Protein AF-0000000086379339 (afdb_homodimer)

InterPro domains:
  IPR010945 Malate dehydrogenase, type 2 [PTHR23382] (2-360)
  IPR015955 Lactate dehydrogenase/glycoside hydrolase, family 4, C-terminal [G3DSA:3.90.110.10] (185-373)
  IPR015955 Lactate dehydrogenase/glycoside hydrolase, family 4, C-terminal [SSF56327] (192-362)
  IPR022383 Lactate/malate dehydrogenase, C-terminal [PF02866] (278-357)
  IPR036291 NAD(P)-binding domain superfamily [SSF51735] (4-183)

Secondary structure (DSSP, 8-state):
-HHHHHHHHHHHHHHHHHHHHHHHHHHHHHS-PEEEEESSTTSHHHHHHHHHHTSSTTT-TT--EEEEEE--GGGHHHHHHHHHHHHHT--TTEEEEEEE-SSTTTTTT-SEEEE------SS---HHHHHHHHHHHHHHHHHHHHHHS-TT-EEEE--SSSHHHHHHHHHHH-TTS-GGGEEEE-HHHHHHHHHHHHHHHTS-GGGEE--EEEE-TTS-EEEE-TT-EEES-TTS----TT-EEEHHHH---HHIIIIIHHHHHHHHHHHHTT--SHHHHHHHHHHHHHHHH-PPTT--EEEEEE-SSGGGPPSSSEEEEEEEEETTEEEE-------HHHHHHHHHHHHHHHHHHHHHHTS-S--------HHHHHHHHHHHHHHHTT-------------------------------------------/-HHHHHHHHHHHHHHHHHHHHHHHHHHHHHS-PEEEEESSTTSHHHHHHHHHHTSSTTT-TT--EEEEEE--GGGHHHHHHHHHHHHHT--TTEEEEEEE-SSTTTTTT-SEEEE------SS---HHHHHHHHHHHHHHHHHHHHHHS-TT-EEEE--SSSHHHHHHHHHHH-TTS-GGGEEEE-HHHHHHHHHHHHHHHTS-GGGEE--EEEE-TTS-EEEE-TT-EEES-TTS----TT-EEEHHHH---HHIIIIIHHHHHHHHHHHHTT--SHHHHHHHHHHHHHHHH-PPTT--EEEEEE-SSGGGPPSSSEEEEEEEEETTEEEE-------HHHHHHHHHHHHHHHHHHHHHHTS-S--------HHHHHHHHHHHHHHHHH-------------------------------------------

Radius of gyration: 36.95 Å; Cα contacts (8 Å, |Δi|>4): 1328; chains: 2; bounding box: 151×107×91 Å

Solvent-accessible surface area (backbone atoms only — not comparable to full-atom values): 48366 Å² total; per-residue (Å²): 114,69,69,60,49,52,50,47,49,51,47,49,50,46,47,51,40,40,49,48,43,47,47,45,46,52,42,53,71,61,50,74,54,48,26,38,33,31,42,50,38,80,38,51,28,42,59,51,26,50,61,60,73,37,66,27,80,51,77,32,73,83,45,36,30,30,41,37,34,27,38,59,58,92,46,47,68,61,45,50,43,52,45,53,42,54,51,40,62,30,40,86,22,50,72,43,69,46,80,41,54,59,77,75,72,44,46,56,59,16,45,31,38,41,40,50,66,75,79,76,68,91,59,92,66,54,70,60,55,49,42,48,51,48,45,52,49,23,61,57,47,11,50,40,40,59,71,30,26,42,78,79,35,36,35,40,39,46,63,66,67,51,35,38,56,44,49,43,41,30,38,66,43,16,68,80,41,58,54,87,34,40,34,28,69,33,48,67,60,43,29,49,50,32,35,52,52,14,58,77,69,71,50,62,31,60,27,48,42,38,51,33,40,34,29,32,72,48,62,63,59,46,79,42,58,86,62,16,30,33,34,82,52,74,92,49,78,60,50,61,91,82,39,63,42,51,40,70,79,72,54,75,61,58,62,44,63,60,44,54,47,49,54,48,50,55,50,42,52,62,50,52,69,59,54,75,20,57,55,59,21,49,50,52,49,50,49,50,24,20,35,66,69,28,41,62,90,92,49,42,44,24,32,25,30,69,32,84,35,64,95,78,38,68,62,83,38,42,37,22,38,44,27,33,34,49,91,62,37,72,44,75,60,71,94,60,90,74,51,71,67,57,47,54,51,53,50,52,34,46,49,53,53,51,46,53,50,32,40,59,73,65,76,37,88,68,76,70,75,73,74,64,66,61,73,53,56,59,55,55,58,61,59,53,62,58,57,67,67,57,70,65,70,80,76,78,81,80,70,74,84,87,79,83,89,82,92,83,88,88,92,85,91,86,84,89,88,83,79,86,84,89,92,86,92,76,90,85,89,93,81,88,132,114,69,68,58,51,52,50,47,51,49,47,48,51,45,46,49,36,34,49,48,40,47,49,45,48,53,42,53,70,61,50,74,56,48,27,37,33,31,41,50,37,80,38,50,29,43,59,52,26,51,61,60,72,35,66,28,77,49,76,32,73,83,46,36,30,31,40,38,34,26,38,61,60,92,45,46,68,62,44,49,45,51,45,51,39,56,52,39,62,32,41,85,21,50,72,44,68,45,81,41,54,58,77,76,72,44,47,56,59,15,45,32,37,40,39,51,67,74,79,78,67,91,58,90,66,55,71,60,54,48,41,49,50,46,44,54,50,23,62,57,48,12,52,40,41,60,70,31,25,42,77,78,34,36,33,40,37,46,61,66,68,52,34,39,55,42,47,44,41,30,39,66,44,16,66,82,43,58,54,87,35,41,36,28,69,34,47,67,60,43,29,48,51,31,34,52,52,15,59,76,69,70,49,63,31,61,27,49,41,38,50,34,39,35,28,32,72,47,61,63,60,47,80,42,59,85,63,17,31,33,34,81,50,74,91,48,79,70,52,61,91,83,42,64,42,51,40,70,80,70,55,76,61,57,63,46,62,59,43,53,48,48,53,48,50,55,49,42,52,62,49,51,69,59,55,75,18,57,54,60,21,50,51,53,49,50,51,50,24,19,36,66,68,29,39,63,89,91,50,43,45,24,31,25,32,68,32,84,36,66,98,77,39,68,62,84,38,41,36,23,38,43,26,34,33,51,91,62,37,74,43,75,59,72,92,60,92,74,50,70,69,58,47,54,52,53,48,54,35,48,49,54,54,50,44,52,50,32,38,58,74,67,76,38,88,67,74,69,74,75,72,64,64,62,74,53,55,59,57,53,58,61,59,53,62,58,54,69,63,56,73,60,70,80,77,77,74,88,73,78,74,88,84,80,83,80,86,78,88,78,80,77,89,80,82,84,86,86,83,89,82,91,80,80,88,80,77,82,68,92,81,83,127

pLDDT: mean 76.65, std 26.61, range [13.98, 98.69]

Organism: Laticauda laticaudata (NCBI:txid8630)

Structure (mmCIF, N/CA/C/O backbone):
data_AF-0000000086379339-model_v1
#
loop_
_entity.id
_entity.type
_entity.pdbx_description
1 polymer 'Putative malate dehydrogenase 1B'
#
loop_
_atom_site.group_PDB
_atom_site.id
_atom_site.type_symbol
_atom_site.label_atom_id
_atom_site.label_alt_id
_atom_site.label_comp_id
_atom_site.label_asym_id
_atom_site.label_entity_id
_atom_site.label_seq_id
_atom_site.pdbx_PDB_ins_code
_atom_site.Cartn_x
_atom_site.Cartn_y
_atom_site.Cartn_z
_atom_site.occupancy
_atom_site.B_iso_or_equiv
_atom_site.auth_seq_id
_atom_site.auth_comp_id
_atom_site.auth_asym_id
_atom_site.auth_atom_id
_atom_site.pdbx_PDB_model_num
ATOM 1 N N . MET A 1 1 ? 33 5.25 51.188 1 42.03 1 MET A N 1
ATOM 2 C CA . MET A 1 1 ? 33.219 3.914 50.656 1 42.03 1 MET A CA 1
ATOM 3 C C . MET A 1 1 ? 32 3.416 49.875 1 42.03 1 MET A C 1
ATOM 5 O O . MET A 1 1 ? 32.156 2.791 48.812 1 42.03 1 MET A O 1
ATOM 9 N N . MET A 1 2 ? 30.781 3.781 50.281 1 51.09 2 MET A N 1
ATOM 10 C CA . MET A 1 2 ? 29.547 3.312 49.688 1 51.09 2 MET A CA 1
ATOM 11 C C . MET A 1 2 ? 29.234 4.086 48.406 1 51.09 2 MET A C 1
ATOM 13 O O . MET A 1 2 ? 28.766 3.514 47.406 1 51.09 2 MET A O 1
ATOM 17 N N . THR A 1 3 ? 29.594 5.406 48.344 1 52.78 3 THR A N 1
ATOM 18 C CA . THR A 1 3 ? 29.297 6.207 47.156 1 52.78 3 THR A CA 1
ATOM 19 C C . THR A 1 3 ? 30.266 5.871 46.031 1 52.78 3 THR A C 1
ATOM 21 O O . THR A 1 3 ? 29.875 5.867 44.844 1 52.78 3 THR A O 1
ATOM 24 N N . GLU A 1 4 ? 31.484 5.543 46.344 1 51.53 4 GLU A N 1
ATOM 25 C CA . GLU A 1 4 ? 32.438 5.164 45.312 1 51.53 4 GLU A CA 1
ATOM 26 C C . GLU A 1 4 ? 32.125 3.789 44.719 1 51.53 4 GLU A C 1
ATOM 28 O O . GLU A 1 4 ? 32.25 3.576 43.5 1 51.53 4 GLU A O 1
ATOM 33 N N . GLU A 1 5 ? 31.688 2.887 45.531 1 51.03 5 GLU A N 1
ATOM 34 C CA . GLU A 1 5 ? 31.328 1.557 45.031 1 51.03 5 GLU A CA 1
ATOM 35 C C . GLU A 1 5 ? 30.062 1.607 44.156 1 51.03 5 GLU A C 1
ATOM 37 O O . GLU A 1 5 ? 29.984 0.915 43.156 1 51.03 5 GLU A O 1
ATOM 42 N N . MET A 1 6 ? 29.125 2.477 44.531 1 51.75 6 MET A N 1
ATOM 43 C CA . MET A 1 6 ? 27.922 2.604 43.688 1 51.75 6 MET A CA 1
ATOM 44 C C . MET A 1 6 ? 28.25 3.236 42.344 1 51.75 6 MET A C 1
ATOM 46 O O . MET A 1 6 ? 27.688 2.84 41.312 1 51.75 6 MET A O 1
ATOM 50 N N . LEU A 1 7 ? 29.266 4.117 42.344 1 51.59 7 LEU A N 1
ATOM 51 C CA . LEU A 1 7 ? 29.703 4.688 41.062 1 51.59 7 LEU A CA 1
ATOM 52 C C . LEU A 1 7 ? 30.469 3.652 40.25 1 51.59 7 LEU A C 1
ATOM 54 O O . LEU A 1 7 ? 30.328 3.596 39.031 1 51.59 7 LEU A O 1
ATOM 58 N N . LEU A 1 8 ? 31.234 2.842 40.906 1 52.47 8 LEU A N 1
ATOM 59 C CA . LEU A 1 8 ? 31.953 1.788 40.188 1 52.47 8 LEU A CA 1
ATOM 60 C C . LEU A 1 8 ? 30.984 0.751 39.625 1 52.47 8 LEU A C 1
ATOM 62 O O . LEU A 1 8 ? 31.125 0.295 38.5 1 52.47 8 LEU A O 1
ATOM 66 N N . ILE A 1 9 ? 30 0.346 40.375 1 50.97 9 ILE A N 1
ATOM 67 C CA . ILE A 1 9 ? 28.984 -0.596 39.875 1 50.97 9 ILE A CA 1
ATOM 68 C C . ILE A 1 9 ? 28.188 0.044 38.75 1 50.97 9 ILE A C 1
ATOM 70 O O . ILE A 1 9 ? 27.891 -0.604 37.75 1 50.97 9 ILE A O 1
ATOM 74 N N . ALA A 1 10 ? 27.906 1.306 38.906 1 49.38 10 ALA A N 1
ATOM 75 C CA . ALA A 1 10 ? 27.203 2 37.812 1 49.38 10 ALA A CA 1
ATOM 76 C C . ALA A 1 10 ? 28.094 2.098 36.562 1 49.38 10 ALA A C 1
ATOM 78 O O . ALA A 1 10 ? 27.625 1.912 35.438 1 49.38 10 ALA A O 1
ATOM 79 N N . ASN A 1 11 ? 29.344 2.297 36.75 1 48.34 11 ASN A N 1
ATOM 80 C CA . ASN A 1 11 ? 30.281 2.299 35.625 1 48.34 11 ASN A CA 1
ATOM 81 C C . ASN A 1 11 ? 30.453 0.897 35.031 1 48.34 11 ASN A C 1
ATOM 83 O O . ASN A 1 11 ? 30.531 0.731 33.812 1 48.34 11 ASN A O 1
ATOM 87 N N . GLU A 1 12 ? 30.641 -0.057 35.875 1 50.56 12 GLU A N 1
ATOM 88 C CA . GLU A 1 12 ? 30.734 -1.43 35.375 1 50.56 12 GLU A CA 1
ATOM 89 C C . GLU A 1 12 ? 29.453 -1.869 34.688 1 50.56 12 GLU A C 1
ATOM 91 O O . GLU A 1 12 ? 29.484 -2.545 33.656 1 50.56 12 GLU A O 1
ATOM 96 N N . ASN A 1 13 ? 28.297 -1.539 35.281 1 47.03 13 ASN A N 1
ATOM 97 C CA . ASN A 1 13 ? 27.031 -1.831 34.594 1 47.03 13 ASN A CA 1
ATOM 98 C C . ASN A 1 13 ? 26.891 -1.049 33.281 1 47.03 13 ASN A C 1
ATOM 100 O O . ASN A 1 13 ? 26.375 -1.57 32.312 1 47.03 13 ASN A O 1
ATOM 104 N N . LEU A 1 14 ? 27.438 0.121 33.375 1 46.12 14 LEU A N 1
ATOM 105 C CA . LEU A 1 14 ? 27.5 0.879 32.125 1 46.12 14 LEU A CA 1
ATOM 106 C C . LEU A 1 14 ? 28.484 0.24 31.141 1 46.12 14 LEU A C 1
ATOM 108 O O . LEU A 1 14 ? 28.188 0.129 29.953 1 46.12 14 LEU A O 1
ATOM 112 N N . GLN A 1 15 ? 29.625 -0.182 31.625 1 49.28 15 GLN A N 1
ATOM 113 C CA . GLN A 1 15 ? 30.562 -0.873 30.75 1 49.28 15 GLN A CA 1
ATOM 114 C C . GLN A 1 15 ? 29.984 -2.184 30.234 1 49.28 15 GLN A C 1
ATOM 116 O O . GLN A 1 15 ? 30.125 -2.518 29.062 1 49.28 15 GLN A O 1
ATOM 121 N N . THR A 1 16 ? 29.391 -2.982 31.031 1 51.22 16 THR A N 1
ATOM 122 C CA . THR A 1 16 ? 28.75 -4.211 30.594 1 51.22 16 THR A CA 1
ATOM 123 C C . THR A 1 16 ? 27.594 -3.9 29.641 1 51.22 16 THR A C 1
ATOM 125 O O . THR A 1 16 ? 27.391 -4.598 28.641 1 51.22 16 THR A O 1
ATOM 128 N N . CYS A 1 17 ? 26.859 -2.848 29.922 1 45.22 17 CYS A N 1
ATOM 129 C CA . CYS A 1 17 ? 25.797 -2.445 29 1 45.22 17 CYS A CA 1
ATOM 130 C C . CYS A 1 17 ? 26.375 -1.93 27.688 1 45.22 17 CYS A C 1
ATOM 132 O O . CYS A 1 17 ? 25.859 -2.227 26.625 1 45.22 17 CYS A O 1
ATOM 134 N N . ILE A 1 18 ? 27.516 -1.261 27.781 1 47.03 18 ILE A N 1
ATOM 135 C CA . ILE A 1 18 ? 28.219 -0.855 26.562 1 47.03 18 ILE A CA 1
ATOM 136 C C . ILE A 1 18 ? 28.766 -2.088 25.844 1 47.03 18 ILE A C 1
ATOM 138 O O . ILE A 1 18 ? 28.688 -2.184 24.625 1 47.03 18 ILE A O 1
ATOM 142 N N . GLU A 1 19 ? 29.344 -2.965 26.531 1 50.28 19 GLU A N 1
ATOM 143 C CA . GLU A 1 19 ? 29.828 -4.184 25.891 1 50.28 19 GLU A CA 1
ATOM 144 C C . GLU A 1 19 ? 28.672 -5.02 25.344 1 50.28 19 GLU A C 1
ATOM 146 O O . GLU A 1 19 ? 28.766 -5.582 24.25 1 50.28 19 GLU A O 1
ATOM 151 N N . ILE A 1 20 ? 27.562 -5.121 26.016 1 49.47 20 ILE A N 1
ATOM 152 C CA . ILE A 1 20 ? 26.406 -5.844 25.5 1 49.47 20 ILE A CA 1
ATOM 153 C C . ILE A 1 20 ? 25.797 -5.078 24.328 1 49.47 20 ILE A C 1
ATOM 155 O O . ILE A 1 20 ? 25.438 -5.672 23.312 1 49.47 20 ILE A O 1
ATOM 159 N N . GLU A 1 21 ? 25.688 -3.746 24.469 1 45.22 21 GLU A N 1
ATOM 160 C CA . GLU A 1 21 ? 25.188 -2.945 23.359 1 45.22 21 GLU A CA 1
ATOM 161 C C . GLU A 1 21 ? 26.172 -2.945 22.188 1 45.22 21 GLU A C 1
ATOM 163 O O . GLU A 1 21 ? 25.781 -2.998 21.031 1 45.22 21 GLU A O 1
ATOM 168 N N . ALA A 1 22 ? 27.5 -2.795 22.406 1 47.22 22 ALA A N 1
ATOM 169 C CA . ALA A 1 22 ? 28.516 -2.982 21.359 1 47.22 22 ALA A CA 1
ATOM 170 C C . ALA A 1 22 ? 28.438 -4.391 20.781 1 47.22 22 ALA A C 1
ATOM 172 O O . ALA A 1 22 ? 28.547 -4.578 19.562 1 47.22 22 ALA A O 1
ATOM 173 N N . GLU A 1 23 ? 28.375 -5.387 21.625 1 46.19 23 GLU A N 1
ATOM 174 C CA . GLU A 1 23 ? 28.156 -6.742 21.125 1 46.19 23 GLU A CA 1
ATOM 175 C C . GLU A 1 23 ? 26.828 -6.855 20.391 1 46.19 23 GLU A C 1
ATOM 177 O O . GLU A 1 23 ? 26.719 -7.539 19.375 1 46.19 23 GLU A O 1
ATOM 182 N N . GLU A 1 24 ? 25.734 -6.234 20.922 1 44.38 24 GLU A N 1
ATOM 183 C CA . GLU A 1 24 ? 24.469 -6.27 20.188 1 44.38 24 GLU A CA 1
ATOM 184 C C . GLU A 1 24 ? 24.562 -5.449 18.891 1 44.38 24 GLU A C 1
ATOM 186 O O . GLU A 1 24 ? 24.016 -5.84 17.859 1 44.38 24 GLU A O 1
ATOM 191 N N . LYS A 1 25 ? 25.172 -4.266 18.891 1 44.44 25 LYS A N 1
ATOM 192 C CA . LYS A 1 25 ? 25.469 -3.496 17.672 1 44.44 25 LYS A CA 1
ATOM 193 C C . LYS A 1 25 ? 26.422 -4.254 16.766 1 44.44 25 LYS A C 1
ATOM 195 O O . LYS A 1 25 ? 26.25 -4.258 15.539 1 44.44 25 LYS A O 1
ATOM 200 N N . GLU A 1 26 ? 27.547 -4.613 17.188 1 44.78 26 GLU A N 1
ATOM 201 C CA . GLU A 1 26 ? 28.375 -5.555 16.422 1 44.78 26 GLU A CA 1
ATOM 202 C C . GLU A 1 26 ? 27.562 -6.781 16.016 1 44.78 26 GLU A C 1
ATOM 204 O O . GLU A 1 26 ? 27.734 -7.297 14.906 1 44.78 26 GLU A O 1
ATOM 209 N N . LEU A 1 27 ? 26.719 -7.309 16.906 1 41.91 27 LEU A N 1
ATOM 210 C CA . LEU A 1 27 ? 25.875 -8.445 16.531 1 41.91 27 LEU A CA 1
ATOM 211 C C . LEU A 1 27 ? 24.781 -8.008 15.562 1 41.91 27 LEU A C 1
ATOM 213 O O . LEU A 1 27 ? 24.453 -8.727 14.609 1 41.91 27 LEU A O 1
ATOM 217 N N . LYS A 1 28 ? 24.109 -6.98 15.773 1 46.97 28 LYS A N 1
ATOM 218 C CA . LYS A 1 28 ? 23.188 -6.469 14.758 1 46.97 28 LYS A CA 1
ATOM 219 C C . LYS A 1 28 ? 23.938 -6.098 13.484 1 46.97 28 LYS A C 1
ATOM 221 O O . LYS A 1 28 ? 23.422 -6.293 12.375 1 46.97 28 LYS A O 1
ATOM 226 N N . SER A 1 29 ? 25.047 -5.363 13.547 1 46.34 29 SER A N 1
ATOM 227 C CA . SER A 1 29 ? 25.938 -5.223 12.406 1 46.34 29 SER A CA 1
ATOM 228 C C . SER A 1 29 ? 26.297 -6.582 11.812 1 46.34 29 SER A C 1
ATOM 230 O O . SER A 1 29 ? 26.594 -6.688 10.617 1 46.34 29 SER A O 1
ATOM 232 N N . LEU A 1 30 ? 26.422 -7.535 12.719 1 47.88 30 LEU A N 1
ATOM 233 C CA . LEU A 1 30 ? 26.766 -8.875 12.242 1 47.88 30 LEU A CA 1
ATOM 234 C C . LEU A 1 30 ? 25.562 -9.555 11.617 1 47.88 30 LEU A C 1
ATOM 236 O O . LEU A 1 30 ? 25.688 -10.609 11 1 47.88 30 LEU A O 1
ATOM 240 N N . VAL A 1 31 ? 24.406 -9.117 11.961 1 59.88 31 VAL A N 1
ATOM 241 C CA . VAL A 1 31 ? 23.25 -9.812 11.383 1 59.88 31 VAL A CA 1
ATOM 242 C C . VAL A 1 31 ? 23.047 -9.352 9.945 1 59.88 31 VAL A C 1
ATOM 244 O O . VAL A 1 31 ? 22.938 -8.148 9.68 1 59.88 31 VAL A O 1
ATOM 247 N N . ASN A 1 32 ? 23.359 -10.008 8.984 1 82.5 32 ASN A N 1
ATOM 248 C CA . ASN A 1 32 ? 23.25 -9.836 7.539 1 82.5 32 ASN A CA 1
ATOM 249 C C . ASN A 1 32 ? 21.812 -9.57 7.117 1 82.5 32 ASN A C 1
ATOM 251 O O . ASN A 1 32 ? 20.922 -10.391 7.375 1 82.5 32 ASN A O 1
ATOM 255 N N . PRO A 1 33 ? 21.531 -8.305 6.668 1 94.12 33 PRO A N 1
ATOM 256 C CA . PRO A 1 33 ? 20.172 -7.988 6.219 1 94.12 33 PRO A CA 1
ATOM 257 C C . PRO A 1 33 ? 19.688 -8.922 5.109 1 94.12 33 PRO A C 1
ATOM 259 O O . PRO A 1 33 ? 20.5 -9.562 4.438 1 94.12 33 PRO A O 1
ATOM 262 N N . LEU A 1 34 ? 18.453 -9.148 5.156 1 97.44 34 LEU A N 1
ATOM 263 C CA . LEU A 1 34 ? 17.828 -9.844 4.039 1 97.44 34 LEU A CA 1
ATOM 264 C C . LEU A 1 34 ? 17.812 -8.969 2.791 1 97.44 34 LEU A C 1
ATOM 266 O O . LEU A 1 34 ? 17.25 -7.867 2.809 1 97.44 34 LEU A O 1
ATOM 270 N N . HIS A 1 35 ? 18.469 -9.422 1.701 1 98.25 35 HIS A N 1
ATOM 271 C CA . HIS A 1 35 ? 18.531 -8.648 0.467 1 98.25 35 HIS A CA 1
ATOM 272 C C . HIS A 1 35 ? 17.391 -9.023 -0.478 1 98.25 35 HIS A C 1
ATOM 274 O O . HIS A 1 35 ? 17.312 -10.156 -0.948 1 98.25 35 HIS A O 1
ATOM 280 N N . ILE A 1 36 ? 16.5 -8.07 -0.776 1 98.69 36 ILE A N 1
ATOM 281 C CA . ILE A 1 36 ? 15.367 -8.281 -1.659 1 98.69 36 ILE A CA 1
ATOM 282 C C . ILE A 1 36 ? 15.523 -7.438 -2.92 1 98.69 36 ILE A C 1
ATOM 284 O O . ILE A 1 36 ? 15.68 -6.219 -2.84 1 98.69 36 ILE A O 1
ATOM 288 N N . TRP A 1 37 ? 15.492 -8.086 -4.082 1 98.56 37 TRP A N 1
ATOM 289 C CA . TRP A 1 37 ? 15.625 -7.402 -5.363 1 98.56 37 TRP A CA 1
ATOM 290 C C . TRP A 1 37 ? 14.289 -7.363 -6.102 1 98.56 37 TRP A C 1
ATOM 292 O O . TRP A 1 37 ? 13.586 -8.375 -6.188 1 98.56 37 TRP A O 1
ATOM 302 N N . LEU A 1 38 ? 13.93 -6.23 -6.555 1 97.75 38 LEU A N 1
ATOM 303 C CA . LEU A 1 38 ? 12.727 -6.031 -7.355 1 97.75 38 LEU A CA 1
ATOM 304 C C . LEU A 1 38 ? 13.07 -5.473 -8.734 1 97.75 38 LEU A C 1
ATOM 306 O O . LEU A 1 38 ? 13.75 -4.449 -8.836 1 97.75 38 LEU A O 1
ATOM 310 N N . ASN A 1 39 ? 12.625 -6.184 -9.75 1 95.19 39 ASN A N 1
ATOM 311 C CA . ASN A 1 39 ? 12.711 -5.555 -11.062 1 95.19 39 ASN A CA 1
ATOM 312 C C . ASN A 1 39 ? 11.477 -4.715 -11.359 1 95.19 39 ASN A C 1
ATOM 314 O O . ASN A 1 39 ? 10.492 -4.762 -10.625 1 95.19 39 ASN A O 1
ATOM 318 N N . ARG A 1 40 ? 11.539 -3.902 -12.367 1 92.94 40 ARG A N 1
ATOM 319 C CA . ARG A 1 40 ? 10.453 -2.988 -12.703 1 92.94 40 ARG A CA 1
ATOM 320 C C . ARG A 1 40 ? 9.945 -2.264 -11.461 1 92.94 40 ARG A C 1
ATOM 322 O O . ARG A 1 40 ? 8.742 -2.24 -11.195 1 92.94 40 ARG A O 1
ATOM 329 N N . ALA A 1 41 ? 10.867 -1.693 -10.805 1 94 41 ALA A N 1
ATOM 330 C CA . ALA A 1 41 ? 10.586 -1.136 -9.484 1 94 41 ALA A CA 1
ATOM 331 C C . ALA A 1 41 ? 9.633 0.055 -9.578 1 94 41 ALA A C 1
ATOM 333 O O . ALA A 1 41 ? 9.023 0.455 -8.586 1 94 41 ALA A O 1
ATOM 334 N N . CYS A 1 42 ? 9.469 0.625 -10.734 1 90.19 42 CYS A N 1
ATOM 335 C CA . CYS A 1 42 ? 8.594 1.778 -10.898 1 90.19 42 CYS A CA 1
ATOM 336 C C . CYS A 1 42 ? 7.16 1.337 -11.172 1 90.19 42 CYS A C 1
ATOM 338 O O . CYS A 1 42 ? 6.25 2.168 -11.227 1 90.19 42 CYS A O 1
ATOM 340 N N . SER A 1 43 ? 6.973 0.046 -11.273 1 89.31 43 SER A N 1
ATOM 341 C CA . SER A 1 43 ? 5.621 -0.451 -11.516 1 89.31 43 SER A CA 1
ATOM 342 C C . SER A 1 43 ? 4.727 -0.241 -10.297 1 89.31 43 SER A C 1
ATOM 344 O O . SER A 1 43 ? 5.203 -0.269 -9.164 1 89.31 43 SER A O 1
ATOM 346 N N . PRO A 1 44 ? 3.455 -0.108 -10.516 1 87.06 44 PRO A N 1
ATOM 347 C CA . PRO A 1 44 ? 2.527 0.088 -9.406 1 87.06 44 PRO A CA 1
ATOM 348 C C . PRO A 1 44 ? 2.551 -1.067 -8.406 1 87.06 44 PRO A C 1
ATOM 350 O O . PRO A 1 44 ? 2.459 -0.845 -7.195 1 87.06 44 PRO A O 1
ATOM 353 N N . ALA A 1 45 ? 2.674 -2.217 -8.922 1 90.69 45 ALA A N 1
ATOM 354 C CA . ALA A 1 45 ? 2.703 -3.375 -8.031 1 90.69 45 ALA A CA 1
ATOM 355 C C . ALA A 1 45 ? 3.883 -3.295 -7.07 1 90.69 45 ALA A C 1
ATOM 357 O O . ALA A 1 45 ? 3.74 -3.588 -5.879 1 90.69 45 ALA A O 1
ATOM 358 N N . CYS A 1 46 ? 4.969 -2.895 -7.578 1 92.44 46 CYS A N 1
ATOM 359 C CA . CYS A 1 46 ? 6.152 -2.766 -6.734 1 92.44 46 CYS A CA 1
ATOM 360 C C . CYS A 1 46 ? 5.961 -1.665 -5.695 1 92.44 46 CYS A C 1
ATOM 362 O O . CYS A 1 46 ? 6.371 -1.816 -4.543 1 92.44 46 CYS A O 1
ATOM 364 N N . TYR A 1 47 ? 5.398 -0.655 -6.188 1 91.38 47 TYR A N 1
ATOM 365 C CA . TYR A 1 47 ? 5.168 0.49 -5.312 1 91.38 47 TYR A CA 1
ATOM 366 C C . TYR A 1 47 ? 4.285 0.106 -4.133 1 91.38 47 TYR A C 1
ATOM 368 O O . TYR A 1 47 ? 4.516 0.556 -3.006 1 91.38 47 TYR A O 1
ATOM 376 N N . HIS A 1 48 ? 3.354 -0.737 -4.375 1 93.12 48 HIS A N 1
ATOM 377 C CA . HIS A 1 48 ? 2.475 -1.217 -3.314 1 93.12 48 HIS A CA 1
ATOM 378 C C . HIS A 1 48 ? 3.17 -2.266 -2.453 1 93.12 48 HIS A C 1
ATOM 380 O O . HIS A 1 48 ? 2.816 -2.451 -1.287 1 93.12 48 HIS A O 1
ATOM 386 N N . LEU A 1 49 ? 4.098 -2.865 -2.977 1 96.5 49 LEU A N 1
ATOM 387 C CA . LEU A 1 49 ? 4.75 -3.986 -2.311 1 96.5 49 LEU A CA 1
ATOM 388 C C . LEU A 1 49 ? 5.762 -3.492 -1.281 1 96.5 49 LEU A C 1
ATOM 390 O O . LEU A 1 49 ? 5.98 -4.145 -0.258 1 96.5 49 LEU A O 1
ATOM 394 N N . ILE A 1 50 ? 6.332 -2.379 -1.478 1 96.56 50 ILE A N 1
ATOM 395 C CA . ILE A 1 50 ? 7.445 -1.867 -0.686 1 96.56 50 ILE A CA 1
ATOM 396 C C . ILE A 1 50 ? 7.035 -1.773 0.782 1 96.56 50 ILE A C 1
ATOM 398 O O . ILE A 1 50 ? 7.691 -2.344 1.655 1 96.56 50 ILE A O 1
ATOM 402 N N . PRO A 1 51 ? 5.93 -1.137 1.1 1 95.88 51 PRO A N 1
ATOM 403 C CA . PRO A 1 51 ? 5.547 -1.059 2.512 1 95.88 51 PRO A CA 1
ATOM 404 C C . PRO A 1 51 ? 5.227 -2.426 3.113 1 95.88 51 PRO A C 1
ATOM 406 O O . PRO A 1 51 ? 5.441 -2.645 4.309 1 95.88 51 PRO A O 1
ATOM 409 N N . LEU A 1 52 ? 4.727 -3.297 2.32 1 96.75 52 LEU A N 1
ATOM 410 C CA . LEU A 1 52 ? 4.395 -4.633 2.803 1 96.75 52 LEU A CA 1
ATOM 411 C C . LEU A 1 52 ? 5.656 -5.41 3.168 1 96.75 52 LEU A C 1
ATOM 413 O O . LEU A 1 52 ? 5.66 -6.172 4.137 1 96.75 52 LEU A O 1
ATOM 417 N N . LEU A 1 53 ? 6.703 -5.164 2.43 1 97.75 53 LEU A N 1
ATOM 418 C CA . LEU A 1 53 ? 7.961 -5.867 2.666 1 97.75 53 LEU A CA 1
ATOM 419 C C . LEU A 1 53 ? 8.688 -5.289 3.875 1 97.75 53 LEU A C 1
ATOM 421 O O . LEU A 1 53 ? 9.555 -5.949 4.457 1 97.75 53 LEU A O 1
ATOM 425 N N . THR A 1 54 ? 8.336 -4.074 4.262 1 96 54 THR A N 1
ATOM 426 C CA . THR A 1 54 ? 9.156 -3.385 5.25 1 96 54 THR A CA 1
ATOM 427 C C . THR A 1 54 ? 8.367 -3.113 6.523 1 96 54 THR A C 1
ATOM 429 O O . THR A 1 54 ? 8.781 -2.312 7.363 1 96 54 THR A O 1
ATOM 432 N N . ASN A 1 55 ? 7.23 -3.68 6.648 1 93 55 ASN A N 1
ATOM 433 C CA . ASN A 1 55 ? 6.438 -3.414 7.848 1 93 55 ASN A CA 1
ATOM 434 C C . ASN A 1 55 ? 6.727 -4.434 8.945 1 93 55 ASN A C 1
ATOM 436 O O . ASN A 1 55 ? 6.18 -4.336 10.047 1 93 55 ASN A O 1
ATOM 440 N N . GLY A 1 56 ? 7.5 -5.484 8.695 1 93.94 56 GLY A N 1
ATOM 441 C CA . GLY A 1 56 ? 7.941 -6.441 9.695 1 93.94 56 GLY A CA 1
ATOM 442 C C . GLY A 1 56 ? 7 -7.621 9.852 1 93.94 56 GLY A C 1
ATOM 443 O O . GLY A 1 56 ? 7.273 -8.539 10.625 1 93.94 56 GLY A O 1
ATOM 444 N N . GLU A 1 57 ? 5.965 -7.668 9.156 1 92.94 57 GLU A N 1
ATOM 445 C CA . GLU A 1 57 ? 4.957 -8.711 9.32 1 92.94 57 GLU A CA 1
ATOM 446 C C . GLU A 1 57 ? 5.41 -10.016 8.672 1 92.94 57 GLU A C 1
ATOM 448 O O . GLU A 1 57 ? 5.094 -11.102 9.164 1 92.94 57 GLU A O 1
ATOM 453 N N . ILE A 1 58 ? 6.172 -9.898 7.617 1 96.25 58 ILE A N 1
ATOM 454 C CA . ILE A 1 58 ? 6.535 -11.078 6.844 1 96.25 58 ILE A CA 1
ATOM 455 C C . ILE A 1 58 ? 7.766 -11.742 7.457 1 96.25 58 ILE A C 1
ATOM 457 O O . ILE A 1 58 ? 7.75 -12.938 7.762 1 96.25 58 ILE A O 1
ATOM 461 N N . PHE A 1 59 ? 8.82 -11 7.734 1 96.38 59 PHE A N 1
ATOM 462 C CA . PHE A 1 59 ? 10.109 -11.57 8.094 1 96.38 59 PHE A CA 1
ATOM 463 C C . PHE A 1 59 ? 10.383 -11.383 9.586 1 96.38 59 PHE A C 1
ATOM 465 O O . PHE A 1 59 ? 11.367 -11.914 10.109 1 96.38 59 PHE A O 1
ATOM 472 N N . GLY A 1 60 ? 9.508 -10.648 10.273 1 93.88 60 GLY A N 1
ATOM 473 C CA . GLY A 1 60 ? 9.703 -10.359 11.68 1 93.88 60 GLY A CA 1
ATOM 474 C C . GLY A 1 60 ? 10.344 -9.008 11.93 1 93.88 60 GLY A C 1
ATOM 475 O O . GLY A 1 60 ? 11.094 -8.508 11.086 1 93.88 60 GLY A O 1
ATOM 476 N N . MET A 1 61 ? 10.156 -8.461 13.086 1 90.94 61 MET A N 1
ATOM 477 C CA . MET A 1 61 ? 10.641 -7.129 13.445 1 90.94 61 MET A CA 1
ATOM 478 C C . MET A 1 61 ? 12.141 -7.148 13.711 1 90.94 61 MET A C 1
ATOM 480 O O . MET A 1 61 ? 12.789 -6.102 13.734 1 90.94 61 MET A O 1
ATOM 484 N N . GLU A 1 62 ? 12.672 -8.234 13.812 1 91.06 62 GLU A N 1
ATOM 485 C CA . GLU A 1 62 ? 14.086 -8.367 14.133 1 91.06 62 GLU A CA 1
ATOM 486 C C . GLU A 1 62 ? 14.93 -8.508 12.867 1 91.06 62 GLU A C 1
ATOM 488 O O . GLU A 1 62 ? 16.156 -8.383 12.914 1 91.06 62 GLU A O 1
ATOM 493 N N . THR A 1 63 ? 14.305 -8.805 11.812 1 93.81 63 THR A N 1
ATOM 494 C CA . THR A 1 63 ? 15.016 -9 10.555 1 93.81 63 THR A CA 1
ATOM 495 C C . THR A 1 63 ? 15.133 -7.691 9.781 1 93.81 63 THR A C 1
ATOM 497 O O . THR A 1 63 ? 14.125 -7.086 9.422 1 93.81 63 THR A O 1
ATOM 500 N N . GLU A 1 64 ? 16.344 -7.246 9.539 1 94.5 64 GLU A N 1
ATOM 501 C CA . GLU A 1 64 ? 16.531 -6.043 8.742 1 94.5 64 GLU A CA 1
ATOM 502 C C . GLU A 1 64 ? 16.484 -6.355 7.25 1 94.5 64 GLU A C 1
ATOM 504 O O . GLU A 1 64 ? 16.906 -7.43 6.82 1 94.5 64 GLU A O 1
ATOM 509 N N . ILE A 1 65 ? 16.031 -5.379 6.535 1 96.94 65 ILE A N 1
ATOM 510 C CA . ILE A 1 65 ? 15.828 -5.594 5.105 1 96.94 65 ILE A CA 1
ATOM 511 C C . ILE A 1 65 ? 16.609 -4.551 4.309 1 96.94 65 ILE A C 1
ATOM 513 O O . ILE A 1 65 ? 16.625 -3.371 4.664 1 96.94 65 ILE A O 1
ATOM 517 N N . SER A 1 66 ? 17.359 -5.016 3.32 1 97.38 66 SER A N 1
ATOM 518 C CA . SER A 1 66 ? 17.922 -4.16 2.285 1 97.38 66 SER A CA 1
ATOM 519 C C . SER A 1 66 ? 17.188 -4.324 0.961 1 97.38 66 SER A C 1
ATOM 521 O O . SER A 1 66 ? 17.219 -5.402 0.359 1 97.38 66 SER A O 1
ATOM 523 N N . LEU A 1 67 ? 16.547 -3.283 0.545 1 97.88 67 LEU A N 1
ATOM 524 C CA . LEU A 1 67 ? 15.75 -3.312 -0.679 1 97.88 67 LEU A CA 1
ATOM 525 C C . LEU A 1 67 ? 16.562 -2.783 -1.861 1 97.88 67 LEU A C 1
ATOM 527 O O . LEU A 1 67 ? 17.203 -1.735 -1.761 1 97.88 67 LEU A O 1
ATOM 531 N N . HIS A 1 68 ? 16.578 -3.541 -2.941 1 98.06 68 HIS A N 1
ATOM 532 C CA . HIS A 1 68 ? 17.234 -3.148 -4.176 1 98.06 68 HIS A CA 1
ATOM 533 C C . HIS A 1 68 ? 16.234 -2.982 -5.312 1 98.06 68 HIS A C 1
ATOM 535 O O . HIS A 1 68 ? 15.633 -3.959 -5.762 1 98.06 68 HIS A O 1
ATOM 541 N N . LEU A 1 69 ? 16.109 -1.765 -5.723 1 97.44 69 LEU A N 1
ATOM 542 C CA . LEU A 1 69 ? 15.133 -1.432 -6.762 1 97.44 69 LEU A CA 1
ATOM 543 C C . LEU A 1 69 ? 15.812 -1.288 -8.117 1 97.44 69 LEU A C 1
ATOM 545 O O . LEU A 1 69 ? 16.656 -0.413 -8.305 1 97.44 69 LEU A O 1
ATOM 549 N N . PHE A 1 70 ? 15.398 -2.189 -9.078 1 97.06 70 PHE A N 1
ATOM 550 C CA . PHE A 1 70 ? 16 -2.186 -10.406 1 97.06 70 PHE A CA 1
ATOM 551 C C . PHE A 1 70 ? 14.977 -1.805 -11.469 1 97.06 70 PHE A C 1
ATOM 553 O O . PHE A 1 70 ? 13.844 -2.307 -11.453 1 97.06 70 PHE A O 1
ATOM 560 N N . ASP A 1 71 ? 15.352 -0.892 -12.289 1 94.69 71 ASP A N 1
ATOM 561 C CA . ASP A 1 71 ? 14.547 -0.513 -13.453 1 94.69 71 ASP A CA 1
ATOM 562 C C . ASP A 1 71 ? 15.422 0.088 -14.547 1 94.69 71 ASP A C 1
ATOM 564 O O . ASP A 1 71 ? 16.625 0.244 -14.375 1 94.69 71 ASP A O 1
ATOM 568 N N . ARG A 1 72 ? 14.812 0.282 -15.719 1 92.31 72 ARG A N 1
ATOM 569 C CA . ARG A 1 72 ? 15.523 0.883 -16.844 1 92.31 72 ARG A CA 1
ATOM 570 C C . ARG A 1 72 ? 15.992 2.293 -16.5 1 92.31 72 ARG A C 1
ATOM 572 O O . ARG A 1 72 ? 15.375 2.979 -15.688 1 92.31 72 ARG A O 1
ATOM 579 N N . SER A 1 73 ? 16.969 2.797 -17.188 1 92.38 73 SER A N 1
ATOM 580 C CA . SER A 1 73 ? 17.609 4.074 -16.906 1 92.38 73 SER A CA 1
ATOM 581 C C . SER A 1 73 ? 16.641 5.238 -17.141 1 92.38 73 SER A C 1
ATOM 583 O O . SER A 1 73 ? 16.75 6.277 -16.484 1 92.38 73 SER A O 1
ATOM 585 N N . ILE A 1 74 ? 15.766 5.098 -18.047 1 91.69 74 ILE A N 1
ATOM 586 C CA . ILE A 1 74 ? 14.828 6.164 -18.375 1 91.69 74 ILE A CA 1
ATOM 587 C C . ILE A 1 74 ? 13.961 6.477 -17.156 1 91.69 74 ILE A C 1
ATOM 589 O O . ILE A 1 74 ? 13.367 7.555 -17.062 1 91.69 74 ILE A O 1
ATOM 593 N N . PHE A 1 75 ? 13.906 5.508 -16.219 1 90.94 75 PHE A N 1
ATOM 594 C CA . PHE A 1 75 ? 13.047 5.68 -15.055 1 90.94 75 PHE A CA 1
ATOM 595 C C . PHE A 1 75 ? 13.852 6.109 -13.836 1 90.94 75 PHE A C 1
ATOM 597 O O . PHE A 1 75 ? 13.359 6.047 -12.703 1 90.94 75 PHE A O 1
ATOM 604 N N . LYS A 1 76 ? 14.977 6.57 -13.977 1 91.69 76 LYS A N 1
ATOM 605 C CA . LYS A 1 76 ? 15.883 6.863 -12.875 1 91.69 76 LYS A CA 1
ATOM 606 C C . LYS A 1 76 ? 15.289 7.902 -11.93 1 91.69 76 LYS A C 1
ATOM 608 O O . LYS A 1 76 ? 15.375 7.762 -10.711 1 91.69 76 LYS A O 1
ATOM 613 N N . ASP A 1 77 ? 14.695 8.953 -12.43 1 86.31 77 ASP A N 1
ATOM 614 C CA . ASP A 1 77 ? 14.141 10.023 -11.602 1 86.31 77 ASP A CA 1
ATOM 615 C C . ASP A 1 77 ? 12.984 9.508 -10.742 1 86.31 77 ASP A C 1
ATOM 617 O O . ASP A 1 77 ? 12.891 9.836 -9.562 1 86.31 77 ASP A O 1
ATOM 621 N N . ILE A 1 78 ? 12.125 8.742 -11.359 1 88.38 78 ILE A N 1
ATOM 622 C CA . ILE A 1 78 ? 11 8.18 -10.617 1 88.38 78 ILE A CA 1
ATOM 623 C C . ILE A 1 78 ? 11.523 7.234 -9.539 1 88.38 78 ILE A C 1
ATOM 625 O O . ILE A 1 78 ? 11.016 7.238 -8.414 1 88.38 78 ILE A O 1
ATOM 629 N N . LEU A 1 79 ? 12.531 6.473 -9.945 1 91.56 79 LEU A N 1
ATOM 630 C CA . LEU A 1 79 ? 13.141 5.551 -8.992 1 91.56 79 LEU A CA 1
ATOM 631 C C . LEU A 1 79 ? 13.703 6.305 -7.793 1 91.56 79 LEU A C 1
ATOM 633 O O . LEU A 1 79 ? 13.57 5.855 -6.652 1 91.56 79 LEU A O 1
ATOM 637 N N . TRP A 1 80 ? 14.312 7.344 -8.062 1 89.25 80 TRP A N 1
ATOM 638 C CA . TRP A 1 80 ? 14.852 8.18 -6.992 1 89.25 80 TRP A CA 1
ATOM 639 C C . TRP A 1 80 ? 13.742 8.656 -6.062 1 89.25 80 TRP A C 1
ATOM 641 O O . TRP A 1 80 ? 13.906 8.656 -4.84 1 89.25 80 TRP A O 1
ATOM 651 N N . GLY A 1 81 ? 12.633 9.07 -6.598 1 86.62 81 GLY A N 1
ATOM 652 C CA . GLY A 1 81 ? 11.477 9.453 -5.801 1 86.62 81 GLY A CA 1
ATOM 653 C C . GLY A 1 81 ? 10.969 8.336 -4.906 1 86.62 81 GLY A C 1
ATOM 654 O O . GLY A 1 81 ? 10.625 8.57 -3.746 1 86.62 81 GLY A O 1
ATOM 655 N N . ILE A 1 82 ? 10.969 7.152 -5.484 1 91.75 82 ILE A N 1
ATOM 656 C CA . ILE A 1 82 ? 10.508 5.996 -4.723 1 91.75 82 ILE A CA 1
ATOM 657 C C . ILE A 1 82 ? 11.461 5.727 -3.562 1 91.75 82 ILE A C 1
ATOM 659 O O . ILE A 1 82 ? 11.031 5.434 -2.447 1 91.75 82 ILE A O 1
ATOM 663 N N . VAL A 1 83 ? 12.727 5.848 -3.834 1 91.75 83 VAL A N 1
ATOM 664 C CA . VAL A 1 83 ? 13.727 5.629 -2.793 1 91.75 83 VAL A CA 1
ATOM 665 C C . VAL A 1 83 ? 13.531 6.645 -1.667 1 91.75 83 VAL A C 1
ATOM 667 O O . VAL A 1 83 ? 13.508 6.273 -0.491 1 91.75 83 VAL A O 1
ATOM 670 N N . MET A 1 84 ? 13.328 7.848 -1.986 1 86.38 84 MET A N 1
ATOM 671 C CA . MET A 1 84 ? 13.141 8.906 -0.996 1 86.38 84 MET A CA 1
ATOM 672 C C . MET A 1 84 ? 11.891 8.656 -0.165 1 86.38 84 MET A C 1
ATOM 674 O O . MET A 1 84 ? 11.914 8.766 1.062 1 86.38 84 MET A O 1
ATOM 678 N N . GLU A 1 85 ? 10.836 8.359 -0.81 1 88.5 85 GLU A N 1
ATOM 679 C CA . GLU A 1 85 ? 9.586 8.102 -0.106 1 88.5 85 GLU A CA 1
ATOM 680 C C . GLU A 1 85 ? 9.719 6.902 0.832 1 88.5 85 GLU A C 1
ATOM 682 O O . GLU A 1 85 ? 9.156 6.898 1.928 1 88.5 85 GLU A O 1
ATOM 687 N N . THR A 1 86 ? 10.398 5.934 0.291 1 92.62 86 THR A N 1
ATOM 688 C CA . THR A 1 86 ? 10.609 4.746 1.113 1 92.62 86 THR A CA 1
ATOM 689 C C . THR A 1 86 ? 11.375 5.098 2.385 1 92.62 86 THR A C 1
ATOM 691 O O . THR A 1 86 ? 11.047 4.609 3.469 1 92.62 86 THR A O 1
ATOM 694 N N . GLN A 1 87 ? 12.32 5.922 2.262 1 89.25 87 GLN A N 1
ATOM 695 C CA . GLN A 1 87 ? 13.094 6.363 3.42 1 89.25 87 GLN A CA 1
ATOM 696 C C . GLN A 1 87 ? 12.227 7.188 4.371 1 89.25 87 GLN A C 1
ATOM 698 O O . GLN A 1 87 ? 12.359 7.078 5.59 1 89.25 87 GLN A O 1
ATOM 703 N N . ASP A 1 88 ? 11.344 7.922 3.809 1 84.69 88 ASP A N 1
ATOM 704 C CA . ASP A 1 88 ? 10.469 8.781 4.598 1 84.69 88 ASP A CA 1
ATOM 705 C C . ASP A 1 88 ? 9.531 7.961 5.477 1 84.69 88 ASP A C 1
ATOM 707 O O . ASP A 1 88 ? 9.023 8.453 6.484 1 84.69 88 ASP A O 1
ATOM 711 N N . LEU A 1 89 ? 9.273 6.75 5.016 1 89.19 89 LEU A N 1
ATOM 712 C CA . LEU A 1 89 ? 8.398 5.895 5.812 1 89.19 89 LEU A CA 1
ATOM 713 C C . LEU A 1 89 ? 9.047 5.555 7.152 1 89.19 89 LEU A C 1
ATOM 715 O O . LEU A 1 89 ? 8.359 5.141 8.086 1 89.19 89 LEU A O 1
ATOM 719 N N . ALA A 1 90 ? 10.383 5.648 7.234 1 90.12 90 ALA A N 1
ATOM 720 C CA . ALA A 1 90 ? 11.148 5.414 8.461 1 90.12 90 ALA A CA 1
ATOM 721 C C . ALA A 1 90 ? 10.789 4.066 9.078 1 90.12 90 ALA A C 1
ATOM 723 O O . ALA A 1 90 ? 10.578 3.971 10.289 1 90.12 90 ALA A O 1
ATOM 724 N N . SER A 1 91 ? 10.688 3.047 8.219 1 91.94 91 SER A N 1
ATOM 725 C CA . SER A 1 91 ? 10.445 1.699 8.727 1 91.94 91 SER A CA 1
ATOM 726 C C . SER A 1 91 ? 11.617 1.21 9.578 1 91.94 91 SER A C 1
ATOM 728 O O . SER A 1 91 ? 12.773 1.301 9.156 1 91.94 91 SER A O 1
ATOM 730 N N . SER A 1 92 ? 11.32 0.64 10.695 1 88.81 92 SER A N 1
ATOM 731 C CA . SER A 1 92 ? 12.359 0.23 11.641 1 88.81 92 SER A CA 1
ATOM 732 C C . SER A 1 92 ? 13.141 -0.971 11.109 1 88.81 92 SER A C 1
ATOM 734 O O . SER A 1 92 ? 14.273 -1.215 11.531 1 88.81 92 SER A O 1
ATOM 736 N N . VAL A 1 93 ? 12.562 -1.647 10.195 1 93.38 93 VAL A N 1
ATOM 737 C CA . VAL A 1 93 ? 13.211 -2.871 9.734 1 93.38 93 VAL A CA 1
ATOM 738 C C . VAL A 1 93 ? 14 -2.586 8.461 1 93.38 93 VAL A C 1
ATOM 740 O O . VAL A 1 93 ? 14.742 -3.443 7.98 1 93.38 93 VAL A O 1
ATOM 743 N N . LEU A 1 94 ? 13.844 -1.435 7.918 1 94.62 94 LEU A N 1
ATOM 744 C CA . LEU A 1 94 ? 14.531 -1.104 6.676 1 94.62 94 LEU A CA 1
ATOM 745 C C . LEU A 1 94 ? 15.961 -0.651 6.945 1 94.62 94 LEU A C 1
ATOM 747 O O . LEU A 1 94 ? 16.172 0.397 7.559 1 94.62 94 LEU A O 1
ATOM 751 N N . ARG A 1 95 ? 16.891 -1.415 6.461 1 92.75 95 ARG A N 1
ATOM 752 C CA . ARG A 1 95 ? 18.297 -1.041 6.586 1 92.75 95 ARG A CA 1
ATOM 753 C C . ARG A 1 95 ? 18.703 -0.086 5.473 1 92.75 95 ARG A C 1
ATOM 755 O O . ARG A 1 95 ? 19.375 0.92 5.723 1 92.75 95 ARG A O 1
ATOM 762 N N . SER A 1 96 ? 18.344 -0.455 4.305 1 93.25 96 SER A N 1
ATOM 763 C CA . SER A 1 96 ? 18.719 0.375 3.166 1 93.25 96 SER A CA 1
ATOM 764 C C . SER A 1 96 ? 17.797 0.146 1.978 1 93.25 96 SER A C 1
ATOM 766 O O . SER A 1 96 ? 17.125 -0.891 1.891 1 93.25 96 SER A O 1
ATOM 768 N N . VAL A 1 97 ? 17.672 1.17 1.188 1 95.38 97 VAL A N 1
ATOM 769 C CA . VAL A 1 97 ? 16.984 1.103 -0.096 1 95.38 97 VAL A CA 1
ATOM 770 C C . VAL A 1 97 ? 17.859 1.729 -1.184 1 95.38 97 VAL A C 1
ATOM 772 O O . VAL A 1 97 ? 18.281 2.881 -1.06 1 95.38 97 VAL A O 1
ATOM 775 N N . THR A 1 98 ? 18.141 0.917 -2.207 1 95.69 98 THR A N 1
ATOM 776 C CA . THR A 1 98 ? 19.031 1.382 -3.266 1 95.69 98 THR A CA 1
ATOM 777 C C . THR A 1 98 ? 18.359 1.245 -4.629 1 95.69 98 THR A C 1
ATOM 779 O O . THR A 1 98 ? 17.484 0.406 -4.812 1 95.69 98 THR A O 1
ATOM 782 N N . LEU A 1 99 ? 18.75 2.143 -5.516 1 95.56 99 LEU A N 1
ATOM 783 C CA . LEU A 1 99 ? 18.25 2.064 -6.879 1 95.56 99 LEU A CA 1
ATOM 784 C C . LEU A 1 99 ? 19.344 1.592 -7.836 1 95.56 99 LEU A C 1
ATOM 786 O O . LEU A 1 99 ? 20.516 1.903 -7.645 1 95.56 99 LEU A O 1
ATOM 790 N N . HIS A 1 100 ? 18.938 0.773 -8.82 1 95.75 100 HIS A N 1
ATOM 791 C CA . HIS A 1 100 ? 19.812 0.238 -9.852 1 95.75 100 HIS A CA 1
ATOM 792 C C . HIS A 1 100 ? 19.219 0.428 -11.242 1 95.75 100 HIS A C 1
ATOM 794 O O . HIS A 1 100 ? 18.016 0.178 -11.445 1 95.75 100 HIS A O 1
ATOM 800 N N . THR A 1 101 ? 20.062 0.874 -12.211 1 94.31 101 THR A N 1
ATOM 801 C CA . THR A 1 101 ? 19.578 1.058 -13.578 1 94.31 101 THR A CA 1
ATOM 802 C C . THR A 1 101 ? 20.438 0.288 -14.57 1 94.31 101 THR A C 1
ATOM 804 O O . THR A 1 101 ? 20.125 0.238 -15.758 1 94.31 101 THR A O 1
ATOM 807 N N . GLU A 1 102 ? 21.516 -0.247 -14.055 1 92.81 102 GLU A N 1
ATOM 808 C CA . GLU A 1 102 ? 22.422 -1.024 -14.906 1 92.81 102 GLU A CA 1
ATOM 809 C C . GLU A 1 102 ? 22.406 -2.5 -14.516 1 92.81 102 GLU A C 1
ATOM 811 O O . GLU A 1 102 ? 22.062 -2.846 -13.383 1 92.81 102 GLU A O 1
ATOM 816 N N . LEU A 1 103 ? 22.766 -3.285 -15.484 1 91.94 103 LEU A N 1
ATOM 817 C CA . LEU A 1 103 ? 22.719 -4.73 -15.281 1 91.94 103 LEU A CA 1
ATOM 818 C C . LEU A 1 103 ? 23.922 -5.207 -14.469 1 91.94 103 LEU A C 1
ATOM 820 O O . LEU A 1 103 ? 23.906 -6.32 -13.938 1 91.94 103 LEU A O 1
ATOM 824 N N . GLU A 1 104 ? 24.828 -4.332 -14.328 1 85.25 104 GLU A N 1
ATOM 825 C CA . GLU A 1 104 ? 26.016 -4.73 -13.586 1 85.25 104 GLU A CA 1
ATOM 826 C C . GLU A 1 104 ? 25.703 -4.977 -12.117 1 85.25 104 GLU A C 1
ATOM 828 O O . GLU A 1 104 ? 25.094 -4.133 -11.461 1 85.25 104 GLU A O 1
ATOM 833 N N . ASP A 1 105 ? 25.969 -6.113 -11.625 1 86.75 105 ASP A N 1
ATOM 834 C CA . ASP A 1 105 ? 25.875 -6.512 -10.219 1 86.75 105 ASP A CA 1
ATOM 835 C C . ASP A 1 105 ? 24.422 -6.645 -9.781 1 86.75 105 ASP A C 1
ATOM 837 O O . ASP A 1 105 ? 24.109 -6.527 -8.594 1 86.75 105 ASP A O 1
ATOM 841 N N . ILE A 1 106 ? 23.562 -6.742 -10.703 1 94.88 106 ILE A N 1
ATOM 842 C CA . ILE A 1 106 ? 22.172 -6.934 -10.305 1 94.88 106 ILE A CA 1
ATOM 843 C C . ILE A 1 106 ? 22.016 -8.281 -9.609 1 94.88 106 ILE A C 1
ATOM 845 O O . ILE A 1 106 ? 22.797 -9.211 -9.859 1 94.88 106 ILE A O 1
ATOM 849 N N . PHE A 1 107 ? 21.203 -8.336 -8.633 1 97.75 107 PHE A N 1
ATOM 850 C CA . PHE A 1 107 ? 20.828 -9.516 -7.859 1 97.75 107 PHE A CA 1
ATOM 851 C C . PHE A 1 107 ? 21.969 -9.938 -6.938 1 97.75 107 PHE A C 1
ATOM 853 O O . PHE A 1 107 ? 22.016 -11.078 -6.477 1 97.75 107 PHE A O 1
ATOM 860 N N . LEU A 1 108 ? 22.938 -9.023 -6.652 1 96.94 108 LEU A N 1
ATOM 861 C CA . LEU A 1 108 ? 24.062 -9.32 -5.766 1 96.94 108 LEU A CA 1
ATOM 862 C C . LEU A 1 108 ? 23.562 -9.672 -4.367 1 96.94 108 LEU A C 1
ATOM 864 O O . LEU A 1 108 ? 22.797 -8.922 -3.764 1 96.94 108 LEU A O 1
ATOM 868 N N . ASP A 1 109 ? 23.938 -10.852 -3.877 1 96.56 109 ASP A N 1
ATOM 869 C CA . ASP A 1 109 ? 23.656 -11.344 -2.533 1 96.56 109 ASP A CA 1
ATOM 870 C C . ASP A 1 109 ? 22.156 -11.477 -2.303 1 96.56 109 ASP A C 1
ATOM 872 O O . ASP A 1 109 ? 21.688 -11.367 -1.168 1 96.56 109 ASP A O 1
ATOM 876 N N . ALA A 1 110 ? 21.422 -11.734 -3.35 1 98.31 110 ALA A N 1
ATOM 877 C CA . ALA A 1 110 ? 19.969 -11.75 -3.258 1 98.31 110 ALA A CA 1
ATOM 878 C C . ALA A 1 110 ? 19.484 -12.953 -2.453 1 98.31 110 ALA A C 1
ATOM 880 O O . ALA A 1 110 ? 19.906 -14.086 -2.703 1 98.31 110 ALA A O 1
ATOM 881 N N . ASP A 1 111 ? 18.688 -12.641 -1.437 1 98.38 111 ASP A N 1
ATOM 882 C CA . ASP A 1 111 ? 17.953 -13.68 -0.735 1 98.38 111 ASP A CA 1
ATOM 883 C C . ASP A 1 111 ? 16.594 -13.938 -1.401 1 98.38 111 ASP A C 1
ATOM 885 O O . ASP A 1 111 ? 16.109 -15.07 -1.402 1 98.38 111 ASP A O 1
ATOM 889 N N . ILE A 1 112 ? 16 -12.922 -1.888 1 98.69 112 ILE A N 1
ATOM 890 C CA . ILE A 1 112 ? 14.703 -12.961 -2.562 1 98.69 112 ILE A CA 1
ATOM 891 C C . ILE A 1 112 ? 14.75 -12.109 -3.828 1 98.69 112 ILE A C 1
ATOM 893 O O . ILE A 1 112 ? 15.305 -11.008 -3.818 1 98.69 112 ILE A O 1
ATOM 897 N N . ILE A 1 113 ? 14.227 -12.625 -4.883 1 98.69 113 ILE A N 1
ATOM 898 C CA . ILE A 1 113 ? 14.078 -11.883 -6.133 1 98.69 113 ILE A CA 1
ATOM 899 C C . ILE A 1 113 ? 12.617 -11.914 -6.582 1 98.69 113 ILE A C 1
ATOM 901 O O . ILE A 1 113 ? 12.016 -12.992 -6.676 1 98.69 113 ILE A O 1
ATOM 905 N N . ILE A 1 114 ? 12.055 -10.82 -6.734 1 98.38 114 ILE A N 1
ATOM 906 C CA . ILE A 1 114 ? 10.695 -10.711 -7.262 1 98.38 114 ILE A CA 1
ATOM 907 C C . ILE A 1 114 ? 10.734 -10.094 -8.656 1 98.38 114 ILE A C 1
ATOM 909 O O . ILE A 1 114 ? 11.172 -8.953 -8.82 1 98.38 114 ILE A O 1
ATOM 913 N N . LEU A 1 115 ? 10.242 -10.812 -9.641 1 96.81 115 LEU A N 1
ATOM 914 C CA . LEU A 1 115 ? 10.32 -10.391 -11.039 1 96.81 115 LEU A CA 1
ATOM 915 C C . LEU A 1 115 ? 8.938 -10.078 -11.594 1 96.81 115 LEU A C 1
ATOM 917 O O . LEU A 1 115 ? 8.062 -10.945 -11.609 1 96.81 115 LEU A O 1
ATOM 921 N N . PHE A 1 116 ? 8.773 -8.836 -12.047 1 93 116 PHE A N 1
ATOM 922 C CA . PHE A 1 116 ? 7.543 -8.398 -12.703 1 93 116 PHE A CA 1
ATOM 923 C C . PHE A 1 116 ? 7.711 -8.375 -14.211 1 93 116 PHE A C 1
ATOM 925 O O . PHE A 1 116 ? 8.828 -8.5 -14.727 1 93 116 PHE A O 1
ATOM 932 N N . ASP A 1 117 ? 6.508 -8.172 -14.883 1 82.75 117 ASP A N 1
ATOM 933 C CA . ASP A 1 117 ? 6.516 -8.164 -16.344 1 82.75 117 ASP A CA 1
ATOM 934 C C . ASP A 1 117 ? 7.305 -6.973 -16.891 1 82.75 117 ASP A C 1
ATOM 936 O O . ASP A 1 117 ? 7.082 -5.836 -16.469 1 82.75 117 ASP A O 1
ATOM 940 N N . ASP A 1 118 ? 8.172 -7.199 -17.656 1 66.06 118 ASP A N 1
ATOM 941 C CA . ASP A 1 118 ? 8.992 -6.141 -18.25 1 66.06 118 ASP A CA 1
ATOM 942 C C . ASP A 1 118 ? 8.711 -6.008 -19.75 1 66.06 118 ASP A C 1
ATOM 944 O O . ASP A 1 118 ? 9.523 -5.434 -20.484 1 66.06 118 ASP A O 1
ATOM 948 N N . ILE A 1 119 ? 7.672 -6.684 -20.125 1 62 119 ILE A N 1
ATOM 949 C CA . ILE A 1 119 ? 7.453 -6.578 -21.562 1 62 119 ILE A CA 1
ATOM 950 C C . ILE A 1 119 ? 6.824 -5.227 -21.891 1 62 119 ILE A C 1
ATOM 952 O O . ILE A 1 119 ? 5.754 -4.891 -21.375 1 62 119 ILE A O 1
ATOM 956 N N . LEU A 1 120 ? 7.555 -4.152 -22.266 1 52.69 120 LEU A N 1
ATOM 957 C CA . LEU A 1 120 ? 7.168 -2.795 -22.625 1 52.69 120 LEU A CA 1
ATOM 958 C C . LEU A 1 120 ? 6.406 -2.779 -23.953 1 52.69 120 LEU A C 1
ATOM 960 O O . LEU A 1 120 ? 6.965 -3.102 -25 1 52.69 120 LEU A O 1
ATOM 964 N N . GLN A 1 121 ? 5.328 -3.475 -24.156 1 50.72 121 GLN A N 1
ATOM 965 C CA . GLN A 1 121 ? 4.922 -3.598 -25.547 1 50.72 121 GLN A CA 1
ATOM 966 C C . GLN A 1 121 ? 4.363 -2.277 -26.078 1 50.72 121 GLN A C 1
ATOM 968 O O . GLN A 1 121 ? 3.354 -1.78 -25.578 1 50.72 12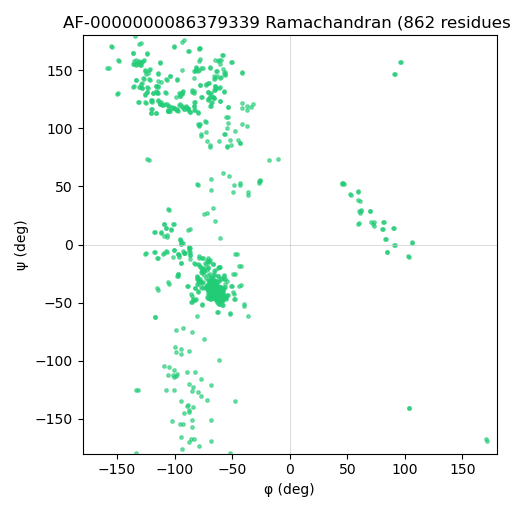1 GLN A O 1
ATOM 973 N N . GLU A 1 122 ? 5.176 -1.386 -26.625 1 48.09 122 GLU A N 1
ATOM 974 C CA . GLU A 1 122 ? 4.688 -0.289 -27.453 1 48.09 122 GLU A CA 1
ATOM 975 C C . GLU A 1 122 ? 3.703 -0.79 -28.516 1 48.09 122 GLU A C 1
ATOM 977 O O . GLU A 1 122 ? 2.791 -0.064 -28.906 1 48.09 122 GLU A O 1
ATOM 982 N N . THR A 1 123 ? 4.043 -1.92 -29.266 1 50.25 123 THR A N 1
ATOM 983 C CA . THR A 1 123 ? 3.229 -2.451 -30.359 1 50.25 123 THR A CA 1
ATOM 984 C C . THR A 1 123 ? 2.682 -3.83 -30 1 50.25 123 THR A C 1
ATOM 986 O O . THR A 1 123 ? 3.248 -4.527 -29.156 1 50.25 123 THR A O 1
ATOM 989 N N . ILE A 1 124 ? 1.474 -4.078 -30.359 1 54.78 124 ILE A N 1
ATOM 990 C CA . ILE A 1 124 ? 0.767 -5.328 -30.094 1 54.78 124 ILE A CA 1
ATOM 991 C C . ILE A 1 124 ? 1.584 -6.504 -30.625 1 54.78 124 ILE A C 1
ATOM 993 O O . ILE A 1 124 ? 1.546 -6.812 -31.812 1 54.78 124 ILE A O 1
ATOM 997 N N . PRO A 1 125 ? 2.555 -7.082 -29.953 1 66.12 125 PRO A N 1
ATOM 998 C CA . PRO A 1 125 ? 3.379 -8.188 -30.453 1 66.12 125 PRO A CA 1
ATOM 999 C C . PRO A 1 125 ? 2.609 -9.5 -30.547 1 66.12 125 PRO A C 1
ATOM 1001 O O . PRO A 1 125 ? 1.559 -9.656 -29.922 1 66.12 125 PRO A O 1
ATOM 1004 N N . THR A 1 126 ? 2.873 -10.25 -31.688 1 78.31 126 THR A N 1
ATOM 1005 C CA . THR A 1 126 ? 2.359 -11.609 -31.734 1 78.31 126 THR A CA 1
ATOM 1006 C C . THR A 1 126 ? 2.754 -12.383 -30.484 1 78.31 126 THR A C 1
ATOM 1008 O O . THR A 1 126 ? 3.648 -11.961 -29.75 1 78.31 126 THR A O 1
ATOM 1011 N N . LEU A 1 127 ? 2.053 -13.375 -30.172 1 83.12 127 LEU A N 1
ATOM 1012 C CA . LEU A 1 127 ? 2.352 -14.203 -29.016 1 83.12 127 LEU A CA 1
ATOM 1013 C C . LEU A 1 127 ? 3.77 -14.758 -29.094 1 83.12 127 LEU A C 1
ATOM 1015 O O . LEU A 1 127 ? 4.473 -14.812 -28.078 1 83.12 127 LEU A O 1
ATOM 1019 N N . GLU A 1 128 ? 4.141 -15.07 -30.266 1 86.25 128 GLU A N 1
ATOM 1020 C CA . GLU A 1 128 ? 5.484 -15.609 -30.453 1 86.25 128 GLU A CA 1
ATOM 1021 C C . GLU A 1 128 ? 6.551 -14.562 -30.141 1 86.25 128 GLU A C 1
ATOM 1023 O O . GLU A 1 128 ? 7.582 -14.883 -29.547 1 86.25 128 GLU A O 1
ATOM 1028 N N . HIS A 1 129 ? 6.262 -13.461 -30.562 1 85.69 129 HIS A N 1
ATOM 1029 C CA . HIS A 1 129 ? 7.191 -12.383 -30.25 1 85.69 129 HIS A CA 1
ATOM 1030 C C . HIS A 1 129 ? 7.309 -12.172 -28.75 1 85.69 129 HIS A C 1
ATOM 1032 O O . HIS A 1 129 ? 8.398 -11.914 -28.234 1 85.69 129 HIS A O 1
ATOM 1038 N N . CYS A 1 130 ? 6.223 -12.312 -28.047 1 87.62 130 CYS A N 1
ATOM 1039 C CA . CYS A 1 130 ? 6.227 -12.18 -26.594 1 87.62 130 CYS A CA 1
ATOM 1040 C C . CYS A 1 130 ? 7.047 -13.289 -25.953 1 87.62 130 CYS A C 1
ATOM 1042 O O . CYS A 1 130 ? 7.801 -13.047 -25.016 1 87.62 130 CYS A O 1
ATOM 1044 N N . ILE A 1 131 ? 6.902 -14.445 -26.5 1 90.94 131 ILE A N 1
ATOM 1045 C CA . ILE A 1 131 ? 7.645 -15.594 -25.984 1 90.94 131 ILE A CA 1
ATOM 1046 C C . ILE A 1 131 ? 9.141 -15.352 -26.141 1 90.94 131 ILE A C 1
ATOM 1048 O O . ILE A 1 131 ? 9.922 -15.609 -25.219 1 90.94 131 ILE A O 1
ATOM 1052 N N . HIS A 1 132 ? 9.484 -14.781 -27.25 1 89.81 132 HIS A N 1
ATOM 1053 C CA . HIS A 1 132 ? 10.898 -14.516 -27.5 1 89.81 132 HIS A CA 1
ATOM 1054 C C . HIS A 1 132 ? 11.43 -13.43 -26.578 1 89.81 132 HIS A C 1
ATOM 1056 O O . HIS A 1 132 ? 12.57 -13.508 -26.094 1 89.81 132 HIS A O 1
ATOM 1062 N N . GLN A 1 133 ? 10.617 -12.523 -26.344 1 89.19 133 GLN A N 1
ATOM 1063 C CA . GLN A 1 133 ? 11.039 -11.461 -25.453 1 89.19 133 GLN A CA 1
ATOM 1064 C C . GLN A 1 133 ? 11.258 -11.992 -24.031 1 89.19 133 GLN A C 1
ATOM 1066 O O . GLN A 1 133 ? 12.25 -11.656 -23.391 1 89.19 133 GLN A O 1
ATOM 1071 N N . VAL A 1 134 ? 10.344 -12.75 -23.625 1 91.5 134 VAL A N 1
ATOM 1072 C CA . VAL A 1 134 ? 10.438 -13.352 -22.297 1 91.5 134 VAL A CA 1
ATOM 1073 C C . VAL A 1 134 ? 11.695 -14.227 -22.219 1 91.5 134 VAL A C 1
ATOM 1075 O O . VAL A 1 134 ? 12.43 -14.164 -21.234 1 91.5 134 VAL A O 1
ATOM 1078 N N . THR A 1 135 ? 11.914 -14.961 -23.234 1 93.19 135 THR A N 1
ATOM 1079 C CA . THR A 1 135 ? 13.07 -15.852 -23.266 1 93.19 135 THR A CA 1
ATOM 1080 C C . THR A 1 135 ? 14.375 -15.055 -23.234 1 93.19 135 THR A C 1
ATOM 1082 O O . THR A 1 135 ? 15.305 -15.414 -22.516 1 93.19 135 THR A O 1
ATOM 1085 N N . ASN A 1 136 ? 14.398 -13.984 -24.016 1 92.31 136 ASN A N 1
ATOM 1086 C CA . ASN A 1 136 ? 15.586 -13.148 -24.047 1 92.31 136 ASN A CA 1
ATOM 1087 C C . ASN A 1 136 ? 15.875 -12.508 -22.703 1 92.31 136 ASN A C 1
ATOM 1089 O O . ASN A 1 136 ? 17.031 -12.375 -22.297 1 92.31 136 ASN A O 1
ATOM 1093 N N . GLN A 1 137 ? 14.859 -12.141 -22.078 1 92.31 137 GLN A N 1
ATOM 1094 C CA . GLN A 1 137 ? 15.016 -11.57 -20.734 1 92.31 137 GLN A CA 1
ATOM 1095 C C . GLN A 1 137 ? 15.602 -12.594 -19.766 1 92.31 137 GLN A C 1
ATOM 1097 O O . GLN A 1 137 ? 16.484 -12.273 -18.969 1 92.31 137 GLN A O 1
ATOM 1102 N N . CYS A 1 138 ? 15.148 -13.781 -19.844 1 95.56 138 CYS A N 1
ATOM 1103 C CA . CYS A 1 138 ? 15.617 -14.844 -18.953 1 95.56 138 CYS A CA 1
ATOM 1104 C C . CYS A 1 138 ? 17.047 -15.234 -19.297 1 95.56 138 CYS A C 1
ATOM 1106 O O . CYS A 1 138 ? 17.828 -15.586 -18.406 1 95.56 138 CYS A O 1
ATOM 1108 N N . LYS A 1 139 ? 17.375 -15.141 -20.578 1 95.31 139 LYS A N 1
ATOM 1109 C CA . LYS A 1 139 ? 18.75 -15.383 -20.984 1 95.31 139 LYS A CA 1
ATOM 1110 C C . LYS A 1 139 ? 19.703 -14.367 -20.344 1 95.31 139 LYS A C 1
ATOM 1112 O O . LYS A 1 139 ? 20.859 -14.68 -20.062 1 95.31 139 LYS A O 1
ATOM 1117 N N . THR A 1 140 ? 19.172 -13.242 -20.156 1 94.44 140 THR A N 1
ATOM 1118 C CA . THR A 1 140 ? 19.969 -12.18 -19.562 1 94.44 140 THR A CA 1
ATOM 1119 C C . THR A 1 140 ? 20 -12.328 -18.047 1 94.44 140 THR A C 1
ATOM 1121 O O . THR A 1 140 ? 21.078 -12.312 -17.438 1 94.44 140 THR A O 1
ATOM 1124 N N . TYR A 1 141 ? 18.891 -12.539 -17.391 1 96.19 141 TYR A N 1
ATOM 1125 C CA . TYR A 1 141 ? 18.766 -12.562 -15.93 1 96.19 141 TYR A CA 1
ATOM 1126 C C . TYR A 1 141 ? 19.312 -13.875 -15.367 1 96.19 141 TYR A C 1
ATOM 1128 O O . TYR A 1 141 ? 19.922 -13.891 -14.297 1 96.19 141 TYR A O 1
ATOM 1136 N N . GLY A 1 142 ? 19.094 -14.977 -16.062 1 96.81 142 GLY A N 1
ATOM 1137 C CA . GLY A 1 142 ? 19.453 -16.297 -15.57 1 96.81 142 GLY A CA 1
ATOM 1138 C C . GLY A 1 142 ? 20.906 -16.375 -15.117 1 96.81 142 GLY A C 1
ATOM 1139 O O . GLY A 1 142 ? 21.172 -16.625 -13.938 1 96.81 142 GLY A O 1
ATOM 1140 N N . PRO A 1 143 ? 21.812 -16.094 -15.992 1 96.75 143 PRO A N 1
ATOM 1141 C CA . PRO A 1 143 ? 23.234 -16.156 -15.633 1 96.75 143 PRO A CA 1
ATOM 1142 C C . PRO A 1 143 ? 23.594 -15.172 -14.523 1 96.75 143 PRO A C 1
ATOM 1144 O O . PRO A 1 143 ? 24.438 -15.477 -13.68 1 96.75 143 PRO A O 1
ATOM 1147 N N . LEU A 1 144 ? 22.984 -14.016 -14.555 1 97.12 144 LEU A N 1
ATOM 1148 C CA . LEU A 1 144 ? 23.266 -13.016 -13.531 1 97.12 144 LEU A CA 1
ATOM 1149 C C . LEU A 1 144 ? 22.797 -13.5 -12.164 1 97.12 144 LEU A C 1
ATOM 1151 O O . LEU A 1 144 ? 23.484 -13.289 -11.156 1 97.12 144 LEU A O 1
ATOM 1155 N N . ILE A 1 145 ? 21.703 -14.141 -12.109 1 97.81 145 ILE A N 1
ATOM 1156 C CA . ILE A 1 145 ? 21.188 -14.695 -10.867 1 97.81 145 ILE A CA 1
ATOM 1157 C C . ILE A 1 145 ? 22.109 -15.797 -10.367 1 97.81 145 ILE A C 1
ATOM 1159 O O . ILE A 1 145 ? 22.453 -15.844 -9.18 1 97.81 145 ILE A O 1
ATOM 1163 N N . GLU A 1 146 ? 22.484 -16.625 -11.227 1 95.62 146 GLU A N 1
ATOM 1164 C CA . GLU A 1 146 ? 23.359 -17.734 -10.875 1 95.62 146 GLU A CA 1
ATOM 1165 C C . GLU A 1 146 ? 24.688 -17.219 -10.297 1 95.62 146 GLU A C 1
ATOM 1167 O O . GLU A 1 146 ? 25.219 -17.797 -9.336 1 95.62 146 GLU A O 1
ATOM 1172 N N . GLN A 1 147 ? 25.141 -16.203 -10.828 1 95.69 147 GLN A N 1
ATOM 1173 C CA . GLN A 1 147 ? 26.438 -15.656 -10.461 1 95.69 147 GLN A CA 1
ATOM 1174 C C . GLN A 1 147 ? 26.359 -14.852 -9.164 1 95.69 147 GLN A C 1
ATOM 1176 O O . GLN A 1 147 ? 27.25 -14.93 -8.32 1 95.69 147 GLN A O 1
ATOM 1181 N N . ASN A 1 148 ? 25.297 -14.109 -9.039 1 97.56 148 ASN A N 1
ATOM 1182 C CA . ASN A 1 148 ? 25.312 -13.062 -8.031 1 97.56 148 ASN A CA 1
ATOM 1183 C C . ASN A 1 148 ? 24.453 -13.43 -6.824 1 97.56 148 ASN A C 1
ATOM 1185 O O . ASN A 1 148 ? 24.734 -13.023 -5.699 1 97.56 148 ASN A O 1
ATOM 1189 N N . ALA A 1 149 ? 23.391 -14.148 -6.961 1 98 149 ALA A N 1
ATOM 1190 C CA . ALA A 1 149 ? 22.438 -14.414 -5.891 1 98 149 ALA A CA 1
ATOM 1191 C C . ALA A 1 149 ? 22.953 -15.508 -4.953 1 98 149 ALA A C 1
ATOM 1193 O O . ALA A 1 149 ? 23.891 -16.234 -5.301 1 98 149 ALA A O 1
ATOM 1194 N N . LYS A 1 150 ? 22.469 -15.539 -3.771 1 97.38 150 LYS A N 1
ATOM 1195 C CA . LYS A 1 150 ? 22.75 -16.641 -2.854 1 97.38 150 LYS A CA 1
ATOM 1196 C C . LYS A 1 150 ? 22.219 -17.953 -3.395 1 97.38 150 LYS A C 1
ATOM 1198 O O . LYS A 1 150 ? 21.266 -17.984 -4.18 1 97.38 150 LYS A O 1
ATOM 1203 N N . SER A 1 151 ? 22.766 -19.062 -2.938 1 96.12 151 SER A N 1
ATOM 1204 C CA . SER A 1 151 ? 22.453 -20.391 -3.465 1 96.12 151 SER A CA 1
ATOM 1205 C C . SER A 1 151 ? 21 -20.766 -3.156 1 96.12 151 SER A C 1
ATOM 1207 O O . SER A 1 151 ? 20.359 -21.484 -3.926 1 96.12 151 SER A O 1
ATOM 1209 N N . ASN A 1 152 ? 20.484 -20.25 -2.092 1 96.62 152 ASN A N 1
ATOM 1210 C CA . ASN A 1 152 ? 19.125 -20.594 -1.691 1 96.62 152 ASN A CA 1
ATOM 1211 C C . ASN A 1 152 ? 18.141 -19.469 -1.979 1 96.62 152 ASN A C 1
ATOM 1213 O O . ASN A 1 152 ? 17.125 -19.328 -1.303 1 96.62 152 ASN A O 1
ATOM 1217 N N . VAL A 1 153 ? 18.438 -18.719 -2.982 1 98.25 153 VAL A N 1
ATOM 1218 C CA . VAL A 1 153 ? 17.609 -17.562 -3.332 1 98.25 153 VAL A CA 1
ATOM 1219 C C . VAL A 1 153 ? 16.188 -18.031 -3.672 1 98.25 153 VAL A C 1
ATOM 1221 O O . VAL A 1 153 ? 16 -19.062 -4.316 1 98.25 153 VAL A O 1
ATOM 1224 N N . LYS A 1 154 ? 15.242 -17.328 -3.145 1 98.31 154 LYS A N 1
ATOM 1225 C CA . LYS A 1 154 ? 13.844 -17.531 -3.508 1 98.31 154 LYS A CA 1
ATOM 1226 C C . LYS A 1 154 ? 13.406 -16.562 -4.602 1 98.31 154 LYS A C 1
ATOM 1228 O O . LYS A 1 154 ? 13.594 -15.352 -4.473 1 98.31 154 LYS A O 1
ATOM 1233 N N . ILE A 1 155 ? 12.828 -17.078 -5.688 1 98.5 155 ILE A N 1
ATOM 1234 C CA . ILE A 1 155 ? 12.461 -16.25 -6.832 1 98.5 155 ILE A CA 1
ATOM 1235 C C . ILE A 1 155 ? 10.953 -16.328 -7.074 1 98.5 155 ILE A C 1
ATOM 1237 O O . ILE A 1 155 ? 10.406 -17.438 -7.227 1 98.5 155 ILE A O 1
ATOM 1241 N N . ILE A 1 156 ? 10.328 -15.219 -7.059 1 98.38 156 ILE A N 1
ATOM 1242 C CA . ILE A 1 156 ? 8.898 -15.125 -7.348 1 98.38 156 ILE A CA 1
ATOM 1243 C C . ILE A 1 156 ? 8.688 -14.383 -8.664 1 98.38 156 ILE A C 1
ATOM 1245 O O . ILE A 1 156 ? 9.172 -13.258 -8.844 1 98.38 156 ILE A O 1
ATOM 1249 N N . VAL A 1 157 ? 8.039 -15.031 -9.57 1 97.12 157 VAL A N 1
ATOM 1250 C CA . VAL A 1 157 ? 7.711 -14.43 -10.859 1 97.12 157 VAL A CA 1
ATOM 1251 C C . VAL A 1 157 ? 6.242 -14.008 -10.875 1 97.12 157 VAL A C 1
ATOM 1253 O O . VAL A 1 157 ? 5.355 -14.828 -10.641 1 97.12 157 VAL A O 1
ATOM 1256 N N . MET A 1 158 ? 6.008 -12.727 -11.031 1 93 158 MET A N 1
ATOM 1257 C CA . MET A 1 158 ? 4.652 -12.18 -11.07 1 93 158 MET A CA 1
ATOM 1258 C C . MET A 1 158 ? 4.422 -11.391 -12.352 1 93 158 MET A C 1
ATOM 1260 O O . MET A 1 158 ? 5.301 -10.648 -12.797 1 93 158 MET A O 1
ATOM 1264 N N . GLY A 1 159 ? 3.27 -11.617 -12.961 1 85.62 159 GLY A N 1
ATOM 1265 C CA . GLY A 1 159 ? 2.941 -10.852 -14.148 1 85.62 159 GLY A CA 1
ATOM 1266 C C . GLY A 1 159 ? 1.712 -11.367 -14.875 1 85.62 159 GLY A C 1
ATOM 1267 O O . GLY A 1 159 ? 0.961 -12.18 -14.328 1 85.62 159 GLY A O 1
ATOM 1268 N N . LYS A 1 160 ? 1.604 -10.812 -16.078 1 79.12 160 LYS A N 1
ATOM 1269 C CA . LYS A 1 160 ? 0.436 -11.172 -16.875 1 79.12 160 LYS A CA 1
ATOM 1270 C C . LYS A 1 160 ? 0.846 -11.867 -18.172 1 79.12 160 LYS A C 1
ATOM 1272 O O . LYS A 1 160 ? 0.005 -12.43 -18.859 1 79.12 160 LYS A O 1
ATOM 1277 N N . THR A 1 161 ? 2.119 -11.875 -18.375 1 83.81 161 THR A N 1
ATOM 1278 C CA . THR A 1 161 ? 2.562 -12.398 -19.656 1 83.81 161 THR A CA 1
ATOM 1279 C C . THR A 1 161 ? 3.492 -13.594 -19.469 1 83.81 161 THR A C 1
ATOM 1281 O O . THR A 1 161 ? 4.617 -13.438 -18.984 1 83.81 161 THR A O 1
ATOM 1284 N N . PHE A 1 162 ? 3.025 -14.742 -19.875 1 91 162 PHE A N 1
ATOM 1285 C CA . PHE A 1 162 ? 3.781 -15.984 -19.938 1 91 162 PHE A CA 1
ATOM 1286 C C . PHE A 1 162 ? 4.586 -16.203 -18.672 1 91 162 PHE A C 1
ATOM 1288 O O . PHE A 1 162 ? 5.789 -16.469 -18.719 1 91 162 PHE A O 1
ATOM 1295 N N . THR A 1 163 ? 3.93 -16.125 -17.609 1 93.81 163 THR A N 1
ATOM 1296 C CA . THR A 1 163 ? 4.598 -16.234 -16.312 1 93.81 163 THR A CA 1
ATOM 1297 C C . THR A 1 163 ? 5.105 -17.656 -16.078 1 93.81 163 THR A C 1
ATOM 1299 O O . THR A 1 163 ? 6.188 -17.844 -15.516 1 93.81 163 THR A O 1
ATOM 1302 N N . ASN A 1 164 ? 4.309 -18.688 -16.516 1 96.75 164 ASN A N 1
ATOM 1303 C CA . ASN A 1 164 ? 4.773 -20.062 -16.406 1 96.75 164 ASN A CA 1
ATOM 1304 C C . ASN A 1 164 ? 6.051 -20.281 -17.203 1 96.75 164 ASN A C 1
ATOM 1306 O O . ASN A 1 164 ? 7.008 -20.875 -16.703 1 96.75 164 ASN A O 1
ATOM 1310 N N . LEU A 1 165 ? 5.988 -19.797 -18.375 1 95.81 165 LEU A N 1
ATOM 1311 C CA . LEU A 1 165 ? 7.141 -19.938 -19.25 1 95.81 165 LEU A CA 1
ATOM 1312 C C . LEU A 1 165 ? 8.352 -19.203 -18.688 1 95.81 165 LEU A C 1
ATOM 1314 O O . LEU A 1 165 ? 9.469 -19.719 -18.719 1 95.81 165 LEU A O 1
ATOM 1318 N N . LYS A 1 166 ? 8.109 -18.031 -18.234 1 96.31 166 LYS A N 1
ATOM 1319 C CA . LYS A 1 166 ? 9.195 -17.234 -17.656 1 96.31 166 LYS A CA 1
ATOM 1320 C C . LYS A 1 166 ? 9.883 -18 -16.531 1 96.31 166 LYS A C 1
ATOM 1322 O O . LYS A 1 166 ? 11.109 -18.016 -16.453 1 96.31 166 LYS A O 1
ATOM 1327 N N . SER A 1 167 ? 9.148 -18.547 -15.688 1 97.94 167 SER A N 1
ATOM 1328 C CA . SER A 1 167 ? 9.703 -19.328 -14.586 1 97.94 167 SER A CA 1
ATOM 1329 C C . SER A 1 167 ? 10.516 -20.5 -15.102 1 97.94 167 SER A C 1
ATOM 1331 O O . SER A 1 167 ? 11.617 -20.766 -14.602 1 97.94 167 SER A O 1
ATOM 1333 N N . LEU A 1 168 ? 9.969 -21.172 -16.062 1 98 168 LEU A N 1
ATOM 1334 C CA . LEU A 1 168 ? 10.664 -22.312 -16.641 1 98 168 LEU A CA 1
ATOM 1335 C C . LEU A 1 168 ? 11.969 -21.891 -17.297 1 98 168 LEU A C 1
ATOM 1337 O O . LEU A 1 168 ? 12.992 -22.562 -17.156 1 98 168 LEU A O 1
ATOM 1341 N N . MET A 1 169 ? 11.898 -20.812 -18.062 1 97.38 169 MET A N 1
ATOM 1342 C CA . MET A 1 169 ? 13.094 -20.344 -18.734 1 97.38 169 MET A CA 1
ATOM 1343 C C . MET A 1 169 ? 14.164 -19.906 -17.734 1 97.38 169 MET A C 1
ATOM 1345 O O . MET A 1 169 ? 15.359 -20.094 -17.984 1 97.38 169 MET A O 1
ATOM 1349 N N . LEU A 1 170 ? 13.75 -19.312 -16.625 1 97.69 170 LEU A N 1
ATOM 1350 C CA . LEU A 1 170 ? 14.711 -18.953 -15.594 1 97.69 170 LEU A CA 1
ATOM 1351 C C . LEU A 1 170 ? 15.406 -20.188 -15.047 1 97.69 170 LEU A C 1
ATOM 1353 O O . LEU A 1 170 ? 16.609 -20.172 -14.805 1 97.69 170 LEU A O 1
ATOM 1357 N N . MET A 1 171 ? 14.656 -21.297 -14.852 1 97.44 171 MET A N 1
ATOM 1358 C CA . MET A 1 171 ? 15.227 -22.562 -14.391 1 97.44 171 MET A CA 1
ATOM 1359 C C . MET A 1 171 ? 16.234 -23.094 -15.406 1 97.44 171 MET A C 1
ATOM 1361 O O . MET A 1 171 ? 17.25 -23.688 -15.023 1 97.44 171 MET A O 1
ATOM 1365 N N . THR A 1 172 ? 15.898 -22.859 -16.625 1 96.56 172 THR A N 1
ATOM 1366 C CA . THR A 1 172 ? 16.734 -23.359 -17.719 1 96.56 172 THR A CA 1
ATOM 1367 C C . THR A 1 172 ? 18.047 -22.594 -17.781 1 96.56 172 THR A C 1
ATOM 1369 O O . THR A 1 172 ? 19.109 -23.188 -17.984 1 96.56 172 THR A O 1
ATOM 1372 N N . TYR A 1 173 ? 18 -21.297 -17.578 1 97.06 173 TYR A N 1
ATOM 1373 C CA . TYR A 1 173 ? 19.172 -20.469 -17.797 1 97.06 173 TYR A CA 1
ATOM 1374 C C . TYR A 1 173 ? 19.922 -20.219 -16.484 1 97.06 173 TYR A C 1
ATOM 1376 O O . TYR A 1 173 ? 21 -19.641 -16.469 1 97.06 173 TYR A O 1
ATOM 1384 N N . ALA A 1 174 ? 19.328 -20.594 -15.414 1 97.25 174 ALA A N 1
ATOM 1385 C CA . ALA A 1 174 ? 20 -20.625 -14.117 1 97.25 174 ALA A CA 1
ATOM 1386 C C . ALA A 1 174 ? 19.922 -22.031 -13.5 1 97.25 174 ALA A C 1
ATOM 1388 O O . ALA A 1 174 ? 19.328 -22.219 -12.445 1 97.25 174 ALA A O 1
ATOM 1389 N N . PRO A 1 175 ? 20.641 -22.922 -14 1 96.25 175 PRO A N 1
ATOM 1390 C CA . PRO A 1 175 ? 20.5 -24.328 -13.617 1 96.25 175 PRO A CA 1
ATOM 1391 C C . PRO A 1 175 ? 21.031 -24.625 -12.219 1 96.25 175 PRO A C 1
ATOM 1393 O O . PRO A 1 175 ? 20.703 -25.656 -11.633 1 96.25 175 PRO A O 1
ATOM 1396 N N . SER A 1 176 ? 21.812 -23.766 -11.664 1 96.81 176 SER A N 1
ATOM 1397 C CA . SER A 1 176 ? 22.359 -24.016 -10.336 1 96.81 176 SER A CA 1
ATOM 1398 C C . SER A 1 176 ? 21.344 -23.703 -9.242 1 96.81 176 SER A C 1
ATOM 1400 O O . SER A 1 176 ? 21.5 -24.125 -8.094 1 96.81 176 SER A O 1
ATOM 1402 N N . ILE A 1 177 ? 20.391 -23 -9.609 1 97.38 177 ILE A N 1
ATOM 1403 C CA . ILE A 1 177 ? 19.359 -22.641 -8.648 1 97.38 177 ILE A CA 1
ATOM 1404 C C . ILE A 1 177 ? 18.344 -23.781 -8.531 1 97.38 177 ILE A C 1
ATOM 1406 O O . ILE A 1 177 ? 17.906 -24.328 -9.539 1 97.38 177 ILE A O 1
ATOM 1410 N N . ASN A 1 178 ? 18.078 -24.141 -7.32 1 97.44 178 ASN A N 1
ATOM 1411 C CA . ASN A 1 178 ? 17.047 -25.141 -7.102 1 97.44 178 ASN A CA 1
ATOM 1412 C C . ASN A 1 178 ? 15.734 -24.734 -7.781 1 97.44 178 ASN A C 1
ATOM 1414 O O . ASN A 1 178 ? 15.164 -23.688 -7.469 1 97.44 178 ASN A O 1
ATOM 1418 N N . PRO A 1 179 ? 15.242 -25.516 -8.727 1 97.12 179 PRO A N 1
ATOM 1419 C CA . PRO A 1 179 ? 14.016 -25.172 -9.438 1 97.12 179 PRO A CA 1
ATOM 1420 C C . PRO A 1 179 ? 12.82 -24.984 -8.5 1 97.12 179 PRO A C 1
ATOM 1422 O O . PRO A 1 179 ? 11.898 -24.219 -8.812 1 97.12 179 PRO A O 1
ATOM 1425 N N . ARG A 1 180 ? 12.844 -25.609 -7.371 1 96.62 180 ARG A N 1
ATOM 1426 C CA . ARG A 1 180 ? 11.75 -25.484 -6.418 1 96.62 180 ARG A CA 1
ATOM 1427 C C . ARG A 1 180 ? 11.719 -24.094 -5.789 1 96.62 180 ARG A C 1
ATOM 1429 O O . ARG A 1 180 ? 10.727 -23.719 -5.16 1 96.62 180 ARG A O 1
ATOM 1436 N N . ASN A 1 181 ? 12.812 -23.359 -5.957 1 98 181 ASN A N 1
ATOM 1437 C CA . ASN A 1 181 ? 12.891 -22.016 -5.398 1 98 181 ASN A CA 1
ATOM 1438 C C . ASN A 1 181 ? 12.32 -20.969 -6.359 1 98 181 ASN A C 1
ATOM 1440 O O . ASN A 1 181 ? 12.219 -19.797 -6.012 1 98 181 ASN A O 1
ATOM 1444 N N . ILE A 1 182 ? 11.961 -21.406 -7.559 1 98.25 182 ILE A N 1
ATOM 1445 C CA . ILE A 1 182 ? 11.367 -20.516 -8.547 1 98.25 182 ILE A CA 1
ATOM 1446 C C . ILE A 1 182 ? 9.875 -20.797 -8.672 1 98.25 182 ILE A C 1
ATOM 1448 O O . ILE A 1 182 ? 9.477 -21.891 -9.094 1 98.25 182 ILE A O 1
ATOM 1452 N N . ILE A 1 183 ? 9.078 -19.828 -8.297 1 98.06 183 ILE A N 1
ATOM 1453 C CA . ILE A 1 183 ? 7.641 -20.078 -8.305 1 98.06 183 ILE A CA 1
ATOM 1454 C C . ILE A 1 183 ? 6.914 -18.922 -8.977 1 98.06 183 ILE A C 1
ATOM 1456 O O . ILE A 1 183 ? 7.453 -17.812 -9.07 1 98.06 183 ILE A O 1
ATOM 1460 N N . THR A 1 184 ? 5.789 -19.156 -9.484 1 97.31 184 THR A N 1
ATOM 1461 C CA . THR A 1 184 ? 4.852 -18.141 -9.938 1 97.31 184 THR A CA 1
ATOM 1462 C C . THR A 1 184 ? 3.498 -18.312 -9.258 1 97.31 184 THR A C 1
ATOM 1464 O O . THR A 1 184 ? 3.254 -19.328 -8.594 1 97.31 184 THR A O 1
ATOM 1467 N N . LEU A 1 185 ? 2.643 -17.281 -9.32 1 94.81 185 LEU A N 1
ATOM 1468 C CA . LEU A 1 185 ? 1.473 -17.234 -8.453 1 94.81 185 LEU A CA 1
ATOM 1469 C C . LEU A 1 185 ? 0.186 -17.219 -9.273 1 94.81 185 LEU A C 1
ATOM 1471 O O . LEU A 1 185 ? 0.038 -16.391 -10.18 1 94.81 185 LEU A O 1
ATOM 1475 N N . ALA A 1 186 ? -0.692 -18.062 -8.93 1 93.94 186 ALA A N 1
ATOM 1476 C CA . ALA A 1 186 ? -2.023 -18.047 -9.531 1 93.94 186 ALA A CA 1
ATOM 1477 C C . ALA A 1 186 ? -3.045 -17.438 -8.57 1 93.94 186 ALA A C 1
ATOM 1479 O O . ALA A 1 186 ? -4.25 -17.5 -8.82 1 93.94 186 ALA A O 1
ATOM 1480 N N . MET A 1 187 ? -2.607 -16.844 -7.594 1 91 187 MET A N 1
ATOM 1481 C CA . MET A 1 187 ? -3.453 -16.422 -6.484 1 91 187 MET A CA 1
ATOM 1482 C C . MET A 1 187 ? -4.289 -15.203 -6.871 1 91 187 MET A C 1
ATOM 1484 O O . MET A 1 187 ? -5.293 -14.906 -6.23 1 91 187 MET A O 1
ATOM 1488 N N . LEU A 1 188 ? -3.855 -14.438 -7.879 1 88.19 188 LEU A N 1
ATOM 1489 C CA . LEU A 1 188 ? -4.703 -13.344 -8.336 1 88.19 188 LEU A CA 1
ATOM 1490 C C . LEU A 1 188 ? -6.031 -13.875 -8.867 1 88.19 188 LEU A C 1
ATOM 1492 O O . LEU A 1 188 ? -7.098 -13.391 -8.477 1 88.19 188 LEU A O 1
ATOM 1496 N N . LEU A 1 189 ? -5.875 -14.82 -9.734 1 88.94 189 LEU A N 1
ATOM 1497 C CA . LEU A 1 189 ? -7.07 -15.461 -10.266 1 88.94 189 LEU A CA 1
ATOM 1498 C C . LEU A 1 189 ? -7.863 -16.156 -9.164 1 88.94 189 LEU A C 1
ATOM 1500 O O . LEU A 1 189 ? -9.094 -16.125 -9.164 1 88.94 189 LEU A O 1
ATOM 1504 N N . GLU A 1 190 ? -7.137 -16.812 -8.312 1 92.19 190 GLU A N 1
ATOM 1505 C CA . GLU A 1 190 ? -7.762 -17.469 -7.172 1 92.19 190 GLU A CA 1
ATOM 1506 C C . GLU A 1 190 ? -8.594 -16.484 -6.352 1 92.19 190 GLU A C 1
ATOM 1508 O O . GLU A 1 190 ? -9.727 -16.781 -5.98 1 92.19 190 GLU A O 1
ATOM 1513 N N . SER A 1 191 ? -8.047 -15.344 -6.105 1 90.5 191 SER A N 1
ATOM 1514 C CA . SER A 1 191 ? -8.742 -14.328 -5.32 1 90.5 191 SER A CA 1
ATOM 1515 C C . SER A 1 191 ? -9.977 -13.812 -6.047 1 90.5 191 SER A C 1
ATOM 1517 O O . SER A 1 191 ? -11.023 -13.602 -5.426 1 90.5 191 SER A O 1
ATOM 1519 N N . GLU A 1 192 ? -9.844 -13.562 -7.262 1 88.62 192 GLU A N 1
ATOM 1520 C CA . GLU A 1 192 ? -10.992 -13.141 -8.062 1 88.62 192 GLU A CA 1
ATOM 1521 C C . GLU A 1 192 ? -12.109 -14.18 -8.023 1 88.62 192 GLU A C 1
ATOM 1523 O O . GLU A 1 192 ? -13.281 -13.836 -7.879 1 88.62 192 GLU A O 1
ATOM 1528 N N . ALA A 1 193 ? -11.742 -15.391 -8.211 1 92.12 193 ALA A N 1
ATOM 1529 C CA . ALA A 1 193 ? -12.711 -16.484 -8.18 1 92.12 193 ALA A CA 1
ATOM 1530 C C . ALA A 1 193 ? -13.391 -16.578 -6.816 1 92.12 193 ALA A C 1
ATOM 1532 O O . ALA A 1 193 ? -14.609 -16.766 -6.734 1 92.12 193 ALA A O 1
ATOM 1533 N N . LYS A 1 194 ? -12.617 -16.453 -5.762 1 92.44 194 LYS A N 1
ATOM 1534 C CA . LYS A 1 194 ? -13.172 -16.469 -4.41 1 92.44 194 LYS A CA 1
ATOM 1535 C C . LYS A 1 194 ? -14.203 -15.367 -4.219 1 92.44 194 LYS A C 1
ATOM 1537 O O . LYS A 1 194 ? -15.258 -15.594 -3.625 1 92.44 194 LYS A O 1
ATOM 1542 N N . THR A 1 195 ? -13.859 -14.242 -4.715 1 90.12 195 THR A N 1
ATOM 1543 C CA . THR A 1 195 ? -14.766 -13.109 -4.59 1 90.12 195 THR A CA 1
ATOM 1544 C C . THR A 1 195 ? -16.078 -13.383 -5.328 1 90.12 195 THR A C 1
ATOM 1546 O O . THR A 1 195 ? -17.156 -13.055 -4.836 1 90.12 195 THR A O 1
ATOM 1549 N N . MET A 1 196 ? -15.992 -13.914 -6.465 1 90.56 196 MET A N 1
ATOM 1550 C CA . MET A 1 196 ? -17.172 -14.234 -7.254 1 90.56 196 MET A CA 1
ATOM 1551 C C . MET A 1 196 ? -18.062 -15.25 -6.527 1 90.56 196 MET A C 1
ATOM 1553 O O . MET A 1 196 ? -19.281 -15.094 -6.477 1 90.56 196 MET A O 1
ATOM 1557 N N . VAL A 1 197 ? -17.422 -16.312 -6.039 1 93.12 197 VAL A N 1
ATOM 1558 C CA . VAL A 1 197 ? -18.172 -17.328 -5.297 1 93.12 197 VAL A CA 1
ATOM 1559 C C . VAL A 1 197 ? -18.812 -16.703 -4.066 1 93.12 197 VAL A C 1
ATOM 1561 O O . VAL A 1 197 ? -19.969 -16.984 -3.748 1 93.12 197 VAL A O 1
ATOM 1564 N N . ALA A 1 198 ? -18.062 -15.875 -3.408 1 91.88 198 ALA A N 1
ATOM 1565 C CA . ALA A 1 198 ? -18.578 -15.203 -2.213 1 91.88 198 ALA A CA 1
ATOM 1566 C C . ALA A 1 198 ? -19.828 -14.398 -2.531 1 91.88 198 ALA A C 1
ATOM 1568 O O . ALA A 1 198 ? -20.781 -14.398 -1.757 1 91.88 198 ALA A O 1
ATOM 1569 N N . ARG A 1 199 ? -19.766 -13.727 -3.617 1 88.06 199 ARG A N 1
ATOM 1570 C CA . ARG A 1 199 ? -20.922 -12.945 -4.039 1 88.06 199 ARG A CA 1
ATOM 1571 C C . ARG A 1 199 ? -22.125 -13.852 -4.281 1 88.06 199 ARG A C 1
ATOM 1573 O O . ARG A 1 199 ? -23.25 -13.523 -3.873 1 88.06 199 ARG A O 1
ATOM 1580 N N . LYS A 1 200 ? -21.953 -14.914 -4.977 1 89.88 200 LYS A N 1
ATOM 1581 C CA . LYS A 1 200 ? -23.016 -15.883 -5.258 1 89.88 200 LYS A CA 1
ATOM 1582 C C . LYS A 1 200 ? -23.609 -16.453 -3.963 1 89.88 200 LYS A C 1
ATOM 1584 O O . LYS A 1 200 ? -24.812 -16.625 -3.852 1 89.88 200 LYS A O 1
ATOM 1589 N N . MET A 1 201 ? -22.766 -16.688 -2.988 1 90.81 201 MET A N 1
ATOM 1590 C CA . MET A 1 201 ? -23.172 -17.312 -1.732 1 90.81 201 MET A CA 1
ATOM 1591 C C . MET A 1 201 ? -23.562 -16.266 -0.703 1 90.81 201 MET A C 1
ATOM 1593 O O . MET A 1 201 ? -23.953 -16.594 0.417 1 90.81 201 MET A O 1
ATOM 1597 N N . GLN A 1 202 ? -23.344 -14.945 -1.024 1 87.62 202 GLN A N 1
ATOM 1598 C CA . GLN A 1 202 ? -23.641 -13.82 -0.136 1 87.62 202 GLN A CA 1
ATOM 1599 C C . GLN A 1 202 ? -22.859 -13.938 1.169 1 87.62 202 GLN A C 1
ATOM 1601 O O . GLN A 1 202 ? -23.438 -13.852 2.256 1 87.62 202 GLN A O 1
ATOM 1606 N N . MET A 1 203 ? -21.703 -14.211 1.049 1 88.12 203 MET A N 1
ATOM 1607 C CA . MET A 1 203 ? -20.797 -14.281 2.197 1 88.12 203 MET A CA 1
ATOM 1608 C C . MET A 1 203 ? -19.531 -13.484 1.938 1 88.12 203 MET A C 1
ATOM 1610 O O . MET A 1 203 ? -19.312 -12.992 0.83 1 88.12 203 MET A O 1
ATOM 1614 N N . HIS A 1 204 ? -18.703 -13.359 2.998 1 87.19 204 HIS A N 1
ATOM 1615 C CA . HIS A 1 204 ? -17.438 -12.656 2.865 1 87.19 204 HIS A CA 1
ATOM 1616 C C . HIS A 1 204 ? -16.391 -13.523 2.172 1 87.19 204 HIS A C 1
ATOM 1618 O O . HIS A 1 204 ? -16.281 -14.711 2.461 1 87.19 204 HIS A O 1
ATOM 1624 N N . PRO A 1 205 ? -15.656 -12.922 1.262 1 90.06 205 PRO A N 1
ATOM 1625 C CA . PRO A 1 205 ? -14.688 -13.703 0.495 1 90.06 205 PRO A CA 1
ATOM 1626 C C . PRO A 1 205 ? -13.641 -14.375 1.38 1 90.06 205 PRO A C 1
ATOM 1628 O O . PRO A 1 205 ? -13.094 -15.414 1.012 1 90.06 205 PRO A O 1
ATOM 1631 N N . ALA A 1 206 ? -13.352 -13.773 2.484 1 86.81 206 ALA A N 1
ATOM 1632 C CA . ALA A 1 206 ? -12.352 -14.336 3.389 1 86.81 206 ALA A CA 1
ATOM 1633 C C . ALA A 1 206 ? -12.766 -15.719 3.877 1 86.81 206 ALA A C 1
ATOM 1635 O O . ALA A 1 206 ? -11.93 -16.5 4.32 1 86.81 206 ALA A O 1
ATOM 1636 N N . GLY A 1 207 ? -13.961 -16.031 3.783 1 88.88 207 GLY A N 1
ATOM 1637 C CA . GLY A 1 207 ? -14.469 -17.312 4.25 1 88.88 207 GLY A CA 1
ATOM 1638 C C . GLY A 1 207 ? -14.352 -18.406 3.209 1 88.88 207 GLY A C 1
ATOM 1639 O O . GLY A 1 207 ? -14.641 -19.562 3.496 1 88.88 207 GLY A O 1
ATOM 1640 N N . ILE A 1 208 ? -14 -18.094 2.006 1 92.81 208 ILE A N 1
ATOM 1641 C CA . ILE A 1 208 ? -13.867 -19.062 0.927 1 92.81 208 ILE A CA 1
ATOM 1642 C C . ILE A 1 208 ? -12.422 -19.547 0.844 1 92.81 208 ILE A C 1
ATOM 1644 O O . ILE A 1 208 ? -11.5 -18.734 0.671 1 92.81 208 ILE A O 1
ATOM 1648 N N . LYS A 1 209 ? -12.203 -20.828 1.036 1 92.56 209 LYS A N 1
ATOM 1649 C CA . LYS A 1 209 ? -10.844 -21.375 1.028 1 92.56 209 LYS A CA 1
ATOM 1650 C C . LYS A 1 209 ? -10.742 -22.578 0.093 1 92.56 209 LYS A C 1
ATOM 1652 O O . LYS A 1 209 ? -11.75 -23.172 -0.272 1 92.56 209 LYS A O 1
ATOM 1657 N N . ASN A 1 210 ? -9.531 -22.859 -0.374 1 94.56 210 ASN A N 1
ATOM 1658 C CA . ASN A 1 210 ? -9.117 -24.094 -1.043 1 94.56 210 ASN A CA 1
ATOM 1659 C C . ASN A 1 210 ? -9.75 -24.219 -2.426 1 94.56 210 ASN A C 1
ATOM 1661 O O . ASN A 1 210 ? -10.172 -25.297 -2.82 1 94.56 210 ASN A O 1
ATOM 1665 N N . LEU A 1 211 ? -9.992 -23.047 -2.955 1 94 211 LEU A N 1
ATOM 1666 C CA . LEU A 1 211 ? -10.219 -23.016 -4.395 1 94 211 LEU A CA 1
ATOM 1667 C C . LEU A 1 211 ? -8.922 -23.25 -5.156 1 94 211 LEU A C 1
ATOM 1669 O O . LEU A 1 211 ? -7.871 -22.719 -4.789 1 94 211 LEU A O 1
ATOM 1673 N N . ILE A 1 212 ? -8.977 -24.109 -6.273 1 95.19 212 ILE A N 1
ATOM 1674 C CA . ILE A 1 212 ? -7.734 -24.484 -6.938 1 95.19 212 ILE A CA 1
ATOM 1675 C C . ILE A 1 212 ? -7.727 -23.938 -8.367 1 95.19 212 ILE A C 1
ATOM 1677 O O . ILE A 1 212 ? -8.719 -24.062 -9.086 1 95.19 212 ILE A O 1
ATOM 1681 N N . VAL A 1 213 ? -6.699 -23.344 -8.727 1 95 213 VAL A N 1
ATOM 1682 C CA . VAL A 1 213 ? -6.473 -22.922 -10.109 1 95 213 VAL A CA 1
ATOM 1683 C C . VAL A 1 213 ? -5.445 -23.828 -10.773 1 95 213 VAL A C 1
ATOM 1685 O O . VAL A 1 213 ? -4.293 -23.906 -10.336 1 95 213 VAL A O 1
ATOM 1688 N N . TRP A 1 214 ? -5.844 -24.5 -11.836 1 95.5 214 TRP A N 1
ATOM 1689 C CA . TRP A 1 214 ? -4.973 -25.422 -12.562 1 95.5 214 TRP A CA 1
ATOM 1690 C C . TRP A 1 214 ? -4.492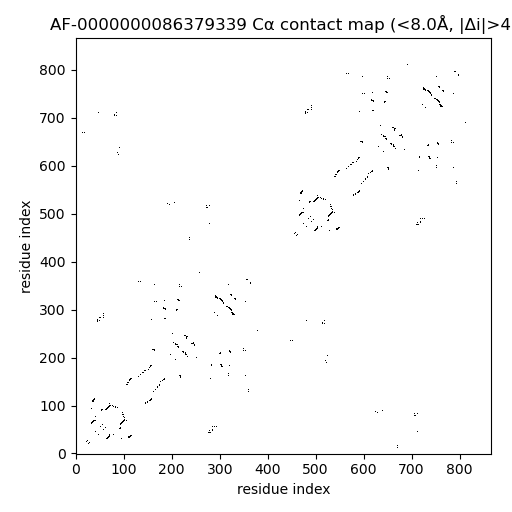 -24.797 -13.867 1 95.5 214 TRP A C 1
ATOM 1692 O O . TRP A 1 214 ? -5.227 -24.047 -14.508 1 95.5 214 TRP A O 1
ATOM 1702 N N . GLY A 1 215 ? -3.262 -25.125 -14.227 1 95.38 215 GLY A N 1
ATOM 1703 C CA . GLY A 1 215 ? -2.867 -24.906 -15.609 1 95.38 215 GLY A CA 1
ATOM 1704 C C . GLY A 1 215 ? -1.982 -23.688 -15.797 1 95.38 215 GLY A C 1
ATOM 1705 O O . GLY A 1 215 ? -1.042 -23.469 -15.023 1 95.38 215 GLY A O 1
ATOM 1706 N N . ASN A 1 216 ? -2.248 -23 -16.891 1 93.38 216 ASN A N 1
ATOM 1707 C CA . ASN A 1 216 ? -1.473 -21.828 -17.297 1 93.38 216 ASN A CA 1
ATOM 1708 C C . ASN A 1 216 ? -2 -20.547 -16.656 1 93.38 216 ASN A C 1
ATOM 1710 O O . ASN A 1 216 ? -3.088 -20.078 -17 1 93.38 216 ASN A O 1
ATOM 1714 N N . ILE A 1 217 ? -1.23 -19.938 -15.797 1 91.06 217 ILE A N 1
ATOM 1715 C CA . ILE A 1 217 ? -1.639 -18.781 -15.016 1 91.06 217 ILE A CA 1
ATOM 1716 C C . ILE A 1 217 ? -1.89 -17.594 -15.945 1 91.06 217 ILE A C 1
ATOM 1718 O O . ILE A 1 217 ? -2.836 -16.828 -15.742 1 91.06 217 ILE A O 1
ATOM 1722 N N . SER A 1 218 ? -1.042 -17.391 -16.922 1 86.31 218 SER A N 1
ATOM 1723 C CA . SER A 1 218 ? -1.15 -16.25 -17.828 1 86.31 218 SER A CA 1
ATOM 1724 C C . SER A 1 218 ? -1.928 -16.625 -19.094 1 86.31 218 SER A C 1
ATOM 1726 O O . SER A 1 218 ? -2.029 -15.828 -20.016 1 86.31 218 SER A O 1
ATOM 1728 N N . GLY A 1 219 ? -2.428 -17.812 -19.188 1 84.94 219 GLY A N 1
ATOM 1729 C CA . GLY A 1 219 ? -3.176 -18.297 -20.328 1 84.94 219 GLY A CA 1
ATOM 1730 C C . GLY A 1 219 ? -4.457 -19.016 -19.953 1 84.94 219 GLY A C 1
ATOM 1731 O O . GLY A 1 219 ? -5.273 -18.484 -19.203 1 84.94 219 GLY A O 1
ATOM 1732 N N . ASN A 1 220 ? -4.516 -20.219 -20.469 1 86.19 220 ASN A N 1
ATOM 1733 C CA . ASN A 1 220 ? -5.703 -21.016 -20.172 1 86.19 220 ASN A CA 1
ATOM 1734 C C . ASN A 1 220 ? -5.582 -21.703 -18.828 1 86.19 220 ASN A C 1
ATOM 1736 O O . ASN A 1 220 ? -4.621 -22.438 -18.578 1 86.19 220 ASN A O 1
ATOM 1740 N N . SER A 1 221 ? -6.496 -21.422 -18.031 1 90.5 221 SER A N 1
ATOM 1741 C CA . SER A 1 221 ? -6.523 -22.031 -16.703 1 90.5 221 SER A CA 1
ATOM 1742 C C . SER A 1 221 ? -7.902 -22.578 -16.375 1 90.5 221 SER A C 1
ATOM 1744 O O . SER A 1 221 ? -8.875 -22.281 -17.078 1 90.5 221 SER A O 1
ATOM 1746 N N . PHE A 1 222 ? -7.91 -23.516 -15.461 1 89.38 222 PHE A N 1
ATOM 1747 C CA . PHE A 1 222 ? -9.117 -24.172 -14.977 1 89.38 222 PHE A CA 1
ATOM 1748 C C . PHE A 1 222 ? -9.297 -23.953 -13.477 1 89.38 222 PHE A C 1
ATOM 1750 O O . PHE A 1 222 ? -8.422 -24.328 -12.688 1 89.38 222 PHE A O 1
ATOM 1757 N N . VAL A 1 223 ? -10.438 -23.234 -13.125 1 92.12 223 VAL A N 1
ATOM 1758 C CA . VAL A 1 223 ? -10.734 -23.047 -11.703 1 92.12 223 VAL A CA 1
ATOM 1759 C C . VAL A 1 223 ? -11.57 -24.219 -11.195 1 92.12 223 VAL A C 1
ATOM 1761 O O . VAL A 1 223 ? -12.695 -24.422 -11.641 1 92.12 223 VAL A O 1
ATOM 1764 N N . ASP A 1 224 ? -11.039 -24.953 -10.297 1 92.62 224 ASP A N 1
ATOM 1765 C CA . ASP A 1 224 ? -11.656 -26.141 -9.711 1 92.62 224 ASP A CA 1
ATOM 1766 C C . ASP A 1 224 ? -12.32 -25.812 -8.375 1 92.62 224 ASP A C 1
ATOM 1768 O O . ASP A 1 224 ? -11.641 -25.484 -7.402 1 92.62 224 ASP A O 1
ATOM 1772 N N . LEU A 1 225 ? -13.633 -25.953 -8.336 1 92.75 225 LEU A N 1
ATOM 1773 C CA . LEU A 1 225 ? -14.398 -25.625 -7.145 1 92.75 225 LEU A CA 1
ATOM 1774 C C . LEU A 1 225 ? -14.648 -26.859 -6.293 1 92.75 225 LEU A C 1
ATOM 1776 O O . LEU A 1 225 ? -15.297 -26.781 -5.242 1 92.75 225 LEU A O 1
ATOM 1780 N N . SER A 1 226 ? -14.125 -28 -6.633 1 89.31 226 SER A N 1
ATOM 1781 C CA . SER A 1 226 ? -14.461 -29.297 -6.027 1 89.31 226 SER A CA 1
ATOM 1782 C C . SER A 1 226 ? -14.023 -29.344 -4.566 1 89.31 226 SER A C 1
ATOM 1784 O O . SER A 1 226 ? -14.68 -29.984 -3.742 1 89.31 226 SER A O 1
ATOM 1786 N N . LYS A 1 227 ? -12.953 -28.656 -4.25 1 92.06 227 LYS A N 1
ATOM 1787 C CA . LYS A 1 227 ? -12.422 -28.734 -2.891 1 92.06 227 LYS A CA 1
ATOM 1788 C C . LYS A 1 227 ? -12.711 -27.453 -2.119 1 92.06 227 LYS A C 1
ATOM 1790 O O . LYS A 1 227 ? -12.234 -27.266 -0.997 1 92.06 227 LYS A O 1
ATOM 1795 N N . THR A 1 228 ? -13.445 -26.594 -2.67 1 94.5 228 THR A N 1
ATOM 1796 C CA . THR A 1 228 ? -13.711 -25.297 -2.068 1 94.5 228 THR A CA 1
ATOM 1797 C C . THR A 1 228 ? -14.484 -25.453 -0.761 1 94.5 228 THR A C 1
ATOM 1799 O O . THR A 1 228 ? -15.445 -26.219 -0.691 1 94.5 228 THR A O 1
ATOM 1802 N N . GLU A 1 229 ? -14.016 -24.766 0.239 1 93.06 229 GLU A N 1
ATOM 1803 C CA . GLU A 1 229 ? -14.594 -24.812 1.577 1 93.06 229 GLU A CA 1
ATOM 1804 C C . GLU A 1 229 ? -15.156 -23.453 1.988 1 93.06 229 GLU A C 1
ATOM 1806 O O . GLU A 1 229 ? -14.547 -22.422 1.723 1 93.06 229 GLU A O 1
ATOM 1811 N N . LEU A 1 230 ? -16.312 -23.438 2.572 1 92.25 230 LEU A N 1
ATOM 1812 C CA . LEU A 1 230 ? -16.969 -22.234 3.08 1 92.25 230 LEU A CA 1
ATOM 1813 C C . LEU A 1 230 ? -16.875 -22.172 4.602 1 92.25 230 LEU A C 1
ATOM 1815 O O . LEU A 1 230 ? -17.422 -23.031 5.301 1 92.25 230 LEU A O 1
ATOM 1819 N N . TYR A 1 231 ? -16.141 -21.156 5.031 1 87.06 231 TYR A N 1
ATOM 1820 C CA . TYR A 1 231 ? -16.031 -20.922 6.469 1 87.06 231 TYR A CA 1
ATOM 1821 C C . TYR A 1 231 ? -17 -19.844 6.918 1 87.06 231 TYR A C 1
ATOM 1823 O O . TYR A 1 231 ? -17.219 -18.859 6.207 1 87.06 231 TYR A O 1
ATOM 1831 N N . ARG A 1 232 ? -17.625 -19.969 8.094 1 76.94 232 ARG A N 1
ATOM 1832 C CA . ARG A 1 232 ? -18.516 -19 8.703 1 76.94 232 ARG A CA 1
ATOM 1833 C C . ARG A 1 232 ? -19.734 -18.75 7.82 1 76.94 232 ARG A C 1
ATOM 1835 O O . ARG A 1 232 ? -20.188 -17.609 7.664 1 76.94 232 ARG A O 1
ATOM 1842 N N . TYR A 1 233 ? -20.109 -19.688 7.047 1 68.44 233 TYR A N 1
ATOM 1843 C CA . TYR A 1 233 ? -21.312 -19.578 6.207 1 68.44 233 TYR A CA 1
ATOM 1844 C C . TYR A 1 233 ? -22.578 -19.672 7.047 1 68.44 233 TYR A C 1
ATOM 1846 O O . TYR A 1 233 ? -22.672 -20.531 7.938 1 68.44 233 TYR A O 1
ATOM 1854 N N . ASP A 1 234 ? -23.297 -18.547 7.293 1 60.12 234 ASP A N 1
ATOM 1855 C CA . ASP A 1 234 ? -24.484 -18.406 8.133 1 60.12 234 ASP A CA 1
ATOM 1856 C C . ASP A 1 234 ? -25.422 -19.594 7.965 1 60.12 234 ASP A C 1
ATOM 1858 O O . ASP A 1 234 ? -26.109 -19.984 8.906 1 60.12 234 ASP A O 1
ATOM 1862 N N . SER A 1 235 ? -25.797 -19.984 6.73 1 50.56 235 SER A N 1
ATOM 1863 C CA . SER A 1 235 ? -26.906 -20.922 6.789 1 50.56 235 SER A CA 1
ATOM 1864 C C . SER A 1 235 ? -26.547 -22.125 7.656 1 50.56 235 SER A C 1
ATOM 1866 O O . SER A 1 235 ? -27.422 -22.938 7.977 1 50.56 235 SER A O 1
ATOM 1868 N N . ALA A 1 236 ? -25.312 -22.562 7.672 1 43.31 236 ALA A N 1
ATOM 1869 C CA . ALA A 1 236 ? -25.047 -23.766 8.445 1 43.31 236 ALA A CA 1
ATOM 1870 C C . ALA A 1 236 ? -24.891 -23.453 9.93 1 43.31 236 ALA A C 1
ATOM 1872 O O . ALA A 1 236 ? -24.562 -22.328 10.297 1 43.31 236 ALA A O 1
ATOM 1873 N N . ILE A 1 237 ? -25.219 -24.312 10.883 1 43.44 237 ILE A N 1
ATOM 1874 C CA . ILE A 1 237 ? -25.094 -24.375 12.336 1 43.44 237 ILE A CA 1
ATOM 1875 C C . ILE A 1 237 ? -23.719 -23.859 12.758 1 43.44 237 ILE A C 1
ATOM 1877 O O . ILE A 1 237 ? -22.688 -24.297 12.25 1 43.44 237 ILE A O 1
ATOM 1881 N N . TRP A 1 238 ? -23.656 -22.578 13.297 1 46.19 238 TRP A N 1
ATOM 1882 C CA . TRP A 1 238 ? -22.516 -21.844 13.844 1 46.19 238 TRP A CA 1
ATOM 1883 C C . TRP A 1 238 ? -21.469 -22.812 14.383 1 46.19 238 TRP A C 1
ATOM 1885 O O . TRP A 1 238 ? -21.641 -23.406 15.453 1 46.19 238 TRP A O 1
ATOM 1895 N N . GLY A 1 239 ? -21.031 -23.641 13.734 1 50.56 239 GLY A N 1
ATOM 1896 C CA . GLY A 1 239 ? -19.969 -24.469 14.281 1 50.56 239 GLY A CA 1
ATOM 1897 C C . GLY A 1 239 ? -18.734 -23.672 14.695 1 50.56 239 GLY A C 1
ATOM 1898 O O . GLY A 1 239 ? -18.719 -22.453 14.586 1 50.56 239 GLY A O 1
ATOM 1899 N N . PRO A 1 240 ? -17.969 -24.266 15.438 1 61.66 240 PRO A N 1
ATOM 1900 C CA . PRO A 1 240 ? -16.672 -23.688 15.82 1 61.66 240 PRO A CA 1
ATOM 1901 C C . PRO A 1 240 ? -15.953 -23.016 14.648 1 61.66 240 PRO A C 1
ATOM 1903 O O . PRO A 1 240 ? -16.266 -23.297 13.492 1 61.66 240 PRO A O 1
ATOM 1906 N N . PRO A 1 241 ? -15.211 -22.016 14.883 1 63.38 241 PRO A N 1
ATOM 1907 C CA . PRO A 1 241 ? -14.461 -21.297 13.852 1 63.38 241 PRO A CA 1
ATOM 1908 C C . PRO A 1 241 ? -13.766 -22.234 12.867 1 63.38 241 PRO A C 1
ATOM 1910 O O . PRO A 1 241 ? -13.539 -21.859 11.711 1 63.38 241 PRO A O 1
ATOM 1913 N N . SER A 1 242 ? -13.633 -23.375 13.258 1 71.38 242 SER A N 1
ATOM 1914 C CA . SER A 1 242 ? -12.906 -24.312 12.406 1 71.38 242 SER A CA 1
ATOM 1915 C C . SER A 1 242 ? -13.859 -25.109 11.516 1 71.38 242 SER A C 1
ATOM 1917 O O . SER A 1 242 ? -13.422 -25.828 10.617 1 71.38 242 SER A O 1
ATOM 1919 N N . PHE A 1 243 ? -15.102 -24.812 11.672 1 82.19 243 PHE A N 1
ATOM 1920 C CA . PHE A 1 243 ? -16.078 -25.578 10.906 1 82.19 243 PHE A CA 1
ATOM 1921 C C . PHE A 1 243 ? -16.25 -24.984 9.508 1 82.19 243 PHE A C 1
ATOM 1923 O O . PHE A 1 243 ? -16.281 -23.766 9.344 1 82.19 243 PHE A O 1
ATOM 1930 N N . PHE A 1 244 ? -16.219 -25.953 8.523 1 87.19 244 PHE A N 1
ATOM 1931 C CA . PHE A 1 244 ? -16.453 -25.5 7.16 1 87.19 244 PHE A CA 1
ATOM 1932 C C . PHE A 1 244 ? -17.406 -26.438 6.434 1 87.19 244 PHE A C 1
ATOM 1934 O O . PHE A 1 244 ? -17.641 -27.562 6.891 1 87.19 244 PHE A O 1
ATOM 1941 N N . ARG A 1 245 ? -18.094 -25.938 5.414 1 89.25 245 ARG A N 1
ATOM 1942 C CA . ARG A 1 245 ? -18.922 -26.734 4.512 1 89.25 245 ARG A CA 1
ATOM 1943 C C . ARG A 1 245 ? -18.359 -26.719 3.096 1 89.25 245 ARG A C 1
ATOM 1945 O O . ARG A 1 245 ? -17.922 -25.672 2.605 1 89.25 245 ARG A O 1
ATOM 1952 N N . PRO A 1 246 ? -18.375 -27.891 2.562 1 91.81 246 PRO A N 1
ATOM 1953 C CA . PRO A 1 246 ? -17.969 -27.891 1.156 1 91.81 246 PRO A CA 1
ATOM 1954 C C . PRO A 1 246 ? -18.938 -27.125 0.262 1 91.81 246 PRO A C 1
ATOM 1956 O O . PRO A 1 246 ? -20.156 -27.219 0.429 1 91.81 246 PRO A O 1
ATOM 1959 N N . LEU A 1 247 ? -18.375 -26.359 -0.6 1 93.56 247 LEU A N 1
ATOM 1960 C CA . LEU A 1 247 ? -19.172 -25.516 -1.485 1 93.56 247 LEU A CA 1
ATOM 1961 C C . LEU A 1 247 ? -20.203 -26.344 -2.252 1 93.56 247 LEU A C 1
ATOM 1963 O O . LEU A 1 247 ? -21.359 -25.953 -2.367 1 93.56 247 LEU A O 1
ATOM 1967 N N . LEU A 1 248 ? -19.766 -27.531 -2.768 1 90.5 248 LEU A N 1
ATOM 1968 C CA . LEU A 1 248 ? -20.609 -28.344 -3.637 1 90.5 248 LEU A CA 1
ATOM 1969 C C . LEU A 1 248 ? -21.766 -28.953 -2.852 1 90.5 248 LEU A C 1
ATOM 1971 O O . LEU A 1 248 ? -22.719 -29.453 -3.439 1 90.5 248 LEU A O 1
ATOM 1975 N N . ASP A 1 249 ? -21.688 -28.891 -1.473 1 89.81 249 ASP A N 1
ATOM 1976 C CA . ASP A 1 249 ? -22.781 -29.359 -0.627 1 89.81 249 ASP A CA 1
ATOM 1977 C C . ASP A 1 249 ? -23.875 -28.297 -0.494 1 89.81 249 ASP A C 1
ATOM 1979 O O . ASP A 1 249 ? -25 -28.594 -0.078 1 89.81 249 ASP A O 1
ATOM 1983 N N . VAL A 1 250 ? -23.516 -27.125 -0.823 1 88.25 250 VAL A N 1
ATOM 1984 C CA . VAL A 1 250 ? -24.438 -26.016 -0.575 1 88.25 250 VAL A CA 1
ATOM 1985 C C . VAL A 1 250 ? -24.891 -25.422 -1.903 1 88.25 250 VAL A C 1
ATOM 1987 O O . VAL A 1 250 ? -26.047 -24.984 -2.031 1 88.25 250 VAL A O 1
ATOM 1990 N N . LEU A 1 251 ? -24 -25.344 -2.795 1 90.25 251 LEU A N 1
ATOM 1991 C CA . LEU A 1 251 ? -24.328 -24.766 -4.098 1 90.25 251 LEU A CA 1
ATOM 1992 C C . LEU A 1 251 ? -24.625 -25.859 -5.117 1 90.25 251 LEU A C 1
ATOM 1994 O O . LEU A 1 251 ? -23.719 -26.594 -5.523 1 90.25 251 LEU A O 1
ATOM 1998 N N . PHE A 1 252 ? -25.844 -25.906 -5.621 1 86.19 252 PHE A N 1
ATOM 1999 C CA . PHE A 1 252 ? -26.281 -26.969 -6.527 1 86.19 252 PHE A CA 1
ATOM 2000 C C . PHE A 1 252 ? -26.484 -26.422 -7.938 1 86.19 252 PHE A C 1
ATOM 2002 O O . PHE A 1 252 ? -26.734 -27.188 -8.875 1 86.19 252 PHE A O 1
ATOM 2009 N N . ASP A 1 253 ? -26.406 -25.141 -8.062 1 86.44 253 ASP A N 1
ATOM 2010 C CA . ASP A 1 253 ? -26.594 -24.484 -9.352 1 86.44 253 ASP A CA 1
ATOM 2011 C C . ASP A 1 253 ? -25.438 -24.781 -10.297 1 86.44 253 ASP A C 1
ATOM 2013 O O . ASP A 1 253 ? -24.531 -23.969 -10.461 1 86.44 253 ASP A O 1
ATOM 2017 N N . ARG A 1 254 ? -25.516 -25.906 -11 1 83.5 254 ARG A N 1
ATOM 2018 C CA . ARG A 1 254 ? -24.453 -26.359 -11.891 1 83.5 254 ARG A CA 1
ATOM 2019 C C . ARG A 1 254 ? -24.328 -25.438 -13.109 1 83.5 254 ARG A C 1
ATOM 2021 O O . ARG A 1 254 ? -23.234 -25.25 -13.641 1 83.5 254 ARG A O 1
ATOM 2028 N N . GLU A 1 255 ? -25.422 -24.953 -13.492 1 84.94 255 GLU A N 1
ATOM 2029 C CA . GLU A 1 255 ? -25.406 -24.016 -14.625 1 84.94 255 GLU A CA 1
ATOM 2030 C C . GLU A 1 255 ? -24.578 -22.781 -14.312 1 84.94 255 GLU A C 1
ATOM 2032 O O . GLU A 1 255 ? -23.797 -22.328 -15.148 1 84.94 255 GLU A O 1
ATOM 2037 N N . TRP A 1 256 ? -24.781 -22.312 -13.148 1 88.75 256 TRP A N 1
ATOM 2038 C CA . TRP A 1 256 ? -24 -21.141 -12.75 1 88.75 256 TRP A CA 1
ATOM 2039 C C . TRP A 1 256 ? -22.5 -21.484 -12.719 1 88.75 256 TRP A C 1
ATOM 2041 O O . TRP A 1 256 ? -21.688 -20.703 -13.211 1 88.75 256 TRP A O 1
ATOM 2051 N N . MET A 1 257 ? -22.172 -22.594 -12.195 1 86.19 257 MET A N 1
ATOM 2052 C CA . MET A 1 257 ? -20.781 -22.984 -12.023 1 86.19 257 MET A CA 1
ATOM 2053 C C . MET A 1 257 ? -20.094 -23.172 -13.375 1 86.19 257 MET A C 1
ATOM 2055 O O . MET A 1 257 ? -18.906 -22.844 -13.531 1 86.19 257 MET A O 1
ATOM 2059 N N . GLN A 1 258 ? -20.859 -23.578 -14.328 1 81.06 258 GLN A N 1
ATOM 2060 C CA . GLN A 1 258 ? -20.25 -23.984 -15.586 1 81.06 258 GLN A CA 1
ATOM 2061 C C . GLN A 1 258 ? -20.281 -22.844 -16.609 1 81.06 258 GLN A C 1
ATOM 2063 O O . GLN A 1 258 ? -19.422 -22.766 -17.5 1 81.06 258 GLN A O 1
ATOM 2068 N N . ILE A 1 259 ? -21.188 -21.984 -16.453 1 80.75 259 ILE A N 1
ATOM 2069 C CA . ILE A 1 259 ? -21.375 -20.984 -17.5 1 80.75 259 ILE A CA 1
ATOM 2070 C C . ILE A 1 259 ? -21.094 -19.594 -16.938 1 80.75 259 ILE A C 1
ATOM 2072 O O . ILE A 1 259 ? -20.094 -18.969 -17.281 1 80.75 259 ILE A O 1
ATOM 2076 N N . GLU A 1 260 ? -21.875 -19.234 -16 1 79.94 260 GLU A N 1
ATOM 2077 C CA . GLU A 1 260 ? -21.812 -17.859 -15.523 1 79.94 260 GLU A CA 1
ATOM 2078 C C . GLU A 1 260 ? -20.516 -17.594 -14.781 1 79.94 260 GLU A C 1
ATOM 2080 O O . GLU A 1 260 ? -19.875 -16.562 -14.977 1 79.94 260 GLU A O 1
ATOM 2085 N N . PHE A 1 261 ? -20.188 -18.484 -14.023 1 87.62 261 PHE A N 1
ATOM 2086 C CA . PHE A 1 261 ? -18.953 -18.344 -13.25 1 87.62 261 PHE A CA 1
ATOM 2087 C C . PHE A 1 261 ? -17.75 -18.219 -14.172 1 87.62 261 PHE A C 1
ATOM 2089 O O . PHE A 1 261 ? -16.938 -17.312 -14.023 1 87.62 261 PHE A O 1
ATOM 2096 N N . VAL A 1 262 ? -17.672 -19.078 -15.109 1 81.06 262 VAL A N 1
ATOM 2097 C CA . VAL A 1 262 ? -16.531 -19.125 -16.016 1 81.06 262 VAL A CA 1
ATOM 2098 C C . VAL A 1 262 ? -16.516 -17.875 -16.891 1 81.06 262 VAL A C 1
ATOM 2100 O O . VAL A 1 262 ? -15.461 -17.25 -17.062 1 81.06 262 VAL A O 1
ATOM 2103 N N . ALA A 1 263 ? -17.625 -17.5 -17.375 1 78 263 ALA A N 1
ATOM 2104 C CA . ALA A 1 263 ? -17.719 -16.312 -18.234 1 78 263 ALA A CA 1
ATOM 2105 C C . ALA A 1 263 ? -17.359 -15.055 -17.453 1 78 263 ALA A C 1
ATOM 2107 O O . ALA A 1 263 ? -16.609 -14.203 -17.953 1 78 263 ALA A O 1
ATOM 2108 N N . SER A 1 264 ? -17.828 -15.023 -16.297 1 77.38 264 SER A N 1
ATOM 2109 C CA . SER A 1 264 ? -17.578 -13.844 -15.469 1 77.38 264 SER A CA 1
ATOM 2110 C C . SER A 1 264 ? -16.109 -13.742 -15.086 1 77.38 264 SER A C 1
ATOM 2112 O O . SER A 1 264 ? -15.531 -12.648 -15.109 1 77.38 264 SER A O 1
ATOM 2114 N N . LEU A 1 265 ? -15.586 -14.836 -14.781 1 80.25 265 LEU A N 1
ATOM 2115 C CA . LEU A 1 265 ? -14.18 -14.852 -14.398 1 80.25 265 LEU A CA 1
ATOM 2116 C C . LEU A 1 265 ? -13.289 -14.43 -15.562 1 80.25 265 LEU A C 1
ATOM 2118 O O . LEU A 1 265 ? -12.328 -13.68 -15.367 1 80.25 265 LEU A O 1
ATOM 2122 N N . SER A 1 266 ? -13.656 -14.906 -16.703 1 76.12 266 SER A N 1
ATOM 2123 C CA . SER A 1 266 ? -12.891 -14.523 -17.875 1 76.12 266 SER A CA 1
ATOM 2124 C C . SER A 1 266 ? -12.984 -13.023 -18.141 1 76.12 266 SER A C 1
ATOM 2126 O O . SER A 1 266 ? -11.992 -12.391 -18.5 1 76.12 266 SER A O 1
ATOM 2128 N N . SER A 1 267 ? -14.117 -12.492 -17.906 1 69.56 267 SER A N 1
ATOM 2129 C CA . SER A 1 267 ? -14.344 -11.062 -18.094 1 69.56 267 SER A CA 1
ATOM 2130 C C . SER A 1 267 ? -13.578 -10.234 -17.078 1 69.56 267 SER A C 1
ATOM 2132 O O . SER A 1 267 ? -12.992 -9.203 -17.406 1 69.56 267 SER A O 1
ATOM 2134 N N . LEU A 1 268 ? -13.625 -10.727 -15.883 1 66 268 LEU A N 1
ATOM 2135 C CA . LEU A 1 268 ? -12.938 -10.016 -14.805 1 66 268 LEU A CA 1
ATOM 2136 C C . LEU A 1 268 ? -11.43 -10.016 -15.031 1 66 268 LEU A C 1
ATOM 2138 O O . LEU A 1 268 ? -10.758 -9.008 -14.781 1 66 268 LEU A O 1
ATOM 2142 N N . THR A 1 269 ? -11.055 -11.078 -15.469 1 63.88 269 THR A N 1
ATOM 2143 C CA . THR A 1 269 ? -9.617 -11.195 -15.711 1 63.88 269 THR A CA 1
ATOM 2144 C C . THR A 1 269 ? -9.18 -10.258 -16.828 1 63.88 269 THR A C 1
ATOM 2146 O O . THR A 1 269 ? -8.086 -9.688 -16.781 1 63.88 269 THR A O 1
ATOM 2149 N N . SER A 1 270 ? -10.109 -10.148 -17.703 1 59.59 270 SER A N 1
ATOM 2150 C CA . SER A 1 270 ? -9.812 -9.219 -18.781 1 59.59 270 SER A CA 1
ATOM 2151 C C . SER A 1 270 ? -9.812 -7.773 -18.297 1 59.59 270 SER A C 1
ATOM 2153 O O . SER A 1 270 ? -8.977 -6.973 -18.703 1 59.59 270 SER A O 1
ATOM 2155 N N . TRP A 1 271 ? -10.758 -7.621 -17.359 1 50.16 271 TRP A N 1
ATOM 2156 C CA . TRP A 1 271 ? -10.852 -6.305 -16.734 1 50.16 271 TRP A CA 1
ATOM 2157 C C . TRP A 1 271 ? -9.734 -6.094 -15.727 1 50.16 271 TRP A C 1
ATOM 2159 O O . TRP A 1 271 ? -9.203 -4.984 -15.602 1 50.16 271 TRP A O 1
ATOM 2169 N N . GLY A 1 272 ? -9.641 -7.117 -14.844 1 54.28 272 GLY A N 1
ATOM 2170 C CA . GLY A 1 272 ? -8.609 -7.098 -13.82 1 54.28 272 GLY A CA 1
ATOM 2171 C C . GLY A 1 272 ? -7.227 -6.785 -14.375 1 54.28 272 GLY A C 1
ATOM 2172 O O . GLY A 1 272 ? -6.34 -6.355 -13.633 1 54.28 272 GLY A O 1
ATOM 2173 N N . ALA A 1 273 ? -7.113 -7.133 -15.719 1 50.12 273 ALA A N 1
ATOM 2174 C CA . ALA A 1 273 ? -5.938 -6.637 -16.422 1 50.12 273 ALA A CA 1
ATOM 2175 C C . ALA A 1 273 ? -5.719 -5.152 -16.156 1 50.12 273 ALA A C 1
ATOM 2177 O O . ALA A 1 273 ? -4.594 -4.656 -16.266 1 50.12 273 ALA A O 1
ATOM 2178 N N . ARG A 1 274 ? -6.75 -4.703 -15.5 1 54.91 274 ARG A N 1
ATOM 2179 C CA . ARG A 1 274 ? -6.625 -3.26 -15.32 1 54.91 274 ARG A CA 1
ATOM 2180 C C . ARG A 1 274 ? -6.297 -2.918 -13.867 1 54.91 274 ARG A C 1
ATOM 2182 O O . ARG A 1 274 ? -6.414 -1.762 -13.453 1 54.91 274 ARG A O 1
ATOM 2189 N N . GLY A 1 275 ? -5.906 -4.004 -13.172 1 62.81 275 GLY A N 1
ATOM 2190 C CA . GLY A 1 275 ? -5.59 -3.691 -11.789 1 62.81 275 GLY A CA 1
ATOM 2191 C C . GLY A 1 275 ? -4.375 -2.793 -11.648 1 62.81 275 GLY A C 1
ATOM 2192 O O . GLY A 1 275 ? -3.521 -2.748 -12.539 1 62.81 275 GLY A O 1
ATOM 2193 N N . LEU A 1 276 ? -4.465 -1.874 -10.562 1 71.31 276 LEU A N 1
ATOM 2194 C CA . LEU A 1 276 ? -3.451 -0.853 -10.328 1 71.31 276 LEU A CA 1
ATOM 2195 C C . LEU A 1 276 ? -2.332 -1.392 -9.445 1 71.31 276 LEU A C 1
ATOM 2197 O O . LEU A 1 276 ? -1.547 -0.62 -8.891 1 71.31 276 LEU A O 1
ATOM 2201 N N . GLY A 1 277 ? -2.279 -2.777 -9.234 1 85.44 277 GLY A N 1
ATOM 2202 C CA . GLY A 1 277 ? -1.088 -3.344 -8.625 1 85.44 277 GLY A CA 1
ATOM 2203 C C . GLY A 1 277 ? -1.28 -3.703 -7.164 1 85.44 277 GLY A C 1
ATOM 2204 O O . GLY A 1 277 ? -0.483 -4.449 -6.594 1 85.44 277 GLY A O 1
ATOM 2205 N N . MET A 1 278 ? -2.352 -3.316 -6.52 1 90.88 278 MET A N 1
ATOM 2206 C CA . MET A 1 278 ? -2.582 -3.58 -5.102 1 90.88 278 MET A CA 1
ATOM 2207 C C . MET A 1 278 ? -2.779 -5.07 -4.852 1 90.88 278 MET A C 1
ATOM 2209 O O . MET A 1 278 ? -2.141 -5.648 -3.969 1 90.88 278 MET A O 1
ATOM 2213 N N . ALA A 1 279 ? -3.559 -5.688 -5.652 1 88.81 279 ALA A N 1
ATOM 2214 C CA . ALA A 1 279 ? -3.834 -7.113 -5.484 1 88.81 279 ALA A CA 1
ATOM 2215 C C . ALA A 1 279 ? -2.57 -7.945 -5.691 1 88.81 279 ALA A C 1
ATOM 2217 O O . ALA A 1 279 ? -2.283 -8.852 -4.906 1 88.81 279 ALA A O 1
ATOM 2218 N N . SER A 1 280 ? -1.842 -7.621 -6.719 1 91 280 SER A N 1
ATOM 2219 C CA . SER A 1 280 ? -0.599 -8.328 -7.008 1 91 280 SER A CA 1
ATOM 2220 C C . SER A 1 280 ? 0.379 -8.227 -5.84 1 91 280 SER A C 1
ATOM 2222 O O . SER A 1 280 ? 0.973 -9.227 -5.43 1 91 280 SER A O 1
ATOM 2224 N N . ALA A 1 281 ? 0.528 -7.031 -5.34 1 94.94 281 ALA A N 1
ATOM 2225 C CA . ALA A 1 281 ? 1.454 -6.797 -4.234 1 94.94 281 ALA A CA 1
ATOM 2226 C C . ALA A 1 281 ? 1.06 -7.609 -3.008 1 94.94 281 ALA A C 1
ATOM 2228 O O . ALA A 1 281 ? 1.909 -8.25 -2.379 1 94.94 281 ALA A O 1
ATOM 2229 N N . HIS A 1 282 ? -0.169 -7.625 -2.729 1 94.19 282 HIS A N 1
ATOM 2230 C CA . HIS A 1 282 ? -0.633 -8.32 -1.535 1 94.19 282 HIS A CA 1
ATOM 2231 C C . HIS A 1 282 ? -0.538 -9.836 -1.708 1 94.19 282 HIS A C 1
ATOM 2233 O O . HIS A 1 282 ? -0.278 -10.555 -0.744 1 94.19 282 HIS A O 1
ATOM 2239 N N . THR A 1 283 ? -0.77 -10.305 -2.893 1 93.56 283 THR A N 1
ATOM 2240 C CA . THR A 1 283 ? -0.605 -11.727 -3.168 1 93.56 283 THR A CA 1
ATOM 2241 C C . THR A 1 283 ? 0.845 -12.148 -2.957 1 93.56 283 THR A C 1
ATOM 2243 O O . THR A 1 283 ? 1.109 -13.18 -2.33 1 93.56 283 THR A O 1
ATOM 2246 N N . ILE A 1 284 ? 1.762 -11.367 -3.418 1 96.69 284 ILE A N 1
ATOM 2247 C CA . ILE A 1 284 ? 3.182 -11.648 -3.236 1 96.69 284 ILE A CA 1
ATOM 2248 C C . ILE A 1 284 ? 3.518 -11.664 -1.747 1 96.69 284 ILE A C 1
ATOM 2250 O O . ILE A 1 284 ? 4.203 -12.57 -1.269 1 96.69 284 ILE A O 1
ATOM 2254 N N . ALA A 1 285 ? 3.021 -10.664 -1.075 1 96.94 285 ALA A N 1
ATOM 2255 C CA . ALA A 1 285 ? 3.279 -10.578 0.36 1 96.94 285 ALA A CA 1
ATOM 2256 C C . ALA A 1 285 ? 2.746 -11.805 1.091 1 96.94 285 ALA A C 1
ATOM 2258 O O . ALA A 1 285 ? 3.406 -12.336 1.984 1 96.94 285 ALA A O 1
ATOM 2259 N N . THR A 1 286 ? 1.59 -12.25 0.723 1 95 286 THR A N 1
ATOM 2260 C CA . THR A 1 286 ? 0.984 -13.422 1.353 1 95 286 THR A CA 1
ATOM 2261 C C . THR A 1 286 ? 1.828 -14.672 1.104 1 95 286 THR A C 1
ATOM 2263 O O . THR A 1 286 ? 2.092 -15.438 2.027 1 95 286 THR A O 1
ATOM 2266 N N . VAL A 1 287 ? 2.242 -14.828 -0.067 1 96.56 287 VAL A N 1
ATOM 2267 C CA . VAL A 1 287 ? 3.037 -16 -0.413 1 96.56 287 VAL A CA 1
ATOM 2268 C C . VAL A 1 287 ? 4.352 -15.984 0.363 1 96.56 287 VAL A C 1
ATOM 2270 O O . VAL A 1 287 ? 4.793 -17.016 0.869 1 96.56 287 VAL A O 1
ATOM 2273 N N . LEU A 1 288 ? 4.984 -14.812 0.417 1 97.94 288 LEU A N 1
ATOM 2274 C CA . LEU A 1 288 ? 6.227 -14.695 1.171 1 97.94 288 LEU A CA 1
ATOM 2275 C C . LEU A 1 288 ? 6 -15 2.646 1 97.94 288 LEU A C 1
ATOM 2277 O O . LEU A 1 288 ? 6.82 -15.672 3.279 1 97.94 288 LEU A O 1
ATOM 2281 N N . ARG A 1 289 ? 4.953 -14.508 3.156 1 96.81 289 ARG A N 1
ATOM 2282 C CA . ARG A 1 289 ? 4.617 -14.812 4.543 1 96.81 289 ARG A CA 1
ATOM 2283 C C . ARG A 1 289 ? 4.469 -16.312 4.75 1 96.81 289 ARG A C 1
ATOM 2285 O O . ARG A 1 289 ? 5.004 -16.875 5.711 1 96.81 289 ARG A O 1
ATOM 2292 N N . TYR A 1 290 ? 3.689 -16.938 3.85 1 96.38 290 TYR A N 1
ATOM 2293 C CA . TYR A 1 290 ? 3.502 -18.391 3.938 1 96.38 290 TYR A CA 1
ATOM 2294 C C . TYR A 1 290 ? 4.832 -19.125 3.797 1 96.38 290 TYR A C 1
ATOM 2296 O O . TYR A 1 290 ? 5.078 -20.109 4.496 1 96.38 290 TYR A O 1
ATOM 2304 N N . TRP A 1 291 ? 5.648 -18.625 2.869 1 97.06 291 TRP A N 1
ATOM 2305 C CA . TRP A 1 291 ? 6.93 -19.266 2.609 1 97.06 291 TRP A CA 1
ATOM 2306 C C . TRP A 1 291 ? 7.832 -19.203 3.838 1 97.06 291 TRP A C 1
ATOM 2308 O O . TRP A 1 291 ? 8.547 -20.156 4.145 1 97.06 291 TRP A O 1
ATOM 2318 N N . TYR A 1 292 ? 7.797 -18.125 4.641 1 95.88 292 TYR A N 1
ATOM 2319 C CA . TYR A 1 292 ? 8.695 -17.922 5.77 1 95.88 292 TYR A CA 1
ATOM 2320 C C . TYR A 1 292 ? 8.047 -18.359 7.078 1 95.88 292 TYR A C 1
ATOM 2322 O O . TYR A 1 292 ? 8.742 -18.75 8.016 1 95.88 292 TYR A O 1
ATOM 2330 N N . GLN A 1 293 ? 6.691 -18.297 7.121 1 94.94 293 GLN A N 1
ATOM 2331 C CA . GLN A 1 293 ? 6.008 -18.578 8.375 1 94.94 293 GLN A CA 1
ATOM 2332 C C . GLN A 1 293 ? 5.156 -19.844 8.273 1 94.94 293 GLN A C 1
ATOM 2334 O O . GLN A 1 293 ? 4.668 -20.359 9.281 1 94.94 293 GLN A O 1
ATOM 2339 N N . GLY A 1 294 ? 4.965 -20.328 7.102 1 93.75 294 GLY A N 1
ATOM 2340 C CA . GLY A 1 294 ? 4.066 -21.453 6.887 1 93.75 294 GLY A CA 1
ATOM 2341 C C . GLY A 1 294 ? 2.645 -21.031 6.578 1 93.75 294 GLY A C 1
ATOM 2342 O O . GLY A 1 294 ? 2.199 -19.969 7.02 1 93.75 294 GLY A O 1
ATOM 2343 N N . SER A 1 295 ? 1.993 -21.781 5.777 1 92.62 295 SER A N 1
ATOM 2344 C CA . SER A 1 295 ? 0.581 -21.531 5.512 1 92.62 295 SER A CA 1
ATOM 2345 C C . SER A 1 295 ? -0.292 -21.984 6.676 1 92.62 295 SER A C 1
ATOM 2347 O O . SER A 1 295 ? 0.079 -22.891 7.418 1 92.62 295 SER A O 1
ATOM 2349 N N . PRO A 1 296 ? -1.44 -21.297 6.809 1 89.75 296 PRO A N 1
ATOM 2350 C CA . PRO A 1 296 ? -2.377 -21.781 7.828 1 89.75 296 PRO A CA 1
ATOM 2351 C C . PRO A 1 296 ? -2.771 -23.234 7.621 1 89.75 296 PRO A C 1
ATOM 2353 O O . PRO A 1 296 ? -2.85 -23.703 6.48 1 89.75 296 PRO A O 1
ATOM 2356 N N . PRO A 1 297 ? -3.014 -23.922 8.742 1 87.06 297 PRO A N 1
ATOM 2357 C CA . PRO A 1 297 ? -3.348 -25.344 8.617 1 87.06 297 PRO A CA 1
ATOM 2358 C C . PRO A 1 297 ? -4.562 -25.594 7.723 1 87.06 297 PRO A C 1
ATOM 2360 O O . PRO A 1 297 ? -5.578 -24.906 7.855 1 87.06 297 PRO A O 1
ATOM 2363 N N . GLY A 1 298 ? -4.387 -26.5 6.844 1 85.75 298 GLY A N 1
ATOM 2364 C CA . GLY A 1 298 ? -5.48 -26.922 5.977 1 85.75 298 GLY A CA 1
ATOM 2365 C C . GLY A 1 298 ? -5.652 -26.031 4.762 1 85.75 298 GLY A C 1
ATOM 2366 O O . GLY A 1 298 ? -6.441 -26.328 3.865 1 85.75 298 GLY A O 1
ATOM 2367 N N . GLU A 1 299 ? -4.957 -25.016 4.715 1 90.62 299 GLU A N 1
ATOM 2368 C CA . GLU A 1 299 ? -5.129 -24.078 3.609 1 90.62 299 GLU A CA 1
ATOM 2369 C C . GLU A 1 299 ? -4.152 -24.375 2.475 1 90.62 299 GLU A C 1
ATOM 2371 O O . GLU A 1 299 ? -2.967 -24.609 2.715 1 90.62 299 GLU A O 1
ATOM 2376 N N . ILE A 1 300 ? -4.711 -24.453 1.298 1 93.94 300 ILE A N 1
ATOM 2377 C CA . ILE A 1 300 ? -3.9 -24.656 0.106 1 93.94 300 ILE A CA 1
ATOM 2378 C C . ILE A 1 300 ? -3.979 -23.438 -0.8 1 93.94 300 ILE A C 1
ATOM 2380 O O . ILE A 1 300 ? -4.996 -22.734 -0.824 1 93.94 300 ILE A O 1
ATOM 2384 N N . ILE A 1 301 ? -2.93 -23.188 -1.456 1 95.06 301 ILE A N 1
ATOM 2385 C CA . ILE A 1 301 ? -2.912 -22.094 -2.424 1 95.06 301 ILE A CA 1
ATOM 2386 C C . ILE A 1 301 ? -2.416 -22.609 -3.773 1 95.06 301 ILE A C 1
ATOM 2388 O O . ILE A 1 301 ? -1.756 -23.656 -3.844 1 95.06 301 ILE A O 1
ATOM 2392 N N . SER A 1 302 ? -2.738 -21.922 -4.836 1 97.06 302 SER A N 1
ATOM 2393 C CA . SER A 1 302 ? -2.342 -22.344 -6.18 1 97.06 302 SER A CA 1
ATOM 2394 C C . SER A 1 302 ? -1.061 -21.641 -6.617 1 97.06 302 SER A C 1
ATOM 2396 O O . SER A 1 302 ? -1.021 -20.406 -6.711 1 97.06 302 SER A O 1
ATOM 2398 N N . LEU A 1 303 ? -0.066 -22.391 -6.902 1 97.19 303 LEU A N 1
ATOM 2399 C CA . LEU A 1 303 ? 1.231 -21.875 -7.328 1 97.19 303 LEU A CA 1
ATOM 2400 C C . LEU A 1 303 ? 1.674 -22.531 -8.633 1 97.19 303 LEU A C 1
ATOM 2402 O O . LEU A 1 303 ? 1.354 -23.688 -8.891 1 97.19 303 LEU A O 1
ATOM 2406 N N . GLY A 1 304 ? 2.303 -21.703 -9.445 1 97.81 304 GLY A N 1
ATOM 2407 C CA . GLY A 1 304 ? 3.031 -22.281 -10.562 1 97.81 304 GLY A CA 1
ATOM 2408 C C . GLY A 1 304 ? 4.383 -22.844 -10.164 1 97.81 304 GLY A C 1
ATOM 2409 O O . GLY A 1 304 ? 5.297 -22.094 -9.812 1 97.81 304 GLY A O 1
ATOM 2410 N N . VAL A 1 305 ? 4.504 -24.141 -10.258 1 97.81 305 VAL A N 1
ATOM 2411 C CA . VAL A 1 305 ? 5.723 -24.812 -9.836 1 97.81 305 VAL A CA 1
ATOM 2412 C C . VAL A 1 305 ? 6.121 -25.859 -10.867 1 97.81 305 VAL A C 1
ATOM 2414 O O . VAL A 1 305 ? 5.316 -26.234 -11.727 1 97.81 305 VAL A O 1
ATOM 2417 N N . ILE A 1 306 ? 7.332 -26.297 -10.773 1 97.56 306 ILE A N 1
ATOM 2418 C CA . ILE A 1 306 ? 7.828 -27.297 -11.695 1 97.56 306 ILE A CA 1
ATOM 2419 C C . ILE A 1 306 ? 7.094 -28.625 -11.469 1 97.56 306 ILE A C 1
ATOM 2421 O O . ILE A 1 306 ? 6.926 -29.047 -10.32 1 97.56 306 ILE A O 1
ATOM 2425 N N . SER A 1 307 ? 6.559 -29.156 -12.523 1 96.81 307 SER A N 1
ATOM 2426 C CA . SER A 1 307 ? 5.867 -30.438 -12.461 1 96.81 307 SER A CA 1
ATOM 2427 C C . SER A 1 307 ? 6.859 -31.594 -12.398 1 96.81 307 SER A C 1
ATOM 2429 O O . SER A 1 307 ? 7.77 -31.688 -13.227 1 96.81 307 SER A O 1
ATOM 2431 N N . GLU A 1 308 ? 6.734 -32.469 -11.422 1 93.56 308 GLU A N 1
ATOM 2432 C CA . GLU A 1 308 ? 7.562 -33.656 -11.273 1 93.56 308 GLU A CA 1
ATOM 2433 C C . GLU A 1 308 ? 6.762 -34.938 -11.562 1 93.56 308 GLU A C 1
ATOM 2435 O O . GLU A 1 308 ? 7.117 -36 -11.094 1 93.56 308 GLU A O 1
ATOM 2440 N N . GLY A 1 309 ? 5.672 -34.719 -12.203 1 93.06 309 GLY A N 1
ATOM 2441 C CA . GLY A 1 309 ? 4.875 -35.875 -12.594 1 93.06 309 GLY A CA 1
ATOM 2442 C C . GLY A 1 309 ? 3.617 -36.062 -11.758 1 93.06 309 GLY A C 1
ATOM 2443 O O . GLY A 1 309 ? 2.859 -37 -11.953 1 93.06 309 GLY A O 1
ATOM 2444 N N . GLN A 1 310 ? 3.436 -35.188 -10.898 1 91.69 310 GLN A N 1
ATOM 2445 C CA . GLN A 1 310 ? 2.24 -35.25 -10.07 1 91.69 310 GLN A CA 1
ATOM 2446 C C . GLN A 1 310 ? 0.973 -35.188 -10.914 1 91.69 310 GLN A C 1
ATOM 2448 O O . GLN A 1 310 ? 0.939 -34.469 -11.93 1 91.69 310 GLN A O 1
ATOM 2453 N N . PHE A 1 311 ? -0.096 -35.875 -10.57 1 93.5 311 PHE A N 1
ATOM 2454 C CA . PHE A 1 311 ? -1.409 -35.906 -11.203 1 93.5 311 PHE A CA 1
ATOM 2455 C C . PHE A 1 311 ? -1.309 -36.375 -12.648 1 93.5 311 PHE A C 1
ATOM 2457 O O . PHE A 1 311 ? -2.117 -36 -13.492 1 93.5 311 PHE A O 1
ATOM 2464 N N . GLY A 1 312 ? -0.236 -37 -13.008 1 92.56 312 GLY A N 1
ATOM 2465 C CA . GLY A 1 312 ? -0.062 -37.531 -14.359 1 92.56 312 GLY A CA 1
ATOM 2466 C C . GLY A 1 312 ? 0.369 -36.469 -15.352 1 92.56 312 GLY A C 1
ATOM 2467 O O . GLY A 1 312 ? 0.296 -36.656 -16.562 1 92.56 312 GLY A O 1
ATOM 2468 N N . LEU A 1 313 ? 0.759 -35.375 -14.867 1 95.56 313 LEU A N 1
ATOM 2469 C CA . LEU A 1 313 ? 1.204 -34.281 -15.719 1 95.56 313 LEU A CA 1
ATOM 2470 C C . LEU A 1 313 ? 2.631 -34.531 -16.203 1 95.56 313 LEU A C 1
ATOM 2472 O O . LEU A 1 313 ? 3.422 -35.188 -15.523 1 95.56 313 LEU A O 1
ATOM 2476 N N . PRO A 1 314 ? 2.904 -34 -17.391 1 95.62 314 PRO A N 1
ATOM 2477 C CA . PRO A 1 314 ? 4.281 -34.156 -17.875 1 95.62 314 PRO A CA 1
ATOM 2478 C C . PRO A 1 314 ? 5.293 -33.438 -17 1 95.62 314 PRO A C 1
ATOM 2480 O O . PRO A 1 314 ? 4.992 -32.375 -16.453 1 95.62 314 PRO A O 1
ATOM 2483 N N . GLU A 1 315 ? 6.473 -34 -16.969 1 95.62 315 GLU A N 1
ATOM 2484 C CA . GLU A 1 315 ? 7.555 -33.375 -16.219 1 95.62 315 GLU A CA 1
ATOM 2485 C C . GLU A 1 315 ? 8.211 -32.25 -17.016 1 95.62 315 GLU A C 1
ATOM 2487 O O . GLU A 1 315 ? 8.102 -32.219 -18.25 1 95.62 315 GLU A O 1
ATOM 2492 N N . GLY A 1 316 ? 8.75 -31.297 -16.281 1 94.62 316 GLY A N 1
ATOM 2493 C CA . GLY A 1 316 ? 9.578 -30.297 -16.938 1 94.62 316 GLY A CA 1
ATOM 2494 C C . GLY A 1 316 ? 8.789 -29.078 -17.406 1 94.62 316 GLY A C 1
ATOM 2495 O O . GLY A 1 316 ? 9.219 -28.375 -18.328 1 94.62 316 GLY A O 1
ATOM 2496 N N . ILE A 1 317 ? 7.633 -28.922 -16.969 1 96.44 317 ILE A N 1
ATOM 2497 C CA . ILE A 1 317 ? 6.855 -27.703 -17.219 1 96.44 317 ILE A CA 1
ATOM 2498 C C . ILE A 1 317 ? 6.453 -27.062 -15.898 1 96.44 317 ILE A C 1
ATOM 2500 O O . ILE A 1 317 ? 6.41 -27.75 -14.867 1 96.44 317 ILE A O 1
ATOM 2504 N N . VAL A 1 318 ? 6.324 -25.812 -15.93 1 98.12 318 VAL A N 1
ATOM 2505 C CA . VAL A 1 318 ? 5.793 -25.125 -14.758 1 98.12 318 VAL A CA 1
ATOM 2506 C C . VAL A 1 318 ? 4.27 -25.062 -14.844 1 98.12 318 VAL A C 1
ATOM 2508 O O . VAL A 1 318 ? 3.715 -24.531 -15.805 1 98.12 318 VAL A O 1
ATOM 2511 N N . TYR A 1 319 ? 3.635 -25.641 -13.953 1 97.94 319 TYR A N 1
ATOM 2512 C CA . TYR A 1 319 ? 2.191 -25.844 -13.961 1 97.94 319 TYR A CA 1
ATOM 2513 C C . TYR A 1 319 ? 1.569 -25.359 -12.648 1 97.94 319 TYR A C 1
ATOM 2515 O O . TYR A 1 319 ? 2.131 -25.578 -11.578 1 97.94 319 TYR A O 1
ATOM 2523 N N . SER A 1 320 ? 0.437 -24.609 -12.742 1 97.62 320 SER A N 1
ATOM 2524 C CA . SER A 1 320 ? -0.267 -24.188 -11.531 1 97.62 320 SER A CA 1
ATOM 2525 C C . SER A 1 320 ? -0.961 -25.375 -10.859 1 97.62 320 SER A C 1
ATOM 2527 O O . SER A 1 320 ? -1.727 -26.094 -11.5 1 97.62 320 SER A O 1
ATOM 2529 N N . MET A 1 321 ? -0.731 -25.641 -9.664 1 96.62 321 MET A N 1
ATOM 2530 C CA . MET A 1 321 ? -1.295 -26.75 -8.891 1 96.62 321 MET A CA 1
ATOM 2531 C C . MET A 1 321 ? -1.428 -26.375 -7.422 1 96.62 321 MET A C 1
ATOM 2533 O O . MET A 1 321 ? -0.833 -25.391 -6.973 1 96.62 321 MET A O 1
ATOM 2537 N N . PRO A 1 322 ? -2.262 -27.031 -6.656 1 96.44 322 PRO A N 1
ATOM 2538 C CA . PRO A 1 322 ? -2.432 -26.734 -5.234 1 96.44 322 PRO A CA 1
ATOM 2539 C C . PRO A 1 322 ? -1.206 -27.109 -4.402 1 96.44 322 PRO A C 1
ATOM 2541 O O . PRO A 1 322 ? -0.687 -28.219 -4.52 1 96.44 322 PRO A O 1
ATOM 2544 N N . VAL A 1 323 ? -0.756 -26.188 -3.611 1 96.62 323 VAL A N 1
ATOM 2545 C CA . VAL A 1 323 ? 0.439 -26.391 -2.797 1 96.62 323 VAL A CA 1
ATOM 2546 C C . VAL A 1 323 ? 0.177 -25.922 -1.371 1 96.62 323 VAL A C 1
ATOM 2548 O O . VAL A 1 323 ? -0.744 -25.125 -1.132 1 96.62 323 VAL A O 1
ATOM 2551 N N . ARG A 1 324 ? 0.929 -26.406 -0.49 1 95.56 324 ARG A N 1
ATOM 2552 C CA . ARG A 1 324 ? 0.959 -25.969 0.901 1 95.56 324 ARG A CA 1
ATOM 2553 C C . ARG A 1 324 ? 2.385 -25.656 1.349 1 95.56 324 ARG A C 1
ATOM 2555 O O . ARG A 1 324 ? 3.324 -26.375 0.969 1 95.56 324 ARG A O 1
ATOM 2562 N N . PHE A 1 325 ? 2.525 -24.578 2.092 1 95.94 325 PHE A N 1
ATOM 2563 C CA . PHE A 1 325 ? 3.836 -24.219 2.623 1 95.94 325 PHE A CA 1
ATOM 2564 C C . PHE A 1 325 ? 4.035 -24.797 4.016 1 95.94 325 PHE A C 1
ATOM 2566 O O . PHE A 1 325 ? 3.137 -24.734 4.859 1 95.94 325 PHE A O 1
ATOM 2573 N N . GLU A 1 326 ? 5.168 -25.406 4.211 1 92.38 326 GLU A N 1
ATOM 2574 C CA . GLU A 1 326 ? 5.531 -25.969 5.512 1 92.38 326 GLU A CA 1
ATOM 2575 C C . GLU A 1 326 ? 7.043 -25.953 5.715 1 92.38 326 GLU A C 1
ATOM 2577 O O . GLU A 1 326 ? 7.801 -26.328 4.816 1 92.38 326 GLU A O 1
ATOM 2582 N N . ASN A 1 327 ? 7.488 -25.422 6.867 1 90.06 327 ASN A N 1
ATOM 2583 C CA . ASN A 1 327 ? 8.883 -25.469 7.293 1 90.06 327 ASN A CA 1
ATOM 2584 C C . ASN A 1 327 ? 9.789 -24.75 6.297 1 90.06 327 ASN A C 1
ATOM 2586 O O . ASN A 1 327 ? 10.828 -25.297 5.898 1 90.06 327 ASN A O 1
ATOM 2590 N N . GLY A 1 328 ? 9.398 -23.688 5.723 1 90.94 328 GLY A N 1
ATOM 2591 C CA . GLY A 1 328 ? 10.227 -22.875 4.844 1 90.94 328 GLY A CA 1
ATOM 2592 C C . GLY A 1 328 ? 10.273 -23.391 3.418 1 90.94 328 GLY A C 1
ATOM 2593 O O . GLY A 1 328 ? 11.094 -22.938 2.615 1 90.94 328 GLY A O 1
ATOM 2594 N N . SER A 1 329 ? 9.5 -24.391 3.199 1 93.69 329 SER A N 1
ATOM 2595 C CA . SER A 1 329 ? 9.367 -24.984 1.872 1 93.69 329 SER A CA 1
ATOM 2596 C C . SER A 1 329 ? 7.91 -25.219 1.515 1 93.69 329 SER A C 1
ATOM 2598 O O . SER A 1 329 ? 7.008 -24.734 2.197 1 93.69 329 SER A O 1
ATOM 2600 N N . TRP A 1 330 ? 7.719 -25.781 0.292 1 95.25 330 TRP A N 1
ATOM 2601 C CA . TRP A 1 330 ? 6.348 -26.062 -0.115 1 95.25 330 TRP A CA 1
ATOM 2602 C C . TRP A 1 330 ? 6.215 -27.5 -0.619 1 95.25 330 TRP A C 1
ATOM 2604 O O . TRP A 1 330 ? 7.203 -28.125 -1.003 1 95.25 330 TRP A O 1
ATOM 2614 N N . GLU A 1 331 ? 4.996 -28 -0.508 1 95.06 331 GLU A N 1
ATOM 2615 C CA . GLU A 1 331 ? 4.66 -29.328 -1.007 1 95.06 331 GLU A CA 1
ATOM 2616 C C . GLU A 1 331 ? 3.359 -29.312 -1.803 1 95.06 331 GLU A C 1
ATOM 2618 O O . GLU A 1 331 ? 2.416 -28.609 -1.442 1 95.06 331 GLU A O 1
ATOM 2623 N N . ILE A 1 332 ? 3.393 -30.109 -2.879 1 95.5 332 ILE A N 1
ATOM 2624 C CA . ILE A 1 332 ? 2.184 -30.219 -3.689 1 95.5 332 ILE A CA 1
ATOM 2625 C C . ILE A 1 332 ? 1.124 -31.016 -2.93 1 95.5 332 ILE A C 1
ATOM 2627 O O . ILE A 1 332 ? 1.427 -32.031 -2.33 1 95.5 332 ILE A O 1
ATOM 2631 N N . TYR A 1 333 ? -0.053 -30.484 -2.898 1 94.5 333 TYR A N 1
ATOM 2632 C CA . TYR A 1 333 ? -1.17 -31.172 -2.258 1 94.5 333 TYR A CA 1
ATOM 2633 C C . TYR A 1 333 ? -1.75 -32.25 -3.176 1 94.5 333 TYR A C 1
ATOM 2635 O O . TYR A 1 333 ? -2.629 -31.969 -3.992 1 94.5 333 TYR A O 1
ATOM 2643 N N . THR A 1 334 ? -1.464 -33.5 -2.941 1 91.62 334 THR A N 1
ATOM 2644 C CA . THR A 1 334 ? -1.812 -34.562 -3.871 1 91.62 334 THR A CA 1
ATOM 2645 C C . THR A 1 334 ? -3.064 -35.281 -3.406 1 91.62 334 THR A C 1
ATOM 2647 O O . THR A 1 334 ? -3.566 -36.188 -4.105 1 91.62 334 THR A O 1
ATOM 2650 N N . GLU A 1 335 ? -3.553 -34.906 -2.227 1 88.25 335 GLU A N 1
ATOM 2651 C CA . GLU A 1 335 ? -4.734 -35.594 -1.692 1 88.25 335 GLU A CA 1
ATOM 2652 C C . GLU A 1 335 ? -6.012 -35.062 -2.33 1 88.25 335 GLU A C 1
ATOM 2654 O O . GLU A 1 335 ? -6.93 -34.625 -1.628 1 88.25 335 GLU A O 1
ATOM 2659 N N . ILE A 1 336 ? -6.004 -35.062 -3.594 1 89.19 336 ILE A N 1
ATOM 2660 C CA . ILE A 1 336 ? -7.16 -34.625 -4.371 1 89.19 336 ILE A CA 1
ATOM 2661 C C . ILE A 1 336 ? -7.559 -35.719 -5.359 1 89.19 336 ILE A C 1
ATOM 2663 O O . ILE A 1 336 ? -6.707 -36.25 -6.07 1 89.19 336 ILE A O 1
ATOM 2667 N N . GLU A 1 337 ? -8.781 -36.062 -5.363 1 87.19 337 GLU A N 1
ATOM 2668 C CA . GLU A 1 337 ? -9.297 -37.031 -6.332 1 87.19 337 GLU A CA 1
ATOM 2669 C C . GLU A 1 337 ? -9.633 -36.344 -7.66 1 87.19 337 GLU A C 1
ATOM 2671 O O . GLU A 1 337 ? -10.445 -35.406 -7.699 1 87.19 337 GLU A O 1
ATOM 2676 N N . ILE A 1 338 ? -8.984 -36.781 -8.641 1 89.94 338 ILE A N 1
ATOM 2677 C CA . ILE A 1 338 ? -9.203 -36.219 -9.977 1 89.94 338 ILE A CA 1
ATOM 2678 C C . ILE A 1 338 ? -9.945 -37.219 -10.836 1 89.94 338 ILE A C 1
ATOM 2680 O O . ILE A 1 338 ? -9.461 -38.344 -11.047 1 89.94 338 ILE A O 1
ATOM 2684 N N . ASN A 1 339 ? -11.086 -36.906 -11.344 1 88 339 ASN A N 1
ATOM 2685 C CA . ASN A 1 339 ? -11.805 -37.781 -12.242 1 88 339 ASN A CA 1
ATOM 2686 C C . ASN A 1 339 ? -11.234 -37.75 -13.664 1 88 339 ASN A C 1
ATOM 2688 O O . ASN A 1 339 ? -10.359 -36.938 -13.953 1 88 339 ASN A O 1
ATOM 2692 N N . GLU A 1 340 ? -11.688 -38.656 -14.422 1 89.12 340 GLU A N 1
ATOM 2693 C CA . GLU A 1 340 ? -11.133 -38.812 -15.766 1 89.12 340 GLU A CA 1
ATOM 2694 C C . GLU A 1 340 ? -11.352 -37.562 -16.594 1 89.12 340 GLU A C 1
ATOM 2696 O O . GLU A 1 340 ? -10.469 -37.156 -17.359 1 89.12 340 GLU A O 1
ATOM 2701 N N . LYS A 1 341 ? -12.461 -37 -16.484 1 86.56 341 LYS A N 1
ATOM 2702 C CA . LYS A 1 341 ? -12.773 -35.812 -17.234 1 86.56 341 LYS A CA 1
ATOM 2703 C C . LYS A 1 341 ? -11.828 -34.656 -16.859 1 86.56 341 LYS A C 1
ATOM 2705 O O . LYS A 1 341 ? -11.266 -34 -17.734 1 86.56 341 LYS A O 1
ATOM 2710 N N . THR A 1 342 ? -11.711 -34.438 -15.609 1 89.12 342 THR A N 1
ATOM 2711 C CA . THR A 1 342 ? -10.82 -33.406 -15.125 1 89.12 342 THR A CA 1
ATOM 2712 C C . THR A 1 342 ? -9.375 -33.688 -15.539 1 89.12 342 THR A C 1
ATOM 2714 O O . THR A 1 342 ? -8.641 -32.75 -15.898 1 89.12 342 THR A O 1
ATOM 2717 N N . GLN A 1 343 ? -9.031 -34.938 -15.539 1 91.69 343 GLN A N 1
ATOM 2718 C CA . GLN A 1 343 ? -7.684 -35.312 -15.938 1 91.69 343 GLN A CA 1
ATOM 2719 C C . GLN A 1 343 ? -7.402 -34.938 -17.391 1 91.69 343 GLN A C 1
ATOM 2721 O O . GLN A 1 343 ? -6.312 -34.438 -17.703 1 91.69 343 GLN A O 1
ATOM 2726 N N . SER A 1 344 ? -8.328 -35.219 -18.188 1 91.06 344 SER A N 1
ATOM 2727 C CA . SER A 1 344 ? -8.18 -34.875 -19.594 1 91.06 344 SER A CA 1
ATOM 2728 C C . SER A 1 344 ? -7.988 -33.375 -19.766 1 91.06 344 SER A C 1
ATOM 2730 O O . SER A 1 344 ? -7.18 -32.938 -20.594 1 91.06 344 SER A O 1
ATOM 2732 N N . TYR A 1 345 ? -8.711 -32.625 -18.969 1 89.19 345 TYR A N 1
ATOM 2733 C CA . TYR A 1 345 ? -8.594 -31.172 -19.016 1 89.19 345 TYR A CA 1
ATOM 2734 C C . TYR A 1 345 ? -7.207 -30.719 -18.562 1 89.19 345 TYR A C 1
ATOM 2736 O O . TYR A 1 345 ? -6.617 -29.828 -19.172 1 89.19 345 TYR A O 1
ATOM 2744 N N . LEU A 1 346 ? -6.777 -31.281 -17.531 1 94.62 346 LEU A N 1
ATOM 2745 C CA . LEU A 1 346 ? -5.465 -30.938 -17 1 94.62 346 LEU A CA 1
ATOM 2746 C C . LEU A 1 346 ? -4.375 -31.188 -18.047 1 94.62 346 LEU A C 1
ATOM 2748 O O . LEU A 1 346 ? -3.451 -30.391 -18.188 1 94.62 346 LEU A O 1
ATOM 2752 N N . LEU A 1 347 ? -4.531 -32.25 -18.766 1 94.25 347 LEU A N 1
ATOM 2753 C CA . LEU A 1 347 ? -3.531 -32.594 -19.766 1 94.25 347 LEU A CA 1
ATOM 2754 C C . LEU A 1 347 ? -3.57 -31.641 -20.953 1 94.25 347 LEU A C 1
ATOM 2756 O O . LEU A 1 347 ? -2.533 -31.344 -21.531 1 94.25 347 LEU A O 1
ATOM 2760 N N . ILE A 1 348 ? -4.723 -31.219 -21.312 1 92.94 348 ILE A N 1
ATOM 2761 C CA . ILE A 1 348 ? -4.859 -30.25 -22.391 1 92.94 348 ILE A CA 1
ATOM 2762 C C . ILE A 1 348 ? -4.137 -28.969 -22.031 1 92.94 348 ILE A C 1
ATOM 2764 O O . ILE A 1 348 ? -3.422 -28.391 -22.859 1 92.94 348 ILE A O 1
ATOM 2768 N N . LEU A 1 349 ? -4.344 -28.547 -20.828 1 93.81 349 LEU A N 1
ATOM 2769 C CA . LEU A 1 349 ? -3.678 -27.328 -20.359 1 93.81 349 LEU A CA 1
ATOM 2770 C C . LEU A 1 349 ? -2.162 -27.516 -20.359 1 93.81 349 LEU A C 1
ATOM 2772 O O . LEU A 1 349 ? -1.421 -26.578 -20.656 1 93.81 349 LEU A O 1
ATOM 2776 N N . ALA A 1 350 ? -1.744 -28.703 -20.016 1 95.81 350 ALA A N 1
ATOM 2777 C CA . ALA A 1 350 ? -0.314 -29.016 -20.031 1 95.81 350 ALA A CA 1
ATOM 2778 C C . ALA A 1 350 ? 0.258 -28.922 -21.438 1 95.81 350 ALA A C 1
ATOM 2780 O O . ALA A 1 350 ? 1.397 -28.5 -21.625 1 95.81 350 ALA A O 1
ATOM 2781 N N . CYS A 1 351 ? -0.505 -29.328 -22.406 1 93.31 351 CYS A N 1
ATOM 2782 C CA . CYS A 1 351 ? -0.064 -29.312 -23.797 1 93.31 351 CYS A CA 1
ATOM 2783 C C . CYS A 1 351 ? 0.228 -27.875 -24.25 1 93.31 351 CYS A C 1
ATOM 2785 O O . CYS A 1 351 ? 1.179 -27.641 -25 1 93.31 351 CYS A O 1
ATOM 2787 N N . ASP A 1 352 ? -0.579 -27.016 -23.797 1 91.56 352 ASP A N 1
ATOM 2788 C CA . ASP A 1 352 ? -0.359 -25.609 -24.109 1 91.56 352 ASP A CA 1
ATOM 2789 C C . ASP A 1 352 ? 0.997 -25.141 -23.594 1 91.56 352 ASP A C 1
ATOM 2791 O O . ASP A 1 352 ? 1.715 -24.406 -24.281 1 91.56 352 ASP A O 1
ATOM 2795 N N . LEU A 1 353 ? 1.297 -25.484 -22.422 1 95.31 353 LEU A N 1
ATOM 2796 C CA . LEU A 1 353 ? 2.543 -25.062 -21.781 1 95.31 353 LEU A CA 1
ATOM 2797 C C . LEU A 1 353 ? 3.742 -25.719 -22.469 1 95.31 353 LEU A C 1
ATOM 2799 O O . LEU A 1 353 ? 4.801 -25.109 -22.594 1 95.31 353 LEU A O 1
ATOM 2803 N N . ILE A 1 354 ? 3.559 -26.953 -22.875 1 95.06 354 ILE A N 1
ATOM 2804 C CA . ILE A 1 354 ? 4.617 -27.656 -23.594 1 95.06 354 ILE A CA 1
ATOM 2805 C C . ILE A 1 354 ? 4.902 -26.938 -24.922 1 95.06 354 ILE A C 1
ATOM 2807 O O . ILE A 1 354 ? 6.062 -26.781 -25.297 1 95.06 354 ILE A O 1
ATOM 2811 N N . ARG A 1 355 ? 3.863 -26.547 -25.562 1 92.38 355 ARG A N 1
ATOM 2812 C CA . ARG A 1 355 ? 4.012 -25.828 -26.828 1 92.38 355 ARG A CA 1
ATOM 2813 C C . ARG A 1 355 ? 4.746 -24.516 -26.625 1 92.38 355 ARG A C 1
ATOM 2815 O O . ARG A 1 355 ? 5.602 -24.141 -27.438 1 92.38 355 ARG A O 1
ATOM 2822 N N . GLU A 1 356 ? 4.371 -23.812 -25.594 1 93.75 356 GLU A N 1
ATOM 2823 C CA . GLU A 1 356 ? 5.074 -22.578 -25.281 1 93.75 356 GLU A CA 1
ATOM 2824 C C . GLU A 1 356 ? 6.562 -22.812 -25.062 1 93.75 356 GLU A C 1
ATOM 2826 O O . GLU A 1 356 ? 7.402 -22.047 -25.547 1 93.75 356 GLU A O 1
ATOM 2831 N N . LYS A 1 357 ? 6.824 -23.844 -24.375 1 95.19 357 LYS A N 1
ATOM 2832 C CA . LYS A 1 357 ? 8.211 -24.234 -24.125 1 95.19 357 LYS A CA 1
ATOM 2833 C C . LYS A 1 357 ? 8.945 -24.531 -25.422 1 95.19 357 LYS A C 1
ATOM 2835 O O . LYS A 1 357 ? 10.086 -24.109 -25.609 1 95.19 357 LYS A O 1
ATOM 2840 N N . GLN A 1 358 ? 8.305 -25.188 -26.297 1 94.94 358 GLN A N 1
ATOM 2841 C CA . GLN A 1 358 ? 8.914 -25.578 -27.562 1 94.94 358 GLN A CA 1
ATOM 2842 C C . GLN A 1 358 ? 9.195 -24.344 -28.438 1 94.94 358 GLN A C 1
ATOM 2844 O O . GLN A 1 358 ? 10.227 -24.281 -29.109 1 94.94 358 GLN A O 1
ATOM 2849 N N . VAL A 1 359 ? 8.281 -23.453 -28.438 1 93.56 359 VAL A N 1
ATOM 2850 C CA . VAL A 1 359 ? 8.492 -22.219 -29.188 1 93.56 359 VAL A CA 1
ATOM 2851 C C . VAL A 1 359 ? 9.664 -21.438 -28.594 1 93.56 359 VAL A C 1
ATOM 2853 O O . VAL A 1 359 ? 10.516 -20.938 -29.328 1 93.56 359 VAL A O 1
ATOM 2856 N N . ALA A 1 360 ? 9.719 -21.375 -27.328 1 94.56 360 ALA A N 1
ATOM 2857 C CA . ALA A 1 360 ? 10.766 -20.641 -26.625 1 94.56 360 ALA A CA 1
ATOM 2858 C C . ALA A 1 360 ? 12.141 -21.234 -26.906 1 94.56 360 ALA A C 1
ATOM 2860 O O . ALA A 1 360 ? 13.125 -20.5 -27.062 1 94.56 360 ALA A O 1
ATOM 2861 N N . LEU A 1 361 ? 12.195 -22.562 -27.016 1 93.88 361 LEU A N 1
ATOM 2862 C CA . LEU A 1 361 ? 13.461 -23.25 -27.219 1 93.88 361 LEU A CA 1
ATOM 2863 C C . LEU A 1 361 ? 13.789 -23.344 -28.703 1 93.88 361 LEU A C 1
ATOM 2865 O O . LEU A 1 361 ? 14.859 -23.828 -29.078 1 93.88 361 LEU A O 1
ATOM 2869 N N . GLY A 1 362 ? 12.93 -22.875 -29.562 1 90.19 362 GLY A N 1
ATOM 2870 C CA . GLY A 1 362 ? 13.156 -22.828 -31 1 90.19 362 GLY A CA 1
ATOM 2871 C C . GLY A 1 362 ? 12.867 -24.156 -31.688 1 90.19 362 GLY A C 1
ATOM 2872 O O . GLY A 1 362 ? 13.328 -24.406 -32.812 1 90.19 362 GLY A O 1
ATOM 2873 N N . GLU A 1 363 ? 12.102 -25.016 -31.047 1 89.69 363 GLU A N 1
ATOM 2874 C CA . GLU A 1 363 ? 11.773 -26.312 -31.609 1 89.69 363 GLU A CA 1
ATOM 2875 C C . GLU A 1 363 ? 10.609 -26.203 -32.594 1 89.69 363 GLU A C 1
ATOM 2877 O O . GLU A 1 363 ? 10.508 -27 -33.531 1 89.69 363 GLU A O 1
ATOM 2882 N N . VAL A 1 364 ? 9.641 -25.312 -32.25 1 87.56 364 VAL A N 1
ATOM 2883 C CA . VAL A 1 364 ? 8.477 -25.062 -33.094 1 87.56 364 VAL A CA 1
ATOM 2884 C C . VAL A 1 364 ? 8.383 -23.578 -33.406 1 87.56 364 VAL A C 1
ATOM 2886 O O . VAL A 1 364 ? 8.703 -22.734 -32.562 1 87.56 364 VAL A O 1
ATOM 2889 N N . ALA A 1 365 ? 7.914 -23.219 -34.562 1 80.12 365 ALA A N 1
ATOM 2890 C CA . ALA A 1 365 ? 7.895 -21.828 -35 1 80.12 365 ALA A CA 1
ATOM 2891 C C . ALA A 1 365 ? 6.652 -21.109 -34.5 1 80.12 365 ALA A C 1
ATOM 2893 O O . ALA A 1 365 ? 6.715 -19.922 -34.156 1 80.12 365 ALA A O 1
ATOM 2894 N N . GLU A 1 366 ? 5.492 -21.766 -34.562 1 81.5 366 GLU A N 1
ATOM 2895 C CA . GLU A 1 366 ? 4.246 -21.078 -34.219 1 81.5 366 GLU A CA 1
ATOM 2896 C C . GLU A 1 366 ? 3.52 -21.781 -33.094 1 81.5 366 GLU A C 1
ATOM 2898 O O . GLU A 1 366 ? 3.711 -22.984 -32.875 1 81.5 366 GLU A O 1
ATOM 2903 N N . LEU A 1 367 ? 2.914 -20.828 -32.219 1 79.75 367 LEU A N 1
ATOM 2904 C CA . LEU A 1 367 ? 2.076 -21.375 -31.156 1 79.75 367 LEU A CA 1
ATOM 2905 C C . LEU A 1 367 ? 0.824 -22.031 -31.719 1 79.75 367 LEU A C 1
ATOM 2907 O O . LEU A 1 367 ? 0.08 -21.406 -32.469 1 79.75 367 LEU A O 1
ATOM 2911 N N . ASN A 1 368 ? 0.554 -22.641 -32.781 1 61.5 368 ASN A N 1
ATOM 2912 C CA . ASN A 1 368 ? -0.724 -23.109 -33.312 1 61.5 368 ASN A CA 1
ATOM 2913 C C . ASN A 1 368 ? -1.789 -23.172 -32.219 1 61.5 368 ASN A C 1
ATOM 2915 O O . ASN A 1 368 ? -1.675 -23.953 -31.281 1 61.5 368 ASN A O 1
ATOM 2919 N N . PRO A 1 369 ? -2.256 -22.062 -31.797 1 51.16 369 PRO A N 1
ATOM 2920 C CA . PRO A 1 369 ? -3.193 -22.25 -30.688 1 51.16 369 PRO A CA 1
ATOM 2921 C C . PRO A 1 369 ? -4.168 -23.406 -30.922 1 51.16 369 PRO A C 1
ATOM 2923 O O . PRO A 1 369 ? -4.766 -23.5 -32 1 51.16 369 PRO A O 1
ATOM 2926 N N . GLN A 1 370 ? -3.861 -24.484 -30.609 1 42.28 370 GLN A N 1
ATOM 2927 C CA . GLN A 1 370 ? -4.98 -25.422 -30.5 1 42.28 370 GLN A CA 1
ATOM 2928 C C . GLN A 1 370 ? -6.168 -24.766 -29.797 1 42.28 370 GLN A C 1
ATOM 2930 O O . GLN A 1 370 ? -6.164 -24.609 -28.578 1 42.28 370 GLN A O 1
ATOM 2935 N N . ARG A 1 371 ? -6.645 -23.656 -30.141 1 40.72 371 ARG A N 1
ATOM 2936 C CA . ARG A 1 371 ? -7.895 -23.188 -29.562 1 40.72 371 ARG A CA 1
ATOM 2937 C C . ARG A 1 371 ? -8.859 -24.344 -29.328 1 40.72 371 ARG A C 1
ATOM 2939 O O . ARG A 1 371 ? -9.633 -24.703 -30.219 1 40.72 371 ARG A O 1
ATOM 2946 N N . ARG A 1 372 ? -8.5 -25.406 -28.812 1 37.38 372 ARG A N 1
ATOM 2947 C CA . ARG A 1 372 ? -9.602 -26.281 -28.438 1 37.38 372 ARG A CA 1
ATOM 2948 C C . ARG A 1 372 ? -10.586 -25.547 -27.531 1 37.38 372 ARG A C 1
ATOM 2950 O O . ARG A 1 372 ? -10.18 -24.828 -26.609 1 37.38 372 ARG A O 1
ATOM 2957 N N . ASP A 1 373 ? -11.672 -25.078 -28.062 1 36 373 ASP A N 1
ATOM 2958 C CA . ASP A 1 373 ? -12.844 -24.609 -27.312 1 36 373 ASP A CA 1
ATOM 2959 C C . ASP A 1 373 ? -12.93 -25.281 -25.953 1 36 373 ASP A C 1
ATOM 2961 O O . ASP A 1 373 ? -13.477 -26.375 -25.828 1 36 373 ASP A O 1
ATOM 2965 N N . ILE A 1 374 ? -12.078 -25.234 -25.25 1 39.5 374 ILE A N 1
ATOM 2966 C CA . ILE A 1 374 ? -12.133 -25.75 -23.891 1 39.5 374 ILE A CA 1
ATOM 2967 C C . ILE A 1 374 ? -13.469 -25.375 -23.25 1 39.5 374 ILE A C 1
ATOM 2969 O O . ILE A 1 374 ? -13.898 -26 -22.281 1 39.5 374 ILE A O 1
ATOM 2973 N N . HIS A 1 375 ? -13.992 -24.234 -23.562 1 39.22 375 HIS A N 1
ATOM 2974 C CA . HIS A 1 375 ? -15.336 -23.891 -23.094 1 39.22 375 HIS A CA 1
ATOM 2975 C C . HIS A 1 375 ? -16.344 -24.969 -23.5 1 39.22 375 HIS A C 1
ATOM 2977 O O . HIS A 1 375 ? -17.406 -25.078 -22.906 1 39.22 375 HIS A O 1
ATOM 2983 N N . ALA A 1 376 ? -16.203 -25.656 -24.578 1 35.06 376 ALA A N 1
ATOM 2984 C CA . ALA A 1 376 ? -17.141 -26.656 -25.078 1 35.06 376 ALA A CA 1
ATOM 2985 C C . ALA A 1 376 ? -17.141 -27.891 -24.188 1 35.06 376 ALA A C 1
ATOM 2987 O O . ALA A 1 376 ? -18.156 -28.594 -24.094 1 35.06 376 ALA A O 1
ATOM 2988 N N . ILE A 1 377 ? -16.094 -28.219 -23.641 1 37.06 377 ILE A N 1
ATOM 2989 C CA . ILE A 1 377 ? -16.078 -29.422 -22.812 1 37.06 377 ILE A CA 1
ATOM 2990 C C . ILE A 1 377 ? -16.922 -29.219 -21.562 1 37.06 377 ILE A C 1
ATOM 2992 O O . ILE A 1 377 ? -17.484 -30.156 -21.016 1 37.06 377 ILE A O 1
ATOM 2996 N N . TYR A 1 378 ? -17 -27.984 -21.016 1 39.72 378 TYR A N 1
ATOM 2997 C CA . TYR A 1 378 ? -17.906 -27.797 -19.891 1 39.72 378 TYR A CA 1
ATOM 2998 C C . TYR A 1 378 ? -19.344 -28.062 -20.297 1 39.72 378 TYR A C 1
ATOM 3000 O O . TYR A 1 378 ? -20.172 -28.406 -19.453 1 39.72 378 TYR A O 1
ATOM 3008 N N . ARG A 1 379 ? -19.703 -27.891 -21.531 1 38 379 ARG A N 1
ATOM 3009 C CA . ARG A 1 379 ? -21.062 -28.156 -22 1 38 379 ARG A CA 1
ATOM 3010 C C . ARG A 1 379 ? -21.359 -29.641 -21.984 1 38 379 ARG A C 1
ATOM 3012 O O . ARG A 1 379 ? -22.484 -30.047 -21.656 1 38 379 ARG A O 1
ATOM 3019 N N . ASP A 1 380 ? -20.438 -30.453 -22.422 1 37.38 380 ASP A N 1
ATOM 3020 C CA . ASP A 1 380 ? -20.766 -31.859 -22.641 1 37.38 380 ASP A CA 1
ATOM 3021 C C . ASP A 1 380 ? -20.844 -32.594 -21.312 1 37.38 380 ASP A C 1
ATOM 3023 O O . ASP A 1 380 ? -21.469 -33.656 -21.219 1 37.38 380 ASP A O 1
ATOM 3027 N N . VAL A 1 381 ? -20.234 -32.125 -20.266 1 38.47 381 VAL A N 1
ATOM 3028 C CA . VAL A 1 381 ? -20.328 -32.875 -19 1 38.47 381 VAL A CA 1
ATOM 3029 C C . VAL A 1 381 ? -21.75 -32.75 -18.453 1 38.47 381 VAL A C 1
ATOM 3031 O O . VAL A 1 381 ? -22.219 -33.656 -17.75 1 38.47 381 VAL A O 1
ATOM 3034 N N . ALA A 1 382 ? -22.484 -31.766 -18.719 1 36.81 382 ALA A N 1
ATOM 3035 C CA . ALA A 1 382 ? -23.891 -31.75 -18.328 1 36.81 382 ALA A CA 1
ATOM 3036 C C . ALA A 1 382 ? -24.688 -32.812 -19.094 1 36.81 382 ALA A C 1
ATOM 3038 O O . ALA A 1 382 ? -25.609 -33.406 -18.547 1 36.81 382 ALA A O 1
ATOM 3039 N N . GLU A 1 383 ? -24.391 -33.094 -20.297 1 36.28 383 GLU A N 1
ATOM 3040 C CA . GLU A 1 383 ? -25.25 -34.031 -21.016 1 36.28 383 GLU A CA 1
ATOM 3041 C C . GLU A 1 383 ? -25.094 -35.469 -20.469 1 36.28 383 GLU A C 1
ATOM 3043 O O . GLU A 1 383 ? -26.062 -36.219 -20.422 1 36.28 383 GLU A O 1
ATOM 3048 N N . GLU A 1 384 ? -23.875 -35.875 -20.109 1 35.62 384 GLU A N 1
ATOM 3049 C CA . GLU A 1 384 ? -23.781 -37.281 -19.797 1 35.62 384 GLU A CA 1
ATOM 3050 C C . GLU A 1 384 ? -24.266 -37.594 -18.391 1 35.62 384 GLU A C 1
ATOM 3052 O O . GLU A 1 384 ? -24.734 -38.688 -18.109 1 35.62 384 GLU A O 1
ATOM 3057 N N . GLU A 1 385 ? -24.188 -36.688 -17.422 1 36.06 385 GLU A N 1
ATOM 3058 C CA . GLU A 1 385 ? -24.719 -37.094 -16.125 1 36.06 385 GLU A CA 1
ATOM 3059 C C . GLU A 1 385 ? -26.234 -37.188 -16.156 1 36.06 385 GLU A C 1
ATOM 3061 O O . GLU A 1 385 ? -26.844 -37.75 -15.25 1 36.06 385 GLU A O 1
ATOM 3066 N N . GLU A 1 386 ? -26.891 -36.656 -17.141 1 34.47 386 GLU A N 1
ATOM 3067 C CA . GLU A 1 386 ? -28.312 -36.969 -17.234 1 34.47 386 GLU A CA 1
ATOM 3068 C C . GLU A 1 386 ? -28.547 -38.406 -17.594 1 34.47 386 GLU A C 1
ATOM 3070 O O . GLU A 1 386 ? -29.594 -38.969 -17.281 1 34.47 386 GLU A O 1
ATOM 3075 N N . GLU A 1 387 ? -27.562 -39.062 -18.344 1 33.78 387 GLU A N 1
ATOM 3076 C CA . GLU A 1 387 ? -27.922 -40.406 -18.766 1 33.78 387 GLU A CA 1
ATOM 3077 C C . GLU A 1 387 ? -27.734 -41.406 -17.641 1 33.78 387 GLU A C 1
ATOM 3079 O O . GLU A 1 387 ? -28.344 -42.5 -17.656 1 33.78 387 GLU A O 1
ATOM 3084 N N . PHE A 1 388 ? -26.734 -41.188 -16.688 1 33.19 388 PHE A N 1
ATOM 3085 C CA . PHE A 1 388 ? -26.594 -42.312 -15.75 1 33.19 388 PHE A CA 1
ATOM 3086 C C . PHE A 1 388 ? -27.781 -42.375 -14.812 1 33.19 388 PHE A C 1
ATOM 3088 O O . PHE A 1 388 ? -28 -43.406 -14.156 1 33.19 388 PHE A O 1
ATOM 3095 N N . GLU A 1 389 ? -28.406 -41.219 -14.492 1 30.88 389 GLU A N 1
ATOM 3096 C CA . GLU A 1 389 ? -29.484 -41.469 -13.523 1 30.88 389 GLU A CA 1
ATOM 3097 C C . GLU A 1 389 ? -30.656 -42.188 -14.18 1 30.88 389 GLU A C 1
ATOM 3099 O O . GLU A 1 389 ? -31.625 -42.531 -13.508 1 30.88 389 GLU A O 1
ATOM 3104 N N . VAL A 1 390 ? -30.688 -42.031 -15.508 1 30.86 390 VAL A N 1
ATOM 3105 C CA . VAL A 1 390 ? -32 -42.531 -15.93 1 30.86 390 VAL A CA 1
ATOM 3106 C C . VAL A 1 390 ? -32.031 -44.062 -15.883 1 30.86 390 VAL A C 1
ATOM 3108 O O . VAL A 1 390 ? -33.062 -44.656 -16.141 1 30.86 390 VAL A O 1
ATOM 3111 N N . ASN A 1 391 ? -30.891 -44.688 -16.016 1 26.12 391 ASN A N 1
ATOM 3112 C CA . ASN A 1 391 ? -31.109 -46.094 -16.25 1 26.12 391 ASN A CA 1
ATOM 3113 C C . ASN A 1 391 ? -31.547 -46.812 -14.977 1 26.12 391 ASN A C 1
ATOM 3115 O O . ASN A 1 391 ? -30.797 -47.594 -14.406 1 26.12 391 ASN A O 1
ATOM 3119 N N . ASN A 1 392 ? -32.188 -46.094 -14.023 1 26.17 392 ASN A N 1
ATOM 3120 C CA . ASN A 1 392 ? -32.875 -46.938 -13.055 1 26.17 392 ASN A CA 1
ATOM 3121 C C . ASN A 1 392 ? -33.875 -47.875 -13.734 1 26.17 392 ASN A C 1
ATOM 3123 O O . ASN A 1 392 ? -34.781 -47.406 -14.43 1 26.17 392 ASN A O 1
ATOM 3127 N N . GLU A 1 393 ? -33.562 -49.062 -14.039 1 25.45 393 GLU A N 1
ATOM 3128 C CA . GLU A 1 393 ? -34.469 -50.188 -14.344 1 25.45 393 GLU A CA 1
ATOM 3129 C C . GLU A 1 393 ? -35.656 -50.219 -13.398 1 25.45 393 GLU A C 1
ATOM 3131 O O . GLU A 1 393 ? -35.531 -49.969 -12.203 1 25.45 393 GLU A O 1
ATOM 3136 N N . PRO A 1 394 ? -36.875 -50.156 -13.938 1 23.78 394 PRO A N 1
ATOM 3137 C CA . PRO A 1 394 ? -38.094 -50.406 -13.156 1 23.78 394 PRO A CA 1
ATOM 3138 C C . PRO A 1 394 ? -37.969 -51.688 -12.305 1 23.78 394 PRO A C 1
ATOM 3140 O O . PRO A 1 394 ? -37.469 -52.719 -12.766 1 23.78 394 PRO A O 1
ATOM 3143 N N . ARG A 1 395 ? -37.625 -51.562 -11.047 1 21.7 395 ARG A N 1
ATOM 3144 C CA . ARG A 1 395 ? -37.969 -52.688 -10.188 1 21.7 395 ARG A CA 1
ATOM 3145 C C . ARG A 1 395 ? -39.312 -53.312 -10.562 1 21.7 395 ARG A C 1
ATOM 3147 O O . ARG A 1 395 ? -40.25 -52.594 -10.844 1 21.7 395 ARG A O 1
ATOM 3154 N N . ALA A 1 396 ? -39.281 -54.625 -10.945 1 19.98 396 ALA A N 1
ATOM 3155 C CA . ALA A 1 396 ? -40.312 -55.656 -11.125 1 19.98 396 ALA A CA 1
ATOM 3156 C C . ALA A 1 396 ? -41.406 -55.531 -10.062 1 19.98 396 ALA A C 1
ATOM 3158 O O . ALA A 1 396 ? -41.094 -55.375 -8.867 1 19.98 396 ALA A O 1
ATOM 3159 N N . SER A 1 397 ? -42.625 -55.219 -10.516 1 20.61 397 SER A N 1
ATOM 3160 C CA . SER A 1 397 ? -43.938 -55.406 -9.914 1 20.61 397 SER A CA 1
ATOM 3161 C C . SER A 1 397 ? -44.125 -56.812 -9.375 1 20.61 397 SER A C 1
ATOM 3163 O O . SER A 1 397 ? -44.375 -57.75 -10.141 1 20.61 397 SER A O 1
ATOM 3165 N N . LEU A 1 398 ? -43.156 -57.469 -8.469 1 18.38 398 LEU A N 1
ATOM 3166 C CA . LEU A 1 398 ? -43.719 -58.656 -7.859 1 18.38 398 LEU A CA 1
ATOM 3167 C C . LEU A 1 398 ? -45.062 -58.375 -7.215 1 18.38 398 LEU A C 1
ATOM 3169 O O . LEU A 1 398 ? -45.125 -57.719 -6.18 1 18.38 398 LEU A O 1
ATOM 3173 N N . ILE A 1 399 ? -46.125 -58.438 -7.969 1 19.7 399 ILE A N 1
ATOM 3174 C CA . ILE A 1 399 ? -47.562 -58.5 -7.699 1 19.7 399 ILE A CA 1
ATOM 3175 C C . ILE A 1 399 ? -47.875 -59.75 -6.895 1 19.7 399 ILE A C 1
ATOM 3177 O O . ILE A 1 399 ? -48.969 -60.312 -7.023 1 19.7 399 ILE A O 1
ATOM 3181 N N . ASP A 1 400 ? -46.812 -60.688 -6.363 1 16.77 400 ASP A N 1
ATOM 3182 C CA . ASP A 1 400 ? -47.656 -61.781 -5.895 1 16.77 400 ASP A CA 1
ATOM 3183 C C . ASP A 1 400 ? -48.812 -61.25 -5.062 1 16.77 400 ASP A C 1
ATOM 3185 O O . ASP A 1 400 ? -48.844 -60.094 -4.691 1 16.77 400 ASP A O 1
ATOM 3189 N N . GLN A 1 401 ? -48.875 -62.125 -3.898 1 15.73 401 GLN A N 1
ATOM 3190 C CA . GLN A 1 401 ? -49.906 -62.906 -3.229 1 15.73 401 GLN A CA 1
ATOM 3191 C C . GLN A 1 401 ? -50.812 -62 -2.4 1 15.73 401 GLN A C 1
ATOM 3193 O O . GLN A 1 401 ? -50.594 -60.781 -2.318 1 15.73 401 GLN A O 1
ATOM 3198 N N . ASP A 1 402 ? -50.938 -62.531 -1.112 1 17.14 402 ASP A N 1
ATOM 3199 C CA . ASP A 1 402 ? -52.219 -63 -0.598 1 17.14 402 ASP A CA 1
ATOM 3200 C C . ASP A 1 402 ? -53.125 -61.844 -0.237 1 17.14 402 ASP A C 1
ATOM 3202 O O . ASP A 1 402 ? -54.281 -61.812 -0.642 1 17.14 402 ASP A O 1
ATOM 3206 N N . ARG A 1 403 ? -52.75 -61.438 0.965 1 15.57 403 ARG A N 1
ATOM 3207 C CA . ARG A 1 403 ? -53.375 -61.688 2.262 1 15.57 403 ARG A CA 1
ATOM 3208 C C . ARG A 1 403 ? -54.438 -60.656 2.58 1 15.57 403 ARG A C 1
ATOM 3210 O O . ARG A 1 403 ? -54.469 -59.562 1.996 1 15.57 403 ARG A O 1
ATOM 3217 N N . ALA A 1 404 ? -54.281 -60.5 3.951 1 16.25 404 ALA A N 1
ATOM 3218 C CA . ALA A 1 404 ? -55.125 -60.625 5.125 1 16.25 404 ALA A CA 1
ATOM 3219 C C . ALA A 1 404 ? -56.125 -59.5 5.219 1 16.25 404 ALA A C 1
ATOM 3221 O O . ALA A 1 404 ? -55.938 -58.438 4.602 1 16.25 404 ALA A O 1
ATOM 3222 N N . LEU A 1 405 ? -56.188 -58.938 6.512 1 16.48 405 LEU A N 1
ATOM 3223 C CA . LEU A 1 405 ? -57.094 -59.031 7.664 1 16.48 405 LEU A CA 1
ATOM 3224 C C . LEU A 1 405 ? -58 -57.781 7.719 1 16.48 405 LEU A C 1
ATOM 3226 O O . LEU A 1 405 ? -57.719 -56.781 7.086 1 16.48 405 LEU A O 1
ATOM 3230 N N . GLU A 1 406 ? -58.406 -57.469 9.023 1 15.12 406 GLU A N 1
ATOM 3231 C CA . GLU A 1 406 ? -59.594 -57.375 9.883 1 15.12 406 GLU A CA 1
ATOM 3232 C C . GLU A 1 406 ? -60.125 -55.938 9.906 1 15.12 406 GLU A C 1
ATOM 3234 O O . GLU A 1 406 ? -61.312 -55.719 9.703 1 15.12 406 GLU A O 1
ATOM 3239 N N . SER A 1 407 ? -59.562 -55.125 10.93 1 15.91 407 SER A N 1
ATOM 3240 C CA . SER A 1 407 ? -60.312 -54.719 12.102 1 15.91 407 SER A CA 1
ATOM 3241 C C . SER A 1 407 ? -61.25 -53.562 11.781 1 15.91 407 SER A C 1
ATOM 3243 O O . SER A 1 407 ? -61.031 -52.812 10.82 1 15.91 407 SER A O 1
ATOM 3245 N N . GLU A 1 408 ? -62.25 -53.219 12.797 1 15.3 408 GLU A N 1
ATOM 3246 C CA . GLU A 1 408 ? -63.562 -52.875 13.305 1 15.3 408 GLU A CA 1
ATOM 3247 C C . GLU A 1 408 ? -63.781 -51.375 13.25 1 15.3 408 GLU A C 1
ATOM 3249 O O . GLU A 1 408 ? -64.812 -50.906 12.766 1 15.3 408 GLU A O 1
ATOM 3254 N N . ASP A 1 409 ? -63.438 -50.594 14.391 1 14.81 409 ASP A N 1
ATOM 3255 C CA . ASP A 1 409 ? -64.438 -50.062 15.297 1 14.81 409 ASP A CA 1
ATOM 3256 C C . ASP A 1 409 ? -65 -48.75 14.789 1 14.81 409 ASP A C 1
ATOM 3258 O O . ASP A 1 409 ? -66.25 -48.562 14.695 1 14.81 409 ASP A O 1
ATOM 3262 N N . GLN A 1 410 ? -64.875 -47.562 15.695 1 14.92 410 GLN A N 1
ATOM 3263 C CA . GLN A 1 410 ? -65.812 -46.812 16.562 1 14.92 410 GLN A CA 1
ATOM 3264 C C . GLN A 1 410 ? -66.375 -45.594 15.836 1 14.92 410 GLN A C 1
ATOM 3266 O O . GLN A 1 410 ? -65.812 -45.125 14.844 1 14.92 410 GLN A O 1
ATOM 3271 N N . THR A 1 411 ? -66.812 -44.469 16.781 1 15.21 411 THR A N 1
ATOM 3272 C CA . THR A 1 411 ? -68 -43.75 17.234 1 15.21 411 THR A CA 1
ATOM 3273 C C . THR A 1 411 ? -68.25 -42.562 16.344 1 15.21 411 THR A C 1
ATOM 3275 O O . THR A 1 411 ? -67.438 -42.125 15.562 1 15.21 411 THR A O 1
ATOM 3278 N N . VAL A 1 4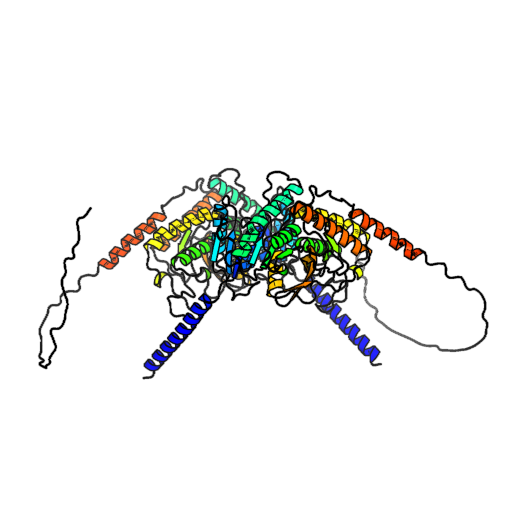12 ? -68.688 -41.281 17.078 1 14.87 412 VAL A N 1
ATOM 3279 C CA . VAL A 1 412 ? -69.938 -40.594 17.406 1 14.87 412 VAL A CA 1
ATOM 3280 C C . VAL A 1 412 ? -70.062 -39.312 16.562 1 14.87 412 VAL A C 1
ATOM 3282 O O . VAL A 1 412 ? -71.062 -39.094 15.93 1 14.87 412 VAL A O 1
ATOM 3285 N N . ALA A 1 413 ? -69.812 -38.031 17.234 1 14.66 413 ALA A N 1
ATOM 3286 C CA . ALA A 1 413 ? -70.75 -37 17.578 1 14.66 413 ALA A CA 1
ATOM 3287 C C . ALA A 1 413 ? -71 -36.062 16.422 1 14.66 413 ALA A C 1
ATOM 3289 O O . ALA A 1 413 ? -70.188 -35.938 15.516 1 14.66 413 ALA A O 1
ATOM 3290 N N . GLU A 1 414 ? -71.375 -34.625 16.828 1 14.84 414 GLU A N 1
ATOM 3291 C CA . GLU A 1 414 ? -72.562 -33.75 16.875 1 14.84 414 GLU A CA 1
ATOM 3292 C C . GLU A 1 414 ? -72.5 -32.719 15.773 1 14.84 414 GLU A C 1
ATOM 3294 O O . GLU A 1 414 ? -73.438 -32.594 14.984 1 14.84 414 GLU A O 1
ATOM 3299 N N . GLY A 1 415 ? -72.312 -31.344 16.219 1 14.52 415 GLY A N 1
ATOM 3300 C CA . GLY A 1 415 ? -73.375 -30.312 16.312 1 14.52 415 GLY A CA 1
ATOM 3301 C C . GLY A 1 415 ? -73.375 -29.375 15.109 1 14.52 415 GLY A C 1
ATOM 3302 O O . GLY A 1 415 ? -74.375 -29.234 14.438 1 14.52 415 GLY A O 1
ATOM 3303 N N . LYS A 1 416 ? -73 -27.984 15.414 1 16.12 416 LYS A N 1
ATOM 3304 C CA . LYS A 1 416 ? -73.875 -26.797 15.406 1 16.12 416 LYS A CA 1
ATOM 3305 C C . LYS A 1 416 ? -73.938 -26.172 14.016 1 16.12 416 LYS A C 1
ATOM 3307 O O . LYS A 1 416 ? -73 -26.375 13.203 1 16.12 416 LYS A O 1
ATOM 3312 N N . SER A 1 417 ? -74.625 -24.859 14.086 1 15.27 417 SER A N 1
ATOM 3313 C CA . SER A 1 417 ? -75.688 -24.062 13.562 1 15.27 417 SER A CA 1
ATOM 3314 C C . SER A 1 417 ? -75.25 -23.172 12.422 1 15.27 417 SER A C 1
ATOM 3316 O O . SER A 1 417 ? -74.062 -22.922 12.266 1 15.27 417 SER A O 1
ATOM 3318 N N . VAL A 1 418 ? -76.25 -22.297 11.93 1 16.55 418 VAL A N 1
ATOM 3319 C CA . VAL A 1 418 ? -76.938 -21.703 10.805 1 16.55 418 VAL A CA 1
ATOM 3320 C C . VAL A 1 418 ? -76.438 -20.281 10.555 1 16.55 418 VAL A C 1
ATOM 3322 O O . VAL A 1 418 ? -76.75 -19.688 9.523 1 16.55 418 VAL A O 1
ATOM 3325 N N . SER A 1 419 ? -75.562 -19.484 11.461 1 14.57 419 SER A N 1
ATOM 3326 C CA . SER A 1 419 ? -76.188 -18.172 11.57 1 14.57 419 SER A CA 1
ATOM 3327 C C . SER A 1 419 ? -76.125 -17.391 10.266 1 14.57 419 SER A C 1
ATOM 3329 O O . SER A 1 419 ? -77.125 -16.906 9.742 1 14.57 419 SER A O 1
ATOM 3331 N N . THR A 1 420 ? -75.438 -16.109 10.359 1 15.66 420 THR A N 1
ATOM 3332 C CA . THR A 1 420 ? -76.062 -14.789 10.383 1 15.66 420 THR A CA 1
ATOM 3333 C C . THR A 1 420 ? -76.188 -14.203 8.977 1 15.66 420 THR A C 1
ATOM 3335 O O . THR A 1 420 ? -75.5 -14.664 8.062 1 15.66 420 THR A O 1
ATOM 3338 N N . CYS A 1 421 ? -76 -12.695 8.922 1 15.57 421 CYS A N 1
ATOM 3339 C CA . CYS A 1 421 ? -76.875 -11.578 8.633 1 15.57 421 CYS A CA 1
ATOM 3340 C C . CYS A 1 421 ? -76.688 -11.078 7.207 1 15.57 421 CYS A C 1
ATOM 3342 O O . CYS A 1 421 ? -75.75 -11.461 6.543 1 15.57 421 CYS A O 1
ATOM 3344 N N . PHE A 1 422 ? -76.375 -9.594 7.156 1 16.17 422 PHE A N 1
ATOM 3345 C CA . PHE A 1 422 ? -77.312 -8.555 6.645 1 16.17 422 PHE A CA 1
ATOM 3346 C C . PHE A 1 422 ? -77 -8.297 5.168 1 16.17 422 PHE A C 1
ATOM 3348 O O . PHE A 1 422 ? -75.938 -8.617 4.66 1 16.17 422 PHE A O 1
ATOM 3355 N N . PRO A 1 423 ? -77.688 -7.047 4.77 1 17.19 423 PRO A N 1
ATOM 3356 C CA . PRO A 1 423 ? -78.625 -6.637 3.725 1 17.19 423 PRO A CA 1
ATOM 3357 C C . PRO A 1 423 ? -77.938 -6.086 2.482 1 17.19 423 PRO A C 1
ATOM 3359 O O . PRO A 1 423 ? -76.688 -5.836 2.51 1 17.19 423 PRO A O 1
ATOM 3362 N N . PRO A 1 424 ? -78.812 -5.184 1.776 1 18.23 424 PRO A N 1
ATOM 3363 C CA . PRO A 1 424 ? -79.25 -4.965 0.405 1 18.23 424 PRO A CA 1
ATOM 3364 C C .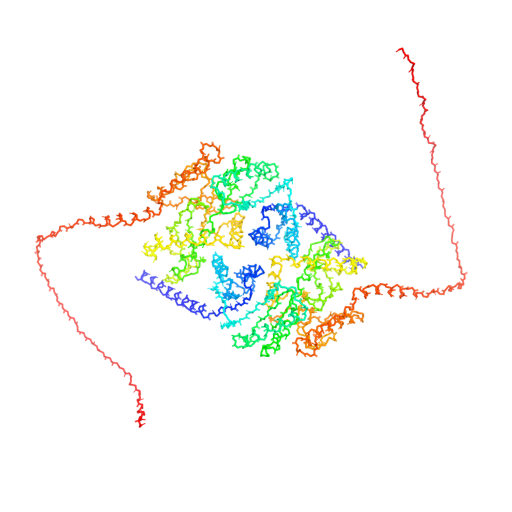 PRO A 1 424 ? -78.5 -3.85 -0.304 1 18.23 424 PRO A C 1
ATOM 3366 O O . PRO A 1 424 ? -78 -4.059 -1.404 1 18.23 424 PRO A O 1
ATOM 3369 N N . PRO A 1 425 ? -78.75 -2.387 0.017 1 17.5 425 PRO A N 1
ATOM 3370 C CA . PRO A 1 425 ? -79.5 -1.586 -0.932 1 17.5 425 PRO A CA 1
ATOM 3371 C C . PRO A 1 425 ? -78.625 -0.86 -1.95 1 17.5 425 PRO A C 1
ATOM 3373 O O . PRO A 1 425 ? -77.438 -0.714 -1.737 1 17.5 425 PRO A O 1
ATOM 3376 N N . GLN A 1 426 ? -79.312 -0.037 -3.074 1 18.59 426 GLN A N 1
ATOM 3377 C CA . GLN A 1 426 ? -79.562 0.497 -4.418 1 18.59 426 GLN A CA 1
ATOM 3378 C C . GLN A 1 426 ? -79.188 1.978 -4.48 1 18.59 426 GLN A C 1
ATOM 3380 O O . GLN A 1 426 ? -79.25 2.596 -5.543 1 18.59 426 GLN A O 1
ATOM 3385 N N . LYS A 1 427 ? -78.562 2.719 -3.525 1 17.11 427 LYS A N 1
ATOM 3386 C CA . LYS A 1 427 ? -79.062 4.074 -3.549 1 17.11 427 LYS A CA 1
ATOM 3387 C C . LYS A 1 427 ? -79 4.684 -4.945 1 17.11 427 LYS A C 1
ATOM 3389 O O . LYS A 1 427 ? -78.188 4.273 -5.75 1 17.11 427 LYS A O 1
ATOM 3394 N N . LYS A 1 428 ? -79.5 6.082 -4.957 1 16.66 428 LYS A N 1
ATOM 3395 C CA . LYS A 1 428 ? -80.438 7.113 -5.41 1 16.66 428 LYS A CA 1
ATOM 3396 C C . LYS A 1 428 ? -79.812 7.957 -6.523 1 16.66 428 LYS A C 1
ATOM 3398 O O . LYS A 1 428 ? -80.438 8.125 -7.586 1 16.66 428 LYS A O 1
ATOM 3403 N N . LYS A 1 429 ? -79.5 9.219 -6.051 1 17.75 429 LYS A N 1
ATOM 3404 C CA . LYS A 1 429 ? -80.25 10.445 -6.301 1 17.75 429 LYS A CA 1
ATOM 3405 C C . LYS A 1 429 ? -79.875 11.055 -7.648 1 17.75 429 LYS A C 1
ATOM 3407 O O . LYS A 1 429 ? -78.75 10.789 -8.18 1 17.75 429 LYS A O 1
ATOM 3412 N N . ASN A 1 430 ? -80.375 12.375 -7.777 1 18.25 430 ASN A N 1
ATOM 3413 C CA . ASN A 1 430 ? -81.188 13.375 -8.422 1 18.25 430 ASN A CA 1
ATOM 3414 C C . ASN A 1 430 ? -80.438 14.172 -9.469 1 18.25 430 ASN A C 1
ATOM 3416 O O . ASN A 1 430 ? -79.188 14.219 -9.43 1 18.25 430 ASN A O 1
ATOM 3420 N N . SER A 1 431 ? -81.25 15.062 -10.195 1 19.67 431 SER A N 1
ATOM 3421 C CA . SER A 1 431 ? -81.875 15.797 -11.297 1 19.67 431 SER A CA 1
ATOM 3422 C C . SER A 1 431 ? -81.125 17.109 -11.57 1 19.67 431 SER A C 1
ATOM 3424 O O . SER A 1 431 ? -80.938 17.484 -12.727 1 19.67 431 SER A O 1
ATOM 3426 N N . LEU A 1 432 ? -81.312 18.094 -10.594 1 19 432 LEU A N 1
ATOM 3427 C CA . LEU A 1 432 ? -81.938 19.391 -10.883 1 19 432 LEU A CA 1
ATOM 3428 C C . LEU A 1 432 ? -81 20.219 -11.789 1 19 432 LEU A C 1
ATOM 3430 O O . LEU A 1 432 ? -79.812 19.984 -11.852 1 19 432 LEU A O 1
ATOM 3434 N N . CYS A 1 433 ? -81.25 21.656 -11.492 1 18.64 433 CYS A N 1
ATOM 3435 C CA . CYS A 1 433 ? -81.5 23 -12 1 18.64 433 CYS A CA 1
ATOM 3436 C C . CYS A 1 433 ? -80.25 23.672 -12.461 1 18.64 433 CYS A C 1
ATOM 3438 O O . CYS A 1 433 ? -79.188 23.547 -11.82 1 18.64 433 CYS A O 1
ATOM 3440 N N . MET B 1 1 ? -30.656 -44.844 26.875 1 42.25 1 MET B N 1
ATOM 3441 C CA . MET B 1 1 ? -30.922 -43.656 27.672 1 42.25 1 MET B CA 1
ATOM 3442 C C . MET B 1 1 ? -29.75 -42.656 27.594 1 42.25 1 MET B C 1
ATOM 3444 O O . MET B 1 1 ? -29.953 -41.469 27.484 1 42.25 1 MET B O 1
ATOM 3448 N N . MET B 1 2 ? -28.5 -43.188 27.516 1 50.22 2 MET B N 1
ATOM 3449 C CA . MET B 1 2 ? -27.297 -42.344 27.531 1 50.22 2 MET B CA 1
ATOM 3450 C C . MET B 1 2 ? -27.062 -41.75 26.156 1 50.22 2 MET B C 1
ATOM 3452 O O . MET B 1 2 ? -26.625 -40.594 26.047 1 50.22 2 MET B O 1
ATOM 3456 N N . THR B 1 3 ? -27.391 -42.469 25.047 1 51.75 3 THR B N 1
ATOM 3457 C CA . THR B 1 3 ? -27.141 -41.938 23.703 1 51.75 3 THR B CA 1
ATOM 3458 C C . THR B 1 3 ? -28.156 -40.875 23.344 1 51.75 3 THR B C 1
ATOM 3460 O O . THR B 1 3 ? -27.828 -39.906 22.672 1 51.75 3 THR B O 1
ATOM 3463 N N . GLU B 1 4 ? -29.375 -41 23.828 1 50.34 4 GLU B N 1
ATOM 3464 C CA . GLU B 1 4 ? -30.391 -39.969 23.562 1 50.34 4 GLU B CA 1
ATOM 3465 C C . GLU B 1 4 ? -30.094 -38.688 24.328 1 50.34 4 GLU B C 1
ATOM 3467 O O . GLU B 1 4 ? -30.281 -37.594 23.797 1 50.34 4 GLU B O 1
ATOM 3472 N N . GLU B 1 5 ? -29.641 -38.781 25.531 1 50.5 5 GLU B N 1
ATOM 3473 C CA . GLU B 1 5 ? -29.312 -37.625 26.328 1 50.5 5 GLU B CA 1
ATOM 3474 C C . GLU B 1 5 ? -28.094 -36.875 25.75 1 50.5 5 GLU B C 1
ATOM 3476 O O . GLU B 1 5 ? -28.062 -35.656 25.719 1 50.5 5 GLU B O 1
ATOM 3481 N N . MET B 1 6 ? -27.125 -37.625 25.219 1 51.19 6 MET B N 1
ATOM 3482 C CA . MET B 1 6 ? -25.969 -37 24.594 1 51.19 6 MET B CA 1
ATOM 3483 C C . MET B 1 6 ? -26.359 -36.281 23.312 1 51.19 6 MET B C 1
ATOM 3485 O O . MET B 1 6 ? -25.844 -35.188 23.016 1 51.19 6 MET B O 1
ATOM 3489 N N . LEU B 1 7 ? -27.359 -36.812 22.609 1 50.53 7 LEU B N 1
ATOM 3490 C CA . LEU B 1 7 ? -27.859 -36.156 21.406 1 50.53 7 LEU B CA 1
ATOM 3491 C C . LEU B 1 7 ? -28.672 -34.906 21.797 1 50.53 7 LEU B C 1
ATOM 3493 O O . LEU B 1 7 ? -28.578 -33.875 21.109 1 50.53 7 LEU B O 1
ATOM 3497 N N . LEU B 1 8 ? -29.391 -34.969 22.844 1 51.16 8 LEU B N 1
ATOM 3498 C CA . LEU B 1 8 ? -30.141 -33.812 23.297 1 51.16 8 LEU B CA 1
ATOM 3499 C C . LEU B 1 8 ? -29.203 -32.719 23.781 1 51.16 8 LEU B C 1
ATOM 3501 O O . LEU B 1 8 ? -29.422 -31.547 23.484 1 51.16 8 LEU B O 1
ATOM 3505 N N . ILE B 1 9 ? -28.188 -33.031 24.516 1 49.78 9 ILE B N 1
ATOM 3506 C CA . ILE B 1 9 ? -27.219 -32.062 24.969 1 49.78 9 ILE B CA 1
ATOM 3507 C C . ILE B 1 9 ? -26.453 -31.484 23.766 1 49.78 9 ILE B C 1
ATOM 3509 O O . ILE B 1 9 ? -26.219 -30.266 23.688 1 49.78 9 ILE B O 1
ATOM 3513 N N . ALA B 1 10 ? -26.172 -32.281 22.797 1 49.41 10 ALA B N 1
ATOM 3514 C CA . ALA B 1 10 ? -25.531 -31.797 21.578 1 49.41 10 ALA B CA 1
ATOM 3515 C C . ALA B 1 10 ? -26.484 -30.891 20.812 1 49.41 10 ALA B C 1
ATOM 3517 O O . ALA B 1 10 ? -26.062 -29.844 20.297 1 49.41 10 ALA B O 1
ATOM 3518 N N . ASN B 1 11 ? -27.719 -31.188 20.797 1 47.72 11 ASN B N 1
ATOM 3519 C CA . ASN B 1 11 ? -28.703 -30.328 20.156 1 47.72 11 ASN B CA 1
ATOM 3520 C C . ASN B 1 11 ? -28.906 -29.031 20.953 1 47.72 11 ASN B C 1
ATOM 3522 O O . ASN B 1 11 ? -29.047 -27.953 20.375 1 47.72 11 ASN B O 1
ATOM 3526 N N . GLU B 1 12 ? -29.047 -29.172 22.219 1 49.94 12 GLU B N 1
ATOM 3527 C CA . GLU B 1 12 ? -29.172 -27.969 23.047 1 49.94 12 GLU B CA 1
ATOM 3528 C C . GLU B 1 12 ? -27.922 -27.109 22.969 1 49.94 12 GLU B C 1
ATOM 3530 O O . GLU B 1 12 ? -28 -25.875 22.906 1 49.94 12 GLU B O 1
ATOM 3535 N N . ASN B 1 13 ? -26.719 -27.734 23.016 1 46.31 13 ASN B N 1
ATOM 3536 C CA . ASN B 1 13 ? -25.5 -26.969 22.828 1 46.31 13 ASN B CA 1
ATOM 3537 C C . ASN B 1 13 ? -25.422 -26.359 21.422 1 46.31 13 ASN B C 1
ATOM 3539 O O . ASN B 1 13 ? -24.953 -25.234 21.25 1 46.31 13 ASN B O 1
ATOM 3543 N N . LEU B 1 14 ? -25.953 -27.125 20.531 1 45.69 14 LEU B N 1
ATOM 3544 C CA . LEU B 1 14 ? -26.078 -26.578 19.188 1 45.69 14 LEU B CA 1
ATOM 3545 C C . LEU B 1 14 ? -27.094 -25.438 19.156 1 45.69 14 LEU B C 1
ATOM 3547 O O . LEU B 1 14 ? -26.844 -24.406 18.531 1 45.69 14 LEU B O 1
ATOM 3551 N N . GLN B 1 15 ? -28.219 -25.609 19.828 1 48.47 15 GLN B N 1
ATOM 3552 C CA . GLN B 1 15 ? -29.188 -24.531 19.891 1 48.47 15 GLN B CA 1
ATOM 3553 C C . GLN B 1 15 ? -28.625 -23.312 20.609 1 48.47 15 GLN B C 1
ATOM 3555 O O . GLN B 1 15 ? -28.812 -22.172 20.188 1 48.47 15 GLN B O 1
ATOM 3560 N N . THR B 1 16 ? -28 -23.484 21.703 1 50.59 16 THR B N 1
ATOM 3561 C CA . THR B 1 16 ? -27.375 -22.375 22.422 1 50.59 16 THR B CA 1
ATOM 3562 C C . THR B 1 16 ? -26.25 -21.75 21.578 1 50.59 16 THR B C 1
ATOM 3564 O O . THR B 1 16 ? -26.094 -20.531 21.547 1 50.59 16 THR B O 1
ATOM 3567 N N . CYS B 1 17 ? -25.516 -22.594 20.875 1 44.84 17 CYS B N 1
ATOM 3568 C CA . CYS B 1 17 ? -24.5 -22.047 19.984 1 44.84 17 CYS B CA 1
ATOM 3569 C C . CYS B 1 17 ? -25.125 -21.328 18.812 1 44.84 17 CYS B C 1
ATOM 3571 O O . CYS B 1 17 ? -24.641 -20.266 18.391 1 44.84 17 CYS B O 1
ATOM 3573 N N . ILE B 1 18 ? -26.266 -21.812 18.359 1 46.69 18 ILE B N 1
ATOM 3574 C CA . ILE B 1 18 ? -27.016 -21.109 17.328 1 46.69 18 ILE B CA 1
ATOM 3575 C C . ILE B 1 18 ? -27.578 -19.812 17.906 1 46.69 18 ILE B C 1
ATOM 3577 O O . ILE B 1 18 ? -27.547 -18.766 17.25 1 46.69 18 ILE B O 1
ATOM 3581 N N . GLU B 1 19 ? -28.141 -19.875 19.016 1 49.81 19 GLU B N 1
ATOM 3582 C CA . GLU B 1 19 ? -28.641 -18.641 19.625 1 49.81 19 GLU B CA 1
ATOM 3583 C C . GLU B 1 19 ? -27.5 -17.672 19.938 1 49.81 19 GLU B C 1
ATOM 3585 O O . GLU B 1 19 ? -27.641 -16.469 19.75 1 49.81 19 GLU B O 1
ATOM 3590 N N . ILE B 1 20 ? -26.359 -18.125 20.391 1 49.12 20 ILE B N 1
ATOM 3591 C CA . ILE B 1 20 ? -25.219 -17.25 20.641 1 49.12 20 ILE B CA 1
ATOM 3592 C C . ILE B 1 20 ? -24.672 -16.75 19.312 1 49.12 20 ILE B C 1
ATOM 3594 O O . ILE B 1 20 ? -24.344 -15.562 19.172 1 49.12 20 ILE B O 1
ATOM 3598 N N . GLU B 1 21 ? -24.562 -17.641 18.312 1 45.19 21 GLU B N 1
ATOM 3599 C CA . GLU B 1 21 ? -24.109 -17.203 17 1 45.19 21 GLU B CA 1
ATOM 3600 C C . GLU B 1 21 ? -25.141 -16.297 16.328 1 45.19 21 GLU B C 1
ATOM 3602 O O . GLU B 1 21 ? -24.781 -15.32 15.664 1 45.19 21 GLU B O 1
ATOM 3607 N N . ALA B 1 22 ? -26.453 -16.594 16.375 1 46.72 22 ALA B N 1
ATOM 3608 C CA . ALA B 1 22 ? -27.484 -15.68 15.922 1 46.72 22 ALA B CA 1
ATOM 3609 C C . ALA B 1 22 ? -27.453 -14.367 16.703 1 46.72 22 ALA B C 1
ATOM 3611 O O . ALA B 1 22 ? -27.594 -13.289 16.125 1 46.72 22 ALA B O 1
ATOM 3612 N N . GLU B 1 23 ? -27.359 -14.438 18 1 45.91 23 GLU B N 1
ATOM 3613 C CA . GLU B 1 23 ? -27.156 -13.219 18.781 1 45.91 23 GLU B CA 1
ATOM 3614 C C . GLU B 1 23 ? -25.859 -12.523 18.391 1 45.91 23 GLU B C 1
ATOM 3616 O O . GLU B 1 23 ? -25.797 -11.297 18.328 1 45.91 23 GLU B O 1
ATOM 3621 N N . GLU B 1 24 ? -24.75 -13.297 18.188 1 44.06 24 GLU B N 1
ATOM 3622 C CA . GLU B 1 24 ? -23.516 -12.648 17.734 1 44.06 24 GLU B CA 1
ATOM 3623 C C . GLU B 1 24 ? -23.656 -12.109 16.312 1 44.06 24 GLU B C 1
ATOM 3625 O O . GLU B 1 24 ? -23.156 -11.031 16 1 44.06 24 GLU B O 1
ATOM 3630 N N . LYS B 1 25 ? -24.266 -12.82 15.375 1 44.41 25 LYS B N 1
ATOM 3631 C CA . LYS B 1 25 ? -24.594 -12.32 14.039 1 44.41 25 LYS B CA 1
ATOM 3632 C C . LYS B 1 25 ? -25.578 -11.164 14.125 1 44.41 25 LYS B C 1
ATOM 3634 O O . LYS B 1 25 ? -25.453 -10.18 13.398 1 44.41 25 LYS B O 1
ATOM 3639 N N . GLU B 1 26 ? -26.688 -11.328 14.68 1 44.44 26 GLU B N 1
ATOM 3640 C CA . GLU B 1 26 ? -27.547 -10.188 15 1 44.44 26 GLU B CA 1
ATOM 3641 C C . GLU B 1 26 ? -26.75 -9.094 15.719 1 44.44 26 GLU B C 1
ATOM 3643 O O . GLU B 1 26 ? -26.969 -7.902 15.469 1 44.44 26 GLU B O 1
ATOM 3648 N N . LEU B 1 27 ? -25.875 -9.477 16.672 1 41.75 27 LEU B N 1
ATOM 3649 C CA . LEU B 1 27 ? -25.062 -8.469 17.328 1 41.75 27 LEU B CA 1
ATOM 3650 C C . LEU B 1 27 ? -23.984 -7.934 16.375 1 41.75 27 LEU B C 1
ATOM 3652 O O . LEU B 1 27 ? -23.703 -6.734 16.375 1 41.75 27 LEU B O 1
ATOM 3656 N N . LYS B 1 28 ? -23.312 -8.711 15.672 1 46.94 28 LYS B N 1
ATOM 3657 C CA . LYS B 1 28 ? -22.438 -8.18 14.633 1 46.94 28 LYS B CA 1
ATOM 3658 C C . LYS B 1 28 ? -23.234 -7.391 13.594 1 46.94 28 LYS B C 1
ATOM 3660 O O . LYS B 1 28 ? -22.75 -6.379 13.07 1 46.94 28 LYS B O 1
ATOM 3665 N N . SER B 1 29 ? -24.344 -7.891 13.078 1 45.97 29 SER B N 1
ATOM 3666 C CA . SER B 1 29 ? -25.266 -7.066 12.305 1 45.97 29 SER B CA 1
ATOM 3667 C C . SER B 1 29 ? -25.625 -5.789 13.055 1 45.97 29 SER B C 1
ATOM 3669 O O . SER B 1 29 ? -25.969 -4.777 12.438 1 45.97 29 SER B O 1
ATOM 3671 N N . LEU B 1 30 ?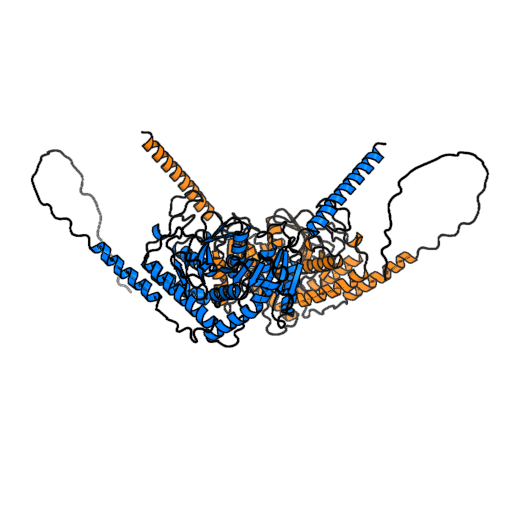 -25.719 -5.965 14.352 1 47.88 30 LEU B N 1
ATOM 3672 C CA . LEU B 1 30 ? -26.062 -4.793 15.156 1 47.88 30 LEU B CA 1
ATOM 3673 C C . LEU B 1 30 ? -24.859 -3.855 15.281 1 47.88 30 LEU B C 1
ATOM 3675 O O . LEU B 1 30 ? -25 -2.725 15.75 1 47.88 30 LEU B O 1
ATOM 3679 N N . VAL B 1 31 ? -23.688 -4.375 15.102 1 59.53 31 VAL B N 1
ATOM 3680 C CA . VAL B 1 31 ? -22.562 -3.477 15.266 1 59.53 31 VAL B CA 1
ATOM 3681 C C . VAL B 1 31 ? -22.391 -2.613 14.016 1 59.53 31 VAL B C 1
ATOM 3683 O O . VAL B 1 31 ? -22.312 -3.133 12.898 1 59.53 31 VAL B O 1
ATOM 3686 N N . ASN B 1 32 ? -22.75 -1.451 13.945 1 82.38 32 ASN B N 1
ATOM 3687 C CA . ASN B 1 32 ? -22.688 -0.413 12.922 1 82.38 32 ASN B CA 1
ATOM 3688 C C . ASN B 1 32 ? -21.25 -0.219 12.406 1 82.38 32 ASN B C 1
ATOM 3690 O O . ASN B 1 32 ? -20.344 0.093 13.18 1 82.38 32 ASN B O 1
ATOM 3694 N N . PRO B 1 33 ? -21.016 -0.646 11.109 1 94.19 33 PRO B N 1
ATOM 3695 C CA . PRO B 1 33 ? -19.672 -0.461 10.547 1 94.19 33 PRO B CA 1
ATOM 3696 C C . PRO B 1 33 ? -19.219 0.993 10.586 1 94.19 33 PRO B C 1
ATOM 3698 O O . PRO B 1 33 ? -20.031 1.904 10.703 1 94.19 33 PRO B O 1
ATOM 3701 N N . LEU B 1 34 ? -17.969 1.118 10.773 1 97.44 34 LEU B N 1
ATOM 3702 C CA . LEU B 1 34 ? -17.359 2.436 10.617 1 97.44 34 LEU B CA 1
ATOM 3703 C C . LEU B 1 34 ? -17.391 2.883 9.164 1 97.44 34 LEU B C 1
ATOM 3705 O O . LEU B 1 34 ? -16.844 2.203 8.289 1 97.44 34 LEU B O 1
ATOM 3709 N N . HIS B 1 35 ? -18.062 4.004 8.859 1 98.25 35 HIS B N 1
ATOM 3710 C CA . HIS B 1 35 ? -18.172 4.504 7.496 1 98.25 35 HIS B CA 1
ATOM 3711 C C . HIS B 1 35 ? -17.047 5.496 7.184 1 98.25 35 HIS B C 1
ATOM 3713 O O . HIS B 1 35 ? -16.984 6.566 7.793 1 98.25 35 HIS B O 1
ATOM 3719 N N . ILE B 1 36 ? -16.188 5.148 6.223 1 98.69 36 ILE B N 1
ATOM 3720 C CA . ILE B 1 36 ? -15.07 5.996 5.828 1 98.69 36 ILE B CA 1
ATOM 3721 C C . ILE B 1 36 ? -15.273 6.473 4.391 1 98.69 36 ILE B C 1
ATOM 3723 O O . ILE B 1 36 ? -15.438 5.66 3.477 1 98.69 36 ILE B O 1
ATOM 3727 N N . TRP B 1 37 ? -15.25 7.801 4.195 1 98.56 37 TRP B N 1
ATOM 3728 C CA . TRP B 1 37 ? -15.43 8.391 2.871 1 98.56 37 TRP B CA 1
ATOM 3729 C C . TRP B 1 37 ? -14.109 8.969 2.357 1 98.56 37 TRP B C 1
ATOM 3731 O O . TRP B 1 37 ? -13.406 9.672 3.088 1 98.56 37 TRP B O 1
ATOM 3741 N N . LEU B 1 38 ? -13.781 8.641 1.166 1 97.75 38 LEU B N 1
ATOM 3742 C CA . LEU B 1 38 ? -12.602 9.172 0.492 1 97.75 38 LEU B CA 1
ATOM 3743 C C . LEU B 1 38 ? -12.992 9.914 -0.782 1 97.75 38 LEU B C 1
ATOM 3745 O O . LEU B 1 38 ? -13.68 9.359 -1.642 1 97.75 38 LEU B O 1
ATOM 3749 N N . ASN B 1 39 ? -12.562 11.164 -0.841 1 95.06 39 ASN B N 1
ATOM 3750 C CA . ASN B 1 39 ? -12.695 11.812 -2.141 1 95.06 39 ASN B CA 1
ATOM 3751 C C . ASN B 1 39 ? -11.469 11.555 -3.02 1 95.06 39 ASN B C 1
ATOM 3753 O O . ASN B 1 39 ? -10.469 11.016 -2.551 1 95.06 39 ASN B O 1
ATOM 3757 N N . ARG B 1 40 ? -11.57 11.844 -4.281 1 92.88 40 ARG B N 1
ATOM 3758 C CA . ARG B 1 40 ? -10.5 11.57 -5.234 1 92.88 40 ARG B CA 1
ATOM 3759 C C . ARG B 1 40 ? -9.969 10.148 -5.062 1 92.88 40 ARG B C 1
ATOM 3761 O O . ARG B 1 40 ? -8.758 9.945 -4.945 1 92.88 40 ARG B O 1
ATOM 3768 N N . ALA B 1 41 ? -10.883 9.266 -5.09 1 94 41 ALA B N 1
ATOM 3769 C CA . ALA B 1 41 ? -10.578 7.887 -4.73 1 94 41 ALA B CA 1
ATOM 3770 C C . ALA B 1 41 ? -9.641 7.25 -5.758 1 94 41 ALA B C 1
ATOM 3772 O O . ALA B 1 41 ? -9.016 6.223 -5.48 1 94 41 ALA B O 1
ATOM 3773 N N . CYS B 1 42 ? -9.508 7.816 -6.906 1 90.19 42 CYS B N 1
ATOM 3774 C CA . CYS B 1 42 ? -8.641 7.254 -7.941 1 90.19 42 CYS B CA 1
ATOM 3775 C C . CYS B 1 42 ? -7.211 7.758 -7.793 1 90.19 42 CYS B C 1
ATOM 3777 O O . CYS B 1 42 ? -6.316 7.316 -8.516 1 90.19 42 CYS B O 1
ATOM 3779 N N . SER B 1 43 ? -7.004 8.625 -6.84 1 89.25 43 SER B N 1
ATOM 3780 C CA . SER B 1 43 ? -5.656 9.141 -6.625 1 89.25 43 SER B CA 1
ATOM 3781 C C . SER B 1 43 ? -4.734 8.055 -6.07 1 89.25 43 SER B C 1
ATOM 3783 O O . SER B 1 43 ? -5.18 7.168 -5.344 1 89.25 43 SER B O 1
ATOM 3785 N N . PRO B 1 44 ? -3.465 8.164 -6.34 1 87.19 44 PRO B N 1
ATOM 3786 C CA . PRO B 1 44 ? -2.512 7.176 -5.836 1 87.19 44 PRO B CA 1
ATOM 3787 C C . PRO B 1 44 ? -2.496 7.09 -4.312 1 87.19 44 PRO B C 1
ATOM 3789 O O . PRO B 1 44 ? -2.371 6 -3.75 1 87.19 44 PRO B O 1
ATOM 3792 N N . ALA B 1 45 ? -2.617 8.211 -3.719 1 90.75 45 ALA B N 1
ATOM 3793 C CA . ALA B 1 45 ? -2.613 8.219 -2.258 1 90.75 45 ALA B CA 1
ATOM 3794 C C . ALA B 1 45 ? -3.768 7.387 -1.704 1 90.75 45 ALA B C 1
ATOM 3796 O O . ALA B 1 45 ? -3.594 6.629 -0.748 1 90.75 45 ALA B O 1
ATOM 3797 N N . CYS B 1 46 ? -4.879 7.52 -2.312 1 92.5 46 CYS B N 1
ATOM 3798 C CA . CYS B 1 46 ? -6.039 6.754 -1.87 1 92.5 46 CYS B CA 1
ATOM 3799 C C . CYS B 1 46 ? -5.832 5.266 -2.107 1 92.5 46 CYS B C 1
ATOM 3801 O O . CYS B 1 46 ? -6.207 4.441 -1.272 1 92.5 46 CYS B O 1
ATOM 3803 N N . TYR B 1 47 ? -5.293 5.047 -3.213 1 91.38 47 TYR B N 1
ATOM 3804 C CA . TYR B 1 47 ? -5.047 3.656 -3.586 1 91.38 47 TYR B CA 1
ATOM 3805 C C . TYR B 1 47 ? -4.133 2.975 -2.578 1 91.38 47 TYR B C 1
ATOM 3807 O O . TYR B 1 47 ? -4.332 1.806 -2.238 1 91.38 47 TYR B O 1
ATOM 3815 N N . HIS B 1 48 ? -3.195 3.691 -2.092 1 93.12 48 HIS B N 1
ATOM 3816 C CA . HIS B 1 48 ? -2.287 3.164 -1.08 1 93.12 48 HIS B CA 1
ATOM 3817 C C . HIS B 1 48 ? -2.955 3.113 0.29 1 93.12 48 HIS B C 1
ATOM 3819 O O . HIS B 1 48 ? -2.574 2.309 1.143 1 93.12 48 HIS B O 1
ATOM 3825 N N . LEU B 1 49 ? -3.881 3.887 0.472 1 96.5 49 LEU B N 1
ATOM 3826 C CA . LEU B 1 49 ? -4.508 4.039 1.78 1 96.5 49 LEU B CA 1
ATOM 3827 C C . LEU B 1 49 ? -5.5 2.91 2.043 1 96.5 49 LEU B C 1
ATOM 3829 O O . LEU B 1 49 ? -5.684 2.494 3.189 1 96.5 49 LEU B O 1
ATOM 3833 N N . ILE B 1 50 ? -6.086 2.369 1.058 1 96.56 50 ILE B N 1
ATOM 3834 C CA . ILE B 1 50 ? -7.184 1.417 1.166 1 96.56 50 ILE B CA 1
ATOM 3835 C C . ILE B 1 50 ? -6.738 0.205 1.98 1 96.56 50 ILE B C 1
ATOM 3837 O O . ILE B 1 50 ? -7.367 -0.142 2.982 1 96.56 50 ILE B O 1
ATOM 3841 N N . PRO B 1 51 ? -5.629 -0.427 1.637 1 95.88 51 PRO B N 1
ATOM 3842 C CA . PRO B 1 51 ? -5.215 -1.585 2.43 1 95.88 51 PRO B CA 1
ATOM 3843 C C . PRO B 1 51 ? -4.867 -1.22 3.871 1 95.88 51 PRO B C 1
ATOM 3845 O O . PRO B 1 51 ? -5.051 -2.033 4.781 1 95.88 51 PRO B O 1
ATOM 3848 N N . LEU B 1 52 ? -4.379 -0.045 4.066 1 96.81 52 LEU B N 1
ATOM 3849 C CA . LEU B 1 52 ? -4.02 0.396 5.41 1 96.81 52 LEU B CA 1
ATOM 3850 C C . LEU B 1 52 ? -5.262 0.565 6.277 1 96.81 52 LEU B C 1
ATOM 3852 O O . LEU B 1 52 ? -5.234 0.267 7.473 1 96.81 52 LEU B O 1
ATOM 3856 N N . LEU B 1 53 ? -6.332 0.981 5.664 1 97.81 53 LEU B N 1
ATOM 3857 C CA . LEU B 1 53 ? -7.574 1.209 6.391 1 97.81 53 LEU B CA 1
ATOM 3858 C C . LEU B 1 53 ? -8.281 -0.11 6.691 1 97.81 53 LEU B C 1
ATOM 3860 O O . LEU B 1 53 ? -9.125 -0.179 7.586 1 97.81 53 LEU B O 1
ATOM 3864 N N . THR B 1 54 ? -7.926 -1.159 5.961 1 96 54 THR B N 1
ATOM 3865 C CA . THR B 1 54 ? -8.727 -2.373 6.039 1 96 54 THR B CA 1
ATOM 3866 C C . THR B 1 54 ? -7.902 -3.535 6.582 1 96 54 THR B C 1
ATOM 3868 O O . THR B 1 54 ? -8.297 -4.695 6.457 1 96 54 THR B O 1
ATOM 3871 N N . ASN B 1 55 ? -6.766 -3.271 7.074 1 92.94 55 ASN B N 1
ATOM 3872 C CA . ASN B 1 55 ? -5.949 -4.367 7.578 1 92.94 55 ASN B CA 1
ATOM 3873 C C . ASN B 1 55 ? -6.199 -4.617 9.062 1 92.94 55 ASN B C 1
ATOM 3875 O O . ASN B 1 55 ? -5.621 -5.535 9.648 1 92.94 55 ASN B O 1
ATOM 3879 N N . GLY B 1 56 ? -6.965 -3.783 9.766 1 93.94 56 GLY B N 1
ATOM 3880 C CA . GLY B 1 56 ? -7.371 -3.994 11.148 1 93.94 56 GLY B CA 1
ATOM 3881 C C . GLY B 1 56 ? -6.41 -3.383 12.156 1 93.94 56 GLY B C 1
ATOM 3882 O O . GLY B 1 56 ? -6.656 -3.432 13.359 1 93.94 56 GLY B O 1
ATOM 3883 N N . GLU B 1 57 ? -5.395 -2.789 11.727 1 92.88 57 GLU B N 1
ATOM 3884 C CA . GLU B 1 57 ? -4.371 -2.262 12.625 1 92.88 57 GLU B CA 1
ATOM 3885 C C . GLU B 1 57 ? -4.828 -0.957 13.273 1 92.88 57 GLU B C 1
ATOM 3887 O O . GLU B 1 57 ? -4.488 -0.676 14.43 1 92.88 57 GLU B O 1
ATOM 3892 N N . ILE B 1 58 ? -5.609 -0.202 12.562 1 96.25 58 ILE B N 1
ATOM 3893 C CA . ILE B 1 58 ? -5.98 1.13 13.031 1 96.25 58 ILE B CA 1
ATOM 3894 C C . ILE B 1 58 ? -7.188 1.033 13.961 1 96.25 58 ILE B C 1
ATOM 3896 O O . ILE B 1 58 ? -7.152 1.523 15.094 1 96.25 58 ILE B O 1
ATOM 3900 N N . PHE B 1 59 ? -8.242 0.341 13.57 1 96.38 59 PHE B N 1
ATOM 3901 C CA . PHE B 1 59 ? -9.516 0.385 14.273 1 96.38 59 PHE B CA 1
ATOM 3902 C C . PHE B 1 59 ? -9.758 -0.909 15.039 1 96.38 59 PHE B C 1
ATOM 3904 O O . PHE B 1 59 ? -10.719 -1.015 15.805 1 96.38 59 PHE B O 1
ATOM 3911 N N . GLY B 1 60 ? -8.859 -1.891 14.859 1 93.88 60 GLY B N 1
ATOM 3912 C CA . GLY B 1 60 ? -9.023 -3.184 15.5 1 93.88 60 GLY B CA 1
ATOM 3913 C C . GLY B 1 60 ? -9.68 -4.219 14.602 1 93.88 60 GLY B C 1
ATOM 3914 O O . GLY B 1 60 ? -10.445 -3.869 13.703 1 93.88 60 GLY B O 1
ATOM 3915 N N . MET B 1 61 ? -9.477 -5.469 14.875 1 90.94 61 MET B N 1
ATOM 3916 C CA . MET B 1 61 ? -9.969 -6.574 14.055 1 90.94 61 MET B CA 1
ATOM 3917 C C . MET B 1 61 ? -11.461 -6.793 14.266 1 90.94 61 MET B C 1
ATOM 3919 O O . MET B 1 61 ? -12.117 -7.461 13.469 1 90.94 61 MET B O 1
ATOM 3923 N N . GLU B 1 62 ? -11.977 -6.211 15.211 1 91.06 62 GLU B N 1
ATOM 3924 C CA . GLU B 1 62 ? -13.391 -6.402 15.547 1 91.06 62 GLU B CA 1
ATOM 3925 C C . GLU B 1 62 ? -14.258 -5.324 14.898 1 91.06 62 GLU B C 1
ATOM 3927 O O . GLU B 1 62 ? -15.484 -5.453 14.852 1 91.06 62 GLU B O 1
ATOM 3932 N N . THR B 1 63 ? -13.648 -4.293 14.461 1 93.88 63 THR B N 1
ATOM 3933 C CA . THR B 1 63 ? -14.391 -3.186 13.859 1 93.88 63 THR B CA 1
ATOM 3934 C C . THR B 1 63 ? -14.539 -3.383 12.359 1 93.88 63 THR B C 1
ATOM 3936 O O . THR B 1 63 ? -13.547 -3.455 11.633 1 93.88 63 THR B O 1
ATOM 3939 N N . GLU B 1 64 ? -15.75 -3.488 11.891 1 94.5 64 GLU B N 1
ATOM 3940 C CA . GLU B 1 64 ? -15.984 -3.598 10.453 1 94.5 64 GLU B CA 1
ATOM 3941 C C . GLU B 1 64 ? -15.977 -2.225 9.789 1 94.5 64 GLU B C 1
ATOM 3943 O O . GLU B 1 64 ? -16.406 -1.235 10.383 1 94.5 64 GLU B O 1
ATOM 3948 N N . ILE B 1 65 ? -15.547 -2.248 8.57 1 97 65 ILE B N 1
ATOM 3949 C CA . ILE B 1 65 ? -15.375 -0.986 7.859 1 97 65 ILE B CA 1
ATOM 3950 C C . ILE B 1 65 ? -16.188 -1.002 6.566 1 97 65 ILE B C 1
ATOM 3952 O O . ILE B 1 65 ? -16.219 -2.006 5.852 1 97 65 ILE B O 1
ATOM 3956 N N . SER B 1 66 ? -16.953 0.044 6.344 1 97.44 66 SER B N 1
ATOM 3957 C CA . SER B 1 66 ? -17.562 0.333 5.047 1 97.44 66 SER B CA 1
ATOM 3958 C C . SER B 1 66 ? -16.859 1.494 4.352 1 97.44 66 SER B C 1
ATOM 3960 O O . SER B 1 66 ? -16.906 2.627 4.836 1 97.44 66 SER B O 1
ATOM 3962 N N . LEU B 1 67 ? -16.25 1.177 3.248 1 97.94 67 LEU B N 1
ATOM 3963 C CA . LEU B 1 67 ? -15.484 2.18 2.508 1 97.94 67 LEU B CA 1
ATOM 3964 C C . LEU B 1 67 ? -16.328 2.777 1.385 1 97.94 67 LEU B C 1
ATOM 3966 O O . LEU B 1 67 ? -16.969 2.045 0.633 1 97.94 67 LEU B O 1
ATOM 3970 N N . HIS B 1 68 ? -16.359 4.094 1.327 1 98.06 68 HIS B N 1
ATOM 3971 C CA . HIS B 1 68 ? -17.062 4.824 0.276 1 98.06 68 HIS B CA 1
ATOM 3972 C C . HIS B 1 68 ? -16.078 5.633 -0.576 1 98.06 68 HIS B C 1
ATOM 3974 O O . HIS B 1 68 ? -15.477 6.59 -0.092 1 98.06 68 HIS B O 1
ATOM 3980 N N . LEU B 1 69 ? -15.984 5.207 -1.811 1 97.44 69 LEU B N 1
ATOM 3981 C CA . LEU B 1 69 ? -15.039 5.84 -2.73 1 97.44 69 LEU B CA 1
ATOM 3982 C C . LEU B 1 69 ? -15.758 6.816 -3.656 1 97.44 69 LEU B C 1
ATOM 3984 O O . LEU B 1 69 ? -16.625 6.414 -4.441 1 97.44 69 LEU B O 1
ATOM 3988 N N . PHE B 1 70 ? -15.375 8.141 -3.539 1 97 70 PHE B N 1
ATOM 3989 C CA . PHE B 1 70 ? -16 9.18 -4.34 1 97 70 PHE B CA 1
ATOM 3990 C C . PHE B 1 70 ? -15.008 9.797 -5.312 1 97 70 PHE B C 1
ATOM 3992 O O . PHE B 1 70 ? -13.875 10.117 -4.938 1 97 70 PHE B O 1
ATOM 3999 N N . ASP B 1 71 ? -15.406 9.875 -6.543 1 94.75 71 ASP B N 1
ATOM 4000 C CA . ASP B 1 71 ? -14.641 10.578 -7.566 1 94.75 71 ASP B CA 1
ATOM 4001 C C . ASP B 1 71 ? -15.539 11.062 -8.695 1 94.75 71 ASP B C 1
ATOM 4003 O O . ASP B 1 71 ? -16.75 10.812 -8.688 1 94.75 71 ASP B O 1
ATOM 4007 N N . ARG B 1 72 ? -14.977 11.891 -9.57 1 92.31 72 ARG B N 1
ATOM 4008 C CA . ARG B 1 72 ? -15.719 12.398 -10.719 1 92.31 72 ARG B CA 1
ATOM 4009 C C . ARG B 1 72 ? -16.188 11.258 -11.609 1 92.31 72 ARG B C 1
ATOM 4011 O O . ARG B 1 72 ? -15.555 10.203 -11.664 1 92.31 72 ARG B O 1
ATOM 4018 N N . SER B 1 73 ? -17.172 11.469 -12.406 1 92.25 73 SER B N 1
ATOM 4019 C CA . SER B 1 73 ? -17.812 10.453 -13.227 1 92.25 73 SER B CA 1
ATOM 4020 C C . SER B 1 73 ? -16.875 9.945 -14.312 1 92.25 73 SER B C 1
ATOM 4022 O O . SER B 1 73 ? -16.969 8.789 -14.727 1 92.25 73 SER B O 1
ATOM 4024 N N . ILE B 1 74 ? -16.031 10.773 -14.773 1 91.56 74 ILE B N 1
ATOM 4025 C CA . ILE B 1 74 ? -15.109 10.391 -15.836 1 91.56 74 ILE B CA 1
ATOM 4026 C C . ILE B 1 74 ? -14.219 9.25 -15.359 1 91.56 74 ILE B C 1
ATOM 4028 O O . ILE B 1 74 ? -13.641 8.523 -16.172 1 91.56 74 ILE B O 1
ATOM 4032 N N . PHE B 1 75 ? -14.141 9.086 -14.016 1 90.81 75 PHE B N 1
ATOM 4033 C CA . PHE B 1 75 ? -13.25 8.078 -13.461 1 90.81 75 PHE B CA 1
ATOM 4034 C C . PHE B 1 75 ? -14.023 6.836 -13.039 1 90.81 75 PHE B C 1
ATOM 4036 O O . PHE B 1 75 ? -13.5 5.988 -12.312 1 90.81 75 PHE B O 1
ATOM 4043 N N . LYS B 1 76 ? -15.148 6.648 -13.469 1 91.62 76 LYS B N 1
ATOM 4044 C CA . LYS B 1 76 ? -16.031 5.582 -13.008 1 91.62 76 LYS B CA 1
ATOM 4045 C C . LYS B 1 76 ? -15.414 4.207 -13.266 1 91.62 76 LYS B C 1
ATOM 4047 O O . LYS B 1 76 ? -15.461 3.326 -12.406 1 91.62 76 LYS B O 1
ATOM 4052 N N . ASP B 1 77 ? -14.844 3.969 -14.398 1 86.38 77 ASP B N 1
ATOM 4053 C CA . ASP B 1 77 ? -14.281 2.672 -14.75 1 86.38 77 ASP B CA 1
ATOM 4054 C C . ASP B 1 77 ? -13.102 2.322 -13.844 1 86.38 77 ASP B C 1
ATOM 4056 O O . ASP B 1 77 ? -12.984 1.186 -13.383 1 86.38 77 ASP B O 1
ATOM 4060 N N . ILE B 1 78 ? -12.25 3.285 -13.648 1 88.44 78 ILE B N 1
ATOM 4061 C CA . ILE B 1 78 ? -11.109 3.068 -12.773 1 88.44 78 ILE B CA 1
ATOM 4062 C C . ILE B 1 78 ? -11.586 2.783 -11.352 1 88.44 78 ILE B C 1
ATOM 4064 O O . ILE B 1 78 ? -11.062 1.899 -10.672 1 88.44 78 ILE B O 1
ATOM 4068 N N . LEU B 1 79 ? -12.602 3.561 -10.969 1 91.5 79 LEU B N 1
ATOM 4069 C CA . LEU B 1 79 ? -13.18 3.365 -9.641 1 91.5 79 LEU B CA 1
ATOM 4070 C C . LEU B 1 79 ? -13.727 1.95 -9.492 1 91.5 79 LEU B C 1
ATOM 4072 O O . LEU B 1 79 ? -13.562 1.325 -8.445 1 91.5 79 LEU B O 1
ATOM 4076 N N . TRP B 1 80 ? -14.344 1.517 -10.461 1 89.25 80 TRP B N 1
ATOM 4077 C CA . TRP B 1 80 ? -14.859 0.153 -10.461 1 89.25 80 TRP B CA 1
ATOM 4078 C C . TRP B 1 80 ? -13.734 -0.86 -10.289 1 89.25 80 TRP B C 1
ATOM 4080 O O . TRP B 1 80 ? -13.867 -1.828 -9.539 1 89.25 80 TRP B O 1
ATOM 4090 N N . GLY B 1 81 ? -12.648 -0.685 -10.977 1 86.69 81 GLY B N 1
ATOM 4091 C CA . GLY B 1 81 ? -11.477 -1.533 -10.82 1 86.69 81 GLY B CA 1
ATOM 4092 C C . GLY B 1 81 ? -10.938 -1.55 -9.398 1 86.69 81 GLY B C 1
ATOM 4093 O O . GLY B 1 81 ? -10.57 -2.605 -8.883 1 86.69 81 GLY B O 1
ATOM 4094 N N . ILE B 1 82 ? -10.945 -0.363 -8.812 1 91.94 82 ILE B N 1
ATOM 4095 C CA . ILE B 1 82 ? -10.445 -0.247 -7.445 1 91.94 82 ILE B CA 1
ATOM 4096 C C . ILE B 1 82 ? -11.375 -1.008 -6.5 1 91.94 82 ILE B C 1
ATOM 4098 O O . ILE B 1 82 ? -10.906 -1.699 -5.59 1 91.94 82 ILE B O 1
ATOM 4102 N N . VAL B 1 83 ? -12.656 -0.899 -6.73 1 91.88 83 VAL B N 1
ATOM 4103 C CA . VAL B 1 83 ? -13.625 -1.604 -5.902 1 91.88 83 VAL B CA 1
ATOM 4104 C C . VAL B 1 83 ? -13.406 -3.109 -6.016 1 91.88 83 VAL B C 1
ATOM 4106 O O . VAL B 1 83 ? -13.352 -3.814 -5.004 1 91.88 83 VAL B O 1
ATOM 4109 N N . MET B 1 84 ? -13.219 -3.584 -7.168 1 86.44 84 MET B N 1
ATOM 4110 C CA . MET B 1 84 ? -13.016 -5.012 -7.398 1 86.44 84 MET B CA 1
ATOM 4111 C C . MET B 1 84 ? -11.742 -5.496 -6.727 1 86.44 84 MET B C 1
ATOM 4113 O O . MET B 1 84 ? -11.734 -6.535 -6.062 1 86.44 84 MET B O 1
ATOM 4117 N N . GLU B 1 85 ? -10.695 -4.797 -6.914 1 88.44 85 GLU B N 1
ATOM 4118 C CA . GLU B 1 85 ? -9.43 -5.168 -6.305 1 88.44 85 GLU B CA 1
ATOM 4119 C C . GLU B 1 85 ? -9.531 -5.18 -4.781 1 88.44 85 GLU B C 1
ATOM 4121 O O . GLU B 1 85 ? -8.938 -6.035 -4.121 1 88.44 85 GLU B O 1
ATOM 4126 N N . THR B 1 86 ? -10.203 -4.164 -4.328 1 92.62 86 THR B N 1
ATOM 4127 C CA . THR B 1 86 ? -10.383 -4.09 -2.881 1 92.62 86 THR B CA 1
ATOM 4128 C C . THR B 1 86 ? -11.125 -5.32 -2.361 1 92.62 86 THR B C 1
ATOM 4130 O O . THR B 1 86 ? -10.766 -5.875 -1.321 1 92.62 86 THR B O 1
ATOM 4133 N N . GLN B 1 87 ? -12.086 -5.742 -3.068 1 89.31 87 GLN B N 1
ATOM 4134 C CA . GLN B 1 87 ? -12.82 -6.941 -2.691 1 89.31 87 GLN B CA 1
ATOM 4135 C C . GLN B 1 87 ? -11.945 -8.18 -2.783 1 89.31 87 GLN B C 1
ATOM 4137 O O . GLN B 1 87 ? -12.039 -9.078 -1.944 1 89.31 87 GLN B O 1
ATOM 4142 N N . ASP B 1 88 ? -11.094 -8.172 -3.725 1 84.94 88 ASP B N 1
ATOM 4143 C CA . ASP B 1 88 ? -10.203 -9.312 -3.947 1 84.94 88 ASP B CA 1
ATOM 4144 C C . ASP B 1 88 ? -9.234 -9.484 -2.779 1 84.94 88 ASP B C 1
ATOM 4146 O O . ASP B 1 88 ? -8.703 -10.578 -2.57 1 84.94 88 ASP B O 1
ATOM 4150 N N . LEU B 1 89 ? -8.984 -8.391 -2.102 1 89.31 89 LEU B N 1
ATOM 4151 C CA . LEU B 1 89 ? -8.078 -8.484 -0.962 1 89.31 89 LEU B CA 1
ATOM 4152 C C . LEU B 1 89 ? -8.68 -9.344 0.142 1 89.31 89 LEU B C 1
ATOM 4154 O O . LEU B 1 89 ? -7.961 -9.812 1.027 1 89.31 89 LEU B O 1
ATOM 4158 N N . ALA B 1 90 ? -10.016 -9.484 0.159 1 90.12 90 ALA B N 1
ATOM 4159 C CA . ALA B 1 90 ? -10.742 -10.328 1.112 1 90.12 90 ALA B CA 1
ATOM 4160 C C . ALA B 1 90 ? -10.352 -9.984 2.547 1 90.12 90 ALA B C 1
ATOM 4162 O O . ALA B 1 90 ? -10.102 -10.875 3.359 1 90.12 90 ALA B O 1
ATOM 4163 N N . SER B 1 91 ? -10.258 -8.688 2.822 1 91.94 91 SER B N 1
ATOM 4164 C CA . SER B 1 91 ? -9.992 -8.266 4.191 1 91.94 91 SER B CA 1
ATOM 4165 C C . SER B 1 91 ? -11.133 -8.641 5.125 1 91.94 91 SER B C 1
ATOM 4167 O O . SER B 1 91 ? -12.305 -8.383 4.824 1 91.94 91 SER B O 1
ATOM 4169 N N . SER B 1 92 ? -10.812 -9.172 6.254 1 88.88 92 SER B N 1
ATOM 4170 C CA . SER B 1 92 ? -11.82 -9.672 7.18 1 88.88 92 SER B CA 1
ATOM 4171 C C . SER B 1 92 ? -12.602 -8.531 7.824 1 88.88 92 SER B C 1
ATOM 4173 O O . SER B 1 92 ? -13.719 -8.727 8.297 1 88.88 92 SER B O 1
ATOM 4175 N N . VAL B 1 93 ? -12.031 -7.383 7.789 1 93.38 93 VAL B N 1
ATOM 4176 C CA . VAL B 1 93 ? -12.672 -6.273 8.484 1 93.38 93 VAL B CA 1
ATOM 4177 C C . VAL B 1 93 ? -13.492 -5.449 7.496 1 93.38 93 VAL B C 1
ATOM 4179 O O . VAL B 1 93 ? -14.242 -4.551 7.895 1 93.38 93 VAL B O 1
ATOM 4182 N N . LEU B 1 94 ? -13.367 -5.734 6.246 1 94.56 94 LEU B N 1
ATOM 4183 C CA . LEU B 1 94 ? -14.094 -4.965 5.238 1 94.56 94 LEU B CA 1
ATOM 4184 C C . LEU B 1 94 ? -15.516 -5.477 5.082 1 94.56 94 LEU B C 1
ATOM 4186 O O . LEU B 1 94 ? -15.734 -6.605 4.637 1 94.56 94 LEU B O 1
ATOM 4190 N N . ARG B 1 95 ? -16.469 -4.637 5.418 1 92.81 95 ARG B N 1
ATOM 4191 C CA . ARG B 1 95 ? -17.875 -4.984 5.23 1 92.81 95 ARG B CA 1
ATOM 4192 C C . ARG B 1 95 ? -18.312 -4.691 3.803 1 92.81 95 ARG B C 1
ATOM 4194 O O . ARG B 1 95 ? -18.984 -5.516 3.178 1 92.81 95 ARG B O 1
ATOM 4201 N N . SER B 1 96 ? -17.953 -3.543 3.365 1 93.25 96 SER B N 1
ATOM 4202 C CA . SER B 1 96 ? -18.375 -3.156 2.023 1 93.25 96 SER B CA 1
ATOM 4203 C C . SER B 1 96 ? -17.484 -2.062 1.454 1 93.25 96 SER B C 1
ATOM 4205 O O . SER B 1 96 ? -16.812 -1.35 2.205 1 93.25 96 SER B O 1
ATOM 4207 N N . VAL B 1 97 ? -17.406 -2.074 0.146 1 95.5 97 VAL B N 1
ATOM 4208 C CA . VAL B 1 97 ? -16.75 -1.004 -0.601 1 95.5 97 VAL B CA 1
ATOM 4209 C C . VAL B 1 97 ? -17.656 -0.542 -1.74 1 95.5 97 VAL B C 1
ATOM 4211 O O . VAL B 1 97 ? -18.078 -1.351 -2.566 1 95.5 97 VAL B O 1
ATOM 4214 N N . THR B 1 98 ? -17.953 0.756 -1.717 1 95.62 98 THR B N 1
ATOM 4215 C CA . THR B 1 98 ? -18.875 1.292 -2.711 1 95.62 98 THR B CA 1
ATOM 4216 C C . THR B 1 98 ? -18.25 2.469 -3.453 1 95.62 98 THR B C 1
ATOM 4218 O O . THR B 1 98 ? -17.375 3.15 -2.918 1 95.62 98 THR B O 1
ATOM 4221 N N . LEU B 1 99 ? -18.672 2.607 -4.711 1 95.56 99 LEU B N 1
ATOM 4222 C CA . LEU B 1 99 ? -18.219 3.744 -5.5 1 95.56 99 LEU B CA 1
ATOM 4223 C C . LEU B 1 99 ? -19.328 4.773 -5.676 1 95.56 99 LEU B C 1
ATOM 4225 O O . LEU B 1 99 ? -20.5 4.414 -5.781 1 95.56 99 LEU B O 1
ATOM 4229 N N . HIS B 1 100 ? -18.938 6.062 -5.621 1 95.81 100 HIS B N 1
ATOM 4230 C CA . HIS B 1 100 ? -19.844 7.191 -5.809 1 95.81 100 HIS B CA 1
ATOM 4231 C C . HIS B 1 100 ? -19.281 8.18 -6.82 1 95.81 100 HIS B C 1
ATOM 4233 O O . HIS B 1 100 ? -18.094 8.516 -6.777 1 95.81 100 HIS B O 1
ATOM 4239 N N . THR B 1 101 ? -20.141 8.672 -7.758 1 94.25 101 THR B N 1
ATOM 4240 C CA . THR B 1 101 ? -19.703 9.641 -8.75 1 94.25 101 THR B CA 1
ATOM 4241 C C . THR B 1 101 ? -20.578 10.891 -8.727 1 94.25 101 THR B C 1
ATOM 4243 O O . THR B 1 101 ? -20.297 11.867 -9.414 1 94.25 101 THR B O 1
ATOM 4246 N N . GLU B 1 102 ? -21.625 10.797 -7.949 1 92.81 102 GLU B N 1
ATOM 4247 C CA . GLU B 1 102 ? -22.547 11.93 -7.832 1 92.81 102 GLU B CA 1
ATOM 4248 C C . GLU B 1 102 ? -22.5 12.523 -6.43 1 92.81 102 GLU B C 1
ATOM 4250 O O . GLU B 1 102 ? -22.125 11.852 -5.469 1 92.81 102 GLU B O 1
ATOM 4255 N N . LEU B 1 103 ? -22.891 13.758 -6.391 1 91.94 103 LEU B N 1
ATOM 4256 C CA . LEU B 1 103 ? -22.828 14.484 -5.129 1 91.94 103 LEU B CA 1
ATOM 4257 C C . LEU B 1 103 ? -24 14.117 -4.227 1 91.94 103 LEU B C 1
ATOM 4259 O O . LEU B 1 103 ? -23.969 14.383 -3.021 1 91.94 103 LEU B O 1
ATOM 4263 N N . GLU B 1 104 ? -24.891 13.422 -4.832 1 85.12 104 GLU B N 1
ATOM 4264 C CA . GLU B 1 104 ? -26.078 13.07 -4.043 1 85.12 104 GLU B CA 1
ATOM 4265 C C . GLU B 1 104 ? -25.719 12.078 -2.941 1 85.12 104 GLU B C 1
ATOM 4267 O O . GLU B 1 104 ? -25.078 11.047 -3.203 1 85.12 104 GLU B O 1
ATOM 4272 N N . ASP B 1 105 ? -25.953 12.406 -1.732 1 87 105 ASP B N 1
ATOM 4273 C CA . ASP B 1 105 ? -25.828 11.547 -0.555 1 87 105 ASP B CA 1
ATOM 4274 C C . ASP B 1 105 ? -24.359 11.305 -0.211 1 87 105 ASP B C 1
ATOM 4276 O O . ASP B 1 105 ? -24.031 10.305 0.426 1 87 105 ASP B O 1
ATOM 4280 N N . ILE B 1 106 ? -23.531 12.078 -0.743 1 94.69 106 ILE B N 1
ATOM 4281 C CA . ILE B 1 106 ? -22.125 11.898 -0.374 1 94.69 106 ILE B CA 1
ATOM 4282 C C . ILE B 1 106 ? -21.953 12.18 1.117 1 94.69 106 ILE B C 1
ATOM 4284 O O . ILE B 1 106 ? -22.719 12.938 1.711 1 94.69 106 ILE B O 1
ATOM 4288 N N . PHE B 1 107 ? -21.078 11.477 1.758 1 97.75 107 PHE B N 1
ATOM 4289 C CA . PHE B 1 107 ? -20.688 11.586 3.156 1 97.75 107 PHE B CA 1
ATOM 4290 C C . PHE B 1 107 ? -21.797 11.094 4.078 1 97.75 107 PHE B C 1
ATOM 4292 O O . PHE B 1 107 ? -21.812 11.43 5.266 1 97.75 107 PHE B O 1
ATOM 4299 N N . LEU B 1 108 ? -22.75 10.297 3.537 1 96.94 108 LEU B N 1
ATOM 4300 C CA . LEU B 1 108 ? -23.844 9.758 4.336 1 96.94 108 LEU B CA 1
ATOM 4301 C C . LEU B 1 108 ? -23.312 8.875 5.461 1 96.94 108 LEU B C 1
ATOM 4303 O O . LEU B 1 108 ? -22.531 7.949 5.215 1 96.94 108 LEU B O 1
ATOM 4307 N N . ASP B 1 109 ? -23.672 9.203 6.707 1 96.56 109 ASP B N 1
ATOM 4308 C CA . ASP B 1 109 ? -23.359 8.445 7.914 1 96.56 109 ASP B CA 1
ATOM 4309 C C . ASP B 1 109 ? -21.844 8.367 8.125 1 96.56 109 ASP B C 1
ATOM 4311 O O . ASP B 1 109 ? -21.344 7.414 8.727 1 96.56 109 ASP B O 1
ATOM 4315 N N . ALA B 1 110 ? -21.141 9.352 7.668 1 98.25 110 ALA B N 1
ATOM 4316 C CA . ALA B 1 110 ? -19.688 9.32 7.707 1 98.25 110 ALA B CA 1
ATOM 4317 C C . ALA B 1 110 ? -19.172 9.422 9.141 1 98.25 110 ALA B C 1
ATOM 4319 O O . ALA B 1 110 ? -19.578 10.305 9.891 1 98.25 110 ALA B O 1
ATOM 4320 N N . ASP B 1 111 ? -18.328 8.445 9.484 1 98.38 111 ASP B N 1
ATOM 4321 C CA . ASP B 1 111 ? -17.562 8.547 10.719 1 98.38 111 ASP B CA 1
ATOM 4322 C C . ASP B 1 111 ? -16.234 9.25 10.484 1 98.38 111 ASP B C 1
ATOM 4324 O O . ASP B 1 111 ? -15.727 9.945 11.367 1 98.38 111 ASP B O 1
ATOM 4328 N N . ILE B 1 112 ? -15.664 9.008 9.359 1 98.69 112 ILE B N 1
ATOM 4329 C CA . ILE B 1 112 ? -14.391 9.594 8.953 1 98.69 112 ILE B CA 1
ATOM 4330 C C . ILE B 1 112 ? -14.477 10.07 7.504 1 98.69 112 ILE B C 1
ATOM 4332 O O . ILE B 1 112 ? -15.039 9.375 6.652 1 98.69 112 ILE B O 1
ATOM 4336 N N . ILE B 1 113 ? -13.961 11.234 7.262 1 98.69 113 ILE B N 1
ATOM 4337 C CA . ILE B 1 113 ? -13.844 11.773 5.91 1 98.69 113 ILE B CA 1
ATOM 4338 C C . ILE B 1 113 ? -12.398 12.172 5.629 1 98.69 113 ILE B C 1
ATOM 4340 O O . ILE B 1 113 ? -11.789 12.914 6.402 1 98.69 113 ILE B O 1
ATOM 4344 N N . ILE B 1 114 ? -11.859 11.625 4.645 1 98.38 114 ILE B N 1
ATOM 4345 C CA . ILE B 1 114 ? -10.516 11.992 4.207 1 98.38 114 ILE B CA 1
ATOM 4346 C C . ILE B 1 114 ? -10.594 12.711 2.863 1 98.38 114 ILE B C 1
ATOM 4348 O O . ILE B 1 114 ? -11.055 12.141 1.868 1 98.38 114 ILE B O 1
ATOM 4352 N N . LEU B 1 115 ? -10.125 13.945 2.818 1 96.81 115 LEU B N 1
ATOM 4353 C CA . LEU B 1 115 ? -10.242 14.789 1.635 1 96.81 115 LEU B CA 1
ATOM 4354 C C . LEU B 1 115 ? -8.875 15.055 1.015 1 96.81 115 LEU B C 1
ATOM 4356 O O . LEU B 1 115 ? -7.992 15.609 1.668 1 96.81 115 LEU B O 1
ATOM 4360 N N . PHE B 1 116 ? -8.734 14.656 -0.26 1 92.94 116 PHE B N 1
ATOM 4361 C CA . PHE B 1 116 ? -7.527 14.922 -1.036 1 92.94 116 PHE B CA 1
ATOM 4362 C C . PHE B 1 116 ? -7.734 16.109 -1.976 1 92.94 116 PHE B C 1
ATOM 4364 O O . PHE B 1 116 ? -8.859 16.578 -2.154 1 92.94 116 PHE B O 1
ATOM 4371 N N . ASP B 1 117 ? -6.551 16.516 -2.572 1 82.88 117 ASP B N 1
ATOM 4372 C CA . ASP B 1 117 ? -6.594 17.672 -3.471 1 82.88 117 ASP B CA 1
ATOM 4373 C C . ASP B 1 117 ? -7.418 17.359 -4.719 1 82.88 117 ASP B C 1
ATOM 4375 O O . ASP B 1 117 ? -7.211 16.344 -5.371 1 82.88 117 ASP B O 1
ATOM 4379 N N . ASP B 1 118 ? -8.297 18.109 -4.977 1 66 118 ASP B N 1
ATOM 4380 C CA . ASP B 1 118 ? -9.141 17.922 -6.152 1 66 118 ASP B CA 1
ATOM 4381 C C . ASP B 1 118 ? -8.906 19.016 -7.18 1 66 118 ASP B C 1
ATOM 4383 O O . ASP B 1 118 ? -9.734 19.234 -8.07 1 66 118 ASP B O 1
ATOM 4387 N N . ILE B 1 119 ? -7.879 19.766 -6.898 1 62.03 119 ILE B N 1
ATOM 4388 C CA . ILE B 1 119 ? -7.688 20.828 -7.871 1 62.03 119 ILE B CA 1
ATOM 4389 C C . ILE B 1 119 ? -7.047 20.266 -9.141 1 62.03 119 ILE B C 1
ATOM 4391 O O . ILE B 1 119 ? -5.957 19.703 -9.086 1 62.03 119 ILE B O 1
ATOM 4395 N N . LEU B 1 120 ? -7.777 19.844 -10.211 1 52.19 120 LEU B N 1
ATOM 4396 C CA . LEU B 1 120 ? -7.387 19.281 -11.5 1 52.19 120 LEU B CA 1
ATOM 4397 C C . LEU B 1 120 ? -6.691 20.328 -12.367 1 52.19 120 LEU B C 1
ATOM 4399 O O . LEU B 1 120 ? -7.328 21.297 -12.82 1 52.19 120 LEU B O 1
ATOM 4403 N N . GLN B 1 121 ? -5.762 21.094 -11.938 1 50.25 121 GLN B N 1
ATOM 4404 C CA . GLN B 1 121 ? -5.508 22.25 -12.789 1 50.25 121 GLN B CA 1
ATOM 4405 C C . GLN B 1 121 ? -4.805 21.844 -14.086 1 50.25 121 GLN B C 1
ATOM 4407 O O . GLN B 1 121 ? -3.727 21.25 -14.047 1 50.25 121 GLN B O 1
ATOM 4412 N N . GLU B 1 122 ? -5.535 21.656 -15.18 1 48.03 122 GLU B N 1
ATOM 4413 C CA . GLU B 1 122 ? -5.012 21.625 -16.547 1 48.03 122 GLU B CA 1
ATOM 4414 C C . GLU B 1 122 ? -4.074 22.812 -16.797 1 48.03 122 GLU B C 1
ATOM 4416 O O . GLU B 1 122 ? -3.145 22.703 -17.594 1 48.03 122 GLU B O 1
ATOM 4421 N N . THR B 1 123 ? -4.48 24.094 -16.391 1 50 123 THR B N 1
ATOM 4422 C CA . THR B 1 123 ? -3.713 25.312 -16.656 1 50 123 THR B CA 1
ATOM 4423 C C . THR B 1 123 ? -3.16 25.891 -15.359 1 50 123 THR B C 1
ATOM 4425 O O . THR B 1 123 ? -3.703 25.656 -14.281 1 50 123 THR B O 1
ATOM 4428 N N . ILE B 1 124 ? -1.965 26.359 -15.406 1 54.75 124 ILE B N 1
ATOM 4429 C CA . ILE B 1 124 ? -1.241 26.938 -14.273 1 54.75 124 ILE B CA 1
ATOM 4430 C C . ILE B 1 124 ? -2.064 28.062 -13.648 1 54.75 124 ILE B C 1
ATOM 4432 O O . ILE B 1 124 ? -2.062 29.188 -14.141 1 54.75 124 ILE B O 1
ATOM 4436 N N . PRO B 1 125 ? -3.025 27.859 -12.758 1 65.94 125 PRO B N 1
ATOM 4437 C CA . PRO B 1 125 ? -3.852 28.922 -12.172 1 65.94 125 PRO B CA 1
ATOM 4438 C C . PRO B 1 125 ? -3.072 29.812 -11.211 1 65.94 125 PRO B C 1
ATOM 4440 O O . PRO B 1 125 ? -2 29.422 -10.734 1 65.94 125 PRO B O 1
ATOM 4443 N N . THR B 1 126 ? -3.354 31.172 -11.312 1 78.19 126 THR B N 1
ATOM 4444 C CA . THR B 1 126 ? -2.828 32.062 -10.266 1 78.19 126 THR B CA 1
ATOM 4445 C C . THR B 1 126 ? -3.18 31.516 -8.883 1 78.19 126 THR B C 1
ATOM 4447 O O . THR B 1 126 ? -4.055 30.656 -8.742 1 78.19 126 THR B O 1
ATOM 4450 N N . LEU B 1 127 ? -2.459 31.891 -7.926 1 82.88 127 LEU B N 1
ATOM 4451 C CA . LEU B 1 127 ? -2.717 31.469 -6.551 1 82.88 127 LEU B CA 1
ATOM 4452 C C . LEU B 1 127 ? -4.133 31.844 -6.125 1 82.88 127 LEU B C 1
ATOM 4454 O O . LEU B 1 127 ? -4.805 31.062 -5.441 1 82.88 127 LEU B O 1
ATOM 4458 N N . GLU B 1 128 ? -4.535 32.969 -6.586 1 86 128 GLU B N 1
ATOM 4459 C CA . GLU B 1 128 ? -5.875 33.438 -6.246 1 86 128 GLU B CA 1
ATOM 4460 C C . GLU B 1 128 ? -6.945 32.5 -6.852 1 86 128 GLU B C 1
ATOM 4462 O O . GLU B 1 128 ? -7.957 32.219 -6.211 1 86 128 GLU B O 1
ATOM 4467 N N . HIS B 1 129 ? -6.68 32.188 -7.98 1 85.62 129 HIS B N 1
ATOM 4468 C CA . HIS B 1 129 ? -7.609 31.266 -8.625 1 85.62 129 HIS B CA 1
ATOM 4469 C C . HIS B 1 129 ? -7.691 29.938 -7.863 1 85.62 129 HIS B C 1
ATOM 4471 O O . HIS B 1 129 ? -8.773 29.359 -7.73 1 85.62 129 HIS B O 1
ATOM 4477 N N . CYS B 1 130 ? -6.59 29.484 -7.359 1 87.5 130 CYS B N 1
ATOM 4478 C CA . CYS B 1 130 ? -6.555 28.25 -6.578 1 87.5 130 CYS B CA 1
ATOM 4479 C C . CYS B 1 130 ? -7.34 28.406 -5.281 1 87.5 130 CYS B C 1
ATOM 4481 O O . CYS B 1 130 ? -8.07 27.5 -4.879 1 87.5 130 CYS B O 1
ATOM 4483 N N . ILE B 1 131 ? -7.195 29.547 -4.707 1 90.88 131 ILE B N 1
ATOM 4484 C CA . ILE B 1 131 ? -7.91 29.828 -3.465 1 90.88 131 ILE B CA 1
ATOM 4485 C C . ILE B 1 131 ? -9.414 29.797 -3.713 1 90.88 131 ILE B C 1
ATOM 4487 O O . ILE B 1 131 ? -10.164 29.203 -2.928 1 90.88 131 ILE B O 1
ATOM 4491 N N . HIS B 1 132 ? -9.805 30.297 -4.832 1 89.69 132 HIS B N 1
ATOM 4492 C CA . HIS B 1 132 ? -11.227 30.328 -5.156 1 89.69 132 HIS B CA 1
ATOM 4493 C C . HIS B 1 132 ? -11.742 28.922 -5.441 1 89.69 132 HIS B C 1
ATOM 4495 O O . HIS B 1 132 ? -12.867 28.578 -5.062 1 89.69 132 HIS B O 1
ATOM 4501 N N . GLN B 1 133 ? -10.938 28.203 -6.039 1 89 133 GLN B N 1
ATOM 4502 C CA . GLN B 1 133 ? -11.344 26.828 -6.316 1 89 133 GLN B CA 1
ATOM 4503 C C . GLN B 1 133 ? -11.516 26.031 -5.023 1 89 133 GLN B C 1
ATOM 4505 O O . GLN B 1 133 ? -12.492 25.297 -4.863 1 89 133 GLN B O 1
ATOM 4510 N N . VAL B 1 134 ? -10.578 26.188 -4.199 1 91.44 134 VAL B N 1
ATOM 4511 C CA . VAL B 1 134 ? -10.633 25.516 -2.908 1 91.44 134 VAL B CA 1
ATOM 4512 C C . VAL B 1 134 ? -11.875 25.953 -2.141 1 91.44 134 VAL B C 1
ATOM 4514 O O . VAL B 1 134 ? -12.594 25.141 -1.571 1 91.44 134 VAL B O 1
ATOM 4517 N N . THR B 1 135 ? -12.125 27.219 -2.168 1 93.12 135 THR B N 1
ATOM 4518 C CA . THR B 1 135 ? -13.273 27.781 -1.461 1 93.12 135 THR B CA 1
ATOM 4519 C C . THR B 1 135 ? -14.578 27.234 -2.037 1 93.12 135 THR B C 1
ATOM 4521 O O . THR B 1 135 ? -15.492 26.875 -1.289 1 93.12 135 THR B O 1
ATOM 4524 N N . ASN B 1 136 ? -14.633 27.188 -3.346 1 92.31 136 ASN B N 1
ATOM 4525 C CA . ASN B 1 136 ? -15.844 26.688 -4.004 1 92.31 136 ASN B CA 1
ATOM 4526 C C . ASN B 1 136 ? -16.094 25.219 -3.672 1 92.31 136 ASN B C 1
ATOM 4528 O O . ASN B 1 136 ? -17.234 24.812 -3.504 1 92.31 136 ASN B O 1
ATOM 4532 N N . GLN B 1 137 ? -15.062 24.516 -3.613 1 92.31 137 GLN B N 1
ATOM 4533 C CA . GLN B 1 137 ? -15.195 23.109 -3.24 1 92.31 137 GLN B CA 1
ATOM 4534 C C . GLN B 1 137 ? -15.742 22.969 -1.822 1 92.31 137 GLN B C 1
ATOM 4536 O O . GLN B 1 137 ? -16.609 22.125 -1.567 1 92.31 137 GLN B O 1
ATOM 4541 N N . CYS B 1 138 ? -15.266 23.766 -0.941 1 95.56 138 CYS B N 1
ATOM 4542 C CA . CYS B 1 138 ? -15.703 23.703 0.449 1 95.56 138 CYS B CA 1
ATOM 4543 C C . CYS B 1 138 ? -17.141 24.172 0.59 1 95.56 138 CYS B C 1
ATOM 4545 O O . CYS B 1 138 ? -17.891 23.672 1.438 1 95.56 138 CYS B O 1
ATOM 4547 N N . LYS B 1 139 ? -17.5 25.141 -0.263 1 95.31 139 LYS B N 1
ATOM 4548 C CA . LYS B 1 139 ? -18.891 25.578 -0.282 1 95.31 139 LYS B CA 1
ATOM 4549 C C . LYS B 1 139 ? -19.828 24.438 -0.671 1 95.31 139 LYS B C 1
ATOM 4551 O O . LYS B 1 139 ? -20.984 24.391 -0.217 1 95.31 139 LYS B O 1
ATOM 4556 N N . THR B 1 140 ? -19.312 23.609 -1.467 1 94.44 140 THR B N 1
ATOM 4557 C CA . THR B 1 140 ? -20.109 22.469 -1.916 1 94.44 140 THR B CA 1
ATOM 4558 C C . THR B 1 140 ? -20.094 21.359 -0.865 1 94.44 140 THR B C 1
ATOM 4560 O O . THR B 1 140 ? -21.156 20.859 -0.482 1 94.44 140 THR B O 1
ATOM 4563 N N . TYR B 1 141 ? -18.969 21 -0.329 1 96.12 141 TYR B N 1
ATOM 4564 C CA . TYR B 1 141 ? -18.812 19.859 0.579 1 96.12 141 TYR B CA 1
ATOM 4565 C C . TYR B 1 141 ? -19.312 20.203 1.974 1 96.12 141 TYR B C 1
ATOM 4567 O O . TYR B 1 141 ? -19.891 19.359 2.66 1 96.12 141 TYR B O 1
ATOM 4575 N N . GLY B 1 142 ? -19.109 21.438 2.416 1 96.81 142 GLY B N 1
ATOM 4576 C CA . GLY B 1 142 ? -19.453 21.859 3.77 1 96.81 142 GLY B CA 1
ATOM 4577 C C . GLY B 1 142 ? -20.875 21.516 4.148 1 96.81 142 GLY B C 1
ATOM 4578 O O . GLY B 1 142 ? -21.109 20.734 5.07 1 96.81 142 GLY B O 1
ATOM 4579 N N . PRO B 1 143 ? -21.812 22.031 3.406 1 96.69 143 PRO B N 1
ATOM 4580 C CA . PRO B 1 143 ? -23.219 21.75 3.715 1 96.69 143 PRO B CA 1
ATOM 4581 C C . PRO B 1 143 ? -23.562 20.266 3.617 1 96.69 143 PRO B C 1
ATOM 4583 O O . PRO B 1 143 ? -24.375 19.766 4.398 1 96.69 143 PRO B O 1
ATOM 4586 N N . LEU B 1 144 ? -22.984 19.609 2.66 1 97.12 144 LEU B N 1
ATOM 4587 C CA . LEU B 1 144 ? -23.234 18.172 2.502 1 97.12 144 LEU B CA 1
ATOM 4588 C C . LEU B 1 144 ? -22.734 17.391 3.715 1 97.12 144 LEU B C 1
ATOM 4590 O O . LEU B 1 144 ? -23.391 16.469 4.176 1 97.12 144 LEU B O 1
ATOM 4594 N N . ILE B 1 145 ? -21.625 17.75 4.234 1 97.81 145 ILE B N 1
ATOM 4595 C CA . ILE B 1 145 ? -21.062 17.125 5.422 1 97.81 145 ILE B CA 1
ATOM 4596 C C . ILE B 1 145 ? -21.969 17.375 6.621 1 97.81 145 ILE B C 1
ATOM 4598 O O . ILE B 1 145 ? -22.266 16.469 7.391 1 97.81 145 ILE B O 1
ATOM 4602 N N . GLU B 1 146 ? -22.375 18.562 6.77 1 95.5 146 GLU B N 1
ATOM 4603 C CA . GLU B 1 146 ? -23.25 18.922 7.883 1 95.5 146 GLU B CA 1
ATOM 4604 C C . GLU B 1 146 ? -24.547 18.141 7.855 1 95.5 146 GLU B C 1
ATOM 4606 O O . GLU B 1 146 ? -25.047 17.719 8.906 1 95.5 146 GLU B O 1
ATOM 4611 N N . GLN B 1 147 ? -25 17.938 6.715 1 95.62 147 GLN B N 1
ATOM 4612 C CA . GLN B 1 147 ? -26.297 17.297 6.543 1 95.62 147 GLN B CA 1
ATOM 4613 C C . GLN B 1 147 ? -26.188 15.781 6.703 1 95.62 147 GLN B C 1
ATOM 4615 O O . GLN B 1 147 ? -27.062 15.148 7.293 1 95.62 147 GLN B O 1
ATOM 4620 N N . ASN B 1 148 ? -25.156 15.242 6.168 1 97.56 148 ASN B N 1
ATOM 4621 C CA . ASN B 1 148 ? -25.141 13.797 5.957 1 97.56 148 ASN B CA 1
ATOM 4622 C C . ASN B 1 148 ? -24.25 13.094 6.969 1 97.56 148 ASN B C 1
ATOM 4624 O O . ASN B 1 148 ? -24.5 11.945 7.34 1 97.56 148 ASN B O 1
ATOM 4628 N N . ALA B 1 149 ? -23.188 13.656 7.414 1 98 149 ALA B N 1
ATOM 4629 C CA . ALA B 1 149 ? -22.203 12.992 8.258 1 98 149 ALA B CA 1
ATOM 4630 C C . ALA B 1 149 ? -22.688 12.914 9.703 1 98 149 ALA B C 1
ATOM 4632 O O . ALA B 1 149 ? -23.625 13.617 10.094 1 98 149 ALA B O 1
ATOM 4633 N N . LYS B 1 150 ? -22.141 12.023 10.453 1 97.31 150 LYS B N 1
ATOM 4634 C CA . LYS B 1 150 ? -22.406 11.969 11.891 1 97.31 150 LYS B CA 1
ATOM 4635 C C . LYS B 1 150 ? -21.875 13.211 12.594 1 97.31 150 LYS B C 1
ATOM 4637 O O . LYS B 1 150 ? -20.938 13.859 12.102 1 97.31 150 LYS B O 1
ATOM 4642 N N . SER B 1 151 ? -22.391 13.508 13.766 1 96 151 SER B N 1
ATOM 4643 C CA . SER B 1 151 ? -22.062 14.742 14.477 1 96 151 SER B CA 1
ATOM 4644 C C . SER B 1 151 ? -20.594 14.75 14.93 1 96 151 SER B C 1
ATOM 4646 O O . SER B 1 151 ? -19.969 15.805 15.008 1 96 151 SER B O 1
ATOM 4648 N N . ASN B 1 152 ? -20.047 13.602 15.164 1 96.56 152 ASN B N 1
ATOM 4649 C CA . ASN B 1 152 ? -18.672 13.516 15.648 1 96.56 152 ASN B CA 1
ATOM 4650 C C . ASN B 1 152 ? -17.719 13.062 14.555 1 96.56 152 ASN B C 1
ATOM 4652 O O . ASN B 1 152 ? -16.688 12.461 14.836 1 96.56 152 ASN B O 1
ATOM 4656 N N . VAL B 1 153 ? -18.047 13.398 13.352 1 98.25 153 VAL B N 1
ATOM 4657 C CA . VAL B 1 153 ? -17.25 12.984 12.203 1 98.25 153 VAL B CA 1
ATOM 4658 C C . VAL B 1 153 ? -15.836 13.555 12.32 1 98.25 153 VAL B C 1
ATOM 4660 O O . VAL B 1 153 ? -15.656 14.703 12.734 1 98.25 153 VAL B O 1
ATOM 4663 N N . LYS B 1 154 ? -14.883 12.719 12.062 1 98.25 154 LYS B N 1
ATOM 4664 C CA . LYS B 1 154 ? -13.484 13.148 11.969 1 98.25 154 LYS B CA 1
ATOM 4665 C C . LYS B 1 154 ? -13.094 13.43 10.523 1 98.25 154 LYS B C 1
ATOM 4667 O O . LYS B 1 154 ? -13.297 12.586 9.648 1 98.25 154 LYS B O 1
ATOM 4672 N N . ILE B 1 155 ? -12.523 14.617 10.258 1 98.5 155 ILE B N 1
ATOM 4673 C CA . ILE B 1 155 ? -12.203 15.016 8.891 1 98.5 155 ILE B CA 1
ATOM 4674 C C . ILE B 1 155 ? -10.703 15.281 8.781 1 98.5 155 ILE B C 1
ATOM 4676 O O . ILE B 1 155 ? -10.148 16.078 9.539 1 98.5 155 ILE B O 1
ATOM 4680 N N . ILE B 1 156 ? -10.086 14.594 7.883 1 98.38 156 ILE B N 1
ATOM 4681 C CA . ILE B 1 156 ? -8.664 14.781 7.594 1 98.38 156 ILE B CA 1
ATOM 4682 C C . ILE B 1 156 ? -8.5 15.375 6.195 1 98.38 156 ILE B C 1
ATOM 4684 O O . ILE B 1 156 ? -9 14.82 5.215 1 98.38 156 ILE B O 1
ATOM 4688 N N . VAL B 1 157 ? -7.867 16.5 6.145 1 97.12 157 VAL B N 1
ATOM 4689 C CA . VAL B 1 157 ? -7.582 17.156 4.875 1 97.12 157 VAL B CA 1
ATOM 4690 C C . VAL B 1 157 ? -6.121 16.938 4.492 1 97.12 157 VAL B C 1
ATOM 4692 O O . VAL B 1 157 ? -5.215 17.266 5.266 1 97.12 157 VAL B O 1
ATOM 4695 N N . MET B 1 158 ? -5.902 16.266 3.381 1 92.88 158 MET B N 1
ATOM 4696 C CA . MET B 1 158 ? -4.555 15.984 2.893 1 92.88 158 MET B CA 1
ATOM 4697 C C . MET B 1 158 ? -4.367 16.516 1.478 1 92.88 158 MET B C 1
ATOM 4699 O O . MET B 1 158 ? -5.262 16.406 0.64 1 92.88 158 MET B O 1
ATOM 4703 N N . GLY B 1 159 ? -3.23 17.172 1.268 1 85.5 159 GLY B N 1
ATOM 4704 C CA . GLY B 1 159 ? -2.943 17.656 -0.075 1 85.5 159 GLY B CA 1
ATOM 4705 C C . GLY B 1 159 ? -1.728 18.562 -0.136 1 85.5 159 GLY B C 1
ATOM 4706 O O . GLY B 1 159 ? -0.965 18.656 0.829 1 85.5 159 GLY B O 1
ATOM 4707 N N . LYS B 1 160 ? -1.646 19.156 -1.327 1 79.19 160 LYS B N 1
ATOM 4708 C CA . LYS B 1 160 ? -0.494 20.031 -1.559 1 79.19 160 LYS B CA 1
ATOM 4709 C C . LYS B 1 160 ? -0.932 21.469 -1.8 1 79.19 160 LYS B C 1
ATOM 4711 O O . LYS B 1 160 ? -0.104 22.375 -1.797 1 79.19 160 LYS B O 1
ATOM 4716 N N . THR B 1 161 ? -2.213 21.625 -1.891 1 83.88 161 THR B N 1
ATOM 4717 C CA . THR B 1 161 ? -2.688 22.953 -2.254 1 83.88 161 THR B CA 1
ATOM 4718 C C . THR B 1 161 ? -3.596 23.516 -1.168 1 83.88 161 THR B C 1
ATOM 4720 O O . THR B 1 161 ? -4.707 23.016 -0.96 1 83.88 161 THR B O 1
ATOM 4723 N N . PHE B 1 162 ? -3.129 24.547 -0.522 1 91 162 PHE B N 1
ATOM 4724 C CA . PHE B 1 162 ? -3.871 25.344 0.441 1 91 162 PHE B CA 1
ATOM 4725 C C . PHE B 1 162 ? -4.637 24.453 1.413 1 91 162 PHE B C 1
ATOM 4727 O O . PHE B 1 162 ? -5.84 24.641 1.618 1 91 162 PHE B O 1
ATOM 4734 N N . THR B 1 163 ? -3.955 23.594 1.985 1 93.81 163 THR B N 1
ATOM 4735 C CA . THR B 1 163 ? -4.586 22.609 2.873 1 93.81 163 THR B CA 1
ATOM 4736 C C . THR B 1 163 ? -5.074 23.281 4.152 1 93.81 163 THR B C 1
ATOM 4738 O O . THR B 1 163 ? -6.133 22.938 4.676 1 93.81 163 THR B O 1
ATOM 4741 N N . ASN B 1 164 ? -4.273 24.266 4.688 1 96.69 164 ASN B N 1
ATOM 47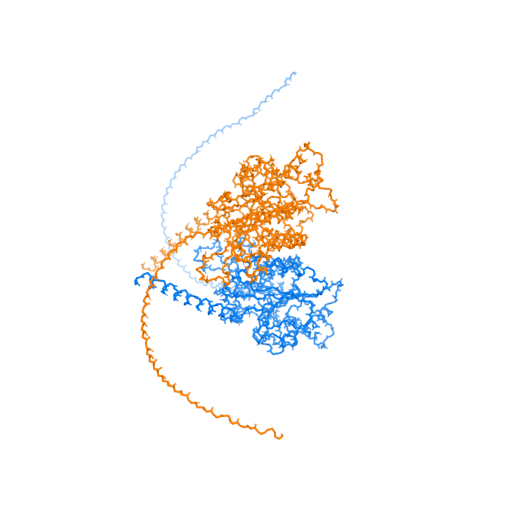42 C CA . ASN B 1 164 ? -4.719 25.031 5.855 1 96.69 164 ASN B CA 1
ATOM 4743 C C . ASN B 1 164 ? -6.016 25.781 5.574 1 96.69 164 ASN B C 1
ATOM 4745 O O . ASN B 1 164 ? -6.949 25.734 6.375 1 96.69 164 ASN B O 1
ATOM 4749 N N . LEU B 1 165 ? -5.992 26.406 4.473 1 95.75 165 LEU B N 1
ATOM 4750 C CA . LEU B 1 165 ? -7.168 27.172 4.086 1 95.75 165 LEU B CA 1
ATOM 4751 C C . LEU B 1 165 ? -8.375 26.266 3.869 1 95.75 165 LEU B C 1
ATOM 4753 O O . LEU B 1 165 ? -9.484 26.578 4.297 1 95.75 165 LEU B O 1
ATOM 4757 N N . LYS B 1 166 ? -8.125 25.188 3.213 1 96.31 166 LYS B N 1
ATOM 4758 C CA . LYS B 1 166 ? -9.203 24.234 2.969 1 96.31 166 LYS B CA 1
ATOM 4759 C C . LYS B 1 166 ? -9.859 23.781 4.277 1 96.31 166 LYS B C 1
ATOM 4761 O O . LYS B 1 166 ? -11.086 23.719 4.375 1 96.31 166 LYS B O 1
ATOM 4766 N N . SER B 1 167 ? -9.094 23.469 5.211 1 97.94 167 SER B N 1
ATOM 4767 C CA . SER B 1 167 ? -9.602 23.062 6.52 1 97.94 167 SER B CA 1
ATOM 4768 C C . SER B 1 167 ? -10.422 24.172 7.16 1 97.94 167 SER B C 1
ATOM 4770 O O . SER B 1 167 ? -11.5 23.938 7.703 1 97.94 167 SER B O 1
ATOM 4772 N N . LEU B 1 168 ? -9.891 25.359 7.074 1 98 168 LEU B N 1
ATOM 4773 C CA . LEU B 1 168 ? -10.594 26.5 7.652 1 98 168 LEU B CA 1
ATOM 4774 C C . LEU B 1 168 ? -11.922 26.75 6.945 1 98 168 LEU B C 1
ATOM 4776 O O . LEU B 1 168 ? -12.93 27.031 7.594 1 98 168 LEU B O 1
ATOM 4780 N N . MET B 1 169 ? -11.891 26.688 5.625 1 97.38 169 MET B N 1
ATOM 4781 C CA . MET B 1 169 ? -13.109 26.922 4.855 1 97.38 169 MET B CA 1
ATOM 4782 C C . MET B 1 169 ? -14.156 25.859 5.164 1 97.38 169 MET B C 1
ATOM 4784 O O . MET B 1 169 ? -15.352 26.141 5.184 1 97.38 169 MET B O 1
ATOM 4788 N N . LEU B 1 170 ? -13.719 24.609 5.359 1 97.62 170 LEU B N 1
ATOM 4789 C CA . LEU B 1 170 ? -14.648 23.562 5.738 1 97.62 170 LEU B CA 1
ATOM 4790 C C . LEU B 1 170 ? -15.32 23.875 7.07 1 97.62 170 LEU B C 1
ATOM 4792 O O . LEU B 1 170 ? -16.516 23.656 7.234 1 97.62 170 LEU B O 1
ATOM 4796 N N . MET B 1 171 ? -14.547 24.406 8.039 1 97.44 171 MET B N 1
ATOM 4797 C CA . MET B 1 171 ? -15.094 24.812 9.328 1 97.44 171 MET B CA 1
ATOM 4798 C C . MET B 1 171 ? -16.125 25.922 9.156 1 97.44 171 MET B C 1
ATOM 4800 O O . MET B 1 171 ? -17.125 25.984 9.891 1 97.44 171 MET B O 1
ATOM 4804 N N . THR B 1 172 ? -15.828 26.766 8.211 1 96.5 172 THR B N 1
ATOM 4805 C CA . THR B 1 172 ? -16.688 27.906 7.957 1 96.5 172 THR B CA 1
ATOM 4806 C C . THR B 1 172 ? -18.016 27.484 7.34 1 96.5 172 THR B C 1
ATOM 4808 O O . THR B 1 172 ? -19.062 27.984 7.707 1 96.5 172 THR B O 1
ATOM 4811 N N . TYR B 1 173 ? -17.969 26.531 6.457 1 97.06 173 TYR B N 1
ATOM 4812 C CA . TYR B 1 173 ? -19.156 26.172 5.695 1 97.06 173 TYR B CA 1
ATOM 4813 C C . TYR B 1 173 ? -19.875 24.984 6.324 1 97.06 173 TYR B C 1
ATOM 4815 O O . TYR B 1 173 ? -20.969 24.609 5.898 1 97.06 173 TYR B O 1
ATOM 4823 N N . ALA B 1 174 ? -19.25 24.359 7.25 1 97.25 174 ALA B N 1
ATOM 4824 C CA . ALA B 1 174 ? -19.891 23.344 8.094 1 97.25 174 ALA B CA 1
ATOM 4825 C C . ALA B 1 174 ? -19.797 23.719 9.57 1 97.25 174 ALA B C 1
ATOM 4827 O O . ALA B 1 174 ? -19.156 23.016 10.352 1 97.25 174 ALA B O 1
ATOM 4828 N N . PRO B 1 175 ? -20.516 24.656 10 1 96.25 175 PRO B N 1
ATOM 4829 C CA . PRO B 1 175 ? -20.328 25.219 11.344 1 96.25 175 PRO B CA 1
ATOM 4830 C C . PRO B 1 175 ? -20.828 24.281 12.445 1 96.25 175 PRO B C 1
ATOM 4832 O O . PRO B 1 175 ? -20.469 24.453 13.609 1 96.25 175 PRO B O 1
ATOM 4835 N N . SER B 1 176 ? -21.609 23.297 12.133 1 96.81 176 SER B N 1
ATOM 4836 C CA . SER B 1 176 ? -22.141 22.375 13.148 1 96.81 176 SER B CA 1
ATOM 4837 C C . SER B 1 176 ? -21.078 21.344 13.547 1 96.81 176 SER B C 1
ATOM 4839 O O . SER B 1 176 ? -21.219 20.703 14.586 1 96.81 176 SER B O 1
ATOM 4841 N N . ILE B 1 177 ? -20.125 21.234 12.75 1 97.31 177 ILE B N 1
ATOM 4842 C CA . ILE B 1 177 ? -19.078 20.266 13.023 1 97.31 177 ILE B CA 1
ATOM 4843 C C . ILE B 1 177 ? -18.047 20.891 13.969 1 97.31 177 ILE B C 1
ATOM 4845 O O . ILE B 1 177 ? -17.641 22.031 13.781 1 97.31 177 ILE B O 1
ATOM 4849 N N . ASN B 1 178 ? -17.734 20.156 14.992 1 97.38 178 ASN B N 1
ATOM 4850 C CA . ASN B 1 178 ? -16.672 20.609 15.883 1 97.38 178 ASN B CA 1
ATOM 4851 C C . ASN B 1 178 ? -15.391 20.922 15.117 1 97.38 178 ASN B C 1
ATOM 4853 O O . ASN B 1 178 ? -14.82 20.047 14.469 1 97.38 178 ASN B O 1
ATOM 4857 N N . PRO B 1 179 ? -14.922 22.141 15.148 1 97.06 179 PRO B N 1
ATOM 4858 C CA . PRO B 1 179 ? -13.719 22.516 14.406 1 97.06 179 PRO B CA 1
ATOM 4859 C C . PRO B 1 179 ? -12.5 21.672 14.797 1 97.06 179 PRO B C 1
ATOM 4861 O O . PRO B 1 179 ? -11.594 21.484 13.984 1 97.06 179 PRO B O 1
ATOM 4864 N N . ARG B 1 180 ? -12.484 21.172 15.977 1 96.56 180 ARG B N 1
ATOM 4865 C CA . ARG B 1 180 ? -11.359 20.359 16.438 1 96.56 180 ARG B CA 1
ATOM 4866 C C . ARG B 1 180 ? -11.328 19.016 15.719 1 96.56 180 ARG B C 1
ATOM 4868 O O . ARG B 1 180 ? -10.328 18.297 15.781 1 96.56 180 ARG B O 1
ATOM 4875 N N . ASN B 1 181 ? -12.43 18.672 15.07 1 97.94 181 ASN B N 1
ATOM 4876 C CA . ASN B 1 181 ? -12.516 17.406 14.344 1 97.94 181 ASN B CA 1
ATOM 4877 C C . ASN B 1 181 ? -11.984 17.531 12.922 1 97.94 181 ASN B C 1
ATOM 4879 O O . ASN B 1 181 ? -11.883 16.547 12.203 1 97.94 181 ASN B O 1
ATOM 4883 N N . ILE B 1 182 ? -11.656 18.766 12.516 1 98.25 182 ILE B N 1
ATOM 4884 C CA . ILE B 1 182 ? -11.102 19 11.188 1 98.25 182 ILE B CA 1
ATOM 4885 C C . ILE B 1 182 ? -9.609 19.297 11.297 1 98.25 182 ILE B C 1
ATOM 4887 O O . ILE B 1 182 ? -9.211 20.297 11.898 1 98.25 182 ILE B O 1
ATOM 4891 N N . ILE B 1 183 ? -8.812 18.422 10.734 1 98.06 183 ILE B N 1
ATOM 4892 C CA . ILE B 1 183 ? -7.371 18.594 10.891 1 98.06 183 ILE B CA 1
ATOM 4893 C C . ILE B 1 183 ? -6.676 18.422 9.547 1 98.06 183 ILE B C 1
ATOM 4895 O O . ILE B 1 183 ? -7.23 17.812 8.625 1 98.06 183 ILE B O 1
ATOM 4899 N N . THR B 1 184 ? -5.562 19 9.398 1 97.31 184 THR B N 1
ATOM 4900 C CA . THR B 1 184 ? -4.645 18.734 8.289 1 97.31 184 THR B CA 1
ATOM 4901 C C . THR B 1 184 ? -3.271 18.328 8.812 1 97.31 184 THR B C 1
ATOM 4903 O O . THR B 1 184 ? -2.996 18.438 10.008 1 97.31 184 THR B O 1
ATOM 4906 N N . LEU B 1 185 ? -2.436 17.75 7.926 1 94.88 185 LEU B N 1
ATOM 4907 C CA . LEU B 1 185 ? -1.244 17.062 8.398 1 94.88 185 LEU B CA 1
ATOM 4908 C C . LEU B 1 185 ? 0.02 17.719 7.852 1 94.88 185 LEU B C 1
ATOM 4910 O O . LEU B 1 185 ? 0.136 17.938 6.641 1 94.88 185 LEU B O 1
ATOM 4914 N N . ALA B 1 186 ? 0.933 17.984 8.711 1 93.94 186 ALA B N 1
ATOM 4915 C CA . ALA B 1 186 ? 2.25 18.453 8.297 1 93.94 186 ALA B CA 1
ATOM 4916 C C . ALA B 1 186 ? 3.287 17.344 8.375 1 93.94 186 ALA B C 1
ATOM 4918 O O . ALA B 1 186 ? 4.488 17.594 8.25 1 93.94 186 ALA B O 1
ATOM 4919 N N . MET B 1 187 ? 2.865 16.203 8.523 1 91.06 187 MET B N 1
ATOM 4920 C CA . MET B 1 187 ? 3.734 15.07 8.844 1 91.06 187 MET B CA 1
ATOM 4921 C C . MET B 1 187 ? 4.543 14.641 7.625 1 91.06 187 MET B C 1
ATOM 4923 O O . MET B 1 187 ? 5.566 13.961 7.758 1 91.06 187 MET B O 1
ATOM 4927 N N . LEU B 1 188 ? 4.078 14.961 6.418 1 88.19 188 LEU B N 1
ATOM 4928 C CA . LEU B 1 188 ? 4.902 14.664 5.254 1 88.19 188 LEU B CA 1
ATOM 4929 C C . LEU B 1 188 ? 6.223 15.422 5.309 1 88.19 188 LEU B C 1
ATOM 4931 O O . LEU B 1 188 ? 7.293 14.828 5.141 1 88.19 188 LEU B O 1
ATOM 4935 N N . LEU B 1 189 ? 6.055 16.688 5.523 1 88.94 189 LEU B N 1
ATOM 4936 C CA . LEU B 1 189 ? 7.246 17.516 5.664 1 88.94 189 LEU B CA 1
ATOM 4937 C C . LEU B 1 189 ? 8.078 17.078 6.867 1 88.94 189 LEU B C 1
ATOM 4939 O O . LEU B 1 189 ? 9.305 17.078 6.812 1 88.94 189 LEU B O 1
ATOM 4943 N N . GLU B 1 190 ? 7.379 16.797 7.934 1 92.19 190 GLU B N 1
ATOM 4944 C CA . GLU B 1 190 ? 8.047 16.312 9.133 1 92.19 190 GLU B CA 1
ATOM 4945 C C . GLU B 1 190 ? 8.883 15.07 8.836 1 92.19 190 GLU B C 1
ATOM 4947 O O . GLU B 1 190 ? 10.031 14.969 9.273 1 92.19 190 GLU B O 1
ATOM 4952 N N . SER B 1 191 ? 8.328 14.164 8.102 1 90.5 191 SER B N 1
ATOM 4953 C CA . SER B 1 191 ? 9.023 12.93 7.762 1 90.5 191 SER B CA 1
ATOM 4954 C C . SER B 1 191 ? 10.242 13.203 6.879 1 90.5 191 SER B C 1
ATOM 4956 O O . SER B 1 191 ? 11.297 12.594 7.062 1 90.5 191 SER B O 1
ATOM 4958 N N . GLU B 1 192 ? 10.078 14.008 5.938 1 88.56 192 GLU B N 1
ATOM 4959 C CA . GLU B 1 192 ? 11.195 14.398 5.082 1 88.56 192 GLU B CA 1
ATOM 4960 C C . GLU B 1 192 ? 12.32 15.016 5.898 1 88.56 192 GLU B C 1
ATOM 4962 O O . GLU B 1 192 ? 13.5 14.703 5.68 1 88.56 192 GLU B O 1
ATOM 4967 N N . ALA B 1 193 ? 11.969 15.898 6.746 1 92.06 193 ALA B N 1
ATOM 4968 C CA . ALA B 1 193 ? 12.945 16.562 7.605 1 92.06 193 ALA B CA 1
ATOM 4969 C C . ALA B 1 193 ? 13.664 15.547 8.492 1 92.06 193 ALA B C 1
ATOM 4971 O O . ALA B 1 193 ? 14.883 15.617 8.664 1 92.06 193 ALA B O 1
ATOM 4972 N N . LYS B 1 194 ? 12.922 14.625 9.055 1 92.56 194 LYS B N 1
ATOM 4973 C CA . LYS B 1 194 ? 13.508 13.586 9.891 1 92.56 194 LYS B CA 1
ATOM 4974 C C . LYS B 1 194 ? 14.523 12.766 9.109 1 92.56 194 LYS B C 1
ATOM 4976 O O . LYS B 1 194 ? 15.602 12.445 9.617 1 92.56 194 LYS B O 1
ATOM 4981 N N . THR B 1 195 ? 14.156 12.453 7.93 1 90.19 195 THR B N 1
ATOM 4982 C CA . THR B 1 195 ? 15.055 11.672 7.09 1 90.19 195 THR B CA 1
ATOM 4983 C C . THR B 1 195 ? 16.344 12.438 6.816 1 90.19 195 THR B C 1
ATOM 4985 O O . THR B 1 195 ? 17.438 11.859 6.832 1 90.19 195 THR B O 1
ATOM 4988 N N . MET B 1 196 ? 16.25 13.672 6.535 1 90.62 196 MET B N 1
ATOM 4989 C CA . MET B 1 196 ? 17.422 14.5 6.273 1 90.62 196 MET B CA 1
ATOM 4990 C C . MET B 1 196 ? 18.328 14.562 7.496 1 90.62 196 MET B C 1
ATOM 4992 O O . MET B 1 196 ? 19.547 14.438 7.375 1 90.62 196 MET B O 1
ATOM 4996 N N . VAL B 1 197 ? 17.719 14.812 8.656 1 93.19 197 VAL B N 1
ATOM 4997 C CA . VAL B 1 197 ? 18.5 14.852 9.891 1 93.19 197 VAL B CA 1
ATOM 4998 C C . VAL B 1 197 ? 19.156 13.5 10.133 1 93.19 197 VAL B C 1
ATOM 5000 O O . VAL B 1 197 ? 20.328 13.438 10.516 1 93.19 197 VAL B O 1
ATOM 5003 N N . ALA B 1 198 ? 18.422 12.461 9.898 1 91.88 198 ALA B N 1
ATOM 5004 C CA . ALA B 1 198 ? 18.953 11.117 10.094 1 91.88 198 ALA B CA 1
ATOM 5005 C C . ALA B 1 198 ? 20.188 10.883 9.227 1 91.88 198 ALA B C 1
ATOM 5007 O O . ALA B 1 198 ? 21.156 10.281 9.672 1 91.88 198 ALA B O 1
ATOM 5008 N N . ARG B 1 199 ? 20.094 11.328 8.031 1 88.06 199 ARG B N 1
ATOM 5009 C CA . ARG B 1 199 ? 21.219 11.195 7.125 1 88.06 199 ARG B CA 1
ATOM 5010 C C . ARG B 1 199 ? 22.438 11.953 7.656 1 88.06 199 ARG B C 1
ATOM 5012 O O . ARG B 1 199 ? 23.562 11.445 7.621 1 88.06 199 ARG B O 1
ATOM 5019 N N . LYS B 1 200 ? 22.266 13.164 8.078 1 89.94 200 LYS B N 1
ATOM 5020 C CA . LYS B 1 200 ? 23.328 13.992 8.641 1 89.94 200 LYS B CA 1
ATOM 5021 C C . LYS B 1 200 ? 23.938 13.32 9.867 1 89.94 200 LYS B C 1
ATOM 5023 O O . LYS B 1 200 ? 25.156 13.359 10.047 1 89.94 200 LYS B O 1
ATOM 5028 N N . MET B 1 201 ? 23.141 12.68 10.68 1 90.81 201 MET B N 1
ATOM 5029 C CA . MET B 1 201 ? 23.594 12.078 11.93 1 90.81 201 MET B CA 1
ATOM 5030 C C . MET B 1 201 ? 23.984 10.625 11.719 1 90.81 201 MET B C 1
ATOM 5032 O O . MET B 1 201 ? 24.406 9.945 12.656 1 90.81 201 MET B O 1
ATOM 5036 N N . GLN B 1 202 ? 23.75 10.062 10.484 1 87.62 202 GLN B N 1
ATOM 5037 C CA . GLN B 1 202 ? 24.047 8.68 10.133 1 87.62 202 GLN B CA 1
ATOM 5038 C C . GLN B 1 202 ? 23.297 7.703 11.039 1 87.62 202 GLN B C 1
ATOM 5040 O O . GLN B 1 202 ? 23.891 6.801 11.625 1 87.62 202 GLN B O 1
ATOM 5045 N N . MET B 1 203 ? 22.141 7.969 11.219 1 88.19 203 MET B N 1
ATOM 5046 C CA . MET B 1 203 ? 21.266 7.094 12 1 88.19 203 MET B CA 1
ATOM 5047 C C . MET B 1 203 ? 19.984 6.793 11.242 1 88.19 203 MET B C 1
ATOM 5049 O O . MET B 1 203 ? 19.734 7.367 10.18 1 88.19 203 MET B O 1
ATOM 5053 N N . HIS B 1 204 ? 19.188 5.883 11.82 1 87.25 204 HIS B N 1
ATOM 5054 C CA . HIS B 1 204 ? 17.906 5.539 11.211 1 87.25 204 HIS B CA 1
ATOM 5055 C C . HIS B 1 204 ? 16.859 6.609 11.5 1 87.25 204 HIS B C 1
ATOM 5057 O O . HIS B 1 204 ? 16.781 7.113 12.617 1 87.25 204 HIS B O 1
ATOM 5063 N N . PRO B 1 205 ? 16.094 6.945 10.484 1 90.19 205 PRO B N 1
ATOM 5064 C CA . PRO B 1 205 ? 15.109 8.023 10.656 1 90.19 205 PRO B CA 1
ATOM 5065 C C . PRO B 1 205 ? 14.094 7.727 11.758 1 90.19 205 PRO B C 1
ATOM 5067 O O . PRO B 1 205 ? 13.555 8.648 12.367 1 90.19 205 PRO B O 1
ATOM 5070 N N . ALA B 1 206 ? 13.836 6.48 11.977 1 86.94 206 ALA B N 1
ATOM 5071 C CA . ALA B 1 206 ? 12.867 6.098 13 1 86.94 206 ALA B CA 1
ATOM 5072 C C . ALA B 1 206 ? 13.312 6.57 14.375 1 86.94 206 ALA B C 1
ATOM 5074 O O . ALA B 1 206 ? 12.492 6.691 15.289 1 86.94 206 ALA B O 1
ATOM 5075 N N . GLY B 1 207 ? 14.5 6.848 14.523 1 89 207 GLY B N 1
ATOM 5076 C CA . GLY B 1 207 ? 15.039 7.273 15.805 1 89 207 GLY B CA 1
ATOM 5077 C C . GLY B 1 207 ? 14.914 8.766 16.047 1 89 207 GLY B C 1
ATOM 5078 O O . GLY B 1 207 ? 15.227 9.258 17.125 1 89 207 GLY B O 1
ATOM 5079 N N . ILE B 1 208 ? 14.523 9.516 15.062 1 92.88 208 ILE B N 1
ATOM 5080 C CA . ILE B 1 208 ? 14.375 10.961 15.172 1 92.88 208 ILE B CA 1
ATOM 5081 C C . ILE B 1 208 ? 12.93 11.305 15.539 1 92.88 208 ILE B C 1
ATOM 5083 O O . ILE B 1 208 ? 12 10.938 14.82 1 92.88 208 ILE B O 1
ATOM 5087 N N . LYS B 1 209 ? 12.734 11.945 16.688 1 92.62 209 LYS B N 1
ATOM 5088 C CA . LYS B 1 209 ? 11.391 12.266 17.141 1 92.62 209 LYS B CA 1
ATOM 5089 C C . LYS B 1 209 ? 11.273 13.742 17.516 1 92.62 209 LYS B C 1
ATOM 5091 O O . LYS B 1 209 ? 12.289 14.414 17.75 1 92.62 209 LYS B O 1
ATOM 5096 N N . ASN B 1 210 ? 10.062 14.266 17.484 1 94.56 210 ASN B N 1
ATOM 5097 C CA . ASN B 1 210 ? 9.641 15.539 18.062 1 94.56 210 ASN B CA 1
ATOM 5098 C C . ASN B 1 210 ? 10.234 16.719 17.312 1 94.56 210 ASN B C 1
ATOM 5100 O O . ASN B 1 210 ? 10.664 17.703 17.922 1 94.56 210 ASN B O 1
ATOM 5104 N N . LEU B 1 211 ? 10.453 16.438 16.047 1 94.06 211 LEU B N 1
ATOM 5105 C CA . LEU B 1 211 ? 10.641 17.562 15.141 1 94.06 211 LEU B CA 1
ATOM 5106 C C . LEU B 1 211 ? 9.32 18.281 14.898 1 94.06 211 LEU B C 1
ATOM 5108 O O . LEU B 1 211 ? 8.281 17.656 14.719 1 94.06 211 LEU B O 1
ATOM 5112 N N . ILE B 1 212 ? 9.359 19.688 14.891 1 95.19 212 ILE B N 1
ATOM 5113 C CA . ILE B 1 212 ? 8.102 20.438 14.812 1 95.19 212 ILE B CA 1
ATOM 5114 C C . ILE B 1 212 ? 8.047 21.219 13.508 1 95.19 212 ILE B C 1
ATOM 5116 O O . ILE B 1 212 ? 9.023 21.875 13.133 1 95.19 212 ILE B O 1
ATOM 5120 N N . VAL B 1 213 ? 7.008 21.125 12.836 1 95 213 VAL B N 1
ATOM 5121 C CA . VAL B 1 213 ? 6.738 21.953 11.664 1 95 213 VAL B CA 1
ATOM 5122 C C . VAL B 1 213 ? 5.707 23.016 12.008 1 95 213 VAL B C 1
ATOM 5124 O O . VAL B 1 213 ? 4.566 22.703 12.359 1 95 213 VAL B O 1
ATOM 5127 N N . TRP B 1 214 ? 6.078 24.281 11.883 1 95.44 214 TRP B N 1
ATOM 5128 C CA . TRP B 1 214 ? 5.203 25.406 12.188 1 95.44 214 TRP B CA 1
ATOM 5129 C C . TRP B 1 214 ? 4.676 26.047 10.914 1 95.44 214 TRP B C 1
ATOM 5131 O O . TRP B 1 214 ? 5.383 26.094 9.898 1 95.44 214 TRP B O 1
ATOM 5141 N N . GLY B 1 215 ? 3.443 26.516 10.969 1 95.38 215 GLY B N 1
ATOM 5142 C CA . GLY B 1 215 ? 3.008 27.469 9.969 1 95.38 215 GLY B CA 1
ATOM 5143 C C . GLY B 1 215 ? 2.102 26.859 8.914 1 95.38 215 GLY B C 1
ATOM 5144 O O . GLY B 1 215 ? 1.181 26.109 9.242 1 95.38 215 GLY B O 1
ATOM 5145 N N . ASN B 1 216 ? 2.332 27.312 7.695 1 93.25 216 ASN B N 1
ATOM 5146 C CA . ASN B 1 216 ? 1.533 26.906 6.543 1 93.25 216 ASN B CA 1
ATOM 5147 C C . ASN B 1 216 ? 2.061 25.625 5.918 1 93.25 216 ASN B C 1
ATOM 5149 O O . ASN B 1 216 ? 3.129 25.625 5.305 1 93.25 216 ASN B O 1
ATOM 5153 N N . ILE B 1 217 ? 1.303 24.562 5.98 1 91.06 217 ILE B N 1
ATOM 5154 C CA . ILE B 1 217 ? 1.716 23.234 5.535 1 91.06 217 ILE B CA 1
ATOM 5155 C C . ILE B 1 217 ? 1.927 23.25 4.023 1 91.06 217 ILE B C 1
ATOM 5157 O O . ILE B 1 217 ? 2.873 22.625 3.52 1 91.06 217 ILE B O 1
ATOM 5161 N N . SER B 1 218 ? 1.052 23.859 3.281 1 86.31 218 SER B N 1
ATOM 5162 C CA . SER B 1 218 ? 1.124 23.891 1.823 1 86.31 218 SER B CA 1
ATOM 5163 C C . SER B 1 218 ? 1.874 25.125 1.327 1 86.31 218 SER B C 1
ATOM 5165 O O . SER B 1 218 ? 1.954 25.359 0.12 1 86.31 218 SER B O 1
ATOM 5167 N N . GLY B 1 219 ? 2.371 25.953 2.186 1 85 219 GLY B N 1
ATOM 5168 C CA . GLY B 1 219 ? 3.094 27.156 1.842 1 85 219 GLY B CA 1
ATOM 5169 C C . GLY B 1 219 ? 4.395 27.312 2.605 1 85 219 GLY B C 1
ATOM 5170 O O . GLY B 1 219 ? 5.227 26.406 2.619 1 85 219 GLY B O 1
ATOM 5171 N N . ASN B 1 220 ? 4.461 28.469 3.234 1 86.12 220 ASN B N 1
ATOM 5172 C CA . ASN B 1 220 ? 5.668 28.719 4.016 1 86.12 220 ASN B CA 1
ATOM 5173 C C . ASN B 1 220 ? 5.59 28.078 5.398 1 86.12 220 ASN B C 1
ATOM 5175 O O . ASN B 1 220 ? 4.648 28.328 6.148 1 86.12 220 ASN B O 1
ATOM 5179 N N . SER B 1 221 ? 6.527 27.281 5.625 1 90.31 221 SER B N 1
ATOM 5180 C CA . SER B 1 221 ? 6.602 26.609 6.922 1 90.31 221 SER B CA 1
ATOM 5181 C C . SER B 1 221 ? 8 26.719 7.52 1 90.31 221 SER B C 1
ATOM 5183 O O . SER B 1 221 ? 8.945 27.109 6.836 1 90.31 221 SER B O 1
ATOM 5185 N N . PHE B 1 222 ? 8.031 26.562 8.82 1 89.19 222 PHE B N 1
ATOM 5186 C CA . PHE B 1 222 ? 9.266 26.609 9.602 1 89.19 222 PHE B CA 1
ATOM 5187 C C . PHE B 1 222 ? 9.477 25.297 10.352 1 89.19 222 PHE B C 1
ATOM 5189 O O . PHE B 1 222 ? 8.633 24.875 11.148 1 89.19 222 PHE B O 1
ATOM 5196 N N . VAL B 1 223 ? 10.633 24.578 9.969 1 92.06 223 VAL B N 1
ATOM 5197 C CA . VAL B 1 223 ? 10.969 23.344 10.68 1 92.06 223 VAL B CA 1
ATOM 5198 C C . VAL B 1 223 ? 11.828 23.672 11.898 1 92.06 223 VAL B C 1
ATOM 5200 O O . VAL B 1 223 ? 12.945 24.172 11.766 1 92.06 223 VAL B O 1
ATOM 5203 N N . ASP B 1 224 ? 11.32 23.406 13.047 1 92.62 224 ASP B N 1
ATOM 5204 C CA . ASP B 1 224 ? 11.969 23.672 14.328 1 92.62 224 ASP B CA 1
ATOM 5205 C C . ASP B 1 224 ? 12.664 22.438 14.867 1 92.62 224 ASP B C 1
ATOM 5207 O O . ASP B 1 224 ? 12.008 21.453 15.219 1 92.62 224 ASP B O 1
ATOM 5211 N N . LEU B 1 225 ? 13.984 22.5 14.953 1 92.69 225 LEU B N 1
ATOM 5212 C CA . LEU B 1 225 ? 14.781 21.359 15.398 1 92.69 225 LEU B CA 1
ATOM 5213 C C . LEU B 1 225 ? 15.07 21.453 16.891 1 92.69 225 LEU B C 1
ATOM 5215 O O . LEU B 1 225 ? 15.734 20.578 17.453 1 92.69 225 LEU B O 1
ATOM 5219 N N . SER B 1 226 ? 14.555 22.406 17.609 1 89.25 226 SER B N 1
ATOM 5220 C CA . SER B 1 226 ? 14.93 22.719 19 1 89.25 226 SER B CA 1
ATOM 5221 C C . SER B 1 226 ? 14.523 21.594 19.938 1 89.25 226 SER B C 1
ATOM 5223 O O . SER B 1 226 ? 15.203 21.344 20.938 1 89.25 226 SER B O 1
ATOM 5225 N N . LYS B 1 227 ? 13.453 20.922 19.625 1 92.06 227 LYS B N 1
ATOM 5226 C CA . LYS B 1 227 ? 12.961 19.875 20.531 1 92.06 227 LYS B CA 1
ATOM 5227 C C . LYS B 1 227 ? 13.242 18.484 19.969 1 92.06 227 LYS B C 1
ATOM 5229 O O . LYS B 1 227 ? 12.789 17.484 20.531 1 92.06 227 LYS B O 1
ATOM 5234 N N . THR B 1 228 ? 13.969 18.422 18.938 1 94.56 228 THR B N 1
ATOM 5235 C CA . THR B 1 228 ? 14.227 17.141 18.281 1 94.56 228 THR B CA 1
ATOM 5236 C C . THR B 1 228 ? 15.031 16.219 19.172 1 94.56 228 THR B C 1
ATOM 5238 O O . THR B 1 228 ? 16.016 16.641 19.797 1 94.56 228 THR B O 1
ATOM 5241 N N . GLU B 1 229 ? 14.578 15 19.266 1 93.06 229 GLU B N 1
ATOM 5242 C CA . GLU B 1 229 ? 15.195 13.984 20.109 1 93.06 229 GLU B CA 1
ATOM 5243 C C . GLU B 1 229 ? 15.75 12.828 19.266 1 93.06 229 GLU B C 1
ATOM 5245 O O . GLU B 1 229 ? 15.117 12.398 18.312 1 93.06 229 GLU B O 1
ATOM 5250 N N . LEU B 1 230 ? 16.938 12.375 19.594 1 92.31 230 LEU B N 1
ATOM 5251 C CA . LEU B 1 230 ? 17.578 11.242 18.938 1 92.31 230 LEU B CA 1
ATOM 5252 C C . LEU B 1 230 ? 17.516 9.992 19.812 1 92.31 230 LEU B C 1
ATOM 5254 O O . LEU B 1 230 ? 18.094 9.969 20.906 1 92.31 230 LEU B O 1
ATOM 5258 N N . TYR B 1 231 ? 16.781 9.023 19.297 1 87.12 231 TYR B N 1
ATOM 5259 C CA . TYR B 1 231 ? 16.703 7.746 19.984 1 87.12 231 TYR B CA 1
ATOM 5260 C C . TYR B 1 231 ? 17.672 6.738 19.375 1 87.12 231 TYR B C 1
ATOM 5262 O O . TYR B 1 231 ? 17.859 6.699 18.156 1 87.12 231 TYR B O 1
ATOM 5270 N N . ARG B 1 232 ? 18.312 5.898 20.172 1 77.44 232 ARG B N 1
ATOM 5271 C CA . ARG B 1 232 ? 19.219 4.836 19.766 1 77.44 232 ARG B CA 1
ATOM 5272 C C . ARG B 1 232 ? 20.406 5.398 19 1 77.44 232 ARG B C 1
ATOM 5274 O O . ARG B 1 232 ? 20.828 4.836 17.984 1 77.44 232 ARG B O 1
ATOM 5281 N N . TYR B 1 233 ? 20.781 6.586 19.266 1 70.31 233 TYR B N 1
ATOM 5282 C CA . TYR B 1 233 ? 21.938 7.199 18.641 1 70.31 233 TYR B CA 1
ATOM 5283 C C . TYR B 1 233 ? 23.234 6.613 19.203 1 70.31 233 TYR B C 1
ATOM 5285 O O . TYR B 1 233 ? 23.359 6.43 20.422 1 70.31 233 TYR B O 1
ATOM 5293 N N . ASP B 1 234 ? 23.953 5.746 18.422 1 60.22 234 ASP B N 1
ATOM 5294 C CA . ASP B 1 234 ? 25.156 5.008 18.797 1 60.22 234 ASP B CA 1
ATOM 5295 C C . ASP B 1 234 ? 26.094 5.871 19.641 1 60.22 234 ASP B C 1
ATOM 5297 O O . ASP B 1 234 ? 26.797 5.359 20.516 1 60.22 234 ASP B O 1
ATOM 5301 N N . SER B 1 235 ? 26.469 7.094 19.172 1 50.91 235 SER B N 1
ATOM 5302 C CA . SER B 1 235 ? 27.562 7.66 19.953 1 50.91 235 SER B CA 1
ATOM 5303 C C . SER B 1 235 ? 27.188 7.754 21.438 1 50.91 235 SER B C 1
ATOM 5305 O O . SER B 1 235 ? 28.047 8.039 22.281 1 50.91 235 SER B O 1
ATOM 5307 N N . ALA B 1 236 ? 25.938 7.922 21.766 1 44.09 236 ALA B N 1
ATOM 5308 C CA . ALA B 1 236 ? 25.641 8.07 23.188 1 44.09 236 ALA B CA 1
ATOM 5309 C C . ALA B 1 236 ? 25.531 6.707 23.875 1 44.09 236 ALA B C 1
ATOM 5311 O O . ALA B 1 236 ? 25.25 5.699 23.234 1 44.09 236 ALA B O 1
ATOM 5312 N N . ILE B 1 237 ? 25.953 6.496 25.078 1 43.5 237 ILE B N 1
ATOM 5313 C CA . ILE B 1 237 ? 25.875 5.391 26.031 1 43.5 237 ILE B CA 1
ATOM 5314 C C . ILE B 1 237 ? 24.516 4.711 25.922 1 43.5 237 ILE B C 1
ATOM 5316 O O . ILE B 1 237 ? 23.469 5.371 26.016 1 43.5 237 ILE B O 1
ATOM 5320 N N . TRP B 1 238 ? 24.453 3.51 25.234 1 46.28 238 TRP B N 1
ATOM 5321 C CA . TRP B 1 238 ? 23.312 2.617 25.031 1 46.28 238 TRP B CA 1
ATOM 5322 C C . TRP B 1 238 ? 22.297 2.75 26.156 1 46.28 238 TRP B C 1
ATOM 5324 O O . TRP B 1 238 ? 22.516 2.258 27.266 1 46.28 238 TRP B O 1
ATOM 5334 N N . GLY B 1 239 ? 21.875 3.777 26.453 1 50.44 239 GLY B N 1
ATOM 5335 C CA . GLY B 1 239 ? 20.844 3.83 27.484 1 50.44 239 GLY B CA 1
ATOM 5336 C C . GLY B 1 239 ? 19.609 3.006 27.141 1 50.44 239 GLY B C 1
ATOM 5337 O O . GLY B 1 239 ? 19.578 2.35 26.094 1 50.44 239 GLY B O 1
ATOM 5338 N N . PRO B 1 240 ? 18.875 2.762 28.062 1 61.5 240 PRO B N 1
ATOM 5339 C CA . PRO B 1 240 ? 17.578 2.088 27.875 1 61.5 240 PRO B CA 1
ATOM 5340 C C . PRO B 1 240 ? 16.828 2.6 26.656 1 61.5 240 PRO B C 1
ATOM 5342 O O . PRO B 1 240 ? 17.125 3.688 26.156 1 61.5 240 PRO B O 1
ATOM 5345 N N . PRO B 1 241 ? 16.078 1.781 26.016 1 63.28 241 PRO B N 1
ATOM 5346 C CA . PRO B 1 241 ? 15.297 2.146 24.844 1 63.28 241 PRO B CA 1
ATOM 5347 C C . PRO B 1 241 ? 14.602 3.496 24.984 1 63.28 241 PRO B C 1
ATOM 5349 O O . PRO B 1 241 ? 14.328 4.168 23.984 1 63.28 241 PRO B O 1
ATOM 5352 N N . SER B 1 242 ? 14.5 3.879 26.141 1 71.5 242 SER B N 1
ATOM 5353 C CA . SER B 1 242 ? 13.766 5.121 26.359 1 71.5 242 SER B CA 1
ATOM 5354 C C . SER B 1 242 ? 14.711 6.316 26.422 1 71.5 242 SER B C 1
ATOM 5356 O O . SER B 1 242 ? 14.266 7.465 26.453 1 71.5 242 SER B O 1
ATOM 5358 N N . PHE B 1 243 ? 15.945 6.039 26.266 1 82.25 243 PHE B N 1
ATOM 5359 C CA . PHE B 1 243 ? 16.922 7.117 26.359 1 82.25 243 PHE B CA 1
ATOM 5360 C C . PHE B 1 243 ? 17.047 7.863 25.031 1 82.25 243 PHE B C 1
ATOM 5362 O O . PHE B 1 243 ? 17.062 7.246 23.969 1 82.25 243 PHE B O 1
ATOM 5369 N N . PHE B 1 244 ? 17 9.219 25.203 1 87.31 244 PHE B N 1
ATOM 5370 C CA . PHE B 1 244 ? 17.188 10.016 24 1 87.31 244 PHE B CA 1
ATOM 5371 C C . PHE B 1 244 ? 18.141 11.18 24.266 1 87.31 244 PHE B C 1
ATOM 5373 O O . PHE B 1 244 ? 18.406 11.516 25.438 1 87.31 244 PHE B O 1
ATOM 5380 N N . ARG B 1 245 ? 18.797 11.672 23.25 1 89.31 245 ARG B N 1
ATOM 5381 C CA . ARG B 1 245 ? 19.625 12.883 23.297 1 89.31 245 ARG B CA 1
ATOM 5382 C C . ARG B 1 245 ? 19.016 13.984 22.422 1 89.31 245 ARG B C 1
ATOM 5384 O O . ARG B 1 245 ? 18.562 13.727 21.312 1 89.31 245 ARG B O 1
ATOM 5391 N N . PRO B 1 246 ? 19.047 15.117 23.047 1 91.81 246 PRO B N 1
ATOM 5392 C CA . PRO B 1 246 ? 18.594 16.234 22.188 1 91.81 246 PRO B CA 1
ATOM 5393 C C . PRO B 1 246 ? 19.531 16.469 21 1 91.81 246 PRO B C 1
ATOM 5395 O O . PRO B 1 246 ? 20.75 16.406 21.156 1 91.81 246 PRO B O 1
ATOM 5398 N N . LEU B 1 247 ? 18.938 16.672 19.891 1 93.56 247 LEU B N 1
ATOM 5399 C CA . LEU B 1 247 ? 19.703 16.875 18.656 1 93.56 247 LEU B CA 1
ATOM 5400 C C . LEU B 1 247 ? 20.719 17.984 18.812 1 93.56 247 LEU B C 1
ATOM 5402 O O . LEU B 1 247 ? 21.875 17.859 18.406 1 93.56 247 LEU B O 1
ATOM 5406 N N . LEU B 1 248 ? 20.281 19.109 19.453 1 90.44 248 LEU B N 1
ATOM 5407 C CA . LEU B 1 248 ? 21.125 20.312 19.531 1 90.44 248 LEU B CA 1
ATOM 5408 C C . LEU B 1 248 ? 22.297 20.078 20.469 1 90.44 248 LEU B C 1
ATOM 5410 O O . LEU B 1 248 ? 23.25 20.859 20.484 1 90.44 248 LEU B O 1
ATOM 5414 N N . ASP B 1 249 ? 22.281 18.938 21.281 1 89.69 249 ASP B N 1
ATOM 5415 C CA . ASP B 1 249 ? 23.406 18.578 22.141 1 89.69 249 ASP B CA 1
ATOM 5416 C C . ASP B 1 249 ? 24.469 17.812 21.344 1 89.69 249 ASP B C 1
ATOM 5418 O O . ASP B 1 249 ? 25.609 17.672 21.812 1 89.69 249 ASP B O 1
ATOM 5422 N N . VAL B 1 250 ? 24.078 17.359 20.219 1 88.25 250 VAL B N 1
ATOM 5423 C CA . VAL B 1 250 ? 25 16.5 19.484 1 88.25 250 VAL B CA 1
ATOM 5424 C C . VAL B 1 250 ? 25.406 17.188 18.188 1 88.25 250 VAL B C 1
ATOM 5426 O O . VAL B 1 250 ? 26.547 17.031 17.734 1 88.25 250 VAL B O 1
ATOM 5429 N N . LEU B 1 251 ? 24.5 17.844 17.609 1 90.19 251 LEU B N 1
ATOM 5430 C CA . LEU B 1 251 ? 24.781 18.516 16.344 1 90.19 251 LEU B CA 1
ATOM 5431 C C . LEU B 1 251 ? 25.078 20 16.562 1 90.19 251 LEU B C 1
ATOM 5433 O O . LEU B 1 251 ? 24.188 20.766 16.938 1 90.19 251 LEU B O 1
ATOM 5437 N N . PHE B 1 252 ? 26.297 20.438 16.266 1 86 252 PHE B N 1
ATOM 5438 C CA . PHE B 1 252 ? 26.719 21.812 16.531 1 86 252 PHE B CA 1
ATOM 5439 C C . PHE B 1 252 ? 26.875 22.594 15.234 1 86 252 PHE B C 1
ATOM 5441 O O . PHE B 1 252 ? 27.125 23.797 15.258 1 86 252 PHE B O 1
ATOM 5448 N N . ASP B 1 253 ? 26.766 21.922 14.133 1 86.44 253 ASP B N 1
ATOM 5449 C CA . ASP B 1 253 ? 26.906 22.531 12.82 1 86.44 253 ASP B CA 1
ATOM 5450 C C . ASP B 1 253 ? 25.734 23.469 12.516 1 86.44 253 ASP B C 1
ATOM 5452 O O . ASP B 1 253 ? 24.812 23.078 11.797 1 86.44 253 ASP B O 1
ATOM 5456 N N . ARG B 1 254 ? 25.812 24.688 12.969 1 83.44 254 ARG B N 1
ATOM 5457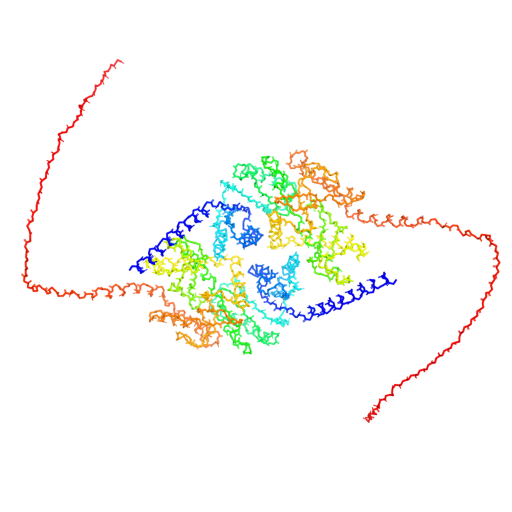 C CA . ARG B 1 254 ? 24.734 25.656 12.805 1 83.44 254 ARG B CA 1
ATOM 5458 C C . ARG B 1 254 ? 24.578 26.062 11.344 1 83.44 254 ARG B C 1
ATOM 5460 O O . ARG B 1 254 ? 23.469 26.344 10.891 1 83.44 254 ARG B O 1
ATOM 5467 N N . GLU B 1 255 ? 25.656 26.078 10.703 1 84.69 255 GLU B N 1
ATOM 5468 C CA . GLU B 1 255 ? 25.594 26.406 9.281 1 84.69 255 GLU B CA 1
ATOM 5469 C C . GLU B 1 255 ? 24.75 25.391 8.516 1 84.69 255 GLU B C 1
ATOM 5471 O O . GLU B 1 255 ? 23.938 25.766 7.668 1 84.69 255 GLU B O 1
ATOM 5476 N N . TRP B 1 256 ? 24.969 24.188 8.836 1 88.88 256 TRP B N 1
ATOM 5477 C CA . TRP B 1 256 ? 24.172 23.156 8.188 1 88.88 256 TRP B CA 1
ATOM 5478 C C . TRP B 1 256 ? 22.703 23.312 8.5 1 88.88 256 TRP B C 1
ATOM 5480 O O . TRP B 1 256 ? 21.844 23.219 7.613 1 88.88 256 TRP B O 1
ATOM 5490 N N . MET B 1 257 ? 22.375 23.578 9.703 1 86.25 257 MET B N 1
ATOM 5491 C CA . MET B 1 257 ? 21 23.688 10.164 1 86.25 257 MET B CA 1
ATOM 5492 C C . MET B 1 257 ? 20.281 24.859 9.5 1 86.25 257 MET B C 1
ATOM 5494 O O . MET B 1 257 ? 19.094 24.766 9.188 1 86.25 257 MET B O 1
ATOM 5498 N N . GLN B 1 258 ? 21.047 25.859 9.211 1 81 258 GLN B N 1
ATOM 5499 C CA . GLN B 1 258 ? 20.406 27.094 8.773 1 81 258 GLN B CA 1
ATOM 5500 C C . GLN B 1 258 ? 20.391 27.188 7.25 1 81 258 GLN B C 1
ATOM 5502 O O . GLN B 1 258 ? 19.516 27.844 6.672 1 81 258 GLN B O 1
ATOM 5507 N N . ILE B 1 259 ? 21.297 26.547 6.648 1 81 259 ILE B N 1
ATOM 5508 C CA . ILE B 1 259 ? 21.438 26.766 5.211 1 81 259 ILE B CA 1
ATOM 5509 C C . ILE B 1 259 ? 21.156 25.469 4.461 1 81 259 ILE B C 1
ATOM 5511 O O . ILE B 1 259 ? 20.125 25.344 3.787 1 81 259 ILE B O 1
ATOM 5515 N N . GLU B 1 260 ? 21.969 24.516 4.734 1 80.56 260 GLU B N 1
ATOM 5516 C CA . GLU B 1 260 ? 21.891 23.297 3.947 1 80.56 260 GLU B CA 1
ATOM 5517 C C . GLU B 1 260 ? 20.594 22.531 4.227 1 80.56 260 GLU B C 1
ATOM 5519 O O . GLU B 1 260 ? 19.938 22.047 3.301 1 80.56 260 GLU B O 1
ATOM 5524 N N . PHE B 1 261 ? 20.297 22.484 5.391 1 87.5 261 PHE B N 1
ATOM 5525 C CA . PHE B 1 261 ? 19.078 21.781 5.789 1 87.5 261 PHE B CA 1
ATOM 5526 C C . PHE B 1 261 ? 17.859 22.422 5.164 1 87.5 261 PHE B C 1
ATOM 5528 O O . PHE B 1 261 ? 17.031 21.734 4.551 1 87.5 261 PHE B O 1
ATOM 5535 N N . VAL B 1 262 ? 17.797 23.672 5.27 1 81.12 262 VAL B N 1
ATOM 5536 C CA . VAL B 1 262 ? 16.625 24.406 4.789 1 81.12 262 VAL B CA 1
ATOM 5537 C C . VAL B 1 262 ? 16.562 24.328 3.266 1 81.12 262 VAL B C 1
ATOM 5539 O O . VAL B 1 262 ? 15.5 24.078 2.697 1 81.12 262 VAL B O 1
ATOM 5542 N N . ALA B 1 263 ? 17.641 24.484 2.641 1 78.06 263 ALA B N 1
ATOM 5543 C CA . ALA B 1 263 ? 17.703 24.453 1.183 1 78.06 263 ALA B CA 1
ATOM 5544 C C . ALA B 1 263 ? 17.344 23.062 0.66 1 78.06 263 ALA B C 1
ATOM 5546 O O . ALA B 1 263 ? 16.562 22.938 -0.297 1 78.06 263 ALA B O 1
ATOM 5547 N N . SER B 1 264 ? 17.828 22.125 1.335 1 77.81 264 SER B N 1
ATOM 5548 C CA . SER B 1 264 ? 17.578 20.75 0.914 1 77.81 264 SER B CA 1
ATOM 5549 C C . SER B 1 264 ? 16.109 20.375 1.107 1 77.81 264 SER B C 1
ATOM 5551 O O . SER B 1 264 ? 15.516 19.719 0.249 1 77.81 264 SER B O 1
ATOM 5553 N N . LEU B 1 265 ? 15.625 20.797 2.176 1 80.56 265 LEU B N 1
ATOM 5554 C CA . LEU B 1 265 ? 14.227 20.5 2.469 1 80.56 265 LEU B CA 1
ATOM 5555 C C . LEU B 1 265 ? 13.305 21.156 1.447 1 80.56 265 LEU B C 1
ATOM 5557 O O . LEU B 1 265 ? 12.336 20.531 0.995 1 80.56 265 LEU B O 1
ATOM 5561 N N . SER B 1 266 ? 13.656 22.344 1.118 1 76.12 266 SER B N 1
ATOM 5562 C CA . SER B 1 266 ? 12.859 23.047 0.116 1 76.12 266 SER B CA 1
ATOM 5563 C C . SER B 1 266 ? 12.922 22.344 -1.234 1 76.12 266 SER B C 1
ATOM 5565 O O . SER B 1 266 ? 11.914 22.234 -1.932 1 76.12 266 SER B O 1
ATOM 5567 N N . SER B 1 267 ? 14.055 21.828 -1.54 1 69.44 267 SER B N 1
ATOM 5568 C CA . SER B 1 267 ? 14.258 21.125 -2.799 1 69.44 267 SER B CA 1
ATOM 5569 C C . SER B 1 267 ? 13.5 19.797 -2.811 1 69.44 267 SER B C 1
ATOM 5571 O O . SER B 1 267 ? 12.898 19.438 -3.822 1 69.44 267 SER B O 1
ATOM 5573 N N . LEU B 1 268 ? 13.57 19.156 -1.695 1 66 268 LEU B N 1
ATOM 5574 C CA . LEU B 1 268 ? 12.898 17.859 -1.585 1 66 268 LEU B CA 1
ATOM 5575 C C . LEU B 1 268 ? 11.383 18.016 -1.685 1 66 268 LEU B C 1
ATOM 5577 O O . LEU B 1 268 ? 10.703 17.203 -2.312 1 66 268 LEU B O 1
ATOM 5581 N N . THR B 1 269 ? 11.023 19.016 -1.1 1 63.72 269 THR B N 1
ATOM 5582 C CA . THR B 1 269 ? 9.586 19.266 -1.112 1 63.72 269 THR B CA 1
ATOM 5583 C C . THR B 1 269 ? 9.109 19.594 -2.521 1 63.72 269 THR B C 1
ATOM 5585 O O . THR B 1 269 ? 8.008 19.203 -2.916 1 63.72 269 THR B O 1
ATOM 5588 N N . SER B 1 270 ? 10.023 20.219 -3.162 1 59.16 270 SER B N 1
ATOM 5589 C CA . SER B 1 270 ? 9.688 20.531 -4.551 1 59.16 270 SER B CA 1
ATOM 5590 C C . SER B 1 270 ? 9.68 19.266 -5.406 1 59.16 270 SER B C 1
ATOM 5592 O O . SER B 1 270 ? 8.836 19.109 -6.289 1 59.16 270 SER B O 1
ATOM 5594 N N . TRP B 1 271 ? 10.656 18.438 -4.965 1 49.53 271 TRP B N 1
ATOM 5595 C CA . TRP B 1 271 ? 10.758 17.156 -5.641 1 49.53 271 TRP B CA 1
ATOM 5596 C C . TRP B 1 271 ? 9.648 16.203 -5.172 1 49.53 271 TRP B C 1
ATOM 5598 O O . TRP B 1 271 ? 9.133 15.414 -5.961 1 49.53 271 TRP B O 1
ATOM 5608 N N . GLY B 1 272 ? 9.586 16.094 -3.799 1 53.78 272 GLY B N 1
ATOM 5609 C CA . GLY B 1 272 ? 8.586 15.258 -3.164 1 53.78 272 GLY B CA 1
ATOM 5610 C C . GLY B 1 272 ? 7.191 15.469 -3.717 1 53.78 272 GLY B C 1
ATOM 5611 O O . GLY B 1 272 ? 6.316 14.617 -3.557 1 53.78 272 GLY B O 1
ATOM 5612 N N . ALA B 1 273 ? 7.043 16.75 -4.281 1 49.38 273 ALA B N 1
ATOM 5613 C CA . ALA B 1 273 ? 5.852 16.984 -5.098 1 49.38 273 ALA B CA 1
ATOM 5614 C C . ALA B 1 273 ? 5.633 15.828 -6.078 1 49.38 273 ALA B C 1
ATOM 5616 O O . ALA B 1 273 ? 4.508 15.586 -6.516 1 49.38 273 ALA B O 1
ATOM 5617 N N . ARG B 1 274 ? 6.688 15.039 -6.027 1 54.84 274 ARG B N 1
ATOM 5618 C CA . ARG B 1 274 ? 6.555 13.992 -7.035 1 54.84 274 ARG B CA 1
ATOM 5619 C C . ARG B 1 274 ? 6.242 12.648 -6.387 1 54.84 274 ARG B C 1
ATOM 5621 O O . ARG B 1 274 ? 6.363 11.602 -7.031 1 54.84 274 ARG B O 1
ATOM 5628 N N . GLY B 1 275 ? 5.852 12.781 -5.094 1 62.59 275 GLY B N 1
ATOM 5629 C CA . GLY B 1 275 ? 5.551 11.5 -4.469 1 62.59 275 GLY B CA 1
ATOM 5630 C C . GLY B 1 275 ? 4.34 10.812 -5.074 1 62.59 275 GLY B C 1
ATOM 5631 O O . GLY B 1 275 ? 3.471 11.469 -5.652 1 62.59 275 GLY B O 1
ATOM 5632 N N . LEU B 1 276 ? 4.473 9.414 -5.168 1 70.94 276 LEU B N 1
ATOM 5633 C CA . LEU B 1 276 ? 3.459 8.578 -5.809 1 70.94 276 LEU B CA 1
ATOM 5634 C C . LEU B 1 276 ? 2.369 8.188 -4.816 1 70.94 276 LEU B C 1
ATOM 5636 O O . LEU B 1 276 ? 1.604 7.254 -5.066 1 70.94 276 LEU B O 1
ATOM 5640 N N . GLY B 1 277 ? 2.32 8.875 -3.598 1 85.75 277 GLY B N 1
ATOM 5641 C CA . GLY B 1 277 ? 1.15 8.719 -2.75 1 85.75 277 GLY B CA 1
ATOM 5642 C C . GLY B 1 277 ? 1.383 7.785 -1.577 1 85.75 277 GLY B C 1
ATOM 5643 O O . GLY B 1 277 ? 0.603 7.773 -0.622 1 85.75 277 GLY B O 1
ATOM 5644 N N . MET B 1 278 ? 2.482 7.062 -1.521 1 91 278 MET B N 1
ATOM 5645 C CA . MET B 1 278 ? 2.752 6.109 -0.45 1 91 278 MET B CA 1
ATOM 5646 C C . MET B 1 278 ? 2.969 6.824 0.878 1 91 278 MET B C 1
ATOM 5648 O O . MET B 1 278 ? 2.354 6.473 1.887 1 91 278 MET B O 1
ATOM 5652 N N . ALA B 1 279 ? 3.738 7.852 0.87 1 88.94 279 ALA B N 1
ATOM 5653 C CA . ALA B 1 279 ? 4.035 8.594 2.094 1 88.94 279 ALA B CA 1
ATOM 5654 C C . ALA B 1 279 ? 2.777 9.25 2.658 1 88.94 279 ALA B C 1
ATOM 5656 O O . ALA B 1 279 ? 2.521 9.18 3.861 1 88.94 279 ALA B O 1
ATOM 5657 N N . SER B 1 280 ? 2.012 9.852 1.782 1 91.06 280 SER B N 1
ATOM 5658 C CA . SER B 1 280 ? 0.77 10.492 2.199 1 91.06 280 SER B CA 1
ATOM 5659 C C . SER B 1 280 ? -0.179 9.492 2.852 1 91.06 280 SER B C 1
ATOM 5661 O O . SER B 1 280 ? -0.754 9.773 3.904 1 91.06 280 SER B O 1
ATOM 5663 N N . ALA B 1 281 ? -0.331 8.359 2.215 1 95 281 ALA B N 1
ATOM 5664 C CA . ALA B 1 281 ? -1.231 7.328 2.727 1 95 281 ALA B CA 1
ATOM 5665 C C . ALA B 1 281 ? -0.797 6.859 4.113 1 95 281 ALA B C 1
ATOM 5667 O O . ALA B 1 281 ? -1.622 6.742 5.023 1 95 281 ALA B O 1
ATOM 5668 N N . HIS B 1 282 ? 0.437 6.66 4.262 1 94.25 282 HIS B N 1
ATOM 5669 C CA . HIS B 1 282 ? 0.939 6.148 5.531 1 94.25 282 HIS B CA 1
ATOM 5670 C C . HIS B 1 282 ? 0.859 7.207 6.625 1 94.25 282 HIS B C 1
ATOM 5672 O O . HIS B 1 282 ? 0.633 6.883 7.793 1 94.25 282 HIS B O 1
ATOM 5678 N N . THR B 1 283 ? 1.073 8.438 6.258 1 93.56 283 THR B N 1
ATOM 5679 C CA . THR B 1 283 ? 0.917 9.523 7.219 1 93.56 283 THR B CA 1
ATOM 5680 C C . THR B 1 283 ? -0.521 9.594 7.723 1 93.56 283 THR B C 1
ATOM 5682 O O . THR B 1 283 ? -0.754 9.727 8.93 1 93.56 283 THR B O 1
ATOM 5685 N N . ILE B 1 284 ? -1.459 9.469 6.852 1 96.75 284 ILE B N 1
ATOM 5686 C CA . ILE B 1 284 ? -2.869 9.477 7.223 1 96.75 284 ILE B CA 1
ATOM 5687 C C . ILE B 1 284 ? -3.168 8.305 8.156 1 96.75 284 ILE B C 1
ATOM 5689 O O . ILE B 1 284 ? -3.826 8.477 9.18 1 96.75 284 ILE B O 1
ATOM 5693 N N . ALA B 1 285 ? -2.662 7.164 7.762 1 96.94 285 ALA B N 1
ATOM 5694 C CA . ALA B 1 285 ? -2.883 5.973 8.578 1 96.94 285 ALA B CA 1
ATOM 5695 C C . ALA B 1 285 ? -2.314 6.156 9.984 1 96.94 285 ALA B C 1
ATOM 5697 O O . ALA B 1 285 ? -2.947 5.77 10.969 1 96.94 285 ALA B O 1
ATOM 5698 N N . THR B 1 286 ? -1.173 6.746 10.078 1 95.06 286 THR B N 1
ATOM 5699 C CA . THR B 1 286 ? -0.536 6.973 11.375 1 95.06 286 THR B CA 1
ATOM 5700 C C . THR B 1 286 ? -1.37 7.922 12.227 1 95.06 286 THR B C 1
ATOM 5702 O O . THR B 1 286 ? -1.6 7.664 13.406 1 95.06 286 THR B O 1
ATOM 5705 N N . VAL B 1 287 ? -1.807 8.938 11.656 1 96.62 287 VAL B N 1
ATOM 5706 C CA . VAL B 1 287 ? -2.594 9.922 12.391 1 96.62 287 VAL B CA 1
ATOM 5707 C C . VAL B 1 287 ? -3.889 9.281 12.883 1 96.62 287 VAL B C 1
ATOM 5709 O O . VAL B 1 287 ? -4.309 9.516 14.023 1 96.62 287 VAL B O 1
ATOM 5712 N N . LEU B 1 288 ? -4.539 8.508 12.008 1 97.94 288 LEU B N 1
ATOM 5713 C CA . LEU B 1 288 ? -5.766 7.828 12.406 1 97.94 288 LEU B CA 1
ATOM 5714 C C . LEU B 1 288 ? -5.496 6.852 13.547 1 97.94 288 LEU B C 1
ATOM 5716 O O . LEU B 1 288 ? -6.293 6.754 14.492 1 97.94 288 LEU B O 1
ATOM 5720 N N . ARG B 1 289 ? -4.441 6.164 13.445 1 96.81 289 ARG B N 1
ATOM 5721 C CA . ARG B 1 289 ? -4.07 5.262 14.531 1 96.81 289 ARG B CA 1
ATOM 5722 C C . ARG B 1 289 ? -3.895 6.023 15.844 1 96.81 289 ARG B C 1
ATOM 5724 O O . ARG B 1 289 ? -4.398 5.598 16.875 1 96.81 289 ARG B O 1
ATOM 5731 N N . TYR B 1 290 ? -3.129 7.125 15.758 1 96.38 290 TYR B N 1
ATOM 5732 C CA . TYR B 1 290 ? -2.922 7.941 16.953 1 96.38 290 TYR B CA 1
ATOM 5733 C C . TYR B 1 290 ? -4.246 8.477 17.484 1 96.38 290 TYR B C 1
ATOM 5735 O O . TYR B 1 290 ? -4.465 8.523 18.688 1 96.38 290 TYR B O 1
ATOM 5743 N N . TRP B 1 291 ? -5.102 8.898 16.531 1 97.06 291 TRP B N 1
ATOM 5744 C CA . TRP B 1 291 ? -6.383 9.484 16.922 1 97.06 291 TRP B CA 1
ATOM 5745 C C . TRP B 1 291 ? -7.254 8.453 17.641 1 97.06 291 TRP B C 1
ATOM 5747 O O . TRP B 1 291 ? -7.953 8.789 18.594 1 97.06 291 TRP B O 1
ATOM 5757 N N . TYR B 1 292 ? -7.203 7.164 17.297 1 95.81 292 TYR B N 1
ATOM 5758 C CA . TYR B 1 292 ? -8.078 6.133 17.844 1 95.81 292 TYR B CA 1
ATOM 5759 C C . TYR B 1 292 ? -7.387 5.375 18.969 1 95.81 292 TYR B C 1
ATOM 5761 O O . TYR B 1 292 ? -8.047 4.867 19.875 1 95.81 292 TYR B O 1
ATOM 5769 N N . GLN B 1 293 ? -6.027 5.332 18.922 1 95 293 GLN B N 1
ATOM 5770 C CA . GLN B 1 293 ? -5.305 4.523 19.906 1 95 293 GLN B CA 1
ATOM 5771 C C . GLN B 1 293 ? -4.438 5.391 20.812 1 95 293 GLN B C 1
ATOM 5773 O O . GLN B 1 293 ? -3.916 4.918 21.812 1 95 293 GLN B O 1
ATOM 5778 N N . GLY B 1 294 ? -4.277 6.613 20.469 1 93.75 294 GLY B N 1
ATOM 5779 C CA . GLY B 1 294 ? -3.367 7.48 21.188 1 93.75 294 GLY B CA 1
ATOM 5780 C C . GLY B 1 294 ? -1.959 7.48 20.625 1 93.75 294 GLY B C 1
ATOM 5781 O O . GLY B 1 294 ? -1.515 6.484 20.062 1 93.75 294 GLY B O 1
ATOM 5782 N N . SER B 1 295 ? -1.322 8.594 20.719 1 92.69 295 SER B N 1
ATOM 5783 C CA . SER B 1 295 ? 0.079 8.656 20.312 1 92.69 295 SER B CA 1
ATOM 5784 C C . SER B 1 295 ? 0.988 8.039 21.359 1 92.69 295 SER B C 1
ATOM 5786 O O . SER B 1 295 ? 0.649 8.016 22.547 1 92.69 295 SER B O 1
ATOM 5788 N N . PRO B 1 296 ? 2.137 7.523 20.875 1 89.88 296 PRO B N 1
ATOM 5789 C CA . PRO B 1 296 ? 3.105 7.027 21.859 1 89.88 296 PRO B CA 1
ATOM 5790 C C . PRO B 1 296 ? 3.51 8.086 22.875 1 89.88 296 PRO B C 1
ATOM 5792 O O . PRO B 1 296 ? 3.561 9.273 22.547 1 89.88 296 PRO B O 1
ATOM 5795 N N . PRO B 1 297 ? 3.803 7.637 24.094 1 87.19 297 PRO B N 1
ATOM 5796 C CA . PRO B 1 297 ? 4.152 8.609 25.125 1 87.19 297 PRO B CA 1
ATOM 5797 C C . PRO B 1 297 ? 5.344 9.477 24.734 1 87.19 297 PRO B C 1
ATOM 5799 O O . PRO B 1 297 ? 6.355 8.969 24.25 1 87.19 297 PRO B O 1
ATOM 5802 N N . GLY B 1 298 ? 5.152 10.727 24.922 1 85.94 298 GLY B N 1
ATOM 5803 C CA . GLY B 1 298 ? 6.227 11.68 24.703 1 85.94 298 GLY B CA 1
ATOM 5804 C C . GLY B 1 298 ? 6.355 12.094 23.25 1 85.94 298 GLY B C 1
ATOM 5805 O O . GLY B 1 298 ? 7.121 13.008 22.922 1 85.94 298 GLY B O 1
ATOM 5806 N N . GLU B 1 299 ? 5.648 11.508 22.438 1 90.75 299 GLU B N 1
ATOM 5807 C CA . GLU B 1 299 ? 5.781 11.812 21.016 1 90.75 299 GLU B CA 1
ATOM 5808 C C . GLU B 1 299 ? 4.781 12.875 20.578 1 90.75 299 GLU B C 1
ATOM 5810 O O . GLU B 1 299 ? 3.605 12.82 20.953 1 90.75 299 GLU B O 1
ATOM 5815 N N . ILE B 1 300 ? 5.312 13.867 19.906 1 93.94 300 ILE B N 1
ATOM 5816 C CA . ILE B 1 300 ? 4.473 14.93 19.375 1 93.94 300 ILE B CA 1
ATOM 5817 C C . ILE B 1 300 ? 4.512 14.891 17.844 1 93.94 300 ILE B C 1
ATOM 5819 O O . ILE B 1 300 ? 5.52 14.5 17.25 1 93.94 300 ILE B O 1
ATOM 5823 N N . ILE B 1 301 ? 3.434 15.242 17.266 1 95.12 301 ILE B N 1
ATOM 5824 C CA . ILE B 1 301 ? 3.377 15.336 15.812 1 95.12 301 ILE B CA 1
ATOM 5825 C C . ILE B 1 301 ? 2.854 16.719 15.406 1 95.12 301 ILE B C 1
ATOM 5827 O O . ILE B 1 301 ? 2.209 17.391 16.203 1 95.12 301 ILE B O 1
ATOM 5831 N N . SER B 1 302 ? 3.131 17.125 14.211 1 97.06 302 SER B N 1
ATOM 5832 C CA . SER B 1 302 ? 2.705 18.438 13.719 1 97.06 302 SER B CA 1
ATOM 5833 C C . SER B 1 302 ? 1.403 18.328 12.93 1 97.06 302 SER B C 1
ATOM 5835 O O . SER B 1 302 ? 1.344 17.656 11.906 1 97.06 302 SER B O 1
ATOM 5837 N N . LEU B 1 303 ? 0.409 19 13.383 1 97.19 303 LEU B N 1
ATOM 5838 C CA . LEU B 1 303 ? -0.908 19 12.758 1 97.19 303 LEU B CA 1
ATOM 5839 C C . LEU B 1 303 ? -1.378 20.438 12.484 1 97.19 303 LEU B C 1
ATOM 5841 O O . LEU B 1 303 ? -1.055 21.344 13.242 1 97.19 303 LEU B O 1
ATOM 5845 N N . GLY B 1 304 ? -2.031 20.562 11.352 1 97.81 304 GLY B N 1
ATOM 5846 C CA . GLY B 1 304 ? -2.781 21.797 11.141 1 97.81 304 GLY B CA 1
ATOM 5847 C C . GLY B 1 304 ? -4.113 21.797 11.867 1 97.81 304 GLY B C 1
ATOM 5848 O O . GLY B 1 304 ? -5.027 21.062 11.508 1 97.81 304 GLY B O 1
ATOM 5849 N N . VAL B 1 305 ? -4.23 22.672 12.836 1 97.81 305 VAL B N 1
ATOM 5850 C CA . VAL B 1 305 ? -5.434 22.734 13.656 1 97.81 305 VAL B CA 1
ATOM 5851 C C . VAL B 1 305 ? -5.848 24.188 13.859 1 97.81 305 VAL B C 1
ATOM 5853 O O . VAL B 1 305 ? -5.059 25.094 13.617 1 97.81 305 VAL B O 1
ATOM 5856 N N . ILE B 1 306 ? -7.047 24.344 14.289 1 97.5 306 ILE B N 1
ATOM 5857 C CA . ILE B 1 306 ? -7.559 25.688 14.531 1 97.5 306 ILE B CA 1
ATOM 5858 C C . ILE B 1 306 ? -6.805 26.328 15.695 1 97.5 306 ILE B C 1
ATOM 5860 O O . ILE B 1 306 ? -6.605 25.688 16.734 1 97.5 306 ILE B O 1
ATOM 5864 N N . SER B 1 307 ? -6.285 27.5 15.453 1 96.75 307 SER B N 1
ATOM 5865 C CA . SER B 1 307 ? -5.582 28.234 16.484 1 96.75 307 SER B CA 1
ATOM 5866 C C . SER B 1 307 ? -6.559 28.875 17.469 1 96.75 307 SER B C 1
ATOM 5868 O O . SER B 1 307 ? -7.492 29.578 17.062 1 96.75 307 SER B O 1
ATOM 5870 N N . GLU B 1 308 ? -6.391 28.641 18.75 1 93.5 308 GLU B N 1
ATOM 5871 C CA . GLU B 1 308 ? -7.199 29.234 19.812 1 93.5 308 GLU B CA 1
ATOM 5872 C C . GLU B 1 308 ? -6.391 30.25 20.609 1 93.5 308 GLU B C 1
ATOM 5874 O O . GLU B 1 308 ? -6.723 30.547 21.766 1 93.5 308 GLU B O 1
ATOM 5879 N N . GLY B 1 309 ? -5.32 30.672 20.031 1 92.94 309 GLY B N 1
ATOM 5880 C CA . GLY B 1 309 ? -4.52 31.703 20.688 1 92.94 309 GLY B CA 1
ATOM 5881 C C . GLY B 1 309 ? -3.238 31.156 21.281 1 92.94 309 GLY B C 1
ATOM 5882 O O . GLY B 1 309 ? -2.471 31.906 21.891 1 92.94 309 GLY B O 1
ATOM 5883 N N . GLN B 1 310 ? -3.031 29.969 21.125 1 91.62 310 GLN B N 1
ATOM 5884 C CA . GLN B 1 310 ? -1.814 29.359 21.656 1 91.62 310 GLN B CA 1
ATOM 5885 C C . GLN B 1 310 ? -0.571 30 21.047 1 91.62 310 GLN B C 1
ATOM 5887 O O . GLN B 1 310 ? -0.572 30.359 19.875 1 91.62 310 GLN B O 1
ATOM 5892 N N . PHE B 1 311 ? 0.514 30.172 21.797 1 93.38 311 PHE B N 1
ATOM 5893 C CA . PHE B 1 311 ? 1.81 30.703 21.391 1 93.38 311 PHE B CA 1
ATOM 5894 C C . PHE B 1 311 ? 1.676 32.125 20.875 1 93.38 311 PHE B C 1
ATOM 5896 O O . PHE B 1 311 ? 2.459 32.562 20.031 1 93.38 311 PHE B O 1
ATOM 5903 N N . GLY B 1 312 ? 0.596 32.781 21.188 1 92.5 312 GLY B N 1
ATOM 5904 C CA . GLY B 1 312 ? 0.391 34.156 20.766 1 92.5 312 GLY B CA 1
ATOM 5905 C C . GLY B 1 312 ? -0.082 34.281 19.328 1 92.5 312 GLY B C 1
ATOM 5906 O O . GLY B 1 312 ? -0.038 35.375 18.75 1 92.5 312 GLY B O 1
ATOM 5907 N N . LEU B 1 313 ? -0.47 33.25 18.797 1 95.5 313 LEU B N 1
ATOM 5908 C CA . LEU B 1 313 ? -0.953 33.25 17.422 1 95.5 313 LEU B CA 1
ATOM 5909 C C . LEU B 1 313 ? -2.391 33.75 17.344 1 95.5 313 LEU B C 1
ATOM 5911 O O . LEU B 1 313 ? -3.152 33.625 18.297 1 95.5 313 LEU B O 1
ATOM 5915 N N . PRO B 1 314 ? -2.709 34.375 16.234 1 95.56 314 PRO B N 1
ATOM 5916 C CA . PRO B 1 314 ? -4.094 34.844 16.078 1 95.56 314 PRO B CA 1
ATOM 5917 C C . PRO B 1 314 ? -5.094 33.688 16.062 1 95.56 314 PRO B C 1
ATOM 5919 O O . PRO B 1 314 ? -4.785 32.594 15.555 1 95.56 314 PRO B O 1
ATOM 5922 N N . GLU B 1 315 ? -6.277 34 16.562 1 95.62 315 GLU B N 1
ATOM 5923 C CA . GLU B 1 315 ? -7.344 33 16.562 1 95.62 315 GLU B CA 1
ATOM 5924 C C . GLU B 1 315 ? -8.031 32.938 15.195 1 95.62 315 GLU B C 1
ATOM 5926 O O . GLU B 1 315 ? -7.953 33.875 14.414 1 95.62 315 GLU B O 1
ATOM 5931 N N . GLY B 1 316 ? -8.562 31.75 14.922 1 94.56 316 GLY B N 1
ATOM 5932 C CA . GLY B 1 316 ? -9.422 31.641 13.75 1 94.56 316 GLY B CA 1
ATOM 5933 C C . GLY B 1 316 ? -8.664 31.281 12.484 1 94.56 316 GLY B C 1
ATOM 5934 O O . GLY B 1 316 ? -9.125 31.562 11.375 1 94.56 316 GLY B O 1
ATOM 5935 N N . ILE B 1 317 ? -7.492 30.859 12.586 1 96.44 317 ILE B N 1
ATOM 5936 C CA . ILE B 1 317 ? -6.738 30.328 11.453 1 96.44 317 ILE B CA 1
ATOM 5937 C C . ILE B 1 317 ? -6.305 28.891 11.758 1 96.44 317 ILE B C 1
ATOM 5939 O O . ILE B 1 317 ? -6.219 28.5 12.922 1 96.44 317 ILE B O 1
ATOM 5943 N N . VAL B 1 318 ? -6.18 28.141 10.734 1 98.12 318 VAL B N 1
ATOM 5944 C CA . VAL B 1 318 ? -5.625 26.812 10.891 1 98.12 318 VAL B CA 1
ATOM 5945 C C . VAL B 1 318 ? -4.105 26.859 10.75 1 98.12 318 VAL B C 1
ATOM 5947 O O . VAL B 1 318 ? -3.584 27.297 9.719 1 98.12 318 VAL B O 1
ATOM 5950 N N . TYR B 1 319 ? -3.434 26.531 11.727 1 97.88 319 TYR B N 1
ATOM 5951 C CA . TYR B 1 319 ? -1.988 26.672 11.844 1 97.88 319 TYR B CA 1
ATOM 5952 C C . TYR B 1 319 ? -1.337 25.359 12.258 1 97.88 319 TYR B C 1
ATOM 5954 O O . TYR B 1 319 ? -1.866 24.625 13.102 1 97.88 319 TYR B O 1
ATOM 5962 N N . SER B 1 320 ? -0.215 24.969 11.578 1 97.69 320 SER B N 1
ATOM 5963 C CA . SER B 1 320 ? 0.514 23.766 11.969 1 97.69 320 SER B CA 1
ATOM 5964 C C . SER B 1 320 ? 1.24 23.969 13.297 1 97.69 320 SER B C 1
ATOM 5966 O O . SER B 1 320 ? 1.998 24.938 13.453 1 97.69 320 SER B O 1
ATOM 5968 N N . MET B 1 321 ? 1.037 23.188 14.258 1 96.56 321 MET B N 1
ATOM 5969 C CA . MET B 1 321 ? 1.628 23.266 15.594 1 96.56 321 MET B CA 1
ATOM 5970 C C . MET B 1 321 ? 1.808 21.875 16.188 1 96.56 321 MET B C 1
ATOM 5972 O O . MET B 1 321 ? 1.219 20.906 15.695 1 96.56 321 MET B O 1
ATOM 5976 N N . PRO B 1 322 ? 2.676 21.688 17.141 1 96.44 322 PRO B N 1
ATOM 5977 C CA . PRO B 1 322 ? 2.879 20.375 17.781 1 96.44 322 PRO B CA 1
ATOM 5978 C C . PRO B 1 322 ? 1.68 19.938 18.609 1 96.44 322 PRO B C 1
ATOM 5980 O O . PRO B 1 322 ? 1.173 20.703 19.422 1 96.44 322 PRO B O 1
ATOM 5983 N N . VAL B 1 323 ? 1.248 18.734 18.391 1 96.62 323 VAL B N 1
ATOM 5984 C CA . VAL B 1 323 ? 0.078 18.203 19.078 1 96.62 323 VAL B CA 1
ATOM 5985 C C . VAL B 1 323 ? 0.371 16.781 19.562 1 96.62 323 VAL B C 1
ATOM 5987 O O . VAL B 1 323 ? 1.288 16.125 19.062 1 96.62 323 VAL B O 1
ATOM 5990 N N . ARG B 1 324 ? -0.358 16.391 20.516 1 95.62 324 ARG B N 1
ATOM 5991 C CA . ARG B 1 324 ? -0.359 15.023 21.016 1 95.62 324 ARG B CA 1
ATOM 5992 C C . ARG B 1 324 ? -1.776 14.461 21.078 1 95.62 324 ARG B C 1
ATOM 5994 O O . ARG B 1 324 ? -2.717 15.18 21.422 1 95.62 324 ARG B O 1
ATOM 6001 N N . PHE B 1 325 ? -1.913 13.195 20.688 1 95.94 325 PHE B N 1
ATOM 6002 C CA . PHE B 1 325 ? -3.211 12.539 20.766 1 95.94 325 PHE B CA 1
ATOM 6003 C C . PHE B 1 325 ? -3.367 11.789 22.078 1 95.94 325 PHE B C 1
ATOM 6005 O O . PHE B 1 325 ? -2.447 11.102 22.531 1 95.94 325 PHE B O 1
ATOM 6012 N N . GLU B 1 326 ? -4.484 12.008 22.719 1 92.38 326 GLU B N 1
ATOM 6013 C CA . GLU B 1 326 ? -4.805 11.32 23.969 1 92.38 326 GLU B CA 1
ATOM 6014 C C . GLU B 1 326 ? -6.312 11.125 24.109 1 92.38 326 GLU B C 1
ATOM 6016 O O . GLU B 1 326 ? -7.086 12.062 23.891 1 92.38 326 GLU B O 1
ATOM 6021 N N . ASN B 1 327 ? -6.738 9.891 24.422 1 90 327 ASN B N 1
ATOM 6022 C CA . ASN B 1 327 ? -8.117 9.562 24.75 1 90 327 ASN B CA 1
ATOM 6023 C C . ASN B 1 327 ? -9.062 9.898 23.609 1 90 327 ASN B C 1
ATOM 6025 O O . ASN B 1 327 ? -10.102 10.531 23.812 1 90 327 ASN B O 1
ATOM 6029 N N . GLY B 1 328 ? -8.695 9.703 22.391 1 90.94 328 GLY B N 1
ATOM 6030 C CA . GLY B 1 328 ? -9.562 9.883 21.234 1 90.94 328 GLY B CA 1
ATOM 6031 C C . GLY B 1 328 ? -9.641 11.32 20.766 1 90.94 328 GLY B C 1
ATOM 6032 O O . GLY B 1 328 ? -10.492 11.672 19.953 1 90.94 328 GLY B O 1
ATOM 6033 N N . SER B 1 329 ? -8.859 12.125 21.391 1 93.62 329 SER B N 1
ATOM 6034 C CA . SER B 1 329 ? -8.758 13.539 21.047 1 93.62 329 SER B CA 1
ATOM 6035 C C . SER B 1 329 ? -7.305 13.992 20.984 1 93.62 329 SER B C 1
ATOM 6037 O O . SER B 1 329 ? -6.391 13.164 20.969 1 93.62 329 SER B O 1
ATOM 6039 N N . TRP B 1 330 ? -7.137 15.297 20.656 1 95.31 330 TRP B N 1
ATOM 6040 C CA . TRP B 1 330 ? -5.773 15.812 20.594 1 95.31 330 TRP B CA 1
ATOM 6041 C C . TRP B 1 330 ? -5.637 17.094 21.422 1 95.31 330 TRP B C 1
ATOM 6043 O O . TRP B 1 330 ? -6.629 17.766 21.703 1 95.31 330 TRP B O 1
ATOM 6053 N N . GLU B 1 331 ? -4.41 17.328 21.859 1 95 331 GLU B N 1
ATOM 6054 C CA . GLU B 1 331 ? -4.074 18.547 22.594 1 95 331 GLU B CA 1
ATOM 6055 C C . GLU B 1 331 ? -2.793 19.172 22.062 1 95 331 GLU B C 1
ATOM 6057 O O . GLU B 1 331 ? -1.852 18.469 21.688 1 95 331 GLU B O 1
ATOM 6062 N N . ILE B 1 332 ? -2.836 20.5 22.031 1 95.56 332 ILE B N 1
ATOM 6063 C CA . ILE B 1 332 ? -1.648 21.234 21.594 1 95.56 332 ILE B CA 1
ATOM 6064 C C . ILE B 1 332 ? -0.561 21.125 22.656 1 95.56 332 ILE B C 1
ATOM 6066 O O . ILE B 1 332 ? -0.835 21.281 23.844 1 95.56 332 ILE B O 1
ATOM 6070 N N . TYR B 1 333 ? 0.603 20.797 22.234 1 94.5 333 TYR B N 1
ATOM 6071 C CA . TYR B 1 333 ? 1.744 20.734 23.125 1 94.5 333 TYR B CA 1
ATOM 6072 C C . TYR B 1 333 ? 2.312 22.125 23.406 1 94.5 333 TYR B C 1
ATOM 6074 O O . TYR B 1 333 ? 3.164 22.609 22.656 1 94.5 333 TYR B O 1
ATOM 6082 N N . THR B 1 334 ? 2.045 22.688 24.547 1 91.62 334 THR B N 1
ATOM 6083 C CA . THR B 1 334 ? 2.379 24.094 24.812 1 91.62 334 THR B CA 1
ATOM 6084 C C . THR B 1 334 ? 3.652 24.188 25.641 1 91.62 334 THR B C 1
ATOM 6086 O O . THR B 1 334 ? 4.145 25.281 25.906 1 91.62 334 THR B O 1
ATOM 6089 N N . GLU B 1 335 ? 4.164 23.031 26.047 1 88.25 335 GLU B N 1
ATOM 6090 C CA . GLU B 1 335 ? 5.367 23.031 26.875 1 88.25 335 GLU B CA 1
ATOM 6091 C C . GLU B 1 335 ? 6.621 23.234 26.031 1 88.25 335 GLU B C 1
ATOM 6093 O O . GLU B 1 335 ? 7.551 22.422 26.094 1 88.25 335 GLU B O 1
ATOM 6098 N N . ILE B 1 336 ? 6.586 24.219 25.25 1 89 336 ILE B N 1
ATOM 6099 C CA . ILE B 1 336 ? 7.719 24.578 24.406 1 89 336 ILE B CA 1
ATOM 6100 C C . ILE B 1 336 ? 8.102 26.047 24.656 1 89 336 ILE B C 1
ATOM 6102 O O . ILE B 1 336 ? 7.238 26.922 24.656 1 89 336 ILE B O 1
ATOM 6106 N N . GLU B 1 337 ? 9.336 26.266 24.906 1 87.06 337 GLU B N 1
ATOM 6107 C CA . GLU B 1 337 ? 9.836 27.641 25.062 1 87.06 337 GLU B CA 1
ATOM 6108 C C . GLU B 1 337 ? 10.133 28.281 23.703 1 87.06 337 GLU B C 1
ATOM 6110 O O . GLU B 1 337 ? 10.93 27.75 22.922 1 87.06 337 GLU B O 1
ATOM 6115 N N . ILE B 1 338 ? 9.461 29.297 23.453 1 89.81 338 ILE B N 1
ATOM 6116 C CA . ILE B 1 338 ? 9.633 30.016 22.203 1 89.81 338 ILE B CA 1
ATOM 6117 C C . ILE B 1 338 ? 10.367 31.328 22.453 1 89.81 338 ILE B C 1
ATOM 6119 O O . ILE B 1 338 ? 9.898 32.188 23.219 1 89.81 338 ILE B O 1
ATOM 6123 N N . ASN B 1 339 ? 11.5 31.547 21.844 1 87.81 339 ASN B N 1
ATOM 6124 C CA . ASN B 1 339 ? 12.211 32.812 21.984 1 87.81 339 ASN B CA 1
ATOM 6125 C C . ASN B 1 339 ? 11.602 33.906 21.094 1 87.81 339 ASN B C 1
ATOM 6127 O O . ASN B 1 339 ? 10.703 33.625 20.297 1 87.81 339 ASN B O 1
ATOM 6131 N N . GLU B 1 340 ? 12.031 35.062 21.328 1 88.69 340 GLU B N 1
ATOM 6132 C CA . GLU B 1 340 ? 11.445 36.219 20.656 1 88.69 340 GLU B CA 1
ATOM 6133 C C . GLU B 1 340 ? 11.625 36.125 19.141 1 88.69 340 GLU B C 1
ATOM 6135 O O . GLU B 1 340 ? 10.719 36.438 18.375 1 88.69 340 GLU B O 1
ATOM 6140 N N . LYS B 1 341 ? 12.727 35.688 18.766 1 86.31 341 LYS B N 1
ATOM 6141 C CA . LYS B 1 341 ? 13 35.562 17.328 1 86.31 341 LYS B CA 1
ATOM 6142 C C . LYS B 1 341 ? 12.055 34.562 16.688 1 86.31 341 LYS B C 1
ATOM 6144 O O . LYS B 1 341 ? 11.461 34.812 15.648 1 86.31 341 LYS B O 1
ATOM 6149 N N . THR B 1 342 ? 11.961 33.438 17.281 1 89 342 THR B N 1
ATOM 6150 C CA . THR B 1 342 ? 11.07 32.406 16.781 1 89 342 THR B CA 1
ATOM 6151 C C . THR B 1 342 ? 9.617 32.875 16.781 1 89 342 THR B C 1
ATOM 6153 O O . THR B 1 342 ? 8.859 32.594 15.852 1 89 342 THR B O 1
ATOM 6156 N N . GLN B 1 343 ? 9.297 33.625 17.781 1 91.5 343 GLN B N 1
ATOM 6157 C CA . GLN B 1 343 ? 7.941 34.156 17.875 1 91.5 343 GLN B CA 1
ATOM 6158 C C . GLN B 1 343 ? 7.621 35.062 16.688 1 91.5 343 GLN B C 1
ATOM 6160 O O . GLN B 1 343 ? 6.512 35.031 16.141 1 91.5 343 GLN B O 1
ATOM 6165 N N . SER B 1 344 ? 8.531 35.906 16.422 1 90.88 344 SER B N 1
ATOM 6166 C CA . SER B 1 344 ? 8.336 36.812 15.281 1 90.88 344 SER B CA 1
ATOM 6167 C C . SER B 1 344 ? 8.125 36.031 13.992 1 90.88 344 SER B C 1
ATOM 6169 O O . SER B 1 344 ? 7.293 36.375 13.164 1 90.88 344 SER B O 1
ATOM 6171 N N . TYR B 1 345 ? 8.852 34.938 13.867 1 89.06 345 TYR B N 1
ATOM 6172 C CA . TYR B 1 345 ? 8.719 34.094 12.695 1 89.06 345 TYR B CA 1
ATOM 6173 C C . TYR B 1 345 ? 7.34 33.438 12.648 1 89.06 345 TYR B C 1
ATOM 6175 O O . TYR B 1 345 ? 6.723 33.344 11.578 1 89.06 345 TYR B O 1
ATOM 6183 N N . LEU B 1 346 ? 6.938 32.969 13.734 1 94.62 346 LEU B N 1
ATOM 6184 C CA . LEU B 1 346 ? 5.633 32.312 13.812 1 94.62 346 LEU B CA 1
ATOM 6185 C C . LEU B 1 346 ? 4.52 33.25 13.406 1 94.62 346 LEU B C 1
ATOM 6187 O O . LEU B 1 346 ? 3.582 32.875 12.711 1 94.62 346 LEU B O 1
ATOM 6191 N N . LEU B 1 347 ? 4.68 34.5 13.797 1 94.06 347 LEU B N 1
ATOM 6192 C CA . LEU B 1 347 ? 3.658 35.5 13.492 1 94.06 347 LEU B CA 1
ATOM 6193 C C . LEU B 1 347 ? 3.654 35.844 12.008 1 94.06 347 LEU B C 1
ATOM 6195 O O . LEU B 1 347 ? 2.598 36.094 11.438 1 94.06 347 LEU B O 1
ATOM 6199 N N . ILE B 1 348 ? 4.789 35.875 11.422 1 92.88 348 ILE B N 1
ATOM 6200 C CA . ILE B 1 348 ? 4.887 36.156 9.992 1 92.88 348 ILE B CA 1
ATOM 6201 C C . ILE B 1 348 ? 4.152 35.062 9.211 1 92.88 348 ILE B C 1
ATOM 6203 O O . ILE B 1 348 ? 3.414 35.344 8.266 1 92.88 348 ILE B O 1
ATOM 6207 N N . LEU B 1 349 ? 4.387 33.844 9.609 1 93.81 349 LEU B N 1
ATOM 6208 C CA . LEU B 1 349 ? 3.715 32.719 8.953 1 93.81 349 LEU B CA 1
ATOM 6209 C C . LEU B 1 349 ? 2.203 32.812 9.133 1 93.81 349 LEU B C 1
ATOM 6211 O O . LEU B 1 349 ? 1.443 32.469 8.227 1 93.81 349 LEU B O 1
ATOM 6215 N N . ALA B 1 350 ? 1.81 33.281 10.305 1 95.75 350 ALA B N 1
ATOM 6216 C CA . ALA B 1 350 ? 0.384 33.438 10.578 1 95.75 350 ALA B CA 1
ATOM 6217 C C . ALA B 1 350 ? -0.228 34.5 9.664 1 95.75 350 ALA B C 1
ATOM 6219 O O . ALA B 1 350 ? -1.378 34.375 9.234 1 95.75 350 ALA B O 1
ATOM 6220 N N . CYS B 1 351 ? 0.518 35.531 9.367 1 93.25 351 CYS B N 1
ATOM 6221 C CA . CYS B 1 351 ? 0.038 36.594 8.508 1 93.25 351 CYS B CA 1
ATOM 6222 C C . CYS B 1 351 ? -0.286 36.094 7.117 1 93.25 351 CYS B C 1
ATOM 6224 O O . CYS B 1 351 ? -1.262 36.5 6.5 1 93.25 351 CYS B O 1
ATOM 6226 N N . ASP B 1 352 ? 0.517 35.188 6.676 1 91.5 352 ASP B N 1
ATOM 6227 C CA . ASP B 1 352 ? 0.269 34.594 5.375 1 91.5 352 ASP B CA 1
ATOM 6228 C C . ASP B 1 352 ? -1.078 33.875 5.359 1 91.5 352 ASP B C 1
ATOM 6230 O O . ASP B 1 352 ? -1.826 33.969 4.383 1 91.5 352 ASP B O 1
ATOM 6234 N N . LEU B 1 353 ? -1.343 33.156 6.359 1 95.25 353 LEU B N 1
ATOM 6235 C CA . LEU B 1 353 ? -2.576 32.375 6.457 1 95.25 353 LEU B CA 1
ATOM 6236 C C . LEU B 1 353 ? -3.785 33.281 6.594 1 95.25 353 LEU B C 1
ATOM 6238 O O . LEU B 1 353 ? -4.855 33 6.059 1 95.25 353 LEU B O 1
ATOM 6242 N N . ILE B 1 354 ? -3.596 34.375 7.305 1 95 354 ILE B N 1
ATOM 6243 C CA . ILE B 1 354 ? -4.664 35.344 7.457 1 95 354 ILE B CA 1
ATOM 6244 C C . ILE B 1 354 ? -4.996 35.969 6.098 1 95 354 ILE B C 1
ATOM 6246 O O . ILE B 1 354 ? -6.168 36.156 5.762 1 95 354 ILE B O 1
ATOM 6250 N N . ARG B 1 355 ? -3.982 36.25 5.355 1 92.31 355 ARG B N 1
ATOM 6251 C CA . ARG B 1 355 ? -4.176 36.812 4.027 1 92.31 355 ARG B CA 1
ATOM 6252 C C . ARG B 1 355 ? -4.926 35.844 3.119 1 92.31 355 ARG B C 1
ATOM 6254 O O . ARG B 1 355 ? -5.805 36.25 2.357 1 92.31 355 ARG B O 1
ATOM 6261 N N . GLU B 1 356 ? -4.539 34.594 3.184 1 93.75 356 GLU B N 1
ATOM 6262 C CA . GLU B 1 356 ? -5.246 33.594 2.418 1 93.75 356 GLU B CA 1
ATOM 6263 C C . GLU B 1 356 ? -6.727 33.531 2.783 1 93.75 356 GLU B C 1
ATOM 6265 O O . GLU B 1 356 ? -7.586 33.438 1.905 1 93.75 356 GLU B O 1
ATOM 6270 N N . LYS B 1 357 ? -6.957 33.625 4.027 1 95.12 357 LYS B N 1
ATOM 6271 C CA . LYS B 1 357 ? -8.328 33.625 4.523 1 95.12 357 LYS B CA 1
ATOM 6272 C C . LYS B 1 357 ? -9.094 34.844 3.992 1 95.12 357 LYS B C 1
ATOM 6274 O O . LYS B 1 357 ? -10.242 34.719 3.566 1 95.12 357 LYS B O 1
ATOM 6279 N N . GLN B 1 358 ? -8.461 35.938 3.959 1 94.88 358 GLN B N 1
ATOM 6280 C CA . GLN B 1 358 ? -9.102 37.188 3.502 1 94.88 358 GLN B CA 1
ATOM 6281 C C . GLN B 1 358 ? -9.422 37.125 2.012 1 94.88 358 GLN B C 1
ATOM 6283 O O . GLN B 1 358 ? -10.477 37.594 1.577 1 94.88 358 GLN B O 1
ATOM 6288 N N . VAL B 1 359 ? -8.523 36.562 1.273 1 93.56 359 VAL B N 1
ATOM 6289 C CA . VAL B 1 359 ? -8.773 36.406 -0.156 1 93.56 359 VAL B CA 1
ATOM 6290 C C . VAL B 1 359 ? -9.938 35.438 -0.379 1 93.56 359 VAL B C 1
ATOM 6292 O O . VAL B 1 359 ? -10.812 35.719 -1.203 1 93.56 359 VAL B O 1
ATOM 6295 N N . ALA B 1 360 ? -9.953 34.406 0.343 1 94.5 360 ALA B N 1
ATOM 6296 C CA . ALA B 1 360 ? -10.992 33.375 0.211 1 94.5 360 ALA B CA 1
ATOM 6297 C C . ALA B 1 360 ? -12.367 33.938 0.543 1 94.5 360 ALA B C 1
ATOM 6299 O O . ALA B 1 360 ? -13.359 33.594 -0.105 1 94.5 360 ALA B O 1
ATOM 6300 N N . LEU B 1 361 ? -12.414 34.844 1.549 1 93.88 361 LEU B N 1
ATOM 6301 C CA . LEU B 1 361 ? -13.672 35.406 1.998 1 93.88 361 LEU B CA 1
ATOM 6302 C C . LEU B 1 361 ? -14.047 36.625 1.165 1 93.88 361 LEU B C 1
ATOM 6304 O O . LEU B 1 361 ? -15.117 37.188 1.345 1 93.88 361 LEU B O 1
ATOM 6308 N N . GLY B 1 362 ? -13.219 37.031 0.236 1 90.12 362 GLY B N 1
ATOM 6309 C CA . GLY B 1 362 ? -13.484 38.156 -0.662 1 90.12 362 GLY B CA 1
ATOM 6310 C C . GLY B 1 362 ? -13.195 39.5 -0.039 1 90.12 362 GLY B C 1
ATOM 6311 O O . GLY B 1 362 ? -13.688 40.531 -0.52 1 90.12 362 GLY B O 1
ATOM 6312 N N . GLU B 1 363 ? -12.406 39.531 1.012 1 89.69 363 GLU B N 1
ATOM 6313 C CA . GLU B 1 363 ? -12.078 40.781 1.691 1 89.69 363 GLU B CA 1
ATOM 6314 C C . GLU B 1 363 ? -10.945 41.5 0.98 1 89.69 363 GLU B C 1
ATOM 6316 O O . GLU B 1 363 ? -10.867 42.75 1.03 1 89.69 363 GLU B O 1
ATOM 6321 N N . VAL B 1 364 ? -9.969 40.688 0.482 1 87.44 364 VAL B N 1
ATOM 6322 C CA . VAL B 1 364 ? -8.836 41.219 -0.266 1 87.44 364 VAL B CA 1
ATOM 6323 C C . VAL B 1 364 ? -8.766 40.562 -1.639 1 87.44 364 VAL B C 1
ATOM 6325 O O . VAL B 1 364 ? -9.07 39.375 -1.78 1 87.44 364 VAL B O 1
ATOM 6328 N N . ALA B 1 365 ? -8.312 41.281 -2.656 1 80.12 365 ALA B N 1
ATOM 6329 C CA . ALA B 1 365 ? -8.32 40.781 -4.027 1 80.12 365 ALA B CA 1
ATOM 6330 C C . ALA B 1 365 ? -7.074 39.938 -4.312 1 80.12 365 ALA B C 1
ATOM 6332 O O . ALA B 1 365 ? -7.141 38.969 -5.039 1 80.12 365 ALA B O 1
ATOM 6333 N N . GLU B 1 366 ? -5.91 40.438 -3.873 1 81.56 366 GLU B N 1
ATOM 6334 C CA . GLU B 1 366 ? -4.664 39.75 -4.242 1 81.56 366 GLU B CA 1
ATOM 6335 C C . GLU B 1 366 ? -3.893 39.312 -3.004 1 81.56 366 GLU B C 1
ATOM 6337 O O . GLU B 1 366 ? -4.059 39.875 -1.922 1 81.56 366 GLU B O 1
ATOM 6342 N N . LEU B 1 367 ? -3.275 38.031 -3.186 1 80.31 367 LEU B N 1
ATOM 6343 C CA . LEU B 1 367 ? -2.414 37.531 -2.127 1 80.31 367 LEU B CA 1
ATOM 6344 C C . LEU B 1 367 ? -1.176 38.406 -1.963 1 80.31 367 LEU B C 1
ATOM 6346 O O . LEU B 1 367 ? -0.407 38.594 -2.91 1 80.31 367 LEU B O 1
ATOM 6350 N N . ASN B 1 368 ? -0.937 39.625 -2.316 1 61.69 368 ASN B N 1
ATOM 6351 C CA . ASN B 1 368 ? 0.318 40.344 -2.281 1 61.69 368 ASN B CA 1
ATOM 6352 C C . ASN B 1 368 ? 1.403 39.594 -1.531 1 61.69 368 ASN B C 1
ATOM 6354 O O . ASN B 1 368 ? 1.291 39.375 -0.324 1 61.69 368 ASN B O 1
ATOM 6358 N N . PRO B 1 369 ? 1.934 38.562 -2.131 1 51.19 369 PRO B N 1
ATOM 6359 C CA . PRO B 1 369 ? 2.898 37.844 -1.312 1 51.19 369 PRO B CA 1
ATOM 6360 C C . PRO B 1 369 ? 3.85 38.75 -0.549 1 51.19 369 PRO B C 1
ATOM 6362 O O . PRO B 1 369 ? 4.414 39.688 -1.131 1 51.19 369 PRO B O 1
ATOM 6365 N N . GLN B 1 370 ? 3.562 39.156 0.495 1 42.19 370 GLN B N 1
ATOM 6366 C CA . GLN B 1 370 ? 4.676 39.688 1.277 1 42.19 370 GLN B CA 1
ATOM 6367 C C . GLN B 1 370 ? 5.898 38.781 1.178 1 42.19 370 GLN B C 1
ATOM 6369 O O . GLN B 1 370 ? 5.945 37.719 1.81 1 42.19 370 GLN B O 1
ATOM 6374 N N . ARG B 1 371 ? 6.398 38.406 0.091 1 41 371 ARG B N 1
ATOM 6375 C CA . ARG B 1 371 ? 7.672 37.719 0.033 1 41 371 ARG B CA 1
ATOM 6376 C C . ARG B 1 371 ? 8.648 38.25 1.07 1 41 371 ARG B C 1
ATOM 6378 O O . ARG B 1 371 ? 9.398 39.188 0.795 1 41 371 ARG B O 1
ATOM 6385 N N . ARG B 1 372 ? 8.305 38.5 2.223 1 37.75 372 ARG B N 1
ATOM 6386 C CA . ARG B 1 372 ? 9.438 38.75 3.105 1 37.75 372 ARG B CA 1
ATOM 6387 C C . ARG B 1 372 ? 10.438 37.625 3.072 1 37.75 372 ARG B C 1
ATOM 6389 O O . ARG B 1 372 ? 10.047 36.438 3.037 1 37.75 372 ARG B O 1
ATOM 6396 N N . ASP B 1 373 ? 11.562 37.781 2.426 1 36.38 373 ASP B N 1
ATOM 6397 C CA . ASP B 1 373 ? 12.75 36.938 2.471 1 36.38 373 ASP B CA 1
ATOM 6398 C C . ASP B 1 373 ? 12.844 36.188 3.801 1 36.38 373 ASP B C 1
ATOM 6400 O O . ASP B 1 373 ? 13.398 36.688 4.77 1 36.38 373 ASP B O 1
ATOM 6404 N N . ILE B 1 374 ? 12 35.562 4.148 1 39.75 374 ILE B N 1
ATOM 6405 C CA . ILE B 1 374 ? 12.078 34.75 5.352 1 39.75 374 ILE B CA 1
ATOM 6406 C C . ILE B 1 374 ? 13.422 34.031 5.391 1 39.75 374 ILE B C 1
ATOM 6408 O O . ILE B 1 374 ? 13.883 33.625 6.457 1 39.75 374 ILE B O 1
ATOM 6412 N N . HIS B 1 375 ? 13.93 33.625 4.277 1 39.25 375 HIS B N 1
ATOM 6413 C CA . HIS B 1 375 ? 15.266 33.031 4.258 1 39.25 375 HIS B CA 1
ATOM 6414 C C . HIS B 1 375 ? 16.297 34 4.848 1 39.25 375 HIS B C 1
ATOM 6416 O O . HIS B 1 375 ? 17.375 33.562 5.273 1 39.25 375 HIS B O 1
ATOM 6422 N N . ALA B 1 376 ? 16.156 35.281 4.766 1 35.09 376 ALA B N 1
ATOM 6423 C CA . ALA B 1 376 ? 17.109 36.281 5.25 1 35.09 376 ALA B CA 1
ATOM 6424 C C . ALA B 1 376 ? 17.156 36.281 6.777 1 35.09 376 ALA B C 1
ATOM 6426 O O . ALA B 1 376 ? 18.188 36.625 7.367 1 35.09 376 ALA B O 1
ATOM 6427 N N . ILE B 1 377 ? 16.125 36 7.375 1 36.84 377 ILE B N 1
ATOM 6428 C CA . ILE B 1 377 ? 16.141 36.062 8.836 1 36.84 377 ILE B CA 1
ATOM 6429 C C . ILE B 1 377 ? 17 34.938 9.398 1 36.84 377 ILE B C 1
ATOM 6431 O O . ILE B 1 377 ? 17.578 35.094 10.477 1 36.84 377 ILE B O 1
ATOM 6435 N N . TYR B 1 378 ? 17.078 33.781 8.742 1 39.88 378 TYR B N 1
ATOM 6436 C CA . TYR B 1 378 ? 18 32.75 9.242 1 39.88 378 TYR B CA 1
ATOM 6437 C C . TYR B 1 378 ? 19.453 33.25 9.188 1 39.88 378 TYR B C 1
ATOM 6439 O O . TYR B 1 378 ? 20.297 32.812 9.961 1 39.88 378 TYR B O 1
ATOM 6447 N N . ARG B 1 379 ? 19.766 34.156 8.281 1 38.44 379 ARG B N 1
ATOM 6448 C CA . ARG B 1 379 ? 21.109 34.688 8.172 1 38.44 379 ARG B CA 1
ATOM 6449 C C . ARG B 1 379 ? 21.438 35.594 9.352 1 38.44 379 ARG B C 1
ATOM 6451 O O . ARG B 1 379 ? 22.562 35.625 9.852 1 38.44 379 ARG B O 1
ATOM 6458 N N . ASP B 1 380 ? 20.5 36.438 9.742 1 37.22 380 ASP B N 1
ATOM 6459 C CA . ASP B 1 380 ? 20.844 37.469 10.727 1 37.22 380 ASP B CA 1
ATOM 6460 C C . ASP B 1 380 ? 20.969 36.875 12.125 1 37.22 380 ASP B C 1
ATOM 6462 O O . ASP B 1 380 ? 21.609 37.469 13 1 37.22 380 ASP B O 1
ATOM 6466 N N . VAL B 1 381 ? 20.391 35.75 12.375 1 38.06 381 VAL B N 1
ATOM 6467 C CA . VAL B 1 381 ? 20.547 35.188 13.719 1 38.06 381 VAL B CA 1
ATOM 6468 C C . VAL B 1 381 ? 21.984 34.75 13.93 1 38.06 381 VAL B C 1
ATOM 6470 O O . VAL B 1 381 ? 22.469 34.719 15.062 1 38.06 381 VAL B O 1
ATOM 6473 N N . ALA B 1 382 ? 22.688 34.375 12.953 1 37.31 382 ALA B N 1
ATOM 6474 C CA . ALA B 1 382 ? 24.109 34.094 13.141 1 37.31 382 ALA B CA 1
ATOM 6475 C C . ALA B 1 382 ? 24.891 35.344 13.484 1 37.31 382 ALA B C 1
ATOM 6477 O O . ALA B 1 382 ? 25.844 35.312 14.266 1 37.31 382 ALA B O 1
ATOM 6478 N N . GLU B 1 383 ? 24.562 36.469 12.969 1 36.47 383 GLU B N 1
ATOM 6479 C CA . GLU B 1 383 ? 25.422 37.625 13.211 1 36.47 383 GLU B CA 1
ATOM 6480 C C . GLU B 1 383 ? 25.328 38.094 14.664 1 36.47 383 GLU B C 1
ATOM 6482 O O . GLU B 1 383 ? 26.312 38.531 15.258 1 36.47 383 GLU B O 1
ATOM 6487 N N . GLU B 1 384 ? 24.109 38.062 15.227 1 35.75 384 GLU B N 1
ATOM 6488 C CA . GLU B 1 384 ? 24.047 38.719 16.531 1 35.75 384 GLU B CA 1
ATOM 6489 C C . GLU B 1 384 ? 24.578 37.812 17.625 1 35.75 384 GLU B C 1
ATOM 6491 O O . GLU B 1 384 ? 25.0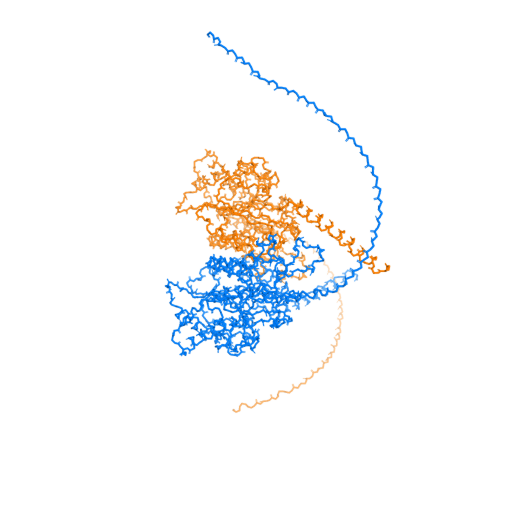78 38.312 18.656 1 35.75 384 GLU B O 1
ATOM 6496 N N . GLU B 1 385 ? 24.531 36.5 17.5 1 36.22 385 GLU B N 1
ATOM 6497 C CA . GLU B 1 385 ? 25.109 35.75 18.609 1 36.22 385 GLU B CA 1
ATOM 6498 C C . GLU B 1 385 ? 26.641 35.844 18.625 1 36.22 385 GLU B C 1
ATOM 6500 O O . GLU B 1 385 ? 27.281 35.5 19.609 1 36.22 385 GLU B O 1
ATOM 6505 N N . GLU B 1 386 ? 27.219 36.312 17.547 1 34.91 386 GLU B N 1
ATOM 6506 C CA . GLU B 1 386 ? 28.656 36.562 17.672 1 34.91 386 GLU B CA 1
ATOM 6507 C C . GLU B 1 386 ? 28.906 37.812 18.547 1 34.91 386 GLU B C 1
ATOM 6509 O O . GLU B 1 386 ? 29.969 37.938 19.156 1 34.91 386 GLU B O 1
ATOM 6514 N N . GLU B 1 387 ? 27.922 38.781 18.547 1 34.22 387 GLU B N 1
ATOM 6515 C CA . GLU B 1 387 ? 28.297 39.969 19.281 1 34.22 387 GLU B CA 1
ATOM 6516 C C . GLU B 1 387 ? 28.156 39.75 20.781 1 34.22 387 GLU B C 1
ATOM 6518 O O . GLU B 1 387 ? 28.781 40.469 21.578 1 34.22 387 GLU B O 1
ATOM 6523 N N . PHE B 1 388 ? 27.203 38.875 21.188 1 33.59 388 PHE B N 1
ATOM 6524 C CA . PHE B 1 388 ? 27.094 38.875 22.641 1 33.59 388 PHE B CA 1
ATOM 6525 C C . PHE B 1 388 ? 28.344 38.25 23.266 1 33.59 388 PHE B C 1
ATOM 6527 O O . PHE B 1 388 ? 28.562 38.375 24.469 1 33.59 388 PHE B O 1
ATOM 6534 N N . GLU B 1 389 ? 29.016 37.344 22.422 1 32.75 389 GLU B N 1
ATOM 6535 C CA . GLU B 1 389 ? 30.109 36.812 23.203 1 32.75 389 GLU B CA 1
ATOM 6536 C C . GLU B 1 389 ? 31.234 37.812 23.359 1 32.75 389 GLU B C 1
ATOM 6538 O O . GLU B 1 389 ? 32.188 37.594 24.109 1 32.75 389 GLU B O 1
ATOM 6543 N N . VAL B 1 390 ? 31.219 38.812 22.406 1 31.69 390 VAL B N 1
ATOM 6544 C CA . VAL B 1 390 ? 32.531 39.469 22.453 1 31.69 390 VAL B CA 1
ATOM 6545 C C . VAL B 1 390 ? 32.562 40.438 23.641 1 31.69 390 VAL B C 1
ATOM 6547 O O . VAL B 1 390 ? 33.625 40.969 23.984 1 31.69 390 VAL B O 1
ATOM 6550 N N . ASN B 1 391 ? 31.469 40.969 23.953 1 27.7 391 ASN B N 1
ATOM 6551 C CA . ASN B 1 391 ? 31.719 42.094 24.844 1 27.7 391 ASN B CA 1
ATOM 6552 C C . ASN B 1 391 ? 32.156 41.594 26.234 1 27.7 391 ASN B C 1
ATOM 6554 O O . ASN B 1 391 ? 31.422 41.719 27.203 1 27.7 391 ASN B O 1
ATOM 6558 N N . ASN B 1 392 ? 32.75 40.406 26.219 1 26.53 392 ASN B N 1
ATOM 6559 C CA . ASN B 1 392 ? 33.406 40.188 27.5 1 26.53 392 ASN B CA 1
ATOM 6560 C C . ASN B 1 392 ? 34.5 41.25 27.75 1 26.53 392 ASN B C 1
ATOM 6562 O O . ASN B 1 392 ? 35.438 41.375 26.953 1 26.53 392 ASN B O 1
ATOM 6566 N N . GLU B 1 393 ? 34.281 42.344 28.312 1 26.44 393 GLU B N 1
ATOM 6567 C CA . GLU B 1 393 ? 35.188 43.281 28.922 1 26.44 393 GLU B CA 1
ATOM 6568 C C . GLU B 1 393 ? 36.375 42.594 29.578 1 26.44 393 GLU B C 1
ATOM 6570 O O . GLU B 1 393 ? 36.219 41.531 30.203 1 26.44 393 GLU B O 1
ATOM 6575 N N . PRO B 1 394 ? 37.625 42.875 29.125 1 24.66 394 PRO B N 1
ATOM 6576 C CA . PRO B 1 394 ? 38.844 42.406 29.812 1 24.66 394 PRO B CA 1
ATOM 6577 C C . PRO B 1 394 ? 38.781 42.594 31.328 1 24.66 394 PRO B C 1
ATOM 6579 O O . PRO B 1 394 ? 38.469 43.656 31.812 1 24.66 394 PRO B O 1
ATOM 6582 N N . ARG B 1 395 ? 38.312 41.656 32.031 1 22.38 395 ARG B N 1
ATOM 6583 C CA . ARG B 1 395 ? 38.562 41.75 33.438 1 22.38 395 ARG B CA 1
ATOM 6584 C C . ARG B 1 395 ? 40 42.219 33.719 1 22.38 395 ARG B C 1
ATOM 6586 O O . ARG B 1 395 ? 40.938 41.688 33.125 1 22.38 395 ARG B O 1
ATOM 6593 N N . ALA B 1 396 ? 40.219 43.344 34.344 1 19.94 396 ALA B N 1
ATOM 6594 C CA . ALA B 1 396 ? 41.344 44.031 35 1 19.94 396 ALA B CA 1
ATOM 6595 C C . ALA B 1 396 ? 42.312 43 35.625 1 19.94 396 ALA B C 1
ATOM 6597 O O . ALA B 1 396 ? 41.875 42.031 36.25 1 19.94 396 ALA B O 1
ATOM 6598 N N . SER B 1 397 ? 43.625 42.969 35.219 1 21.12 397 SER B N 1
ATOM 6599 C CA . SER B 1 397 ? 44.844 42.406 35.781 1 21.12 397 SER B CA 1
ATOM 6600 C C . SER B 1 397 ? 45 42.812 37.25 1 21.12 397 SER B C 1
ATOM 6602 O O . SER B 1 397 ? 46.125 42.844 37.781 1 21.12 397 SER B O 1
ATOM 6604 N N . LEU B 1 398 ? 44.062 42.781 38.125 1 18.48 398 LEU B N 1
ATOM 6605 C CA . LEU B 1 398 ? 44.438 43.281 39.438 1 18.48 398 LEU B CA 1
ATOM 6606 C C . LEU B 1 398 ? 45.719 42.594 39.938 1 18.48 398 LEU B C 1
ATOM 6608 O O . LEU B 1 398 ? 45.688 41.375 40.188 1 18.48 398 LEU B O 1
ATOM 6612 N N . ILE B 1 399 ? 47 43.094 39.688 1 19.48 399 ILE B N 1
ATOM 6613 C CA . ILE B 1 399 ? 48.406 43.031 40.094 1 19.48 399 ILE B CA 1
ATOM 6614 C C . ILE B 1 399 ? 48.531 42.844 41.594 1 19.48 399 ILE B C 1
ATOM 6616 O O . ILE B 1 399 ? 49.469 42.25 42.094 1 19.48 399 ILE B O 1
ATOM 6620 N N . ASP B 1 400 ? 48.031 43.812 42.406 1 17.05 400 ASP B N 1
ATOM 6621 C CA . ASP B 1 400 ? 48.969 44.281 43.406 1 17.05 400 ASP B CA 1
ATOM 6622 C C . ASP B 1 400 ? 49.375 43.156 44.344 1 17.05 400 ASP B C 1
ATOM 6624 O O . ASP B 1 400 ? 50.562 42.906 44.594 1 17.05 400 ASP B O 1
ATOM 6628 N N . GLN B 1 401 ? 48.719 43.156 45.531 1 16 401 GLN B N 1
ATOM 6629 C CA . GLN B 1 401 ? 49.406 43.312 46.812 1 16 401 GLN B CA 1
ATOM 6630 C C . GLN B 1 401 ? 49.938 41.969 47.312 1 16 401 GLN B C 1
ATOM 6632 O O . GLN B 1 401 ? 51.062 41.906 47.875 1 16 401 GLN B O 1
ATOM 6637 N N . ASP B 1 402 ? 49.031 41.125 47.812 1 16.2 402 ASP B N 1
ATOM 6638 C CA . ASP B 1 402 ? 49.469 40.844 49.188 1 16.2 402 ASP B CA 1
ATOM 6639 C C . ASP B 1 402 ? 50.75 40.031 49.219 1 16.2 402 ASP B C 1
ATOM 6641 O O . ASP B 1 402 ? 51.125 39.406 48.219 1 16.2 402 ASP B O 1
ATOM 6645 N N . ARG B 1 403 ? 50.938 39.594 50.594 1 16.02 403 ARG B N 1
ATOM 6646 C CA . ARG B 1 403 ? 51.969 39.406 51.625 1 16.02 403 ARG B CA 1
ATOM 6647 C C . ARG B 1 403 ? 52.781 38.125 51.344 1 16.02 403 ARG B C 1
ATOM 6649 O O . ARG B 1 403 ? 54 38.188 51.281 1 16.02 403 ARG B O 1
ATOM 6656 N N . ALA B 1 404 ? 52.531 37.281 52.375 1 15.66 404 ALA B N 1
ATOM 6657 C CA . ALA B 1 404 ? 53.469 36.812 53.375 1 15.66 404 ALA B CA 1
ATOM 6658 C C . ALA B 1 404 ? 54.188 35.562 52.906 1 15.66 404 ALA B C 1
ATOM 6660 O O . ALA B 1 404 ? 53.75 34.875 51.969 1 15.66 404 ALA B O 1
ATOM 6661 N N . LEU B 1 405 ? 54.344 34.75 53.969 1 15.27 405 LEU B N 1
ATOM 6662 C CA . LEU B 1 405 ? 55.438 34.062 54.625 1 15.27 405 LEU B CA 1
ATOM 6663 C C . LEU B 1 405 ? 55.719 32.719 53.969 1 15.27 405 LEU B C 1
ATOM 6665 O O . LEU B 1 405 ? 54.906 32.25 53.156 1 15.27 405 LEU B O 1
ATOM 6669 N N . GLU B 1 406 ? 55.688 31.766 54.875 1 14.56 406 GLU B N 1
ATOM 6670 C CA . GLU B 1 406 ? 56.812 30.969 55.344 1 14.56 406 GLU B CA 1
ATOM 6671 C C . GLU B 1 406 ? 56.938 29.656 54.594 1 14.56 406 GLU B C 1
ATOM 6673 O O . GLU B 1 406 ? 58 29.312 54.062 1 14.56 406 GLU B O 1
ATOM 6678 N N . SER B 1 407 ? 56.312 28.656 55.25 1 14.66 407 SER B N 1
ATOM 6679 C CA . SER B 1 407 ? 57.188 27.672 55.875 1 14.66 407 SER B CA 1
ATOM 6680 C C . SER B 1 407 ? 57.531 26.547 54.906 1 14.66 407 SER B C 1
ATOM 6682 O O . SER B 1 407 ? 56.906 26.438 53.844 1 14.66 407 SER B O 1
ATOM 6684 N N . GLU B 1 408 ? 57.5 25.375 55.5 1 14.27 408 GLU B N 1
ATOM 6685 C CA . GLU B 1 408 ? 58.531 24.406 55.844 1 14.27 408 GLU B CA 1
ATOM 6686 C C . GLU B 1 408 ? 58.594 23.266 54.812 1 14.27 408 GLU B C 1
ATOM 6688 O O . GLU B 1 408 ? 59.656 22.938 54.281 1 14.27 408 GLU B O 1
ATOM 6693 N N . ASP B 1 409 ? 57.812 22.281 55.219 1 15 409 ASP B N 1
ATOM 6694 C CA . ASP B 1 409 ? 58.562 21.078 55.594 1 15 409 ASP B CA 1
ATOM 6695 C C . ASP B 1 409 ? 58.875 20.203 54.406 1 15 409 ASP B C 1
ATOM 6697 O O . ASP B 1 409 ? 58.25 20.328 53.344 1 15 409 ASP B O 1
ATOM 6701 N N . GLN B 1 410 ? 59.062 19 54.875 1 14.38 410 GLN B N 1
ATOM 6702 C CA . GLN B 1 410 ? 60.094 17.953 54.875 1 14.38 410 GLN B CA 1
ATOM 6703 C C . GLN B 1 410 ? 59.938 17.016 53.688 1 14.38 410 GLN B C 1
ATOM 6705 O O . GLN B 1 410 ? 60.875 16.797 52.938 1 14.38 410 GLN B O 1
ATOM 6710 N N . THR B 1 411 ? 59.531 15.852 54.125 1 14.91 411 THR B N 1
ATOM 6711 C CA . THR B 1 411 ? 60.438 14.695 54.094 1 14.91 411 THR B CA 1
ATOM 6712 C C . THR B 1 411 ? 60.344 13.977 52.75 1 14.91 411 THR B C 1
ATOM 6714 O O . THR B 1 411 ? 61.375 13.766 52.094 1 14.91 411 THR B O 1
ATOM 6717 N N . VAL B 1 412 ? 59.969 12.75 52.906 1 14.09 412 VAL B N 1
ATOM 6718 C CA . VAL B 1 412 ? 60.781 11.547 52.875 1 14.09 412 VAL B CA 1
ATOM 6719 C C . VAL B 1 412 ? 60.688 10.898 51.5 1 14.09 412 VAL B C 1
ATOM 6721 O O . VAL B 1 412 ? 61.719 10.617 50.875 1 14.09 412 VAL B O 1
ATOM 6724 N N . ALA B 1 413 ? 60 9.734 51.656 1 15.33 413 ALA B N 1
ATOM 6725 C CA . ALA B 1 413 ? 60.625 8.422 51.469 1 15.33 413 ALA B CA 1
ATOM 6726 C C . ALA B 1 413 ? 60.75 8.062 50 1 15.33 413 ALA B C 1
ATOM 6728 O O . ALA B 1 413 ? 60 8.586 49.156 1 15.33 413 ALA B O 1
ATOM 6729 N N . GLU B 1 414 ? 61.188 6.824 49.875 1 14.2 414 GLU B N 1
ATOM 6730 C CA . GLU B 1 414 ? 62.219 5.906 49.344 1 14.2 414 GLU B CA 1
ATOM 6731 C C . GLU B 1 414 ? 61.719 5.254 48.062 1 14.2 414 GLU B C 1
ATOM 6733 O O . GLU B 1 414 ? 62.438 5.262 47.062 1 14.2 414 GLU B O 1
ATOM 6738 N N . GLY B 1 415 ? 61.031 4.109 48.375 1 13.98 415 GLY B N 1
ATOM 6739 C CA . GLY B 1 415 ? 61.625 2.83 48.062 1 13.98 415 GLY B CA 1
ATOM 6740 C C . GLY B 1 415 ? 61.469 2.436 46.594 1 13.98 415 GLY B C 1
ATOM 6741 O O . GLY B 1 415 ? 62.469 2.32 45.875 1 13.98 415 GLY B O 1
ATOM 6742 N N . LYS B 1 416 ? 60.875 1.116 46.562 1 16.11 416 LYS B N 1
ATOM 6743 C CA . LYS B 1 416 ? 61.406 -0.176 46.125 1 16.11 416 LYS B CA 1
ATOM 6744 C C . LYS B 1 416 ? 61.25 -0.347 44.625 1 16.11 416 LYS B C 1
ATOM 6746 O O . LYS B 1 416 ? 60.469 0.358 43.969 1 16.11 416 LYS B O 1
ATOM 6751 N N . SER B 1 417 ? 60.875 -1.646 44.25 1 14.77 417 SER B N 1
ATOM 6752 C CA . SER B 1 417 ? 61.594 -2.814 43.75 1 14.77 417 SER B CA 1
ATOM 6753 C C . SER B 1 417 ? 61.281 -3.033 42.281 1 14.77 417 SER B C 1
ATOM 6755 O O . SER B 1 417 ? 61.062 -2.072 41.531 1 14.77 417 SER B O 1
ATOM 6757 N N . VAL B 1 418 ? 60.781 -4.344 41.969 1 15.26 418 VAL B N 1
ATOM 6758 C CA . VAL B 1 418 ? 61.469 -5.48 41.344 1 15.26 418 VAL B CA 1
ATOM 6759 C C . VAL B 1 418 ? 61.094 -5.574 39.875 1 15.26 418 VAL B C 1
ATOM 6761 O O . VAL B 1 418 ? 61.969 -5.621 39 1 15.26 418 VAL B O 1
ATOM 6764 N N . SER B 1 419 ? 60.344 -6.73 39.469 1 14.3 419 SER B N 1
ATOM 6765 C CA . SER B 1 419 ? 60.844 -7.965 38.906 1 14.3 419 SER B CA 1
ATOM 6766 C C . SER B 1 419 ? 60.656 -8.008 37.375 1 14.3 419 SER B C 1
ATOM 6768 O O . SER B 1 419 ? 61.625 -8.242 36.656 1 14.3 419 SER B O 1
ATOM 6770 N N . THR B 1 420 ? 59.75 -8.93 36.875 1 15.06 420 THR B N 1
ATOM 6771 C CA . THR B 1 420 ? 60.062 -10.211 36.281 1 15.06 420 THR B CA 1
ATOM 6772 C C . THR B 1 420 ? 60.156 -10.094 34.781 1 15.06 420 THR B C 1
ATOM 6774 O O . THR B 1 420 ? 59.781 -9.062 34.188 1 15.06 420 THR B O 1
ATOM 6777 N N . CYS B 1 421 ? 59.5 -11.102 33.969 1 14.8 421 CYS B N 1
ATOM 6778 C CA . CYS B 1 421 ? 59.969 -12.289 33.281 1 14.8 421 CYS B CA 1
ATOM 6779 C C . CYS B 1 421 ? 60.062 -12.07 31.766 1 14.8 421 CYS B C 1
ATOM 6781 O O . CYS B 1 421 ? 61.094 -12.336 31.156 1 14.8 421 CYS B O 1
ATOM 6783 N N . PHE B 1 422 ? 59.031 -12.688 30.938 1 15.52 422 PHE B N 1
ATOM 6784 C CA . PHE B 1 422 ? 59.344 -13.844 30.094 1 15.52 422 PHE B CA 1
ATOM 6785 C C . PHE B 1 422 ? 59.719 -13.406 28.688 1 15.52 422 PHE B C 1
ATOM 6787 O O . PHE B 1 422 ? 59.188 -12.43 28.172 1 15.52 422 PHE B O 1
ATOM 6794 N N . PRO B 1 423 ? 60.625 -14.281 28.031 1 15.19 423 PRO B N 1
ATOM 6795 C CA . PRO B 1 423 ? 61.688 -14.25 27.016 1 15.19 423 PRO B CA 1
ATOM 6796 C C . PRO B 1 423 ? 61.156 -14.25 25.594 1 15.19 423 PRO B C 1
ATOM 6798 O O . PRO B 1 423 ? 61.656 -13.516 24.734 1 15.19 423 PRO B O 1
ATOM 6801 N N . PRO B 1 424 ? 60.344 -15.383 25.109 1 15.83 424 PRO B N 1
ATOM 6802 C CA . PRO B 1 424 ? 61.188 -16.219 24.234 1 15.83 424 PRO B CA 1
ATOM 6803 C C . PRO B 1 424 ? 61.281 -15.672 22.812 1 15.83 424 PRO B C 1
ATOM 6805 O O . PRO B 1 424 ? 62.375 -15.508 22.297 1 15.83 424 PRO B O 1
ATOM 6808 N N . PRO B 1 425 ? 60.562 -16.531 21.875 1 17.27 425 PRO B N 1
ATOM 6809 C CA . PRO B 1 425 ? 61.344 -17.188 20.828 1 17.27 425 PRO B CA 1
ATOM 6810 C C . PRO B 1 425 ? 61.531 -16.312 19.594 1 17.27 425 PRO B C 1
ATOM 6812 O O . PRO B 1 425 ? 60.781 -15.352 19.391 1 17.27 425 PRO B O 1
ATOM 6815 N N . GLN B 1 426 ? 62.031 -17.109 18.531 1 15.83 426 GLN B N 1
ATOM 6816 C CA . GLN B 1 426 ? 63.094 -17.078 17.531 1 15.83 426 GLN B CA 1
ATOM 6817 C C . GLN B 1 426 ? 62.594 -16.609 16.188 1 15.83 426 GLN B C 1
ATOM 6819 O O . GLN B 1 426 ? 61.531 -17.031 15.734 1 15.83 426 GLN B O 1
ATOM 6824 N N . LYS B 1 427 ? 63.125 -15.75 15.664 1 15.06 427 LYS B N 1
ATOM 6825 C CA . LYS B 1 427 ? 63.25 -15.148 14.336 1 15.06 427 LYS B CA 1
ATOM 6826 C C . LYS B 1 427 ? 63.75 -16.156 13.312 1 15.06 427 LYS B C 1
ATOM 6828 O O . LYS B 1 427 ? 64.938 -16.531 13.336 1 15.06 427 LYS B O 1
ATOM 6833 N N . LYS B 1 428 ? 63.094 -17.203 13.023 1 16.62 428 LYS B N 1
ATOM 6834 C CA . LYS B 1 428 ? 63.906 -17.656 11.891 1 16.62 428 LYS B CA 1
ATOM 6835 C C . LYS B 1 428 ? 63.938 -16.625 10.773 1 16.62 428 LYS B C 1
ATOM 6837 O O . LYS B 1 428 ? 62.938 -15.906 10.57 1 16.62 428 LYS B O 1
ATOM 6842 N N . LYS B 1 429 ? 65 -16.672 9.969 1 16.61 429 LYS B N 1
ATOM 6843 C CA . LYS B 1 429 ? 65.938 -16.094 9.062 1 16.61 429 LYS B CA 1
ATOM 6844 C C . LYS B 1 429 ? 65.438 -16.141 7.617 1 16.61 429 LYS B C 1
ATOM 6846 O O . LYS B 1 429 ? 66.062 -15.57 6.723 1 16.61 429 LYS B O 1
ATOM 6851 N N . ASN B 1 430 ? 64.375 -16.875 7.188 1 19.41 430 ASN B N 1
ATOM 6852 C CA . ASN B 1 430 ? 64.875 -17.328 5.902 1 19.41 430 ASN B CA 1
ATOM 6853 C C . ASN B 1 430 ? 65.25 -16.156 4.992 1 19.41 430 ASN B C 1
ATOM 6855 O O . ASN B 1 430 ? 64.688 -15.062 5.125 1 19.41 430 ASN B O 1
ATOM 6859 N N . SER B 1 431 ? 66.312 -16.469 4.035 1 17 431 SER B N 1
ATOM 6860 C CA . SER B 1 431 ? 67.25 -16.312 2.943 1 17 431 SER B CA 1
ATOM 6861 C C . SER B 1 431 ? 66.5 -15.953 1.641 1 17 431 SER B C 1
ATOM 6863 O O . SER B 1 431 ? 65.688 -16.734 1.138 1 17 431 SER B O 1
ATOM 6865 N N . LEU B 1 432 ? 66.312 -14.836 1.207 1 16.31 432 LEU B N 1
ATOM 6866 C CA . LEU B 1 432 ? 66.25 -14.086 -0.042 1 16.31 432 LEU B CA 1
ATOM 6867 C C . LEU B 1 432 ? 67.5 -14.312 -0.888 1 16.31 432 LEU B C 1
ATOM 6869 O O . LEU B 1 432 ? 68.562 -13.883 -0.518 1 16.31 432 LEU B O 1
ATOM 6873 N N . CYS B 1 433 ? 68 -15.609 -1.413 1 18.41 433 CYS B N 1
ATOM 6874 C CA . CYS B 1 433 ? 68.625 -15.461 -2.703 1 18.41 433 CYS B CA 1
ATOM 6875 C C . CYS B 1 433 ? 67.688 -14.984 -3.771 1 18.41 433 CYS B C 1
ATOM 6877 O O . CYS B 1 433 ? 66.5 -15.398 -3.791 1 18.41 433 CYS B O 1
#

Sequence (866 aa):
MMTEEMLLIANENLQTCIEIEAEEKELKSLVNPLHIWLNRACSPACYHLIPLLTNGEIFGMETEISLHLFDRSIFKDILWGIVMETQDLASSVLRSVTLHTELEDIFLDADIIILFDDILQETIPTLEHCIHQVTNQCKTYGPLIEQNAKSNVKIIVMGKTFTNLKSLMLMTYAPSINPRNIITLAMLLESEAKTMVARKMQMHPAGIKNLIVWGNISGNSFVDLSKTELYRYDSAIWGPPSFFRPLLDVLFDREWMQIEFVASLSSLTSWGARGLGMASAHTIATVLRYWYQGSPPGEIISLGVISEGQFGLPEGIVYSMPVRFENGSWEIYTEIEINEKTQSYLLILACDLIREKQVALGEVAELNPQRRDIHAIYRDVAEEEEEFEVNNEPRASLIDQDRALESEDQTVAEGKSVSTCFPPPQKKKNSLCMMTEEMLLIANENLQTCIEIEAEEKELKSLVNPLHIWLNRACSPACYHLIPLLTNGEIFGMETEISLHLFDRSIFKDILWGIVMETQDLASSVLRSVTLHTELEDIFLDADIIILFDDILQETIPTLEHCIHQVTNQCKTYGPLIEQNAKSNVKIIVMGKTFTNLKSLMLMTYAPSINPRNIITLAMLLESEAKTMVARKMQMHPAGIKNLIVWGNISGNSFVDLSKTELYRYDSAIWGPPSFFRPLLDVLFDREWMQIEFVASLSSLTSWGARGLGMASAHTIATVLRYWYQGSPPGEIISLGVISEGQFGLPEGIVYSMPVRFENGSWEIYTEIEINEKTQSYLLILACDLIREKQVALGEVAELNPQRRDIHAIYRDVAEEEEEFEVNNEPRASLIDQDRALESEDQTVAEGKSVSTCFPPPQKKKNSLC

Foldseek 3Di:
DVVVVVVVVVVVVVVVVVVVVVVVVVVLVVQDAAEEEEEPCLALQNLLQLCLVQQQLQQHLSHAHEYEYEYAPVCVVVLVVSQVVSVVVVRSRYPHYYYYHDLPLGQAQHQEYEYEDPCPCPDPDDLLVLLQVLLVVLLSVLVSCLPGYDQAHAYEYEYQRQSQSSLLSSCVSNVSHDQQSGKYALVLLVQVLLVVLCVVLVHDSVQKADWFWKFGSNDDIDTDLQAIWGAPRVVDDPDDRVDIDRPVVPDVPLVCVLPVSVVVSVVVVVVCVPPSNNSVSVRVSVVSSCLNPWDDPPGWGWMFGADPCQLNADGSTGMTAIWTHDDNGIDGDRPDDDDPLNSVVNRVSSVLRVLSNCSSVVNDVDSPPPPPCPSVSSVVVVVVVVPVVVPPDPDDPPPDDDYDDDDDDYYDDDDDDDDDDDDDDDDDDDDDD/DVVVVVVVVVVVVVVVVVVVVVCVVVVLVVQDAAEEEEEPCLALQNLLQLCLVQQQLQQHLSHAHEYEYEYAPVCVVVLVVSQVVSVVVVRSRYPHYYYYHDLPLGQAQHQEYEYEDPCPPPDDDDLLVLLQVLLVVLLSVLVSCLVGYDQAHAYEYEYQRQSQSSLLSSCVSNVSHDQQSGKYALVLLVQVLLVVLCVVLVHDSVQKADWFWKFGSNDDIDTDLQAIWGAPRVVDDPDDRVDIDRPVVPDVPLVCVLPVSVVVSVVVVVVCVPPSNNSVSVRVSVVSSCLNPWDDPPGWGWMFGADPCQLNADGSTTMTAIWTHDDNGIDGDRPDDDDPLNSVVNRVSSVLRVLSNCSSVVNDVDSPPPPPCPSVSSVVVVVVVVVVVPPPDPDDPPPDDDDDDDDDDDDDDDDYDDYDDDDDDDDDDDDDD

Nearest PDB structures (foldseek):
  4i1i-assembly1_B  TM=9.201E-01  e=8.438E-26  Leishmania major strain Friedlin
  4i1i-assembly1_A  TM=9.143E-01  e=6.981E-25  Leishmania major strain Friedlin
  4h7p-assembly1_B  TM=9.170E-01  e=1.521E-24  Leishmania major strain Friedlin
  7mdh-assembly2_C  TM=9.035E-01  e=8.525E-24  Sorghum bicolor
  4h7p-assembly1_A  TM=9.082E-01  e=6.456E-24  Leishmania major strain Friedlin